Protein AF-A0A254RVB1-F1 (afdb_monomer)

Solvent-accessible surface area (backbone atoms only — not comparable to full-atom values): 41552 Å² total; per-residue (Å²): 134,90,75,66,61,49,82,76,33,88,74,50,54,89,72,61,56,100,78,62,55,71,95,74,65,76,68,92,67,58,71,90,73,97,53,96,84,62,91,53,53,72,38,53,67,38,51,47,61,52,42,46,58,48,64,26,88,91,47,43,41,93,92,40,79,88,49,40,46,68,28,80,88,65,58,44,80,42,78,57,49,82,43,65,93,44,91,61,50,87,52,60,88,44,91,37,90,94,76,58,85,89,83,72,74,78,85,78,57,46,71,30,88,92,46,79,74,29,29,32,36,82,24,29,70,75,72,75,29,57,50,93,68,49,84,70,59,95,88,64,82,76,82,68,89,77,97,60,88,77,65,88,63,59,74,82,76,59,75,65,59,72,29,41,35,53,73,50,56,91,47,84,80,60,47,32,88,82,30,50,48,68,85,68,48,69,45,28,60,33,41,52,40,17,49,74,49,47,27,98,81,28,54,61,5,33,60,54,13,22,70,28,80,51,4,57,53,89,49,44,18,65,76,40,56,38,41,38,65,47,61,47,77,48,74,46,44,33,46,42,60,76,84,66,69,31,32,48,31,41,32,28,28,23,27,36,37,33,25,41,34,42,28,61,70,36,68,36,24,31,56,26,72,71,46,77,45,70,47,47,51,54,63,40,25,68,66,26,63,29,52,47,95,87,33,70,42,34,91,59,30,83,75,29,48,37,98,86,44,22,49,33,68,69,21,75,46,39,41,38,36,40,39,35,30,79,48,55,72,59,32,32,42,29,40,42,32,34,69,87,43,63,60,82,81,64,63,51,26,56,42,62,63,43,35,42,28,34,38,47,97,84,71,52,51,45,34,38,37,18,19,75,44,58,62,17,72,67,33,55,49,46,39,51,74,43,12,68,80,23,41,55,27,37,34,41,36,77,43,62,42,87,89,76,67,50,73,46,70,45,66,31,31,36,20,27,61,37,69,42,84,59,60,73,58,66,91,65,16,29,32,35,39,34,29,58,40,27,19,36,95,87,71,43,77,31,97,70,37,65,82,44,62,66,27,27,40,43,61,38,20,46,64,53,74,67,52,72,72,34,72,64,41,56,50,37,55,50,48,28,43,76,71,72,44,50,72,68,47,52,52,48,56,58,54,50,16,66,55,34,90,62,66,45,26,10,62,85,66,32,50,37,77,60,69,67,71,37,74,82,70,34,26,50,24,42,50,44,56,50,88,69,84,71,69,47,63,79,66,84,65,47,65,18,50,73,57,63,69,59,26,53,55,36,28,56,51,1,62,76,44,90,49,33,43,59,42,30,57,43,30,35,41,36,38,21,29,38,56,71,82,36,30,59,93,24,28,63,88,44,60,44,74,66,55,53,46,62,70,62,47,40,36,75,82,6,38,52,55,96,58,38,47,26,25,49,61,76,35,84,34,82,46,36,90,53,26,18,54,97,89,33,52,42,32,52,39,45,23,42,80,40,57,56,27,35,37,40,38,37,40,34,22,41,79,87,68,49,83,41,31,49,30,46,53,73,37,51,59,70,54,43,40,64,59,32,36,65,74,70,52,60,20,97,88,66,37,56,18,24,27,69,16,32,36,36,38,35,26,42,32,40,49,65,37,31,38,46,15,46,66,55,72,73,44,54,31,35,39,40,39,36,42,31,42,43,62,32,69,34,11,35,39,39,73,94,46,61,43,71,44,79,43,66,61,35,76,52,77,47,79,46,80,49,50,43,31,72,51,77,86,126

Radius of gyration: 36.02 Å; Cα contacts (8 Å, |Δi|>4): 1668; chains: 1; bounding box: 86×60×100 Å

Foldseek 3Di:
DDDDPCVFAVPPPVPDDPPHDPVRDDRDDADPDDDPQDAKAFDFPQWDQFWDFDFDQLAADPVDSVRGDTDQPQIDIGTRDRYYPCPPVNPARDDDPLPFDDDWDDDFFCQDPVDNLKTKDWAWQLHQFDFPQDLDDPPPPDDDDDDDPPPPRCPDRHRDLLQWAFADASDPVCLPQCHAGNVRHRCNQLVVQLVVLVHNNDSCSLVRSCPDPSNPPVVNSVSRGGGQFHKDKDKWKAWDAAPPFWKKKKWWFDWKWKDKLRGTDDGRHIGHGIDMDMDTLNVCQQVLHQQDPPHNNVVVSVQQADPNSGGDGRDMMMMMMMDGRDDSNIHIIMIMTSRPGIDDPCIQAWKWSAWEWEADPVRWIKIKTFTQFAWAPVLQVCLQPCLQPALQKKKWDWDADPVPRDTDIAMWRWRFNHKDWDDQPDRSHTMMITTTFTDHLVRHGDPHTGAEFFIFMTGAAAQDPVCCVDVLVVQLVVQQVVVPQDPVRVVRSNSSNNRDDDFTHGNVGDTDDGDPSYSVSGHTYDYDYDDDLPKDWLADDQEAEDLVVVLVVLLVCCVVVVLFQDQQQQWKKKKFQQAAPAADQRDSSHHDSVRLLLSQAAAQQQAHDPRIWMAHSNHTDRGGSWHDDPSHINFTKIKGKAQFWKKKKKWKAAPVRHTFGMHIDTAHHVNLLVSNADFDAADPVRATAHHRWSIMMMMMTGHCGGRSSHHHDFHKMKMKMKMWHDFDWHWTDGPNDIDIDTDHIDIDIDIDIGTHDYDDDD

pLDDT: mean 78.74, std 16.15, range [23.02, 98.06]

Mean predicted aligned error: 19.95 Å

Nearest PDB structures (foldseek):
  6qe7-assembly2_B  TM=3.391E-01  e=1.846E-03  Acetivibrio thermocellus
  6qe7-assembly3_C  TM=3.350E-01  e=5.713E-03  Acetivibrio thermocellus
  6qe7-assembly1_A  TM=3.269E-01  e=1.005E-02  Acetivibrio thermocellus

Secondary structure (DSSP, 8-state):
----GGGT-TTTGGGS-TT--GGG----PPPS---TTSPP-----SB-SBPBPPEEEEEEETTEEEEEEE-SSSPBP-B-S--TT-TTGGGTSS--TTT--------PPEEPSS-TT-EEEEE-GGGT---TT-S--TT-----SSS----TTTTTS--SGGGEEE---SSTTTSSTT-B-TTS-B-HHHHHHHHHTTGGG-TTHHHHHHTSTTTTGGGHHHHHEEE--EEEEEEEEEE--TTS--EEEEEESSEEEEEETTEEEEEE-SS-S-EEEEEEHHHHHHTTTT-STT-TTGGGGGGTB-TTSSBPTT-EEEEEEEEEE--SS---EEEEE--S-BPP--TTS--EEEEEEEE-TTSPEEEEEEESSPBPHHHHHHHHHHTTTS--EEEEEEEE-TTT--EEEEEEEEEEEEEEEEEE-GGG-EEEEEEEEEE-TTSPBPSS-S--TT-EEEE-----HHHHTSHHHHHHHHHHHHTT--HHHHHHHHHHHTT--S--BBTT-PBP-SS-SSGGGSPBEEEE--S----B-----SEE---HHHHHHHHHHHHTTTTS--TTSSEEEEEEEPPTT-SGGG-TTS--HHHHHHHH---TT-B--TTEEEEETTEEESB-SS-EETTEESSEEEEEEESS-EEEEEEEEETTS-EEEEEEEEE-HHHHHHHH-SEEEE-TTSPEEETTTS-EEEEEEE-SB-TTSPBPPSEEEEEEEEEEEPPB--EEEETTEEEE-PBPPEEEEEEEEEEEEEPPP-

Structure (mmCIF, N/CA/C/O backbone):
data_AF-A0A254RVB1-F1
#
_entry.id   AF-A0A254RVB1-F1
#
loop_
_atom_site.group_PDB
_atom_site.id
_atom_site.type_symbol
_atom_site.label_atom_id
_atom_site.label_alt_id
_atom_site.label_comp_id
_atom_site.label_asym_id
_atom_site.label_entity_id
_atom_site.label_seq_id
_atom_site.pdbx_PDB_ins_code
_atom_site.Cartn_x
_atom_site.Cartn_y
_atom_site.Cartn_z
_atom_site.occupancy
_atom_site.B_iso_or_equiv
_atom_site.auth_seq_id
_atom_site.auth_comp_id
_atom_site.auth_asym_id
_atom_site.auth_atom_id
_atom_site.pdbx_PDB_model_num
ATOM 1 N N . MET A 1 1 ? 26.235 -10.669 -40.034 1.00 23.02 1 MET A N 1
ATOM 2 C CA . MET A 1 1 ? 26.673 -11.755 -40.943 1.00 23.02 1 MET A CA 1
ATOM 3 C C . MET A 1 1 ? 26.002 -13.044 -40.502 1.00 23.02 1 MET A C 1
ATOM 5 O O . MET A 1 1 ? 25.985 -13.309 -39.312 1.00 23.02 1 MET A O 1
ATOM 9 N N . ARG A 1 2 ? 25.391 -13.791 -41.431 1.00 27.23 2 ARG A N 1
ATOM 10 C CA . ARG A 1 2 ? 24.698 -15.059 -41.152 1.00 27.23 2 ARG A CA 1
ATOM 11 C C . ARG A 1 2 ? 25.706 -16.206 -41.211 1.00 27.23 2 ARG A C 1
ATOM 13 O O . ARG A 1 2 ? 25.992 -16.703 -42.295 1.00 27.23 2 ARG A O 1
ATOM 20 N N . GLY A 1 3 ? 26.263 -16.583 -40.069 1.00 31.06 3 GLY A N 1
ATOM 21 C CA . GLY A 1 3 ? 26.792 -17.933 -39.894 1.00 31.06 3 GLY A CA 1
ATOM 22 C C . GLY A 1 3 ? 25.645 -18.893 -39.546 1.00 31.06 3 GLY A C 1
ATOM 23 O O . GLY A 1 3 ? 24.558 -18.447 -39.173 1.00 31.06 3 GLY A O 1
ATOM 24 N N . LEU A 1 4 ? 25.832 -20.197 -39.725 1.00 32.59 4 LEU A N 1
ATOM 25 C CA . LEU A 1 4 ? 24.796 -21.194 -39.464 1.00 32.59 4 LEU A CA 1
ATOM 26 C C . LEU A 1 4 ? 24.875 -21.664 -38.004 1.00 32.59 4 LEU A C 1
ATOM 28 O O . LEU A 1 4 ? 25.929 -22.090 -37.549 1.00 32.59 4 LEU A O 1
ATOM 32 N N . VAL A 1 5 ? 23.720 -21.739 -37.327 1.00 35.88 5 VAL A N 1
ATOM 33 C CA . VAL A 1 5 ? 23.498 -22.394 -36.008 1.00 35.88 5 VAL A CA 1
ATOM 34 C C . VAL A 1 5 ? 24.126 -23.807 -35.919 1.00 35.88 5 VAL A C 1
ATOM 36 O O . VAL A 1 5 ? 24.352 -24.341 -34.833 1.00 35.88 5 VAL A O 1
ATOM 39 N N . ALA A 1 6 ? 24.442 -24.404 -37.074 1.00 35.34 6 ALA A N 1
ATOM 40 C CA . ALA A 1 6 ? 25.137 -25.674 -37.232 1.00 35.34 6 ALA A CA 1
ATOM 41 C C . ALA A 1 6 ? 26.524 -25.720 -36.559 1.00 35.34 6 ALA A C 1
ATOM 43 O O . ALA A 1 6 ? 26.968 -26.813 -36.211 1.00 35.34 6 ALA A O 1
ATOM 44 N N . ASP A 1 7 ? 27.181 -24.574 -36.336 1.00 38.09 7 ASP A N 1
ATOM 45 C CA . ASP A 1 7 ? 28.526 -24.541 -35.743 1.00 38.09 7 ASP A CA 1
ATOM 46 C C . ASP A 1 7 ? 28.524 -24.573 -34.195 1.00 38.09 7 ASP A C 1
ATOM 48 O O . ASP A 1 7 ? 29.560 -24.867 -33.601 1.00 38.09 7 ASP A O 1
ATOM 52 N N . LEU A 1 8 ? 27.378 -24.341 -33.528 1.00 42.56 8 LEU A N 1
ATOM 53 C CA . LEU A 1 8 ? 27.249 -24.413 -32.054 1.00 42.56 8 LEU A CA 1
ATOM 54 C C . LEU A 1 8 ? 26.309 -25.523 -31.559 1.00 42.56 8 LEU A C 1
ATOM 56 O O . LEU A 1 8 ? 26.530 -26.081 -30.484 1.00 42.56 8 LEU A O 1
ATOM 60 N N . CYS A 1 9 ? 25.300 -25.906 -32.346 1.00 42.31 9 CYS A N 1
ATOM 61 C CA . CYS A 1 9 ? 24.407 -27.019 -32.029 1.00 42.31 9 CYS A CA 1
ATOM 62 C C . CYS A 1 9 ? 24.640 -28.146 -33.036 1.00 42.31 9 CYS A C 1
ATOM 64 O O . CYS A 1 9 ? 24.139 -28.112 -34.158 1.00 42.31 9 CYS A O 1
ATOM 66 N N . SER A 1 10 ? 25.371 -29.192 -32.644 1.00 38.62 10 SER A N 1
ATOM 67 C CA . SER A 1 10 ? 25.605 -30.337 -33.534 1.00 38.62 10 SER A CA 1
ATOM 68 C C . SER A 1 10 ? 24.418 -31.309 -33.628 1.00 38.62 10 SER A C 1
ATOM 70 O O . SER A 1 10 ? 24.629 -32.487 -33.910 1.00 38.62 10 SER A O 1
ATOM 72 N N . ASP A 1 11 ? 23.197 -30.834 -33.416 1.00 42.06 11 ASP A N 1
ATOM 73 C CA . ASP A 1 11 ? 21.983 -31.577 -33.737 1.00 42.06 11 ASP A CA 1
ATOM 74 C C . ASP A 1 11 ? 21.319 -30.816 -34.897 1.00 42.06 11 ASP A C 1
ATOM 76 O O . ASP A 1 11 ? 20.275 -30.190 -34.766 1.00 42.06 11 ASP A O 1
ATOM 80 N N . ALA A 1 12 ? 22.061 -30.768 -36.009 1.00 48.72 12 ALA A N 1
ATOM 81 C CA . ALA A 1 12 ? 21.721 -30.255 -37.334 1.00 48.72 12 ALA A CA 1
ATOM 82 C C . ALA A 1 12 ? 20.567 -29.233 -37.397 1.00 48.72 12 ALA A C 1
ATOM 84 O O . ALA A 1 12 ? 19.471 -29.556 -37.852 1.00 48.72 12 ALA A O 1
ATOM 85 N N . SER A 1 13 ? 20.828 -27.964 -37.078 1.00 43.03 13 SER A N 1
ATOM 86 C CA . SER A 1 13 ? 19.870 -26.871 -37.328 1.00 43.03 13 SER A CA 1
ATOM 87 C C . SER A 1 13 ? 19.410 -26.772 -38.795 1.00 43.03 13 SER A C 1
ATOM 89 O O . SER A 1 13 ? 18.324 -26.276 -39.074 1.00 43.03 13 SER A O 1
ATOM 91 N N . GLY A 1 14 ? 20.188 -27.316 -39.743 1.00 47.19 14 GLY A N 1
ATOM 92 C CA . GLY A 1 14 ? 19.797 -27.488 -41.149 1.00 47.19 14 GLY A CA 1
ATOM 93 C C . GLY A 1 14 ? 18.712 -28.549 -41.408 1.00 47.19 14 GLY A C 1
ATOM 94 O O . GLY A 1 14 ? 18.273 -28.689 -42.545 1.00 47.19 14 GLY A O 1
ATOM 95 N N . THR A 1 15 ? 18.278 -29.297 -40.386 1.00 48.59 15 THR A N 1
ATOM 96 C CA . THR A 1 15 ? 17.178 -30.282 -40.459 1.00 48.59 15 THR A CA 1
ATOM 97 C C . THR A 1 15 ? 15.863 -29.761 -39.881 1.00 48.59 15 THR A C 1
ATOM 99 O O . THR A 1 15 ? 14.825 -30.404 -40.037 1.00 48.59 15 THR A O 1
ATOM 102 N N . TRP A 1 16 ? 15.872 -28.590 -39.238 1.00 54.09 16 TRP A N 1
ATOM 103 C CA . TRP A 1 16 ? 14.663 -27.990 -38.686 1.00 54.09 16 TRP A CA 1
ATOM 104 C C . TRP A 1 16 ? 13.841 -27.369 -39.812 1.00 54.09 16 TRP A C 1
ATOM 106 O O . TRP A 1 16 ? 14.307 -26.498 -40.547 1.00 54.09 16 TRP A O 1
ATOM 116 N N . SER A 1 17 ? 12.595 -27.818 -39.968 1.00 52.09 17 SER A N 1
ATOM 117 C CA . SER A 1 17 ? 11.690 -27.196 -40.936 1.00 52.09 17 SER A CA 1
ATOM 118 C C . SER A 1 17 ? 11.375 -25.757 -40.511 1.00 52.09 17 SER A C 1
ATOM 120 O O . SER A 1 17 ? 11.255 -25.475 -39.319 1.00 52.09 17 SER A O 1
ATOM 122 N N . ALA A 1 18 ? 11.141 -24.859 -41.473 1.00 45.19 18 ALA A N 1
ATOM 123 C CA . ALA A 1 18 ? 10.779 -23.461 -41.205 1.00 45.19 18 ALA A CA 1
ATOM 124 C C . ALA A 1 18 ? 9.492 -23.283 -40.364 1.00 45.19 18 ALA A C 1
ATOM 126 O O . ALA A 1 18 ? 9.194 -22.174 -39.936 1.00 45.19 18 ALA A O 1
ATOM 127 N N . LYS A 1 19 ? 8.724 -24.359 -40.140 1.00 47.53 19 LYS A N 1
ATOM 128 C CA . LYS A 1 19 ? 7.484 -24.388 -39.349 1.00 47.53 19 LYS A CA 1
ATOM 129 C C . LYS A 1 19 ? 7.557 -25.330 -38.140 1.00 47.53 19 LYS A C 1
ATOM 131 O O . LYS A 1 19 ? 6.520 -25.693 -37.592 1.00 47.53 19 LYS A O 1
ATOM 136 N N . MET A 1 20 ? 8.751 -25.787 -37.761 1.00 53.25 20 MET A N 1
ATOM 137 C CA . MET A 1 20 ? 8.932 -26.608 -36.562 1.00 53.25 20 MET A CA 1
ATOM 138 C C . MET A 1 20 ? 8.524 -25.790 -35.334 1.00 53.25 20 MET A C 1
ATOM 140 O O . MET A 1 20 ? 8.975 -24.651 -35.188 1.00 53.25 20 MET A O 1
ATOM 144 N N . LYS A 1 21 ? 7.655 -26.363 -34.494 1.00 46.97 21 LYS A N 1
ATOM 145 C CA . LYS A 1 21 ? 7.185 -25.720 -33.264 1.00 46.97 21 LYS A CA 1
ATOM 146 C C . LYS A 1 21 ? 8.352 -25.527 -32.294 1.00 46.97 21 LYS A C 1
ATOM 148 O O . LYS A 1 21 ? 9.296 -26.317 -32.298 1.00 46.97 21 LYS A O 1
ATOM 153 N N . ASP A 1 22 ? 8.306 -24.469 -31.492 1.00 44.03 22 ASP A N 1
ATOM 154 C CA . ASP A 1 22 ? 9.436 -24.086 -30.637 1.00 44.03 22 ASP A CA 1
ATOM 155 C C . ASP A 1 22 ? 9.711 -25.097 -29.518 1.00 44.03 22 ASP A C 1
ATOM 157 O O . ASP A 1 22 ? 10.867 -25.343 -29.187 1.00 44.03 22 ASP A O 1
ATOM 161 N N . ASP A 1 23 ? 8.680 -25.793 -29.036 1.00 47.78 23 ASP A N 1
ATOM 162 C CA . ASP A 1 23 ? 8.792 -26.912 -28.090 1.00 47.78 23 ASP A CA 1
ATOM 163 C C . ASP A 1 23 ? 9.533 -28.139 -28.660 1.00 47.78 23 ASP A C 1
ATOM 165 O O . ASP A 1 23 ? 9.948 -29.022 -27.910 1.00 47.78 23 ASP A O 1
ATOM 169 N N . GLN A 1 24 ? 9.736 -28.194 -29.980 1.00 50.34 24 GLN A N 1
ATOM 170 C CA . GLN A 1 24 ? 10.445 -29.270 -30.679 1.00 50.34 24 GLN A CA 1
ATOM 171 C C . GLN A 1 24 ? 11.898 -28.913 -31.028 1.00 50.34 24 GLN A C 1
ATOM 173 O O . GLN A 1 24 ? 12.630 -29.762 -31.540 1.00 50.34 24 GLN A O 1
ATOM 178 N N . LYS A 1 25 ? 12.337 -27.678 -30.757 1.00 54.41 25 LYS A N 1
ATOM 179 C CA . LYS A 1 25 ? 13.712 -27.223 -30.999 1.00 54.41 25 LYS A CA 1
ATOM 180 C C . LYS A 1 25 ? 14.521 -27.376 -29.711 1.00 54.41 25 LYS A C 1
ATOM 182 O O . LYS A 1 25 ? 14.425 -26.552 -28.810 1.00 54.41 25 LYS A O 1
ATOM 187 N N . SER A 1 26 ? 15.346 -28.418 -29.611 1.00 51.22 26 SER A N 1
ATOM 188 C CA . SER A 1 26 ? 16.228 -28.623 -28.449 1.00 51.22 26 SER A CA 1
ATOM 189 C C . SER A 1 26 ? 17.699 -28.647 -28.857 1.00 51.22 26 SER A C 1
ATOM 191 O O . SER A 1 26 ? 18.059 -29.369 -29.786 1.00 51.22 26 SER A O 1
ATOM 193 N N . CYS A 1 27 ? 18.560 -27.925 -28.136 1.00 53.38 27 CYS A N 1
ATOM 194 C CA . CYS A 1 27 ? 20.015 -28.029 -28.270 1.00 53.38 27 CYS A CA 1
ATOM 195 C C . CYS A 1 27 ? 20.579 -28.758 -27.038 1.00 53.38 27 CYS A C 1
ATOM 197 O O . CYS A 1 27 ? 20.346 -28.343 -25.906 1.00 53.38 27 CYS A O 1
ATOM 199 N N . SER A 1 28 ? 21.273 -29.881 -27.247 1.00 48.69 28 SER A N 1
ATOM 200 C CA . SER A 1 28 ? 21.664 -30.814 -26.175 1.00 48.69 28 SER A CA 1
ATOM 201 C C . SER A 1 28 ? 23.126 -30.688 -25.710 1.00 48.69 28 SER A C 1
ATOM 203 O O . SER A 1 28 ? 23.505 -31.297 -24.711 1.00 48.69 28 SER A O 1
ATOM 205 N N . LYS A 1 29 ? 23.968 -29.898 -26.398 1.00 48.53 29 LYS A N 1
ATOM 206 C CA . LYS A 1 29 ? 25.412 -29.782 -26.106 1.00 48.53 29 LYS A CA 1
ATOM 207 C C . LYS A 1 29 ? 25.790 -28.496 -25.362 1.00 48.53 29 LYS A C 1
ATOM 209 O O . LYS A 1 29 ? 25.174 -27.449 -25.544 1.00 48.53 29 LYS A O 1
ATOM 214 N N . THR A 1 30 ? 26.840 -28.607 -24.545 1.00 47.72 30 THR A N 1
ATOM 215 C CA . THR A 1 30 ? 27.544 -27.521 -23.836 1.00 47.72 30 THR A CA 1
ATOM 216 C C . THR A 1 30 ? 28.780 -27.107 -24.655 1.00 47.72 30 THR A C 1
ATOM 218 O O . THR A 1 30 ? 29.492 -27.992 -25.143 1.00 47.72 30 THR A O 1
ATOM 221 N N . CYS A 1 31 ? 29.048 -25.803 -24.835 1.00 48.75 31 CYS A N 1
ATOM 222 C CA . CYS A 1 31 ? 30.248 -25.326 -25.545 1.00 48.75 31 CYS A CA 1
ATOM 223 C C . CYS A 1 31 ? 31.523 -25.913 -24.926 1.00 48.75 31 CYS A C 1
ATOM 225 O O . CYS A 1 31 ? 31.674 -25.939 -23.707 1.00 48.75 31 CYS A O 1
ATOM 227 N N . LYS A 1 32 ? 32.454 -26.385 -25.766 1.00 36.88 32 LYS A N 1
ATOM 228 C CA . LYS A 1 32 ? 33.684 -27.053 -25.307 1.00 36.88 32 LYS A CA 1
ATOM 229 C C . LYS A 1 32 ? 34.882 -26.119 -25.100 1.00 36.88 32 LYS A C 1
ATOM 231 O O . LYS A 1 32 ? 35.866 -26.562 -24.515 1.00 36.88 32 LYS A O 1
ATOM 236 N N . THR A 1 33 ? 34.831 -24.866 -25.556 1.00 41.31 33 THR A N 1
ATOM 237 C CA . THR A 1 33 ? 35.966 -23.928 -25.477 1.00 41.31 33 THR A CA 1
ATOM 238 C C . THR A 1 33 ? 35.506 -22.473 -25.387 1.00 41.31 33 THR A C 1
ATOM 240 O O . THR A 1 33 ? 34.799 -22.014 -26.276 1.00 41.31 33 THR A O 1
ATOM 243 N N . HIS A 1 34 ? 35.972 -21.740 -24.367 1.00 42.38 34 HIS A N 1
ATOM 244 C CA . HIS A 1 34 ? 35.866 -20.279 -24.286 1.00 42.38 34 HIS A CA 1
ATOM 245 C C . HIS A 1 34 ? 36.922 -19.651 -25.204 1.00 42.38 34 HIS A C 1
ATOM 247 O O . HIS A 1 34 ? 38.115 -19.659 -24.887 1.00 42.38 34 HIS A O 1
ATOM 253 N N . SER A 1 35 ? 36.517 -19.129 -26.357 1.00 41.59 35 SER A N 1
ATOM 254 C CA . SER A 1 35 ? 37.401 -18.331 -27.204 1.00 41.59 35 SER A CA 1
ATOM 255 C C . SER A 1 35 ? 36.663 -17.081 -27.658 1.00 41.59 35 SER A C 1
ATOM 257 O O . SER A 1 35 ? 35.706 -17.172 -28.416 1.00 41.59 35 SER A O 1
ATOM 259 N N . TRP A 1 36 ? 37.148 -15.922 -27.202 1.00 41.75 36 TRP A N 1
ATOM 260 C CA . TRP A 1 36 ? 36.640 -14.575 -27.505 1.00 41.75 36 TRP A CA 1
ATOM 261 C C . TRP A 1 36 ? 36.563 -14.242 -29.010 1.00 41.75 36 TRP A C 1
ATOM 263 O O . TRP A 1 36 ? 36.071 -13.186 -29.382 1.00 41.75 36 TRP A O 1
ATOM 273 N N . SER A 1 37 ? 37.084 -15.108 -29.884 1.00 43.38 37 SER A N 1
ATOM 274 C CA . SER A 1 37 ? 37.102 -14.933 -31.338 1.00 43.38 37 SER A CA 1
ATOM 275 C C . SER A 1 37 ? 36.082 -15.793 -32.097 1.00 43.38 37 SER A C 1
ATOM 277 O O . SER A 1 37 ? 36.101 -15.786 -33.330 1.00 43.38 37 SER A O 1
ATOM 279 N N . GLN A 1 38 ? 35.226 -16.568 -31.418 1.00 46.72 38 GLN A N 1
ATOM 280 C CA . GLN A 1 38 ? 34.204 -17.376 -32.092 1.00 46.72 38 GLN A CA 1
ATOM 281 C C . GLN A 1 38 ? 32.896 -16.602 -32.281 1.00 46.72 38 GLN A C 1
ATOM 283 O O . GLN A 1 38 ? 32.439 -15.906 -31.384 1.00 46.72 38 GLN A O 1
ATOM 288 N N . ILE A 1 39 ? 32.293 -16.740 -33.467 1.00 48.78 39 ILE A N 1
ATOM 289 C CA . ILE A 1 39 ? 30.967 -16.195 -33.787 1.00 48.78 39 ILE A CA 1
ATOM 290 C C . ILE A 1 39 ? 29.948 -16.909 -32.902 1.00 48.78 39 ILE A C 1
ATOM 292 O O . ILE A 1 39 ? 29.824 -18.133 -32.999 1.00 48.78 39 ILE A O 1
ATOM 296 N N . VAL A 1 40 ? 29.222 -16.164 -32.070 1.00 52.00 40 VAL A N 1
ATOM 297 C CA . VAL A 1 40 ? 28.220 -16.751 -31.180 1.00 52.00 40 VAL A CA 1
ATOM 298 C C . VAL A 1 40 ? 26.799 -16.571 -31.737 1.00 52.00 40 VAL A C 1
ATOM 300 O O . VAL A 1 40 ? 26.479 -15.556 -32.362 1.00 52.00 40 VAL A O 1
ATOM 303 N N . TYR A 1 41 ? 25.979 -17.621 -31.609 1.00 58.31 41 TYR A N 1
ATOM 304 C CA . TYR A 1 41 ? 24.588 -17.689 -32.069 1.00 58.31 41 TYR A CA 1
ATOM 305 C C . TYR A 1 41 ? 23.625 -17.715 -30.880 1.00 58.31 41 TYR A C 1
ATOM 307 O O . TYR A 1 41 ? 23.976 -18.184 -29.796 1.00 58.31 41 TYR A O 1
ATOM 315 N N . THR A 1 42 ? 22.364 -17.354 -31.141 1.00 65.88 42 THR A N 1
ATOM 316 C CA . THR A 1 42 ? 21.239 -17.648 -30.245 1.00 65.88 42 THR A CA 1
ATOM 317 C C . THR A 1 42 ? 21.294 -19.112 -29.799 1.00 65.88 42 THR A C 1
ATOM 319 O O . THR A 1 42 ? 21.324 -20.029 -30.628 1.00 65.88 42 THR A O 1
ATOM 322 N N . THR A 1 43 ? 21.264 -19.323 -28.492 1.00 71.94 43 THR A N 1
ATOM 323 C CA . THR A 1 43 ? 21.260 -20.594 -27.770 1.00 71.94 43 THR A CA 1
ATOM 324 C C . THR A 1 43 ? 19.931 -20.773 -27.014 1.00 71.94 43 THR A C 1
ATOM 326 O O . THR A 1 43 ? 19.899 -2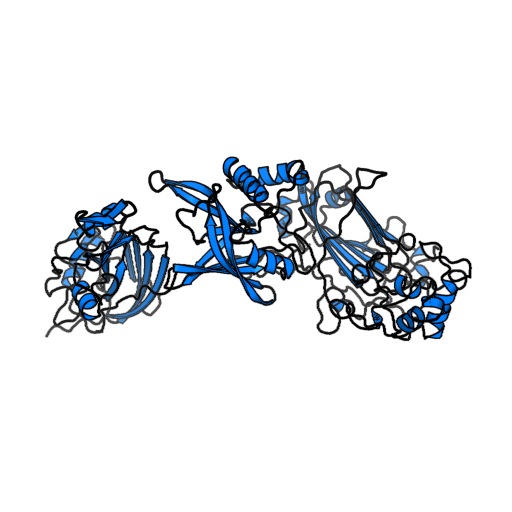0.654 -25.790 1.00 71.94 43 THR A O 1
ATOM 329 N N . PRO A 1 44 ? 18.821 -21.115 -27.697 1.00 74.44 44 PRO A N 1
ATOM 330 C CA . PRO A 1 44 ? 17.553 -21.374 -27.021 1.00 74.44 44 PRO A CA 1
ATOM 331 C C . PRO A 1 44 ? 17.617 -22.522 -26.000 1.00 74.44 44 PRO A C 1
ATOM 333 O O . PRO A 1 44 ? 18.474 -23.424 -26.046 1.00 74.44 44 PRO A O 1
ATOM 336 N N . GLY A 1 45 ? 16.655 -22.512 -25.082 1.00 78.38 45 GLY A N 1
ATOM 337 C CA . GLY A 1 45 ? 16.454 -23.512 -24.041 1.00 78.38 45 GLY A CA 1
ATOM 338 C C . GLY A 1 45 ? 17.389 -23.353 -22.844 1.00 78.38 45 GLY A C 1
ATOM 339 O O . GLY A 1 45 ? 17.644 -24.340 -22.148 1.00 78.38 45 GLY A O 1
ATOM 340 N N . MET A 1 46 ? 17.943 -22.154 -22.633 1.00 83.56 46 MET A N 1
ATOM 341 C CA . MET A 1 46 ? 18.789 -21.830 -21.476 1.00 83.56 46 MET A CA 1
ATOM 342 C C . MET A 1 46 ? 17.991 -21.702 -20.180 1.00 83.56 46 MET A C 1
ATOM 344 O O . MET A 1 46 ? 18.489 -22.099 -19.124 1.00 83.56 46 MET A O 1
ATOM 348 N N . VAL A 1 47 ? 16.754 -21.215 -20.271 1.00 91.62 47 VAL A N 1
ATOM 349 C CA . VAL A 1 47 ? 15.854 -20.966 -19.139 1.00 91.62 47 VAL A CA 1
ATOM 350 C C . VAL A 1 47 ? 14.640 -21.883 -19.193 1.00 91.62 47 VAL A C 1
ATOM 352 O O . VAL A 1 47 ? 14.310 -22.438 -20.245 1.00 91.62 47 VAL A O 1
ATOM 355 N N . LYS A 1 48 ? 14.001 -22.113 -18.045 1.00 93.38 48 LYS A N 1
ATOM 356 C CA . LYS A 1 48 ? 12.754 -22.882 -17.998 1.00 93.38 48 LYS A CA 1
ATOM 357 C C . LYS A 1 48 ? 11.636 -22.089 -18.674 1.00 93.38 48 LYS A C 1
ATOM 359 O O . LYS A 1 48 ? 11.627 -20.864 -18.665 1.00 93.38 48 LYS A O 1
ATOM 364 N N . GLN A 1 49 ? 10.653 -22.803 -19.217 1.00 94.38 49 GLN A N 1
ATOM 365 C CA . GLN A 1 49 ? 9.515 -22.189 -19.911 1.00 94.38 49 GLN A CA 1
ATOM 366 C C . GLN A 1 49 ? 8.540 -21.450 -18.983 1.00 94.38 49 GLN A C 1
ATOM 368 O O . GLN A 1 49 ? 7.681 -20.725 -19.472 1.00 94.38 49 GLN A O 1
ATOM 373 N N . LYS A 1 50 ? 8.630 -21.658 -17.667 1.00 97.31 50 LYS A N 1
ATOM 374 C CA . LYS A 1 50 ? 7.698 -21.120 -16.674 1.00 97.31 50 LYS A CA 1
ATOM 375 C C . LYS A 1 50 ? 8.477 -20.372 -15.603 1.00 97.31 50 LYS A C 1
ATOM 377 O O . LYS A 1 50 ? 9.455 -20.915 -15.088 1.00 97.31 50 LYS A O 1
ATOM 382 N N . LEU A 1 51 ? 8.032 -19.162 -15.284 1.00 97.19 51 LEU A N 1
ATOM 383 C CA . LEU A 1 51 ? 8.521 -18.411 -14.132 1.00 97.19 51 LEU A CA 1
ATOM 384 C C . LEU A 1 51 ? 7.988 -19.026 -12.841 1.00 97.19 51 LEU A C 1
ATOM 386 O O . LEU A 1 51 ? 6.899 -19.605 -12.809 1.00 97.19 51 LEU A O 1
ATOM 390 N N . VAL A 1 52 ? 8.758 -18.862 -11.771 1.00 94.94 52 VAL A N 1
ATOM 391 C CA . VAL A 1 52 ? 8.303 -19.152 -10.414 1.00 94.94 52 VAL A CA 1
ATOM 392 C C . VAL A 1 52 ? 7.986 -17.826 -9.743 1.00 94.94 52 VAL A C 1
ATOM 394 O O . VAL A 1 52 ? 8.858 -16.970 -9.627 1.00 94.94 52 VAL A O 1
ATOM 397 N N . PHE A 1 53 ? 6.745 -17.662 -9.298 1.00 89.19 53 PHE A N 1
ATOM 398 C CA . PHE A 1 53 ? 6.337 -16.498 -8.522 1.00 89.19 53 PHE A CA 1
ATOM 399 C C . PHE A 1 53 ? 6.326 -16.875 -7.041 1.00 89.19 53 PHE A C 1
ATOM 401 O O . PHE A 1 53 ? 5.599 -17.803 -6.665 1.00 89.19 53 PHE A O 1
ATOM 408 N N . PRO A 1 54 ? 7.141 -16.224 -6.196 1.00 81.00 54 PRO A N 1
ATOM 409 C CA . PRO A 1 54 ? 7.042 -16.433 -4.765 1.00 81.00 54 PRO A CA 1
ATOM 410 C C . PRO A 1 54 ? 5.698 -15.886 -4.245 1.00 81.00 54 PRO A C 1
ATOM 412 O O . PRO A 1 54 ? 5.124 -14.973 -4.843 1.00 81.00 54 PRO A O 1
ATOM 415 N N . PRO A 1 55 ? 5.166 -16.443 -3.146 1.00 70.44 55 PRO A N 1
ATOM 416 C CA . PRO A 1 55 ? 4.031 -15.841 -2.459 1.00 70.44 55 PRO A CA 1
ATOM 417 C C . PRO A 1 55 ? 4.419 -14.454 -1.933 1.00 70.44 55 PRO A C 1
ATOM 419 O O . PRO A 1 55 ? 5.467 -14.313 -1.306 1.00 70.44 55 PRO A O 1
ATOM 422 N N . ASP A 1 56 ? 3.560 -13.462 -2.154 1.00 64.31 56 ASP A N 1
ATOM 423 C CA . ASP A 1 56 ? 3.683 -12.116 -1.603 1.00 64.31 56 ASP A CA 1
ATOM 424 C C . ASP A 1 56 ? 3.406 -12.166 -0.089 1.00 64.31 56 ASP A C 1
ATOM 426 O O . ASP A 1 56 ? 2.256 -12.358 0.327 1.00 64.31 56 ASP A O 1
ATOM 430 N N . PRO A 1 57 ? 4.430 -11.989 0.766 1.00 49.03 57 PRO A N 1
ATOM 431 C CA . PRO A 1 57 ? 4.265 -12.077 2.213 1.00 49.03 57 PRO A CA 1
ATOM 432 C C . PRO A 1 57 ? 3.401 -10.942 2.788 1.00 49.03 57 PRO A C 1
ATOM 434 O O . PRO A 1 57 ? 2.948 -11.049 3.929 1.00 49.03 57 PRO A O 1
ATOM 437 N N . GLY A 1 58 ? 3.185 -9.859 2.032 1.00 48.06 58 GLY A N 1
ATOM 438 C CA . GLY A 1 58 ? 2.329 -8.730 2.395 1.00 48.06 58 GLY A CA 1
ATOM 439 C C . GLY A 1 58 ? 0.861 -8.909 2.001 1.00 48.06 58 GLY A C 1
ATOM 440 O O . GLY A 1 58 ? 0.017 -8.146 2.469 1.00 48.06 58 GLY A O 1
ATOM 441 N N . ASN A 1 59 ? 0.541 -9.923 1.194 1.00 51.84 59 ASN A N 1
ATOM 442 C CA . ASN A 1 59 ? -0.796 -10.152 0.651 1.00 51.84 59 ASN A CA 1
ATOM 443 C C . ASN A 1 59 ? -1.230 -11.612 0.840 1.00 51.84 59 ASN A C 1
ATOM 445 O O . ASN A 1 59 ? -1.527 -12.345 -0.105 1.00 51.84 59 ASN A O 1
ATOM 449 N N . CYS A 1 60 ? -1.235 -12.044 2.100 1.00 50.06 60 CYS A N 1
ATOM 450 C CA . CYS A 1 60 ? -1.718 -13.356 2.512 1.00 50.06 60 CYS A CA 1
ATOM 451 C C . CYS A 1 60 ? -3.113 -13.268 3.130 1.00 50.06 60 CYS A C 1
ATOM 453 O O . CYS A 1 60 ? -3.445 -12.309 3.829 1.00 50.06 60 CYS A O 1
ATOM 455 N N . SER A 1 61 ? -3.924 -14.305 2.919 1.00 50.44 61 SER A N 1
ATOM 456 C CA . SER A 1 61 ? -5.213 -14.444 3.591 1.00 50.44 61 SER A CA 1
ATOM 457 C C . SER A 1 61 ? -5.024 -14.446 5.108 1.00 50.44 61 SER A C 1
ATOM 459 O O . SER A 1 61 ? -4.240 -15.229 5.648 1.00 50.44 61 SER A O 1
ATOM 461 N N . ALA A 1 62 ? -5.793 -13.609 5.807 1.00 47.62 62 ALA A N 1
ATOM 462 C CA . ALA A 1 62 ? -5.771 -13.537 7.267 1.00 47.62 62 ALA A CA 1
ATOM 463 C C . ALA A 1 62 ? -6.174 -14.868 7.937 1.00 47.62 62 ALA A C 1
ATOM 465 O O . ALA A 1 62 ? -5.732 -15.155 9.049 1.00 47.62 62 ALA A O 1
ATOM 466 N N . ASP A 1 63 ? -6.977 -15.684 7.247 1.00 52.22 63 ASP A N 1
ATOM 467 C CA . ASP A 1 63 ? -7.498 -16.959 7.748 1.00 52.22 63 ASP A CA 1
ATOM 468 C C . ASP A 1 63 ? -6.627 -18.165 7.353 1.00 52.22 63 ASP A C 1
ATOM 470 O O . ASP A 1 63 ? -6.762 -19.247 7.926 1.00 52.22 63 ASP A O 1
ATOM 474 N N . ASP A 1 64 ? -5.730 -17.997 6.376 1.00 52.81 64 ASP A N 1
ATOM 475 C CA . ASP A 1 64 ? -4.830 -19.045 5.894 1.00 52.81 64 ASP A CA 1
ATOM 476 C C . ASP A 1 64 ?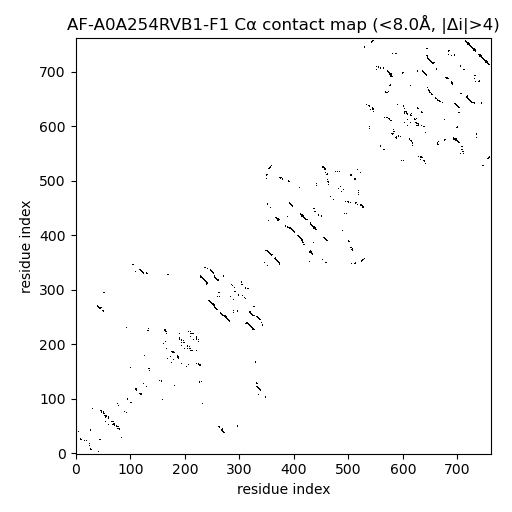 -3.521 -18.429 5.366 1.00 52.81 64 ASP A C 1
ATOM 478 O O . ASP A 1 64 ? -3.424 -18.100 4.181 1.00 52.81 64 ASP A O 1
ATOM 482 N N . PRO A 1 65 ? -2.487 -18.309 6.219 1.00 56.09 65 PRO A N 1
ATOM 483 C CA . PRO A 1 65 ? -1.192 -17.737 5.846 1.00 56.09 65 PRO A CA 1
ATOM 484 C C . PRO A 1 65 ? -0.429 -18.527 4.773 1.00 56.09 65 PRO A C 1
ATOM 486 O O . PRO A 1 65 ? 0.627 -18.084 4.335 1.00 56.09 65 PRO A O 1
ATOM 489 N N . SER A 1 66 ? -0.918 -19.708 4.370 1.00 55.25 66 SER A N 1
ATOM 490 C CA . SER A 1 66 ? -0.366 -20.463 3.240 1.00 55.25 66 SER A CA 1
ATOM 491 C C . SER A 1 66 ? -0.955 -20.047 1.886 1.00 55.25 66 SER A C 1
ATOM 493 O O . SER A 1 66 ? -0.441 -20.454 0.845 1.00 55.25 66 SER A O 1
ATOM 495 N N . LYS A 1 67 ? -2.009 -19.217 1.888 1.00 63.81 67 LYS A N 1
ATOM 496 C CA . LYS A 1 67 ? -2.649 -18.656 0.695 1.00 63.81 67 LYS A CA 1
ATOM 497 C C . LYS A 1 67 ? -2.305 -17.182 0.568 1.00 63.81 67 LYS A C 1
ATOM 499 O O . LYS A 1 67 ? -2.977 -16.331 1.149 1.00 63.81 67 LYS A O 1
ATOM 504 N N . CYS A 1 68 ? -1.276 -16.901 -0.215 1.00 57.72 68 CYS A N 1
ATOM 505 C CA . CYS A 1 68 ? -0.874 -15.545 -0.550 1.00 57.72 68 CYS A CA 1
ATOM 506 C C . CYS A 1 68 ? -1.068 -15.279 -2.037 1.00 57.72 68 CYS A C 1
ATOM 508 O O . CYS A 1 68 ? -1.014 -16.208 -2.848 1.00 57.72 68 CYS A O 1
ATOM 510 N N . ALA A 1 69 ? -1.292 -14.013 -2.386 1.00 68.94 69 ALA A N 1
ATOM 511 C CA . ALA A 1 69 ? -1.157 -13.565 -3.761 1.00 68.94 69 ALA A CA 1
ATOM 512 C C . ALA A 1 69 ? 0.275 -13.828 -4.253 1.00 68.94 69 ALA A C 1
ATOM 514 O O . ALA A 1 69 ? 1.195 -14.021 -3.461 1.00 68.94 69 ALA A O 1
ATOM 515 N N . LEU A 1 70 ? 0.462 -13.872 -5.566 1.00 74.12 70 LEU A N 1
ATOM 516 C CA . LEU A 1 70 ? 1.779 -14.054 -6.168 1.00 74.12 70 LEU A CA 1
ATOM 517 C C . LEU A 1 70 ? 2.490 -12.701 -6.273 1.00 74.12 70 LEU A C 1
ATOM 519 O O . LEU A 1 70 ? 1.879 -11.722 -6.703 1.00 74.12 70 LEU A O 1
ATOM 523 N N . ASP A 1 71 ? 3.775 -12.652 -5.924 1.00 75.69 71 ASP A N 1
ATOM 524 C CA . ASP A 1 71 ? 4.596 -11.460 -6.132 1.00 75.69 71 ASP A CA 1
ATOM 525 C C . ASP A 1 71 ? 4.988 -11.349 -7.609 1.00 75.69 71 ASP A C 1
ATOM 527 O O . ASP A 1 71 ? 5.876 -12.045 -8.106 1.00 75.69 71 ASP A O 1
ATOM 531 N N . MET A 1 72 ? 4.308 -10.450 -8.319 1.00 78.06 72 MET A N 1
ATOM 532 C CA . MET A 1 72 ? 4.524 -10.210 -9.745 1.00 78.06 72 MET A CA 1
ATOM 533 C C . MET A 1 72 ? 5.762 -9.352 -10.041 1.00 78.06 72 MET A C 1
ATOM 535 O O . MET A 1 72 ? 6.150 -9.254 -11.206 1.00 78.06 72 MET A O 1
ATOM 539 N N . TYR A 1 73 ? 6.378 -8.735 -9.030 1.00 75.62 73 TYR A N 1
ATOM 540 C CA . TYR A 1 73 ? 7.532 -7.844 -9.176 1.00 75.62 73 TYR A CA 1
ATOM 541 C C . TYR A 1 73 ? 8.867 -8.544 -8.918 1.00 75.62 73 TYR A C 1
ATOM 543 O O . TYR A 1 73 ? 9.899 -8.045 -9.368 1.00 75.62 73 TYR A O 1
ATOM 551 N N . GLU A 1 74 ? 8.863 -9.701 -8.255 1.00 80.50 74 GLU A N 1
ATOM 552 C CA . GLU A 1 74 ? 10.065 -10.516 -8.029 1.00 80.50 74 GLU A CA 1
ATOM 553 C C . GLU A 1 74 ? 9.934 -11.956 -8.565 1.00 80.50 74 GLU A C 1
ATOM 555 O O . GLU A 1 74 ? 10.162 -12.926 -7.835 1.00 80.50 74 GLU A O 1
ATOM 560 N N . PRO A 1 75 ? 9.587 -12.148 -9.856 1.00 90.88 75 PRO A N 1
ATOM 561 C CA . PRO A 1 75 ? 9.578 -13.477 -10.447 1.00 90.88 75 PRO A CA 1
ATOM 562 C C . PRO A 1 75 ? 10.986 -14.069 -10.528 1.00 90.88 75 PRO A C 1
ATOM 564 O O . PRO A 1 75 ? 11.960 -13.399 -10.877 1.00 90.88 75 PRO A O 1
ATOM 567 N N . ILE A 1 76 ? 11.077 -15.378 -10.318 1.00 93.06 76 ILE A N 1
ATOM 568 C CA . ILE A 1 76 ? 12.316 -16.135 -10.452 1.00 93.06 76 ILE A CA 1
ATOM 569 C C . ILE A 1 76 ? 12.355 -16.776 -11.841 1.00 93.06 76 ILE A C 1
ATOM 571 O O . ILE A 1 76 ? 11.542 -17.647 -12.172 1.00 93.06 76 ILE A O 1
ATOM 575 N N . ILE A 1 77 ? 13.339 -16.366 -12.644 1.00 95.44 77 ILE A N 1
ATOM 576 C CA . ILE A 1 77 ? 13.732 -17.057 -13.874 1.00 95.44 77 ILE A CA 1
ATOM 577 C C . ILE A 1 77 ? 14.763 -18.139 -13.540 1.00 95.44 77 ILE A C 1
ATOM 579 O O . ILE A 1 77 ? 15.788 -17.881 -12.911 1.00 95.44 77 ILE A O 1
ATOM 583 N N . GLU A 1 78 ? 14.499 -19.378 -13.949 1.00 93.88 78 GLU A N 1
ATOM 584 C CA . GLU A 1 78 ? 15.346 -20.518 -13.597 1.00 93.88 78 GLU A CA 1
ATOM 585 C C . GLU A 1 78 ? 16.139 -21.043 -14.794 1.00 93.88 78 GLU A C 1
ATOM 587 O O . GLU A 1 78 ? 15.613 -21.185 -15.901 1.00 93.88 78 GLU A O 1
ATOM 592 N N . LYS A 1 79 ? 17.393 -21.437 -14.549 1.00 91.50 79 LYS A N 1
ATOM 593 C CA . LYS A 1 79 ? 18.214 -22.165 -15.522 1.00 91.50 79 LYS A CA 1
ATOM 594 C C . LYS A 1 79 ? 17.570 -23.516 -15.847 1.00 91.50 79 LYS A C 1
ATOM 596 O O . LYS A 1 79 ? 17.240 -24.291 -14.951 1.00 91.50 79 LYS A O 1
ATOM 601 N N . ASN A 1 80 ? 17.452 -23.832 -17.133 1.00 88.25 80 ASN A N 1
ATOM 602 C CA . ASN A 1 80 ? 16.958 -25.127 -17.606 1.00 88.25 80 ASN A CA 1
ATOM 603 C C . ASN A 1 80 ? 18.089 -26.140 -17.817 1.00 88.25 80 ASN A C 1
ATOM 605 O O . ASN A 1 80 ? 17.940 -27.320 -17.506 1.00 88.25 80 ASN A O 1
ATOM 609 N N . ARG A 1 81 ? 19.240 -25.691 -18.331 1.00 79.81 81 ARG A N 1
ATOM 610 C CA . ARG A 1 81 ? 20.398 -26.560 -18.585 1.00 79.81 81 ARG A CA 1
ATOM 611 C C . ARG A 1 81 ? 21.727 -25.800 -18.545 1.00 79.81 81 ARG A C 1
ATOM 613 O O . ARG A 1 81 ? 21.746 -24.590 -18.780 1.00 79.81 81 ARG A O 1
ATOM 620 N N . PRO A 1 82 ? 22.854 -26.502 -18.339 1.00 74.19 82 PRO A N 1
ATOM 621 C CA . PRO A 1 82 ? 24.177 -25.956 -18.618 1.00 74.19 82 PRO A CA 1
ATOM 622 C C . PRO A 1 82 ? 24.329 -25.657 -20.119 1.00 74.19 82 PRO A C 1
ATOM 624 O O . PRO A 1 82 ? 24.287 -26.563 -20.957 1.00 74.19 82 PRO A O 1
ATOM 627 N N . ALA A 1 83 ? 24.503 -24.384 -20.452 1.00 68.38 83 ALA A N 1
ATOM 628 C CA . ALA A 1 83 ? 24.730 -23.866 -21.797 1.00 68.38 83 ALA A CA 1
ATOM 629 C C . ALA A 1 83 ? 26.004 -23.002 -21.815 1.00 68.38 83 ALA A C 1
ATOM 631 O O . ALA A 1 83 ? 26.728 -22.929 -20.822 1.00 68.38 83 ALA A O 1
ATOM 632 N N . CYS A 1 84 ? 26.324 -22.397 -22.959 1.00 62.72 84 CYS A N 1
ATOM 633 C CA . CYS A 1 84 ? 27.532 -21.587 -23.095 1.00 62.72 84 CYS A CA 1
ATOM 634 C C . CYS A 1 84 ? 27.443 -20.355 -22.175 1.00 62.72 84 CYS A C 1
ATOM 636 O O . CYS A 1 84 ? 26.479 -19.589 -22.226 1.00 62.72 84 CYS A O 1
ATOM 638 N N . ASP A 1 85 ? 28.434 -20.221 -21.289 1.00 67.94 85 ASP A N 1
ATOM 639 C CA . ASP A 1 85 ? 28.636 -19.048 -20.434 1.00 67.94 85 ASP A CA 1
ATOM 640 C C . ASP A 1 85 ? 27.491 -18.735 -19.445 1.00 67.94 85 ASP A C 1
ATOM 642 O O . ASP A 1 85 ? 27.316 -17.587 -19.047 1.00 67.94 85 ASP A O 1
ATOM 646 N N . ASN A 1 86 ? 26.724 -19.747 -19.001 1.00 78.56 86 ASN A N 1
ATOM 647 C CA . ASN A 1 86 ? 25.627 -19.592 -18.021 1.00 78.56 86 ASN A CA 1
ATOM 648 C C . ASN A 1 86 ? 25.864 -20.287 -16.667 1.00 78.56 86 ASN A C 1
ATOM 650 O O . ASN A 1 86 ? 24.923 -20.586 -15.928 1.00 78.56 86 ASN A O 1
ATOM 654 N N . GLY A 1 87 ? 27.128 -20.563 -16.328 1.00 81.75 87 GLY A N 1
ATOM 655 C CA . GLY A 1 87 ? 27.499 -21.267 -15.094 1.00 81.75 87 GLY A CA 1
ATOM 656 C C . GLY A 1 87 ? 27.011 -20.584 -13.811 1.00 81.75 87 GLY A C 1
ATOM 657 O O . GLY A 1 87 ? 26.707 -21.279 -12.847 1.00 81.75 87 GLY A O 1
ATOM 658 N N . TYR A 1 88 ? 26.877 -19.255 -13.838 1.00 85.62 88 TYR A N 1
ATOM 659 C CA . TYR A 1 88 ? 26.418 -18.417 -12.725 1.00 85.62 88 TYR A CA 1
ATOM 660 C C . TYR A 1 88 ? 25.001 -17.858 -12.926 1.00 85.62 88 TYR A C 1
ATOM 662 O O . TYR A 1 88 ? 24.653 -16.862 -12.301 1.00 85.62 88 TYR A O 1
ATOM 670 N N . PHE A 1 89 ? 24.189 -18.465 -13.800 1.00 89.50 89 PHE A N 1
ATOM 671 C CA . PHE A 1 89 ? 22.850 -17.961 -14.135 1.00 89.50 89 PHE A CA 1
ATOM 672 C C . PHE A 1 89 ? 21.971 -17.708 -12.903 1.00 89.50 89 PHE A C 1
ATOM 674 O O . PHE A 1 89 ? 21.236 -16.730 -12.850 1.00 89.50 89 PHE A O 1
ATOM 681 N N . GLU A 1 90 ? 22.086 -18.554 -11.879 1.00 88.81 90 GLU A N 1
ATOM 682 C CA . GLU A 1 90 ? 21.348 -18.430 -10.619 1.00 88.81 90 GLU A CA 1
ATOM 683 C C . GLU A 1 90 ? 21.619 -17.112 -9.872 1.00 88.81 90 GLU A C 1
ATOM 685 O O . GLU A 1 90 ? 20.895 -16.781 -8.944 1.00 88.81 90 GLU A O 1
ATOM 690 N N . GLN A 1 91 ? 22.650 -16.359 -10.255 1.00 87.69 91 GLN A N 1
ATOM 691 C CA . GLN A 1 91 ? 23.022 -15.077 -9.655 1.00 87.69 91 GLN A CA 1
ATOM 692 C C . GLN A 1 91 ? 22.643 -13.881 -10.539 1.00 87.69 91 GLN A C 1
ATOM 694 O O . GLN A 1 91 ? 22.830 -12.743 -10.130 1.00 87.69 91 GLN A O 1
ATOM 699 N N . TRP A 1 92 ? 22.161 -14.102 -11.765 1.00 89.00 92 TRP A N 1
ATOM 700 C CA . TRP A 1 92 ? 21.979 -13.023 -12.742 1.00 89.00 92 TRP A CA 1
ATOM 701 C C . TRP A 1 92 ? 20.847 -12.071 -12.367 1.00 89.00 92 TRP A C 1
ATOM 703 O O . TRP A 1 92 ? 20.992 -10.868 -12.533 1.00 89.00 92 TRP A O 1
ATOM 713 N N . TYR A 1 93 ? 19.748 -12.592 -11.828 1.00 89.56 93 TYR A N 1
ATOM 714 C CA . TYR A 1 93 ? 18.552 -11.808 -11.493 1.00 89.56 93 TYR A CA 1
ATOM 715 C C . TYR A 1 93 ? 18.199 -11.872 -10.001 1.00 89.56 93 TYR A C 1
ATOM 717 O O . TYR A 1 93 ? 17.058 -11.623 -9.629 1.00 89.56 93 TYR A O 1
ATOM 725 N N . LEU A 1 94 ? 19.165 -12.236 -9.152 1.00 83.69 94 LEU A N 1
ATOM 726 C CA . LEU A 1 94 ? 19.009 -12.308 -7.698 1.00 83.69 94 LEU A CA 1
ATOM 727 C C . LEU A 1 94 ? 20.090 -11.485 -7.010 1.00 83.69 94 LEU A C 1
ATOM 729 O O . LEU A 1 94 ? 21.246 -11.528 -7.424 1.00 83.69 94 LEU A O 1
ATOM 733 N N . ASP A 1 95 ? 19.736 -10.818 -5.917 1.00 78.56 95 ASP A N 1
ATOM 734 C CA . ASP A 1 95 ? 20.681 -10.032 -5.126 1.00 78.56 95 ASP A CA 1
ATOM 735 C C . ASP A 1 95 ? 21.608 -10.961 -4.329 1.00 78.56 95 ASP A C 1
ATOM 737 O O . ASP A 1 95 ? 21.210 -11.603 -3.353 1.00 78.56 95 ASP A O 1
ATOM 741 N N . VAL A 1 96 ? 22.871 -11.043 -4.747 1.00 80.88 96 VAL A N 1
ATOM 742 C CA . VAL A 1 96 ? 23.906 -11.870 -4.124 1.00 80.88 96 VAL A CA 1
ATOM 743 C C . VAL A 1 96 ? 24.947 -10.950 -3.479 1.00 80.88 96 VAL A C 1
ATOM 745 O O . VAL A 1 96 ? 25.730 -10.306 -4.189 1.00 80.88 96 VAL A O 1
ATOM 748 N N . PRO A 1 97 ? 25.006 -10.890 -2.130 1.00 76.75 97 PRO A N 1
ATOM 749 C CA . PRO A 1 97 ? 25.927 -10.013 -1.416 1.00 76.75 97 PRO A CA 1
ATOM 750 C C . PRO A 1 97 ? 27.377 -10.183 -1.876 1.00 76.75 97 PRO A C 1
ATOM 752 O O . PRO A 1 97 ? 27.924 -11.286 -1.868 1.00 76.75 97 PRO A O 1
ATOM 755 N N . GLY A 1 98 ? 28.011 -9.077 -2.266 1.00 73.62 98 GLY A N 1
ATOM 756 C CA . GLY A 1 98 ? 29.397 -9.085 -2.737 1.00 73.62 98 GLY A CA 1
ATOM 757 C C . GLY A 1 98 ? 29.597 -9.716 -4.119 1.00 73.62 98 GLY A C 1
ATOM 758 O O . GLY A 1 98 ? 30.727 -10.062 -4.447 1.00 73.62 98 GLY A O 1
ATOM 759 N N . THR A 1 99 ? 28.536 -9.877 -4.914 1.00 74.69 99 THR A N 1
ATOM 760 C CA . THR A 1 99 ? 28.617 -10.329 -6.315 1.00 74.69 99 THR A CA 1
ATOM 761 C C . THR A 1 99 ? 27.956 -9.340 -7.267 1.00 74.69 99 THR A C 1
ATOM 763 O O . THR A 1 99 ? 28.538 -9.008 -8.295 1.00 74.69 99 THR A O 1
ATOM 766 N N . ASN A 1 100 ? 26.762 -8.854 -6.933 1.00 72.31 100 ASN A N 1
ATOM 767 C CA . ASN A 1 100 ? 26.016 -7.905 -7.752 1.00 72.31 100 ASN A CA 1
ATOM 768 C C . ASN A 1 100 ? 25.358 -6.822 -6.882 1.00 72.31 100 ASN A C 1
ATOM 770 O O . ASN A 1 100 ? 25.380 -6.877 -5.649 1.00 72.31 100 ASN A O 1
ATOM 774 N N . MET A 1 101 ? 24.830 -5.798 -7.548 1.00 68.12 101 MET A N 1
ATOM 775 C CA . MET A 1 101 ? 24.107 -4.692 -6.935 1.00 68.12 101 MET A CA 1
ATOM 776 C C . MET A 1 101 ? 22.891 -4.378 -7.799 1.00 68.12 101 MET A C 1
ATOM 778 O O . MET A 1 101 ? 23.025 -4.184 -9.007 1.00 68.12 101 MET A O 1
ATOM 782 N N . ARG A 1 102 ? 21.713 -4.331 -7.180 1.00 70.19 102 ARG A N 1
ATOM 783 C CA . ARG A 1 102 ? 20.455 -4.027 -7.859 1.00 70.19 102 ARG A CA 1
ATOM 784 C C . ARG A 1 102 ? 20.135 -2.546 -7.783 1.00 70.19 102 ARG A C 1
ATOM 786 O O . ARG A 1 102 ? 20.252 -1.917 -6.734 1.00 70.19 102 ARG A O 1
ATOM 793 N N . THR A 1 103 ? 19.670 -2.017 -8.907 1.00 60.41 103 THR A N 1
ATOM 794 C CA . THR A 1 103 ? 19.035 -0.706 -8.998 1.00 60.41 103 THR A CA 1
ATOM 795 C C . THR A 1 103 ? 17.687 -0.852 -9.688 1.00 60.41 103 THR A C 1
ATOM 797 O O . THR A 1 103 ? 17.528 -1.646 -10.614 1.00 60.41 103 THR A O 1
ATOM 800 N N . ASN A 1 104 ? 16.705 -0.084 -9.227 1.00 59.41 104 ASN A N 1
ATOM 801 C CA . ASN A 1 104 ? 15.333 -0.148 -9.707 1.00 59.41 104 ASN A CA 1
ATOM 802 C C . ASN A 1 104 ? 15.001 1.160 -10.440 1.00 59.41 104 ASN A C 1
ATOM 804 O O . ASN A 1 104 ? 15.045 2.238 -9.843 1.00 59.41 104 ASN A O 1
ATOM 808 N N . THR A 1 105 ? 14.668 1.079 -11.732 1.00 57.12 105 THR A N 1
ATOM 809 C CA . THR A 1 105 ? 14.320 2.237 -12.572 1.00 57.12 105 THR A CA 1
ATOM 810 C C . THR A 1 105 ? 13.143 1.941 -13.504 1.00 57.12 105 THR A C 1
ATOM 812 O O . THR A 1 105 ? 12.836 0.790 -13.790 1.00 57.12 105 THR A O 1
ATOM 815 N N . ILE A 1 106 ? 12.492 3.002 -13.981 1.00 58.56 106 ILE A N 1
ATOM 816 C 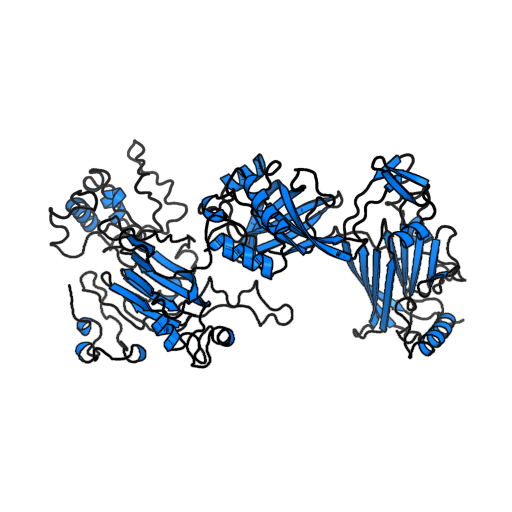CA . ILE A 1 106 ? 11.450 2.948 -15.015 1.00 58.56 106 ILE A CA 1
ATOM 817 C C . ILE A 1 106 ? 12.134 3.101 -16.370 1.00 58.56 106 ILE A C 1
ATOM 819 O O . ILE A 1 106 ? 12.883 4.066 -16.559 1.00 58.56 106 ILE A O 1
ATOM 823 N N . LEU A 1 107 ? 11.841 2.184 -17.291 1.00 70.25 107 LEU A N 1
ATOM 824 C CA . LEU A 1 107 ? 12.222 2.275 -18.694 1.00 70.25 107 LEU A CA 1
ATOM 825 C C . LEU A 1 107 ? 11.113 2.989 -19.472 1.00 70.25 107 LEU A C 1
ATOM 827 O O . LEU A 1 107 ? 10.040 2.430 -19.684 1.00 70.25 107 LEU A O 1
ATOM 831 N N . THR A 1 108 ? 11.366 4.229 -19.878 1.00 72.69 108 THR A N 1
ATOM 832 C CA . THR A 1 108 ? 10.420 4.999 -20.693 1.00 72.69 108 THR A CA 1
ATOM 833 C C . THR A 1 108 ? 10.561 4.607 -22.161 1.00 72.69 108 THR A C 1
ATOM 835 O O . THR A 1 108 ? 11.673 4.591 -22.688 1.00 72.69 108 THR A O 1
ATOM 838 N N . LEU A 1 109 ? 9.437 4.309 -22.815 1.00 81.00 109 LEU A N 1
ATOM 839 C CA . LEU A 1 109 ? 9.353 4.188 -24.268 1.00 81.00 109 LEU A CA 1
ATOM 840 C C . LEU A 1 109 ? 8.726 5.466 -24.826 1.00 81.00 109 LEU A C 1
ATOM 842 O O . LEU A 1 109 ? 7.605 5.816 -24.456 1.00 81.00 109 LEU A O 1
ATOM 846 N N . ASP A 1 110 ? 9.437 6.149 -25.714 1.00 80.69 110 ASP A N 1
ATOM 847 C CA . ASP A 1 110 ? 8.950 7.371 -26.344 1.00 80.69 110 ASP A CA 1
ATOM 848 C C . ASP A 1 110 ? 8.016 7.030 -27.501 1.00 80.69 110 ASP A C 1
ATOM 850 O O . ASP A 1 110 ? 8.169 6.012 -28.170 1.00 80.69 110 ASP A O 1
ATOM 854 N N . LYS A 1 111 ? 7.036 7.886 -27.783 1.00 83.25 111 LYS A N 1
ATOM 855 C CA . LYS A 1 111 ? 6.162 7.671 -28.939 1.00 83.25 111 LYS A CA 1
ATOM 856 C C . LYS A 1 111 ? 6.981 7.720 -30.232 1.00 83.25 111 LYS A C 1
ATOM 858 O O . LYS A 1 111 ? 7.682 8.699 -30.485 1.00 83.25 111 LYS A O 1
ATOM 863 N N . ASP A 1 112 ? 6.860 6.689 -31.063 1.00 83.38 112 ASP A N 1
ATOM 864 C CA . ASP A 1 112 ? 7.549 6.614 -32.349 1.00 83.38 112 ASP A CA 1
ATOM 865 C C . ASP A 1 112 ? 7.018 7.723 -33.273 1.00 83.38 112 ASP A C 1
ATOM 867 O O . ASP A 1 112 ? 5.832 7.790 -33.610 1.00 83.38 112 ASP A O 1
ATOM 871 N N . ALA A 1 113 ? 7.911 8.634 -33.663 1.00 79.38 113 ALA A N 1
ATOM 872 C CA . ALA A 1 113 ? 7.565 9.796 -34.473 1.00 79.38 113 ALA A CA 1
ATOM 873 C C . ALA A 1 113 ? 7.154 9.424 -35.909 1.00 79.38 113 ALA A C 1
ATOM 875 O O . ALA A 1 113 ? 6.410 10.174 -36.545 1.00 79.38 113 ALA A O 1
ATOM 876 N N . ALA A 1 114 ? 7.643 8.295 -36.432 1.00 84.19 114 ALA A N 1
ATOM 877 C CA . ALA A 1 114 ? 7.325 7.816 -37.773 1.00 84.19 114 ALA A CA 1
ATOM 878 C C . ALA A 1 114 ? 6.066 6.937 -37.793 1.00 84.19 114 ALA A C 1
ATOM 880 O O . ALA A 1 114 ? 5.387 6.862 -38.818 1.00 84.19 114 ALA A O 1
ATOM 881 N N . ASP A 1 115 ? 5.747 6.294 -36.671 1.00 86.12 115 ASP A N 1
ATOM 882 C CA . ASP A 1 115 ? 4.611 5.389 -36.537 1.00 86.12 115 ASP A CA 1
ATOM 883 C C . ASP A 1 115 ? 3.926 5.572 -35.169 1.00 86.12 115 ASP A C 1
ATOM 885 O O . ASP A 1 115 ? 4.200 4.829 -34.225 1.00 86.12 115 ASP A O 1
ATOM 889 N N . PRO A 1 116 ? 3.005 6.549 -35.048 1.00 82.56 116 PRO A N 1
ATOM 890 C CA . PRO A 1 116 ? 2.369 6.935 -33.783 1.00 82.56 116 PRO A CA 1
ATOM 891 C C . PRO A 1 116 ? 1.591 5.828 -33.059 1.00 82.56 116 PRO A C 1
ATOM 893 O O . PRO A 1 116 ? 1.109 6.066 -31.951 1.00 82.56 116 PRO A O 1
ATOM 896 N N . ALA A 1 117 ? 1.401 4.667 -33.693 1.00 82.81 117 ALA A N 1
ATOM 897 C CA . ALA A 1 117 ? 0.808 3.483 -33.081 1.00 82.81 117 ALA A CA 1
ATOM 898 C C . ALA A 1 117 ? 1.786 2.732 -32.158 1.00 82.81 117 ALA A C 1
ATOM 900 O O . ALA A 1 117 ? 1.360 1.834 -31.434 1.00 82.81 117 ALA A O 1
ATOM 901 N N . TYR A 1 118 ? 3.075 3.079 -32.189 1.00 88.62 118 TYR A N 1
ATOM 902 C CA . TYR A 1 118 ? 4.117 2.431 -31.406 1.00 88.62 118 TYR A CA 1
ATOM 903 C C . TYR A 1 118 ? 4.793 3.395 -30.432 1.00 88.62 118 TYR A C 1
ATOM 905 O O . TYR A 1 118 ? 4.945 4.589 -30.685 1.00 88.62 118 TYR A O 1
ATOM 913 N N . PHE A 1 119 ? 5.255 2.821 -29.331 1.00 90.00 119 PHE A N 1
ATOM 914 C CA . PHE A 1 119 ? 6.208 3.405 -28.404 1.00 90.00 119 PHE A CA 1
ATOM 915 C C . PHE A 1 119 ? 7.521 2.639 -28.519 1.00 90.00 119 PHE A C 1
ATOM 917 O O . PHE A 1 119 ? 7.521 1.413 -28.662 1.00 90.00 119 PHE A O 1
ATOM 924 N N . GLU A 1 120 ? 8.636 3.351 -28.486 1.00 90.56 120 GLU A N 1
ATOM 925 C CA . GLU A 1 120 ? 9.954 2.818 -28.758 1.00 90.56 120 GLU A CA 1
ATOM 926 C C . GLU A 1 120 ? 11.036 3.432 -27.867 1.00 90.56 120 GLU A C 1
ATOM 928 O O . GLU A 1 120 ? 11.053 4.624 -27.576 1.00 90.56 120 GLU A O 1
ATOM 933 N N . ILE A 1 121 ? 11.990 2.592 -27.488 1.00 89.12 121 ILE A N 1
ATOM 934 C CA . ILE A 1 121 ? 13.346 3.005 -27.149 1.00 89.12 121 ILE A CA 1
ATOM 935 C C . ILE A 1 121 ? 14.281 2.283 -28.117 1.00 89.12 121 ILE A C 1
ATOM 937 O O . ILE A 1 121 ? 14.139 1.078 -28.310 1.00 89.12 121 ILE A O 1
ATOM 941 N N . ASP A 1 122 ? 15.213 3.004 -28.739 1.00 89.38 122 ASP A N 1
ATOM 942 C CA . ASP A 1 122 ? 16.238 2.439 -29.624 1.00 89.38 122 ASP A CA 1
ATOM 943 C C . ASP A 1 122 ? 17.606 2.977 -29.201 1.00 89.38 122 ASP A C 1
ATOM 945 O O . ASP A 1 122 ? 17.940 4.143 -29.421 1.00 89.38 122 ASP A O 1
ATOM 949 N N . ARG A 1 123 ? 18.383 2.126 -28.539 1.00 87.19 123 ARG A N 1
ATOM 950 C CA . ARG A 1 123 ? 19.736 2.391 -28.062 1.00 87.19 123 ARG A CA 1
ATOM 951 C C . ARG A 1 123 ? 20.652 1.344 -28.665 1.00 87.19 123 ARG A C 1
ATOM 953 O O . ARG A 1 123 ? 20.541 0.166 -28.372 1.00 87.19 123 ARG A O 1
ATOM 960 N N . ASN A 1 124 ? 21.541 1.767 -29.544 1.00 82.38 124 ASN A N 1
ATOM 961 C CA . ASN A 1 124 ? 22.458 0.900 -30.261 1.00 82.38 124 ASN A CA 1
ATOM 962 C C . ASN A 1 124 ? 23.802 1.608 -30.452 1.00 82.38 124 ASN A C 1
ATOM 964 O O . ASN A 1 124 ? 23.977 2.777 -30.101 1.00 82.38 124 ASN A O 1
ATOM 968 N N . TRP A 1 125 ? 24.772 0.915 -31.037 1.00 72.00 125 TRP A N 1
ATOM 969 C CA . TRP A 1 125 ? 26.120 1.461 -31.224 1.00 72.00 125 TRP A CA 1
ATOM 970 C C . TRP A 1 125 ? 26.174 2.800 -31.995 1.00 72.00 125 TRP A C 1
ATOM 972 O O . TRP A 1 125 ? 27.105 3.577 -31.786 1.00 72.00 125 TRP A O 1
ATOM 982 N N . ASN A 1 126 ? 25.184 3.118 -32.842 1.00 72.38 126 ASN A N 1
ATOM 983 C CA . ASN A 1 126 ? 25.129 4.390 -33.577 1.00 72.38 126 ASN A CA 1
ATOM 984 C C . ASN A 1 126 ? 24.696 5.583 -32.719 1.00 72.38 126 ASN A C 1
ATOM 986 O O . ASN A 1 126 ? 24.771 6.715 -33.189 1.00 72.38 126 ASN A O 1
ATOM 990 N N . ASN A 1 127 ? 24.186 5.359 -31.508 1.00 73.94 127 ASN A N 1
ATOM 991 C CA . ASN A 1 127 ? 23.653 6.423 -30.655 1.00 73.94 127 ASN A CA 1
ATOM 992 C C . ASN A 1 127 ? 24.084 6.304 -29.186 1.00 73.94 127 ASN A C 1
ATOM 994 O O . ASN A 1 127 ? 23.427 6.861 -28.307 1.00 73.94 127 ASN A O 1
ATOM 998 N N . GLY A 1 128 ? 25.200 5.612 -28.945 1.00 73.44 128 GLY A N 1
ATOM 999 C CA . GLY A 1 128 ? 25.846 5.533 -27.636 1.00 73.44 128 GLY A CA 1
ATOM 1000 C C . GLY A 1 128 ? 25.582 4.252 -26.845 1.00 73.44 128 GLY A C 1
ATOM 1001 O O . GLY A 1 128 ? 26.194 4.100 -25.797 1.00 73.44 128 GLY A O 1
ATOM 1002 N N . GLY A 1 129 ? 24.759 3.320 -27.346 1.00 80.19 129 GLY A N 1
ATOM 1003 C CA . GLY A 1 129 ? 24.444 2.051 -26.672 1.00 80.19 129 GLY A CA 1
ATOM 1004 C C . GLY A 1 129 ? 23.514 2.199 -25.460 1.00 80.19 129 GLY A C 1
ATOM 1005 O O . GLY A 1 129 ? 23.066 3.302 -25.135 1.00 80.19 129 GLY A O 1
ATOM 1006 N N . TYR A 1 130 ? 23.173 1.081 -24.811 1.00 83.94 130 TYR A N 1
ATOM 1007 C CA . TYR A 1 130 ? 22.311 1.064 -23.623 1.00 83.94 130 TYR A CA 1
ATOM 1008 C C . TYR A 1 130 ? 23.069 0.650 -22.360 1.00 83.94 130 TYR A C 1
ATOM 1010 O O . TYR A 1 130 ? 23.317 -0.523 -22.130 1.00 83.94 130 TYR A O 1
ATOM 1018 N N . PHE A 1 131 ? 23.376 1.612 -21.492 1.00 80.50 131 PHE A N 1
ATOM 1019 C CA . PHE A 1 131 ? 24.163 1.360 -20.282 1.00 80.50 131 PHE A CA 1
ATOM 1020 C C . PHE A 1 131 ? 23.436 1.873 -19.030 1.00 80.50 131 PHE A C 1
ATOM 1022 O O . PHE A 1 131 ? 23.710 2.973 -18.549 1.00 80.50 131 PHE A O 1
ATOM 1029 N N . PRO A 1 132 ? 22.468 1.112 -18.484 1.00 72.44 132 PRO A N 1
ATOM 1030 C CA . PRO A 1 132 ? 21.589 1.587 -17.410 1.00 72.44 132 PRO A CA 1
ATOM 1031 C C . PRO A 1 132 ? 22.292 1.747 -16.053 1.00 72.44 132 PRO A C 1
ATOM 1033 O O . PRO A 1 132 ? 21.739 2.377 -15.152 1.00 72.44 132 PRO A O 1
ATOM 1036 N N . LEU A 1 133 ? 23.490 1.174 -15.898 1.00 69.19 133 LEU A N 1
ATOM 1037 C CA . LEU A 1 133 ? 24.302 1.224 -14.676 1.00 69.19 133 LEU A CA 1
ATOM 1038 C C . LEU A 1 133 ? 25.465 2.226 -14.762 1.00 69.19 133 LEU A C 1
ATOM 1040 O O . LEU A 1 133 ? 26.329 2.253 -13.881 1.00 69.19 133 LEU A O 1
ATOM 1044 N N . ASP A 1 134 ? 25.526 3.031 -15.822 1.00 68.62 134 ASP A N 1
ATOM 1045 C CA . ASP A 1 134 ? 26.553 4.056 -15.952 1.00 68.62 134 ASP A CA 1
ATOM 1046 C C . ASP A 1 134 ? 26.311 5.205 -14.963 1.00 68.62 134 ASP A C 1
ATOM 1048 O O . ASP A 1 134 ? 25.259 5.839 -14.949 1.00 68.62 134 ASP A O 1
ATOM 1052 N N . SER A 1 135 ? 27.338 5.548 -14.181 1.00 50.09 135 SER A N 1
ATOM 1053 C CA . SER A 1 135 ? 27.378 6.778 -13.369 1.00 50.09 135 SER A CA 1
ATOM 1054 C C . SER A 1 135 ? 27.874 7.997 -14.170 1.00 50.09 135 SER A C 1
ATOM 1056 O O . SER A 1 135 ? 28.252 9.014 -13.584 1.00 50.09 135 SER A O 1
ATOM 1058 N N . LEU A 1 136 ? 27.952 7.883 -15.500 1.00 46.94 136 LEU A N 1
ATOM 1059 C CA . LEU A 1 136 ? 28.495 8.883 -16.419 1.00 46.94 136 LEU A CA 1
ATOM 1060 C C . LEU A 1 136 ? 27.371 9.364 -17.350 1.00 46.94 136 LEU A C 1
ATOM 1062 O O . LEU A 1 136 ? 27.068 8.716 -18.345 1.00 46.94 136 LEU A O 1
ATOM 1066 N N . ASP A 1 137 ? 26.745 10.496 -17.021 1.00 43.00 137 ASP A N 1
ATOM 1067 C CA . ASP A 1 137 ? 25.851 11.203 -17.950 1.00 43.00 137 ASP A CA 1
ATOM 1068 C C . ASP A 1 137 ? 26.681 11.760 -19.121 1.00 43.00 137 ASP A C 1
ATOM 1070 O O . ASP A 1 137 ? 27.727 12.389 -18.906 1.00 43.00 137 ASP A O 1
ATOM 1074 N N . ASP A 1 138 ? 26.197 11.558 -20.351 1.00 42.94 138 ASP A N 1
ATOM 1075 C CA . ASP A 1 138 ? 26.794 12.058 -21.595 1.00 42.94 138 ASP A CA 1
ATOM 1076 C C . ASP A 1 138 ? 27.065 13.581 -21.551 1.00 42.94 138 ASP A C 1
ATOM 1078 O O . ASP A 1 138 ? 27.982 14.065 -22.220 1.00 42.94 138 ASP A O 1
ATOM 1082 N N . ASN A 1 139 ? 26.333 14.337 -20.718 1.00 38.59 139 ASN A N 1
ATOM 1083 C CA . ASN A 1 139 ? 26.465 15.791 -20.556 1.00 38.59 139 ASN A CA 1
ATOM 1084 C C . ASN A 1 139 ? 27.252 16.268 -19.310 1.00 38.59 139 ASN A C 1
ATOM 1086 O O . ASN A 1 139 ? 27.466 17.474 -19.162 1.00 38.59 139 ASN A O 1
ATOM 1090 N N . GLN A 1 140 ? 27.711 15.386 -18.410 1.00 41.62 140 GLN A N 1
ATOM 1091 C CA . GLN A 1 140 ? 28.325 15.767 -17.113 1.00 41.62 140 GLN A CA 1
ATOM 1092 C C . GLN A 1 140 ? 29.813 15.383 -16.981 1.00 41.62 140 GLN A C 1
ATOM 1094 O O . GLN A 1 140 ? 30.329 15.209 -15.875 1.00 41.62 140 GLN A O 1
ATOM 1099 N N . LEU A 1 141 ? 30.551 15.306 -18.093 1.00 44.75 141 LEU A N 1
ATOM 1100 C CA . LEU A 1 141 ? 32.002 15.062 -18.109 1.00 44.75 141 LEU A CA 1
ATOM 1101 C C . LEU A 1 141 ? 32.793 16.227 -17.467 1.00 44.75 141 LEU A C 1
ATOM 1103 O O . LEU A 1 141 ? 33.345 17.084 -18.159 1.00 44.75 141 LEU A O 1
ATOM 1107 N N . ARG A 1 142 ? 32.889 16.280 -16.131 1.00 37.19 142 ARG A N 1
ATOM 1108 C CA . ARG A 1 142 ? 33.758 17.241 -15.427 1.00 37.19 142 ARG A CA 1
ATOM 1109 C C . ARG A 1 142 ? 35.135 16.640 -15.157 1.00 37.19 142 ARG A C 1
ATOM 1111 O O . ARG A 1 142 ? 35.350 15.957 -14.161 1.00 37.19 142 ARG A O 1
ATOM 1118 N N . VAL A 1 143 ? 36.102 16.982 -16.006 1.00 37.09 143 VAL A N 1
ATOM 1119 C CA . VAL A 1 143 ? 37.528 16.888 -15.663 1.00 37.09 143 VAL A CA 1
ATOM 1120 C C . VAL A 1 143 ? 37.840 18.034 -14.696 1.00 37.09 143 VAL A C 1
ATOM 1122 O O . VAL A 1 143 ? 37.821 19.196 -15.099 1.00 37.09 143 VAL A O 1
ATOM 1125 N N . MET A 1 144 ? 38.120 17.746 -13.422 1.00 32.16 144 MET A N 1
ATOM 1126 C CA . MET A 1 144 ? 38.790 18.735 -12.570 1.00 32.16 144 MET A CA 1
ATOM 1127 C C . MET A 1 144 ? 40.306 18.667 -12.781 1.00 32.16 144 MET A C 1
ATOM 1129 O O . MET A 1 144 ? 40.902 17.595 -12.863 1.00 32.16 144 MET A O 1
ATOM 1133 N N . ASN A 1 145 ? 40.908 19.850 -12.906 1.00 35.38 145 ASN A N 1
ATOM 1134 C CA . ASN A 1 145 ? 42.337 20.071 -13.109 1.00 35.38 145 ASN A CA 1
ATOM 1135 C C . ASN A 1 145 ? 43.206 19.375 -12.042 1.00 35.38 145 ASN A C 1
ATOM 1137 O O . ASN A 1 145 ? 42.833 19.328 -10.873 1.00 35.38 145 ASN A O 1
ATOM 1141 N N . ASN A 1 146 ? 44.414 18.967 -12.459 1.00 35.31 146 ASN A N 1
ATOM 1142 C CA . ASN A 1 146 ? 45.535 18.414 -11.670 1.00 35.31 146 ASN A CA 1
ATOM 1143 C C . ASN A 1 146 ? 45.654 16.887 -11.537 1.00 35.31 146 ASN A C 1
ATOM 1145 O O . ASN A 1 146 ? 45.956 16.389 -10.459 1.00 35.31 146 ASN A O 1
ATOM 1149 N N . ASN A 1 147 ? 45.569 16.157 -12.658 1.00 38.75 147 ASN A N 1
ATOM 1150 C CA . ASN A 1 147 ? 46.219 14.844 -12.856 1.00 38.75 147 ASN A CA 1
ATOM 1151 C C . ASN A 1 147 ? 45.942 13.738 -11.808 1.00 38.75 147 ASN A C 1
ATOM 1153 O O . ASN A 1 147 ? 46.628 12.719 -11.798 1.00 38.75 147 ASN A O 1
ATOM 1157 N N . ALA A 1 148 ? 44.910 13.894 -10.987 1.00 37.56 148 ALA A N 1
ATOM 1158 C CA . ALA A 1 148 ? 44.368 12.870 -10.116 1.00 37.56 148 ALA A CA 1
ATOM 1159 C C . ALA A 1 148 ? 42.860 12.840 -10.353 1.00 37.56 148 ALA A C 1
ATOM 1161 O O . ALA A 1 148 ? 42.128 13.719 -9.898 1.00 37.56 148 ALA A O 1
ATOM 1162 N N . LEU A 1 149 ? 42.398 11.841 -11.104 1.00 43.44 149 LEU A N 1
ATOM 1163 C CA . LEU A 1 149 ? 40.979 11.524 -11.151 1.00 43.44 149 LEU A CA 1
ATOM 1164 C C . LEU A 1 149 ? 40.623 10.897 -9.808 1.00 43.44 149 LEU A C 1
ATOM 1166 O O . LEU A 1 149 ? 40.822 9.707 -9.580 1.00 43.44 149 LEU A O 1
ATOM 1170 N N . VAL A 1 150 ? 40.134 11.721 -8.888 1.00 38.41 150 VAL A N 1
ATOM 1171 C CA . VAL A 1 150 ? 39.259 11.204 -7.845 1.00 38.41 150 VAL A CA 1
ATOM 1172 C C . VAL A 1 150 ? 37.960 10.882 -8.565 1.00 38.41 150 VAL A C 1
ATOM 1174 O O . VAL A 1 150 ? 37.411 11.745 -9.244 1.00 38.41 150 VAL A O 1
ATOM 1177 N N . PHE A 1 151 ? 37.505 9.640 -8.460 1.00 45.78 151 PHE A N 1
ATOM 1178 C CA . PHE A 1 151 ? 36.189 9.229 -8.920 1.00 45.78 151 PHE A CA 1
ATOM 1179 C C . PHE A 1 151 ? 35.205 9.361 -7.745 1.00 45.78 151 PHE A C 1
ATOM 1181 O O . PHE A 1 151 ? 34.969 8.369 -7.054 1.00 45.78 151 PHE A O 1
ATOM 1188 N N . PRO A 1 152 ? 34.636 10.545 -7.444 1.00 37.81 152 PRO A N 1
ATOM 1189 C CA . PRO A 1 152 ? 33.661 10.657 -6.360 1.00 37.81 152 PRO A CA 1
ATOM 1190 C C . PRO A 1 152 ? 32.379 9.854 -6.653 1.00 37.81 152 PRO A C 1
ATOM 1192 O O . PRO A 1 152 ? 31.640 9.559 -5.725 1.00 37.81 152 PRO A O 1
ATOM 1195 N N . PHE A 1 153 ? 32.159 9.447 -7.912 1.00 40.44 153 PHE A N 1
ATOM 1196 C CA . PHE A 1 153 ? 30.945 8.777 -8.401 1.00 40.44 153 PHE A CA 1
ATOM 1197 C C . PHE A 1 153 ? 31.061 7.249 -8.563 1.00 40.44 153 PHE A C 1
ATOM 1199 O O . PHE A 1 153 ? 30.049 6.583 -8.758 1.00 40.44 153 PHE A O 1
ATOM 1206 N N . MET A 1 154 ? 32.266 6.667 -8.466 1.00 43.62 154 MET A N 1
ATOM 1207 C CA . MET A 1 154 ? 32.452 5.205 -8.584 1.00 43.62 154 MET A CA 1
ATOM 1208 C C . MET A 1 154 ? 31.992 4.434 -7.333 1.00 43.62 154 MET A C 1
ATOM 1210 O O . MET A 1 154 ? 32.077 3.211 -7.297 1.00 43.62 154 MET A O 1
ATOM 1214 N N . LYS A 1 155 ? 31.556 5.125 -6.270 1.00 41.38 155 LYS A N 1
ATOM 1215 C CA . LYS A 1 155 ? 31.388 4.510 -4.946 1.00 41.38 155 LYS A CA 1
ATOM 1216 C C . LYS A 1 155 ? 29.967 4.078 -4.594 1.00 41.38 155 LYS A C 1
ATOM 1218 O O . LYS A 1 155 ? 29.834 3.279 -3.675 1.00 41.38 155 LYS A O 1
ATOM 1223 N N . GLU A 1 156 ? 28.940 4.596 -5.266 1.00 46.34 156 GLU A N 1
ATOM 1224 C CA . GLU A 1 156 ? 27.558 4.365 -4.818 1.00 46.34 156 GLU A CA 1
ATOM 1225 C C . GLU A 1 156 ? 26.848 3.237 -5.581 1.00 46.34 156 GLU A C 1
ATOM 1227 O O . GLU A 1 156 ? 26.157 2.468 -4.927 1.00 46.34 156 GLU A O 1
ATOM 1232 N N . ASN A 1 157 ? 27.096 3.046 -6.891 1.00 48.62 157 ASN A N 1
ATOM 1233 C CA . ASN A 1 157 ? 26.356 2.067 -7.717 1.00 48.62 157 ASN A CA 1
ATOM 1234 C C . ASN A 1 157 ? 27.215 1.179 -8.654 1.00 48.62 157 ASN A C 1
ATOM 1236 O O . ASN A 1 157 ? 26.675 0.551 -9.562 1.00 48.62 157 ASN A O 1
ATOM 1240 N N . GLN A 1 158 ? 28.544 1.125 -8.490 1.00 52.75 158 GLN A N 1
ATOM 1241 C CA . GLN A 1 158 ? 29.428 0.329 -9.362 1.00 52.75 158 GLN A CA 1
ATOM 1242 C C . GLN A 1 158 ? 30.103 -0.819 -8.605 1.00 52.75 158 GLN A C 1
ATOM 1244 O O . GLN A 1 158 ? 30.698 -0.619 -7.544 1.00 52.75 158 GLN A O 1
ATOM 1249 N N . PHE A 1 159 ? 30.038 -2.030 -9.168 1.00 50.69 159 PHE A N 1
ATOM 1250 C CA . PHE A 1 159 ? 30.584 -3.241 -8.557 1.00 50.69 159 PHE A CA 1
ATOM 1251 C C . PHE A 1 159 ? 31.867 -3.711 -9.270 1.00 50.69 159 PHE A C 1
ATOM 1253 O O . PHE A 1 159 ? 31.822 -4.418 -10.272 1.00 50.69 159 PHE A O 1
ATOM 1260 N N . GLY A 1 160 ? 33.031 -3.332 -8.727 1.00 52.66 160 GLY A N 1
ATOM 1261 C CA . GLY A 1 160 ? 34.352 -3.852 -9.120 1.00 52.66 160 GLY A CA 1
ATOM 1262 C C . GLY A 1 160 ? 34.888 -3.407 -10.502 1.00 52.66 160 GLY A C 1
ATOM 1263 O O . GLY A 1 160 ? 34.133 -2.931 -11.346 1.00 52.66 160 GLY A O 1
ATOM 1264 N N . PRO A 1 161 ? 36.203 -3.566 -10.765 1.00 50.31 161 PRO A N 1
ATOM 1265 C CA . PRO A 1 161 ? 36.862 -3.055 -11.977 1.00 50.31 161 PRO A CA 1
ATOM 1266 C C . PRO A 1 161 ? 36.472 -3.778 -13.279 1.00 50.31 161 PRO A C 1
ATOM 1268 O O . PRO A 1 161 ? 36.610 -3.193 -14.343 1.00 50.31 161 PRO A O 1
ATOM 1271 N N . GLN A 1 162 ? 35.941 -5.009 -13.218 1.00 54.66 162 GLN A N 1
ATOM 1272 C CA . GLN A 1 162 ? 35.478 -5.745 -14.411 1.00 54.66 162 GLN A CA 1
ATOM 1273 C C . GLN A 1 162 ? 34.157 -5.230 -14.997 1.00 54.66 162 GLN A C 1
ATOM 1275 O O . GLN A 1 162 ? 33.838 -5.577 -16.129 1.00 54.66 162 GLN A O 1
ATOM 1280 N N . SER A 1 163 ? 33.394 -4.426 -14.249 1.00 61.94 163 SER A N 1
ATOM 1281 C CA . SER A 1 163 ? 32.147 -3.851 -14.761 1.00 61.94 163 SER A CA 1
ATOM 1282 C C . SER A 1 163 ? 32.414 -2.857 -15.892 1.00 61.94 163 SER A C 1
ATOM 1284 O O . SER A 1 163 ? 31.660 -2.815 -16.855 1.00 61.94 163 SER A O 1
ATOM 1286 N N . LEU A 1 164 ? 33.527 -2.118 -15.838 1.00 71.44 164 LEU A N 1
ATOM 1287 C CA . LEU A 1 164 ? 33.873 -1.105 -16.830 1.00 71.44 164 LEU A CA 1
ATOM 1288 C C . LEU A 1 164 ? 34.765 -1.674 -17.937 1.00 71.44 164 LEU A C 1
ATOM 1290 O O . LEU A 1 164 ? 35.867 -2.156 -17.678 1.00 71.44 164 LEU A O 1
ATOM 1294 N N . SER A 1 165 ? 34.329 -1.542 -19.189 1.00 78.06 165 SER A N 1
ATOM 1295 C CA . SER A 1 165 ? 35.118 -1.927 -20.364 1.00 78.06 165 SER A CA 1
ATOM 1296 C C . SER A 1 165 ? 35.108 -0.839 -21.440 1.00 78.06 165 SER A C 1
ATOM 1298 O O . SER A 1 165 ? 34.425 0.175 -21.301 1.00 78.06 165 SER A O 1
ATOM 1300 N N . ILE A 1 166 ? 35.895 -1.039 -22.499 1.00 78.62 166 ILE A N 1
ATOM 1301 C CA . ILE A 1 166 ? 35.887 -0.235 -23.726 1.00 78.62 166 ILE A CA 1
ATOM 1302 C C . ILE A 1 166 ? 35.400 -1.133 -24.858 1.00 78.62 166 ILE A C 1
ATOM 1304 O O . ILE A 1 166 ? 35.956 -2.210 -25.075 1.00 78.62 166 ILE A O 1
ATOM 1308 N N . PHE A 1 167 ? 34.397 -0.672 -25.606 1.00 75.31 167 PHE A N 1
ATOM 1309 C CA . PHE A 1 167 ? 33.965 -1.367 -26.811 1.00 75.31 167 PHE A CA 1
ATOM 1310 C C . PHE A 1 167 ? 35.019 -1.250 -27.911 1.00 75.31 167 PHE A C 1
ATOM 1312 O O . PHE A 1 167 ? 35.250 -0.171 -28.460 1.00 75.31 167 PHE A O 1
ATOM 1319 N N . CYS A 1 168 ? 35.616 -2.388 -28.253 1.00 73.50 168 CYS A N 1
ATOM 1320 C CA . CYS A 1 168 ? 36.504 -2.543 -29.394 1.00 73.50 168 CYS A CA 1
ATOM 1321 C C . CYS A 1 168 ? 36.075 -3.786 -30.176 1.00 73.50 168 CYS A C 1
ATOM 1323 O O . CYS A 1 168 ? 36.295 -4.902 -29.697 1.00 73.50 168 CYS A O 1
ATOM 1325 N N . PRO A 1 169 ? 35.443 -3.615 -31.351 1.00 62.16 169 PRO A N 1
ATOM 1326 C CA . PRO A 1 169 ? 34.878 -4.729 -32.094 1.00 62.16 169 PRO A CA 1
ATOM 1327 C C . PRO A 1 169 ? 35.932 -5.814 -32.400 1.00 62.16 169 PRO A C 1
ATOM 1329 O O . PRO A 1 169 ? 37.083 -5.490 -32.710 1.00 62.16 169 PRO A O 1
ATOM 1332 N N . PRO A 1 170 ? 35.568 -7.107 -32.372 1.00 51.44 170 PRO A N 1
ATOM 1333 C CA . PRO A 1 170 ? 36.532 -8.211 -32.370 1.00 51.44 170 PRO A CA 1
ATOM 1334 C C . PRO A 1 170 ? 37.232 -8.473 -33.717 1.00 51.44 170 PRO A C 1
ATOM 1336 O O . PRO A 1 170 ? 38.175 -9.266 -33.774 1.00 51.44 170 PRO A O 1
ATOM 1339 N N . TYR A 1 171 ? 36.813 -7.836 -34.816 1.00 56.06 171 TYR A N 1
ATOM 1340 C CA . TYR A 1 171 ? 37.379 -8.091 -36.143 1.00 56.06 171 TYR A CA 1
ATOM 1341 C C . TYR A 1 171 ? 38.353 -6.988 -36.584 1.00 56.06 171 TYR A C 1
ATOM 1343 O O . TYR A 1 171 ? 38.039 -5.806 -36.522 1.00 56.06 171 TYR A O 1
ATOM 1351 N N . SER A 1 172 ? 39.519 -7.372 -37.116 1.00 49.00 172 SER A N 1
ATOM 1352 C CA . SER A 1 172 ? 40.628 -6.463 -37.473 1.00 49.00 172 SER A CA 1
ATOM 1353 C C . SER A 1 172 ? 40.304 -5.363 -38.489 1.00 49.00 172 SER A C 1
ATOM 1355 O O . SER A 1 172 ? 40.992 -4.351 -38.538 1.00 49.00 172 SER A O 1
ATOM 1357 N N . TYR A 1 173 ? 39.255 -5.531 -39.297 1.00 53.06 173 TYR A N 1
ATOM 1358 C CA . TYR A 1 173 ? 38.779 -4.492 -40.216 1.00 53.06 173 TYR A CA 1
ATOM 1359 C C . TYR A 1 173 ? 37.822 -3.488 -39.550 1.00 53.06 173 TYR A C 1
ATOM 1361 O O . TYR A 1 173 ? 37.526 -2.454 -40.142 1.00 53.06 173 TYR A O 1
ATOM 1369 N N . GLN A 1 174 ? 37.323 -3.786 -38.346 1.00 50.16 174 GLN A N 1
ATOM 1370 C CA . GLN A 1 174 ? 36.344 -2.971 -37.624 1.00 50.16 174 GLN A CA 1
ATOM 1371 C C . GLN A 1 174 ? 36.974 -1.958 -36.663 1.00 50.16 174 GLN A C 1
ATOM 1373 O O . GLN A 1 174 ? 36.278 -1.022 -36.301 1.00 50.16 174 GLN A O 1
ATOM 1378 N N . TRP A 1 175 ? 38.263 -2.090 -36.326 1.00 54.34 175 TRP A N 1
ATOM 1379 C CA . TRP A 1 175 ? 39.074 -1.047 -35.669 1.00 54.34 175 TRP A CA 1
ATOM 1380 C C . TRP A 1 175 ? 40.118 -0.426 -36.604 1.00 54.34 175 TRP A C 1
ATOM 1382 O O . TRP A 1 175 ? 41.103 0.159 -36.164 1.00 54.34 175 TRP A O 1
ATOM 1392 N N . ALA A 1 176 ? 39.905 -0.529 -37.919 1.00 58.38 176 ALA A N 1
ATOM 1393 C CA . ALA A 1 176 ? 40.683 0.224 -38.895 1.00 58.38 176 ALA A CA 1
ATOM 1394 C C . ALA A 1 176 ? 40.656 1.727 -38.555 1.00 58.38 176 ALA A C 1
ATOM 1396 O O . ALA A 1 176 ? 39.686 2.210 -37.979 1.00 58.38 176 ALA A O 1
ATOM 1397 N N . SER A 1 177 ? 41.654 2.497 -38.995 1.00 61.25 177 SER A N 1
ATOM 1398 C CA . SER A 1 177 ? 41.730 3.959 -38.789 1.00 61.25 177 SER A CA 1
ATOM 1399 C C . SER A 1 177 ? 40.549 4.758 -39.382 1.00 61.25 177 SER A C 1
ATOM 1401 O O . SER A 1 177 ? 40.543 5.983 -39.348 1.00 61.25 177 SER A O 1
ATOM 1403 N N . SER A 1 178 ? 39.583 4.076 -40.001 1.00 64.06 178 SER A N 1
ATOM 1404 C CA . SER A 1 178 ? 38.308 4.606 -40.480 1.00 64.06 178 SER A CA 1
ATOM 1405 C C . SER A 1 178 ? 37.136 4.372 -39.517 1.00 64.06 178 SER A C 1
ATOM 1407 O O . SER A 1 178 ? 36.033 4.819 -39.818 1.00 64.06 178 SER A O 1
ATOM 1409 N N . GLN A 1 179 ? 37.321 3.633 -38.417 1.00 67.44 179 GLN A N 1
ATOM 1410 C CA . GLN A 1 179 ? 36.289 3.441 -37.401 1.00 67.44 179 GLN A CA 1
ATOM 1411 C C . GLN A 1 179 ? 36.130 4.739 -36.620 1.00 67.44 179 GLN A C 1
ATOM 1413 O O . GLN A 1 179 ? 37.092 5.235 -36.035 1.00 67.44 179 GLN A O 1
ATOM 1418 N N . THR A 1 180 ? 34.909 5.256 -36.586 1.00 73.81 180 THR A N 1
ATOM 1419 C CA . THR A 1 180 ? 34.553 6.390 -35.745 1.00 73.81 180 THR A CA 1
ATOM 1420 C C . THR A 1 180 ? 33.479 6.005 -34.740 1.00 73.81 180 THR A C 1
ATOM 1422 O O . THR A 1 180 ? 32.634 5.158 -35.029 1.00 73.81 180 THR A O 1
ATOM 1425 N N . ASP A 1 181 ? 33.481 6.655 -33.580 1.00 73.94 181 ASP A N 1
ATOM 1426 C CA . ASP A 1 181 ? 32.353 6.630 -32.652 1.00 73.94 181 ASP A CA 1
ATOM 1427 C C . ASP A 1 181 ? 31.117 7.345 -33.241 1.00 73.94 181 ASP A C 1
ATOM 1429 O O . ASP A 1 181 ? 31.161 7.926 -34.332 1.00 73.94 181 ASP A O 1
ATOM 1433 N N . TYR A 1 182 ? 30.001 7.329 -32.507 1.00 72.69 182 TYR A N 1
ATOM 1434 C CA . TYR A 1 182 ? 28.753 7.995 -32.908 1.00 72.69 182 TYR A CA 1
ATOM 1435 C C . TYR A 1 182 ? 28.864 9.528 -33.029 1.00 72.69 182 TYR A C 1
ATOM 1437 O O . TYR A 1 182 ? 27.977 10.173 -33.586 1.00 72.69 182 TYR A O 1
ATOM 1445 N N . LEU A 1 183 ? 29.956 10.120 -32.533 1.00 75.50 183 LEU A N 1
ATOM 1446 C CA . LEU A 1 183 ? 30.281 11.542 -32.644 1.00 75.50 183 LEU A CA 1
ATOM 1447 C C . LEU A 1 183 ? 31.339 11.816 -33.730 1.00 75.50 183 LEU A C 1
ATOM 1449 O O . LEU A 1 183 ? 31.798 12.950 -33.867 1.00 75.50 183 LEU A O 1
ATOM 1453 N N . GLY A 1 184 ? 31.723 10.805 -34.517 1.00 78.06 184 GLY A N 1
ATOM 1454 C CA . GLY A 1 184 ? 32.679 10.926 -35.618 1.00 78.06 184 GLY A CA 1
ATOM 1455 C C . GLY A 1 184 ? 34.155 10.911 -35.201 1.00 78.06 184 GLY A C 1
ATOM 1456 O O . GLY A 1 184 ? 35.013 11.230 -36.024 1.00 78.06 184 GLY A O 1
ATOM 1457 N N . SER A 1 185 ? 34.480 10.553 -33.955 1.00 79.25 185 SER A N 1
ATOM 1458 C CA . SER A 1 185 ? 35.864 10.490 -33.459 1.00 79.25 185 SER A CA 1
ATOM 1459 C C . SER A 1 185 ? 36.504 9.139 -33.767 1.00 79.25 185 SER A C 1
ATOM 1461 O O . SER A 1 185 ? 35.901 8.110 -33.496 1.00 79.25 185 SER A O 1
ATOM 1463 N N . GLU A 1 186 ? 37.730 9.126 -34.284 1.00 83.12 186 GLU A N 1
ATOM 1464 C CA . GLU A 1 186 ? 38.456 7.903 -34.658 1.00 83.12 186 GLU A CA 1
ATOM 1465 C C . GLU A 1 186 ? 38.910 7.085 -33.429 1.00 83.12 186 GLU A C 1
ATOM 1467 O O . GLU A 1 186 ? 39.623 7.611 -32.580 1.00 83.12 186 GLU A O 1
ATOM 1472 N N . THR A 1 187 ? 38.494 5.816 -33.313 1.00 80.31 187 THR A N 1
ATOM 1473 C CA . THR A 1 187 ? 38.638 5.012 -32.074 1.00 80.31 187 THR A CA 1
ATOM 1474 C C . THR A 1 187 ? 39.782 3.991 -32.078 1.00 80.31 187 THR A C 1
ATOM 1476 O O . THR A 1 187 ? 40.005 3.328 -31.061 1.00 80.31 187 THR A O 1
ATOM 1479 N N . SER A 1 188 ? 40.533 3.842 -33.174 1.00 82.19 188 SER A N 1
ATOM 1480 C CA . SER A 1 188 ? 41.555 2.792 -33.321 1.00 82.19 188 SER A CA 1
ATOM 1481 C C . SER A 1 188 ? 42.675 2.929 -32.289 1.00 82.19 188 SER A C 1
ATOM 1483 O O . SER A 1 188 ? 43.021 1.954 -31.624 1.00 82.19 188 SER A O 1
ATOM 1485 N N . ALA A 1 189 ? 43.153 4.152 -32.039 1.00 84.00 189 ALA A N 1
ATOM 1486 C CA . ALA A 1 189 ? 44.207 4.399 -31.054 1.00 84.00 189 ALA A CA 1
ATOM 1487 C C . ALA A 1 189 ? 43.770 4.073 -29.612 1.00 84.00 189 ALA A C 1
ATOM 1489 O O . ALA A 1 189 ? 44.588 3.642 -28.794 1.00 84.00 189 ALA A O 1
ATOM 1490 N N . LEU A 1 190 ? 42.488 4.278 -29.285 1.00 85.19 190 LEU A N 1
ATOM 1491 C CA . LEU A 1 190 ? 41.934 3.911 -27.980 1.00 85.19 190 LEU A CA 1
ATOM 1492 C C . LEU A 1 190 ? 41.862 2.386 -27.832 1.00 85.19 190 LEU A C 1
ATOM 1494 O O . LEU A 1 190 ? 42.235 1.850 -26.786 1.00 85.19 190 LEU A O 1
ATOM 1498 N N . CYS A 1 191 ? 41.440 1.693 -28.888 1.00 83.06 191 CYS A N 1
ATOM 1499 C CA . CYS A 1 191 ? 41.370 0.238 -28.904 1.00 83.06 191 CYS A CA 1
ATOM 1500 C C . CYS A 1 191 ? 42.740 -0.435 -28.838 1.00 83.06 191 CYS A C 1
ATOM 1502 O O . CYS A 1 191 ? 42.915 -1.384 -28.071 1.00 83.06 191 CYS A O 1
ATOM 1504 N N . ASP A 1 192 ? 43.734 0.100 -29.544 1.00 84.81 192 ASP A N 1
ATOM 1505 C CA . ASP A 1 192 ? 45.117 -0.361 -29.441 1.00 84.81 192 ASP A CA 1
ATOM 1506 C C . ASP A 1 192 ? 45.649 -0.203 -28.011 1.00 84.81 192 ASP A C 1
ATOM 1508 O O . ASP A 1 192 ? 46.269 -1.122 -27.470 1.00 84.81 192 ASP A O 1
ATOM 1512 N N . ALA A 1 193 ? 45.362 0.928 -27.355 1.00 87.25 193 ALA A N 1
ATOM 1513 C CA . ALA A 1 193 ? 45.752 1.159 -25.964 1.00 87.25 193 ALA A CA 1
ATOM 1514 C C . ALA A 1 193 ? 45.074 0.175 -24.991 1.00 87.25 193 ALA A C 1
ATOM 1516 O O . ALA A 1 193 ? 45.712 -0.296 -24.042 1.00 87.25 193 ALA A O 1
ATOM 1517 N N . TRP A 1 194 ? 43.804 -0.165 -25.229 1.00 86.12 194 TRP A N 1
ATOM 1518 C CA . TRP A 1 194 ? 43.056 -1.149 -24.440 1.00 86.12 194 TRP A CA 1
ATOM 1519 C C . TRP A 1 194 ? 43.624 -2.557 -24.588 1.00 86.12 194 TRP A C 1
ATOM 1521 O O . TRP A 1 194 ? 43.968 -3.192 -23.588 1.00 86.12 194 TRP A O 1
ATOM 1531 N N . LEU A 1 195 ? 43.820 -3.017 -25.824 1.00 82.88 195 LEU A N 1
ATOM 1532 C CA . LEU A 1 195 ? 44.401 -4.328 -26.109 1.00 82.88 195 LEU A CA 1
ATOM 1533 C C . LEU A 1 195 ? 45.834 -4.445 -25.578 1.00 82.88 195 LEU A C 1
ATOM 1535 O O . LEU A 1 195 ? 46.174 -5.451 -24.950 1.00 82.88 195 LEU A O 1
ATOM 1539 N N . ALA A 1 196 ? 46.658 -3.407 -25.755 1.00 86.50 196 ALA A N 1
ATOM 1540 C CA . ALA A 1 196 ? 48.024 -3.363 -25.232 1.00 86.50 196 ALA A CA 1
ATOM 1541 C C . ALA A 1 196 ? 48.074 -3.438 -23.697 1.00 86.50 196 ALA A C 1
ATOM 1543 O O . ALA A 1 196 ? 49.021 -3.989 -23.137 1.00 86.50 196 ALA A O 1
ATOM 1544 N N . SER A 1 197 ? 47.036 -2.942 -23.017 1.00 85.94 197 SER A N 1
ATOM 1545 C CA . SER A 1 197 ? 46.897 -3.024 -21.559 1.00 85.94 197 SER A CA 1
ATOM 1546 C C . SER A 1 197 ? 46.368 -4.383 -21.073 1.00 85.94 197 SER A C 1
ATOM 1548 O O . SER A 1 197 ? 46.141 -4.560 -19.879 1.00 85.94 197 SER A O 1
ATOM 1550 N N . GLY A 1 198 ? 46.192 -5.362 -21.967 1.00 80.69 198 GLY A N 1
ATOM 1551 C CA . GLY A 1 198 ? 45.688 -6.705 -21.661 1.00 80.69 198 GLY A CA 1
ATOM 1552 C C . GLY A 1 198 ? 44.226 -6.933 -22.058 1.00 80.69 198 GLY A C 1
ATOM 1553 O O . GLY A 1 198 ? 43.743 -8.063 -21.935 1.00 80.69 198 GLY A O 1
ATOM 1554 N N . GLY A 1 199 ? 43.545 -5.898 -22.565 1.00 78.75 199 GLY A N 1
ATOM 1555 C CA . GLY A 1 199 ? 42.166 -5.949 -23.050 1.00 78.75 199 GLY A CA 1
ATOM 1556 C C . GLY A 1 199 ? 41.210 -6.621 -22.054 1.00 78.75 199 GLY A C 1
ATOM 1557 O O . GLY A 1 199 ? 41.346 -6.414 -20.848 1.00 78.75 199 GLY A O 1
ATOM 1558 N N . PRO A 1 200 ? 40.297 -7.498 -22.506 1.00 70.06 200 PRO A N 1
ATOM 1559 C CA . PRO A 1 200 ? 39.292 -8.115 -21.635 1.00 70.06 200 PRO A CA 1
ATOM 1560 C C . PRO A 1 200 ? 39.880 -9.091 -20.597 1.00 70.06 200 PRO A C 1
ATOM 1562 O O . PRO A 1 200 ? 39.176 -9.551 -19.705 1.00 70.06 200 PRO A O 1
ATOM 1565 N N . LYS A 1 201 ? 41.174 -9.436 -20.687 1.00 71.38 201 LYS A N 1
ATOM 1566 C CA . LYS A 1 201 ? 41.842 -10.340 -19.733 1.00 71.38 201 LYS A CA 1
ATOM 1567 C C . LYS A 1 201 ? 42.403 -9.615 -18.513 1.00 71.38 201 LYS A C 1
ATOM 1569 O O . LYS A 1 201 ? 42.771 -10.280 -17.546 1.00 71.38 201 LYS A O 1
ATOM 1574 N N . ASN A 1 202 ? 42.521 -8.290 -18.571 1.00 77.50 202 ASN A N 1
ATOM 1575 C CA . ASN A 1 202 ? 43.030 -7.481 -17.476 1.00 77.50 202 ASN A CA 1
ATOM 1576 C C . ASN A 1 202 ? 41.934 -6.505 -17.011 1.00 77.50 202 ASN A C 1
ATOM 1578 O O . ASN A 1 202 ? 41.576 -5.615 -17.782 1.00 77.50 202 ASN A O 1
ATOM 1582 N N . PRO A 1 203 ? 41.429 -6.625 -15.767 1.00 73.44 203 PRO A N 1
ATOM 1583 C CA . PRO A 1 203 ? 40.370 -5.750 -15.255 1.00 73.44 203 PRO A CA 1
ATOM 1584 C C . PRO A 1 203 ? 40.751 -4.262 -15.253 1.00 73.44 203 PRO A C 1
ATOM 1586 O O . PRO A 1 203 ? 39.875 -3.410 -15.314 1.00 73.44 203 PRO A O 1
ATOM 1589 N N . ASP A 1 204 ? 42.045 -3.934 -15.243 1.00 80.00 204 ASP A N 1
ATOM 1590 C CA . ASP A 1 204 ? 42.512 -2.545 -15.243 1.00 80.00 204 ASP A CA 1
ATOM 1591 C C . ASP A 1 204 ? 42.735 -1.979 -16.659 1.00 80.00 204 ASP A C 1
ATOM 1593 O O . ASP A 1 204 ? 43.042 -0.794 -16.814 1.00 80.00 204 ASP A O 1
ATOM 1597 N N . ALA A 1 205 ? 42.595 -2.795 -17.713 1.00 82.50 205 ALA A N 1
ATOM 1598 C CA . ALA A 1 205 ? 42.930 -2.396 -19.081 1.00 82.50 205 ALA A CA 1
ATOM 1599 C C . ALA A 1 205 ? 42.065 -1.243 -19.598 1.00 82.50 205 ALA A C 1
ATOM 1601 O O . ALA A 1 205 ? 42.577 -0.337 -20.257 1.00 82.50 205 ALA A O 1
ATOM 1602 N N . ALA A 1 206 ? 40.762 -1.271 -19.306 1.00 81.44 206 ALA A N 1
ATOM 1603 C CA . ALA A 1 206 ? 39.819 -0.244 -19.742 1.00 81.44 206 ALA A CA 1
ATOM 1604 C C . ALA A 1 206 ? 40.152 1.117 -19.123 1.00 81.44 206 ALA A C 1
ATOM 1606 O O . ALA A 1 206 ? 40.253 2.117 -19.831 1.00 81.44 206 ALA A O 1
ATOM 1607 N N . ILE A 1 207 ? 40.437 1.138 -17.819 1.00 80.06 207 ILE A N 1
ATOM 1608 C CA . ILE A 1 207 ? 40.867 2.347 -17.112 1.00 80.06 207 ILE A CA 1
ATOM 1609 C C . ILE A 1 207 ? 42.218 2.825 -17.661 1.00 80.06 207 ILE A C 1
ATOM 1611 O O . ILE A 1 207 ? 42.367 3.998 -17.995 1.00 80.06 207 ILE A O 1
ATOM 1615 N N . ALA A 1 208 ? 43.198 1.932 -17.820 1.00 83.56 208 ALA A N 1
ATOM 1616 C CA . ALA A 1 208 ? 44.514 2.293 -18.348 1.00 83.56 208 ALA A CA 1
ATOM 1617 C C . ALA A 1 208 ? 44.428 2.934 -19.746 1.00 83.56 208 ALA A C 1
ATOM 1619 O O . ALA A 1 208 ? 45.057 3.964 -20.004 1.00 83.56 208 ALA A O 1
ATOM 1620 N N . ALA A 1 209 ? 43.602 2.374 -20.629 1.00 85.31 209 ALA A N 1
ATOM 1621 C CA . ALA A 1 209 ? 43.379 2.900 -21.968 1.00 85.31 209 ALA A CA 1
ATOM 1622 C C . ALA A 1 209 ? 42.601 4.216 -21.966 1.00 85.31 209 ALA A C 1
ATOM 1624 O O . ALA A 1 209 ? 43.001 5.153 -22.664 1.00 85.31 209 ALA A O 1
ATOM 1625 N N . ALA A 1 210 ? 41.569 4.338 -21.127 1.00 81.88 210 ALA A N 1
ATOM 1626 C CA . ALA A 1 210 ? 40.805 5.570 -20.980 1.00 81.88 210 ALA A CA 1
ATOM 1627 C C . ALA A 1 210 ? 41.682 6.753 -20.525 1.00 81.88 210 ALA A C 1
ATOM 1629 O O . ALA A 1 210 ? 41.464 7.893 -20.938 1.00 81.88 210 ALA A O 1
ATOM 1630 N N . LEU A 1 211 ? 42.709 6.476 -19.713 1.00 79.25 211 LEU A N 1
ATOM 1631 C CA . LEU A 1 211 ? 43.648 7.471 -19.182 1.00 79.25 211 LEU A CA 1
ATOM 1632 C C . LEU A 1 211 ? 44.908 7.671 -20.031 1.00 79.25 211 LEU A C 1
ATOM 1634 O O . LEU A 1 211 ? 45.721 8.555 -19.729 1.00 79.25 211 LEU A O 1
ATOM 1638 N N . SER A 1 212 ? 45.076 6.876 -21.086 1.00 83.19 212 SER A N 1
ATOM 1639 C CA . SER A 1 212 ? 46.203 6.975 -22.008 1.00 83.19 212 SER A CA 1
ATOM 1640 C C . SER A 1 212 ? 46.155 8.265 -22.840 1.00 83.19 212 SER A C 1
ATOM 1642 O O . SER A 1 212 ? 45.144 8.968 -22.893 1.00 83.19 212 SER A O 1
ATOM 1644 N N . GLY A 1 213 ? 47.253 8.582 -23.535 1.00 78.56 213 GLY A N 1
ATOM 1645 C CA . GLY A 1 213 ? 47.276 9.699 -24.488 1.00 78.56 213 GLY A CA 1
ATOM 1646 C C . GLY A 1 213 ? 46.208 9.576 -25.584 1.00 78.56 213 GLY A C 1
ATOM 1647 O O . GLY A 1 213 ? 45.644 10.590 -25.985 1.00 78.56 213 GLY A O 1
ATOM 1648 N N . ALA A 1 214 ? 45.876 8.347 -25.998 1.00 75.88 214 ALA A N 1
ATOM 1649 C CA . ALA A 1 214 ? 44.789 8.075 -26.934 1.00 75.88 214 ALA A CA 1
ATOM 1650 C C . ALA A 1 214 ? 43.408 8.351 -26.309 1.00 75.88 214 ALA A C 1
ATOM 1652 O O . ALA A 1 214 ? 42.575 9.004 -26.928 1.00 75.88 214 ALA A O 1
ATOM 1653 N N . GLY A 1 215 ? 43.189 7.951 -25.052 1.00 70.19 215 GLY A N 1
ATOM 1654 C CA . GLY A 1 215 ? 41.928 8.189 -24.337 1.00 70.19 215 GLY A CA 1
ATOM 1655 C C . GLY A 1 215 ? 41.676 9.653 -23.957 1.00 70.19 215 GLY A C 1
ATOM 1656 O O . GLY A 1 215 ? 40.528 10.101 -23.939 1.00 70.19 215 GLY A O 1
ATOM 1657 N N . LYS A 1 216 ? 42.731 10.443 -23.724 1.00 69.44 216 LYS A N 1
ATOM 1658 C CA . LYS A 1 216 ? 42.617 11.885 -23.427 1.00 69.44 216 LYS A CA 1
ATOM 1659 C C . LYS A 1 216 ? 42.293 12.746 -24.651 1.00 69.44 216 LYS A C 1
ATOM 1661 O O . LYS A 1 216 ? 41.915 13.905 -24.480 1.00 69.44 216 LYS A O 1
ATOM 1666 N N . ASN A 1 217 ? 42.417 12.214 -25.868 1.00 67.75 217 ASN A N 1
ATOM 1667 C CA . ASN A 1 217 ? 42.078 12.946 -27.084 1.00 67.75 217 ASN A CA 1
ATOM 1668 C C . ASN A 1 217 ? 40.556 13.175 -27.156 1.00 67.75 217 ASN A C 1
ATOM 1670 O O . ASN A 1 217 ? 39.787 12.239 -27.365 1.00 67.75 217 ASN A O 1
ATOM 1674 N N . GLY A 1 218 ? 40.105 14.408 -26.901 1.00 61.28 218 GLY A N 1
ATOM 1675 C CA . GLY A 1 218 ? 38.677 14.752 -26.900 1.00 61.28 218 GLY A CA 1
ATOM 1676 C C . GLY A 1 218 ? 37.838 13.961 -25.884 1.00 61.28 218 GLY A C 1
ATOM 1677 O O . GLY A 1 218 ? 36.689 13.632 -26.173 1.00 61.28 218 GLY A O 1
ATOM 1678 N N . ASN A 1 219 ? 38.413 13.598 -24.727 1.00 69.06 219 ASN A N 1
ATOM 1679 C CA . ASN A 1 219 ? 37.770 12.787 -23.677 1.00 69.06 219 ASN A CA 1
ATOM 1680 C C . ASN A 1 219 ? 37.214 11.426 -24.156 1.00 69.06 219 ASN A C 1
ATOM 1682 O O . ASN A 1 219 ? 36.331 10.860 -23.514 1.00 69.06 219 ASN A O 1
ATOM 1686 N N . MET A 1 220 ? 37.704 10.888 -25.277 1.00 75.44 220 MET A N 1
ATOM 1687 C CA . MET A 1 220 ? 37.219 9.642 -25.887 1.00 75.44 220 MET A CA 1
ATOM 1688 C C . MET A 1 220 ? 37.277 8.448 -24.931 1.00 75.44 220 MET A C 1
ATOM 1690 O O . MET A 1 220 ? 36.313 7.705 -24.803 1.00 75.44 220 MET A O 1
ATOM 1694 N N . GLY A 1 221 ? 38.365 8.312 -24.181 1.00 76.88 221 GLY A N 1
ATOM 1695 C CA . GLY A 1 221 ? 38.535 7.243 -23.205 1.00 76.88 221 GLY A CA 1
ATOM 1696 C C . GLY A 1 221 ? 37.434 7.203 -22.146 1.00 76.88 221 GLY A C 1
ATOM 1697 O O . GLY A 1 221 ? 36.943 6.133 -21.814 1.00 76.88 221 GLY A O 1
ATOM 1698 N N . LEU A 1 222 ? 37.004 8.371 -21.660 1.00 72.94 222 LEU A N 1
ATOM 1699 C CA . LEU A 1 222 ? 35.924 8.476 -20.675 1.00 72.94 222 LEU A CA 1
ATOM 1700 C C . LEU A 1 222 ? 34.542 8.225 -21.295 1.00 72.94 222 LEU A C 1
ATOM 1702 O O . LEU A 1 222 ? 33.677 7.688 -20.619 1.00 72.94 222 LEU A O 1
ATOM 1706 N N . ARG A 1 223 ? 34.342 8.568 -22.576 1.00 75.25 223 ARG A N 1
ATOM 1707 C CA . ARG A 1 223 ? 33.088 8.309 -23.313 1.00 75.25 223 ARG A CA 1
ATOM 1708 C C . ARG A 1 223 ? 32.853 6.827 -23.612 1.00 75.25 223 ARG A C 1
ATOM 1710 O O . ARG A 1 223 ? 31.711 6.419 -23.796 1.00 75.25 223 ARG A O 1
ATOM 1717 N N . HIS A 1 224 ? 33.922 6.038 -23.691 1.00 77.75 224 HIS A N 1
ATOM 1718 C CA . HIS A 1 224 ? 33.859 4.608 -24.000 1.00 77.75 224 HIS A CA 1
ATOM 1719 C C . HIS A 1 224 ? 34.004 3.701 -22.776 1.00 77.75 224 HIS A C 1
ATOM 1721 O O . HIS A 1 224 ? 33.849 2.493 -22.923 1.00 77.75 224 HIS A O 1
ATOM 1727 N N . LEU A 1 225 ? 34.279 4.261 -21.594 1.00 79.44 225 LEU A N 1
ATOM 1728 C CA . LEU A 1 225 ? 34.357 3.522 -20.338 1.00 79.44 225 LEU A CA 1
ATOM 1729 C C . LEU A 1 225 ? 32.938 3.265 -19.803 1.00 79.44 225 LEU A C 1
ATOM 1731 O O . LEU A 1 225 ? 32.390 4.103 -19.089 1.00 79.44 225 LEU A O 1
ATOM 1735 N N . ARG A 1 226 ? 32.343 2.132 -20.188 1.00 77.81 226 ARG A N 1
ATOM 1736 C CA . ARG A 1 226 ? 30.918 1.810 -19.965 1.00 77.81 226 ARG A CA 1
ATOM 1737 C C . ARG A 1 226 ? 30.739 0.517 -19.175 1.00 77.81 226 ARG A C 1
ATOM 1739 O O . ARG A 1 226 ? 31.630 -0.338 -19.212 1.00 77.81 226 ARG A O 1
ATOM 1746 N N . ASN A 1 227 ? 29.602 0.369 -18.493 1.00 78.56 227 ASN A N 1
ATOM 1747 C CA . ASN A 1 227 ? 29.244 -0.863 -17.795 1.00 78.56 227 ASN A CA 1
ATOM 1748 C C . ASN A 1 227 ? 28.514 -1.860 -18.709 1.00 78.56 227 ASN A C 1
ATOM 1750 O O . ASN A 1 227 ? 27.302 -1.765 -18.875 1.00 78.56 227 ASN A O 1
ATOM 1754 N N . TYR A 1 228 ? 29.251 -2.816 -19.281 1.00 78.88 228 TYR A N 1
ATOM 1755 C CA . TYR A 1 228 ? 28.691 -3.838 -20.184 1.00 78.88 228 TYR A CA 1
ATOM 1756 C C . TYR A 1 228 ? 28.108 -5.041 -19.435 1.00 78.88 228 TYR A C 1
ATOM 1758 O O . TYR A 1 228 ? 27.288 -5.764 -19.975 1.00 78.88 228 TYR A O 1
ATOM 1766 N N . GLY A 1 229 ? 28.532 -5.280 -18.191 1.00 79.81 229 GLY A N 1
ATOM 1767 C CA . GLY A 1 229 ? 28.076 -6.428 -17.412 1.00 79.81 229 GLY A CA 1
ATOM 1768 C C . GLY A 1 229 ? 26.846 -6.080 -16.590 1.00 79.81 229 GLY A C 1
ATOM 1769 O O . GLY A 1 229 ? 26.981 -5.647 -15.443 1.00 79.81 229 GLY A O 1
ATOM 1770 N N . PHE A 1 230 ? 25.651 -6.290 -17.141 1.00 83.75 230 PHE A N 1
ATOM 1771 C CA . PHE A 1 230 ? 24.412 -6.034 -16.413 1.00 83.75 230 PHE A CA 1
ATOM 1772 C C . PHE A 1 230 ? 23.284 -6.983 -16.795 1.00 83.75 230 PHE A C 1
ATOM 1774 O O . PHE A 1 230 ? 23.263 -7.620 -17.845 1.00 83.75 230 PHE A O 1
ATOM 1781 N N . THR A 1 231 ? 22.302 -7.048 -15.910 1.00 89.75 231 THR A N 1
ATOM 1782 C CA . THR A 1 231 ? 21.064 -7.786 -16.104 1.00 89.75 231 THR A CA 1
ATOM 1783 C C . THR A 1 231 ? 19.894 -6.856 -15.825 1.00 89.75 231 THR A C 1
ATOM 1785 O O . THR A 1 231 ? 19.976 -5.939 -15.007 1.00 89.75 231 THR A O 1
ATOM 1788 N N . MET A 1 232 ? 18.795 -7.062 -16.539 1.00 89.00 232 MET A N 1
ATOM 1789 C CA . MET A 1 232 ? 17.568 -6.291 -16.393 1.00 89.00 232 MET A CA 1
ATOM 1790 C C . MET A 1 232 ? 16.378 -7.240 -16.386 1.00 89.00 232 MET A C 1
ATOM 1792 O O . MET A 1 232 ? 16.237 -8.068 -17.282 1.00 89.00 232 MET A O 1
ATOM 1796 N N . MET A 1 233 ? 15.503 -7.082 -15.398 1.00 90.31 233 MET A N 1
ATOM 1797 C CA . MET A 1 233 ? 14.152 -7.629 -15.424 1.00 90.31 233 MET A CA 1
ATOM 1798 C C . MET A 1 233 ? 13.183 -6.456 -15.552 1.00 90.31 233 MET A C 1
ATOM 1800 O O . MET A 1 233 ? 13.299 -5.472 -14.820 1.00 90.31 233 MET A O 1
ATOM 1804 N N . GLY A 1 234 ? 12.267 -6.539 -16.509 1.00 88.62 234 GLY A N 1
ATOM 1805 C CA . GLY A 1 234 ? 11.180 -5.587 -16.672 1.00 88.62 234 GLY A CA 1
ATOM 1806 C C . GLY A 1 234 ? 9.830 -6.267 -16.513 1.00 88.62 234 GLY A C 1
ATOM 1807 O O . GLY A 1 234 ? 9.656 -7.420 -16.907 1.00 88.62 234 GLY A O 1
ATOM 1808 N N . TYR A 1 235 ? 8.874 -5.528 -15.959 1.00 88.19 235 TYR A N 1
ATOM 1809 C CA . TYR A 1 235 ? 7.506 -5.977 -15.738 1.00 88.19 235 TYR A CA 1
ATOM 1810 C C . TYR A 1 235 ? 6.509 -4.895 -16.160 1.00 88.19 235 TYR A C 1
ATOM 1812 O O . TYR A 1 235 ? 6.722 -3.712 -15.889 1.00 88.19 235 TYR A O 1
ATOM 1820 N N . ALA A 1 236 ? 5.411 -5.309 -16.788 1.00 83.62 236 ALA A N 1
ATOM 1821 C CA . ALA A 1 236 ? 4.232 -4.484 -17.007 1.00 83.62 236 ALA A CA 1
ATOM 1822 C C . ALA A 1 236 ? 2.960 -5.341 -16.952 1.00 83.62 236 ALA A C 1
ATOM 1824 O O . ALA A 1 236 ? 2.938 -6.463 -17.459 1.00 83.62 236 ALA A O 1
ATOM 1825 N N . ALA A 1 237 ? 1.881 -4.798 -16.390 1.00 81.88 237 ALA A N 1
ATOM 1826 C CA . ALA A 1 237 ? 0.537 -5.312 -16.632 1.00 81.88 237 ALA A CA 1
ATOM 1827 C C . ALA A 1 237 ? -0.077 -4.552 -17.812 1.00 81.88 237 ALA A C 1
ATOM 1829 O O . ALA A 1 237 ? 0.080 -3.334 -17.917 1.00 81.88 237 ALA A O 1
ATOM 1830 N N . PHE A 1 238 ? -0.761 -5.265 -18.698 1.00 86.25 238 PHE A N 1
ATOM 1831 C CA . PHE A 1 238 ? -1.390 -4.683 -19.877 1.00 86.25 238 PHE A CA 1
ATOM 1832 C C . PHE A 1 238 ? -2.788 -5.247 -20.080 1.00 86.25 238 PHE A C 1
ATOM 1834 O O . PHE A 1 238 ? -3.082 -6.385 -19.701 1.00 86.25 238 PHE A O 1
ATOM 1841 N N . LYS A 1 239 ? -3.644 -4.443 -20.703 1.00 85.62 239 LYS A N 1
ATOM 1842 C CA . LYS A 1 239 ? -5.003 -4.843 -21.042 1.00 85.62 239 LYS A CA 1
ATOM 1843 C C . LYS A 1 239 ? -5.055 -5.310 -22.488 1.00 85.62 239 LYS A C 1
ATOM 1845 O O . LYS A 1 239 ? -4.692 -4.562 -23.391 1.00 85.62 239 LYS A O 1
ATOM 1850 N N . TYR A 1 240 ? -5.488 -6.545 -22.716 1.00 91.50 240 TYR A N 1
ATOM 1851 C CA . TYR A 1 240 ? -5.588 -7.091 -24.066 1.00 91.50 240 TYR A CA 1
ATOM 1852 C C . TYR A 1 240 ? -6.777 -6.480 -24.814 1.00 91.50 240 TYR A C 1
ATOM 1854 O O . TYR A 1 240 ? -7.907 -6.520 -24.327 1.00 91.50 240 TYR A O 1
ATOM 1862 N N . LYS A 1 241 ? -6.536 -5.952 -26.020 1.00 89.00 241 LYS A N 1
ATOM 1863 C CA . LYS A 1 241 ? -7.591 -5.466 -26.920 1.00 89.00 241 LYS A CA 1
ATOM 1864 C C . LYS A 1 241 ? -7.749 -6.400 -28.119 1.00 89.00 241 LYS A C 1
ATOM 1866 O O . LYS A 1 241 ? -6.902 -6.450 -29.019 1.00 89.00 241 LYS A O 1
ATOM 1871 N N . LYS A 1 242 ? -8.868 -7.118 -28.179 1.00 91.69 242 LYS A N 1
ATOM 1872 C CA . LYS A 1 242 ? -9.112 -8.169 -29.171 1.00 91.69 242 LYS A CA 1
ATOM 1873 C C . LYS A 1 242 ? -9.075 -7.634 -30.602 1.00 91.69 242 LYS A C 1
ATOM 1875 O O . LYS A 1 242 ? -9.810 -6.717 -30.973 1.00 91.69 242 LYS A O 1
ATOM 1880 N N . GLY A 1 243 ? -8.236 -8.244 -31.443 1.00 90.25 243 GLY A N 1
ATOM 1881 C CA . GLY A 1 243 ? -8.141 -7.928 -32.870 1.00 90.25 243 GLY A CA 1
ATOM 1882 C C . GLY A 1 243 ? -7.381 -6.638 -33.190 1.00 90.25 243 GLY A C 1
ATOM 1883 O O . GLY A 1 243 ? -7.385 -6.205 -34.348 1.00 90.25 243 GLY A O 1
ATOM 1884 N N . LYS A 1 244 ? -6.737 -6.009 -32.197 1.00 89.69 244 LYS A N 1
ATOM 1885 C CA . LYS A 1 244 ? -5.895 -4.820 -32.399 1.00 89.69 244 LYS A CA 1
ATOM 1886 C C . LYS A 1 244 ? -4.489 -5.149 -32.896 1.00 89.69 244 LYS A C 1
ATOM 1888 O O . LYS A 1 244 ? -3.792 -4.226 -33.311 1.00 89.69 244 LYS A O 1
ATOM 1893 N N . LYS A 1 245 ? -4.097 -6.432 -32.933 1.00 90.38 245 LYS A N 1
ATOM 1894 C CA . LYS A 1 245 ? -2.762 -6.896 -33.351 1.00 90.38 245 LYS A CA 1
ATOM 1895 C C . LYS A 1 245 ? -1.640 -6.204 -32.582 1.00 90.38 245 LYS A C 1
ATOM 1897 O O . LYS A 1 245 ? -0.636 -5.788 -33.164 1.00 90.38 245 LYS A O 1
ATOM 1902 N N . GLU A 1 246 ? -1.849 -6.037 -31.281 1.00 94.00 246 GLU A N 1
ATOM 1903 C CA . GLU A 1 246 ? -0.854 -5.422 -30.418 1.00 94.00 246 GLU A CA 1
ATOM 1904 C C . GLU A 1 246 ? 0.356 -6.340 -30.274 1.00 94.00 246 GLU A C 1
ATOM 1906 O O . GLU A 1 246 ? 0.232 -7.566 -30.211 1.00 94.00 246 GLU A O 1
ATOM 1911 N N . VAL A 1 247 ? 1.541 -5.739 -30.242 1.00 94.19 247 VAL A N 1
ATOM 1912 C CA . VAL A 1 247 ? 2.799 -6.478 -30.169 1.00 94.19 247 VAL A CA 1
ATOM 1913 C C . VAL A 1 247 ? 3.739 -5.838 -29.165 1.00 94.19 247 VAL A C 1
ATOM 1915 O O . VAL A 1 247 ? 3.797 -4.615 -29.052 1.00 94.19 247 VAL A O 1
ATOM 1918 N N . PHE A 1 248 ? 4.536 -6.677 -28.512 1.00 94.94 248 PHE A N 1
ATOM 1919 C CA . PHE A 1 248 ? 5.732 -6.266 -27.790 1.00 94.94 248 PHE A CA 1
ATOM 1920 C C . PHE A 1 248 ? 6.949 -6.849 -28.507 1.00 94.94 248 PHE A C 1
ATOM 1922 O O . PHE A 1 248 ? 7.092 -8.069 -28.633 1.00 94.94 248 PHE A O 1
ATOM 1929 N N . LYS A 1 249 ? 7.804 -5.979 -29.039 1.00 92.19 249 LYS A N 1
ATOM 1930 C CA . LYS A 1 249 ? 9.004 -6.351 -29.787 1.00 92.19 249 LYS A CA 1
ATOM 1931 C C . LYS A 1 249 ? 10.234 -5.921 -29.032 1.00 92.19 249 LYS A C 1
ATOM 1933 O O . LYS A 1 249 ? 10.279 -4.831 -28.471 1.00 92.19 249 LYS A O 1
ATOM 1938 N N . PHE A 1 250 ? 11.253 -6.750 -29.119 1.00 88.50 250 PHE A N 1
ATOM 1939 C CA . PHE A 1 250 ? 12.557 -6.462 -28.563 1.00 88.50 250 PHE A CA 1
ATOM 1940 C C . PHE A 1 250 ? 13.615 -6.805 -29.607 1.00 88.50 250 PHE A C 1
ATOM 1942 O O . PHE A 1 250 ? 13.428 -7.704 -30.426 1.00 88.50 250 PHE A O 1
ATOM 1949 N N . THR A 1 251 ? 14.715 -6.072 -29.638 1.00 87.25 251 THR A N 1
ATOM 1950 C CA . THR A 1 251 ? 15.906 -6.395 -30.414 1.00 87.25 251 THR A CA 1
ATOM 1951 C C . THR A 1 251 ? 17.127 -6.050 -29.587 1.00 87.25 251 THR A C 1
ATOM 1953 O O . THR A 1 251 ? 17.251 -4.908 -29.157 1.00 87.25 251 THR A O 1
ATOM 1956 N N . GLY A 1 252 ? 18.020 -7.010 -29.382 1.00 85.50 252 GLY A N 1
ATOM 1957 C CA . GLY A 1 252 ? 19.240 -6.751 -28.632 1.00 85.50 252 GLY A CA 1
ATOM 1958 C C . GLY A 1 252 ? 20.217 -7.910 -28.594 1.00 85.50 252 GLY A C 1
ATOM 1959 O O . GLY A 1 252 ? 19.957 -8.965 -29.183 1.00 85.50 252 GLY A O 1
ATOM 1960 N N . ASP A 1 253 ? 21.346 -7.643 -27.955 1.00 79.19 253 ASP A N 1
ATOM 1961 C CA . ASP A 1 253 ? 22.445 -8.541 -27.608 1.00 79.19 253 ASP A CA 1
ATOM 1962 C C . ASP A 1 253 ? 22.790 -8.347 -26.125 1.00 79.19 253 ASP A C 1
ATOM 1964 O O . ASP A 1 253 ? 22.746 -7.239 -25.634 1.00 79.19 253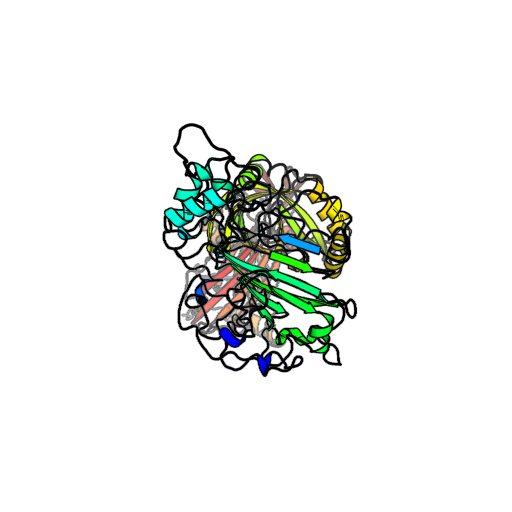 ASP A O 1
ATOM 1968 N N . ASP A 1 254 ? 23.089 -9.349 -25.314 1.00 78.19 254 ASP A N 1
ATOM 1969 C CA . ASP A 1 254 ? 23.259 -10.764 -25.604 1.00 78.19 254 ASP A CA 1
ATOM 1970 C C . ASP A 1 254 ? 21.957 -11.543 -25.391 1.00 78.19 254 ASP A C 1
ATOM 1972 O O . ASP A 1 254 ? 21.269 -11.865 -26.353 1.00 78.19 254 ASP A O 1
ATOM 1976 N N . ASP A 1 255 ? 21.583 -11.822 -24.141 1.00 88.25 255 ASP A N 1
ATOM 1977 C CA . ASP A 1 255 ? 20.453 -12.692 -23.838 1.00 88.25 255 ASP A CA 1
ATOM 1978 C C . ASP A 1 255 ? 19.158 -11.915 -23.678 1.00 88.25 255 ASP A C 1
ATOM 1980 O O . ASP A 1 255 ? 19.107 -10.906 -22.973 1.00 88.25 255 ASP A O 1
ATOM 1984 N N . MET A 1 256 ? 18.068 -12.462 -24.213 1.00 90.25 256 MET A N 1
ATOM 1985 C CA . MET A 1 256 ? 16.734 -11.925 -23.983 1.00 90.25 256 MET A CA 1
ATOM 1986 C C . MET A 1 256 ? 15.671 -13.018 -23.870 1.00 90.25 256 MET A C 1
ATOM 1988 O O . MET A 1 256 ? 15.561 -13.912 -24.711 1.00 90.25 256 MET A O 1
ATOM 1992 N N . TRP A 1 257 ? 14.806 -12.880 -22.869 1.00 94.62 257 TRP A N 1
ATOM 1993 C CA . TRP A 1 257 ? 13.614 -13.698 -22.685 1.00 94.62 257 TRP A CA 1
ATOM 1994 C C . TRP A 1 257 ? 12.386 -12.829 -22.460 1.00 94.62 257 TRP A C 1
ATOM 1996 O O . TRP A 1 257 ? 12.438 -11.873 -21.693 1.00 94.62 257 TRP A O 1
ATOM 2006 N N . ILE A 1 258 ? 11.269 -13.172 -23.098 1.00 95.94 258 ILE A N 1
ATOM 2007 C CA . ILE A 1 258 ? 9.970 -12.523 -22.872 1.00 95.94 258 ILE A CA 1
ATOM 2008 C C . ILE A 1 258 ? 8.987 -13.585 -22.404 1.00 95.94 258 ILE A C 1
ATOM 2010 O O . ILE A 1 258 ? 8.848 -14.622 -23.051 1.00 95.94 258 ILE A O 1
ATOM 2014 N N . PHE A 1 259 ? 8.282 -13.306 -21.317 1.00 98.06 259 PHE A N 1
ATOM 2015 C CA . PHE A 1 259 ? 7.230 -14.129 -20.744 1.00 98.06 259 PHE A CA 1
ATOM 2016 C C . PHE A 1 259 ? 5.924 -13.340 -20.739 1.00 98.06 259 PHE A C 1
ATOM 2018 O O . PHE A 1 259 ? 5.906 -12.151 -20.424 1.00 98.06 259 PHE A O 1
ATOM 2025 N N . VAL A 1 260 ? 4.827 -14.019 -21.055 1.00 96.81 260 VAL A N 1
ATOM 2026 C CA . VAL A 1 260 ? 3.475 -13.485 -20.884 1.00 96.81 260 VAL A CA 1
ATOM 2027 C C . VAL A 1 260 ? 2.697 -14.444 -19.999 1.00 96.81 260 VAL A C 1
ATOM 2029 O O . VAL A 1 260 ? 2.744 -15.656 -20.210 1.00 96.81 260 VAL A O 1
ATOM 2032 N N . ASP A 1 261 ? 2.055 -13.899 -18.968 1.00 95.44 261 ASP A N 1
ATOM 2033 C CA . ASP A 1 261 ? 1.382 -14.642 -17.901 1.00 95.44 261 ASP A CA 1
ATOM 2034 C C . ASP A 1 261 ? 2.268 -15.743 -17.285 1.00 95.44 261 ASP A C 1
ATOM 2036 O O . ASP A 1 261 ? 1.842 -16.863 -17.006 1.00 95.44 261 ASP A O 1
ATOM 2040 N N . GLY A 1 262 ? 3.551 -15.418 -17.089 1.00 96.31 262 GLY A N 1
ATOM 2041 C CA . GLY A 1 262 ? 4.532 -16.322 -16.492 1.00 96.31 262 GLY A CA 1
ATOM 2042 C C . GLY A 1 262 ? 5.066 -17.416 -17.418 1.00 96.31 262 GLY A C 1
ATOM 2043 O O . GLY A 1 262 ? 5.899 -18.210 -16.980 1.00 96.31 262 GLY A O 1
ATOM 2044 N N . VAL A 1 263 ? 4.627 -17.474 -18.679 1.00 97.50 263 VAL A N 1
ATOM 2045 C CA . VAL A 1 263 ? 5.030 -18.506 -19.646 1.00 97.50 263 VAL A CA 1
ATOM 2046 C C . VAL A 1 263 ? 5.836 -17.890 -20.790 1.00 97.50 263 VAL A C 1
ATOM 2048 O O . VAL A 1 263 ? 5.454 -16.865 -21.357 1.00 97.50 263 VAL A O 1
ATOM 2051 N N . LEU A 1 264 ? 6.962 -18.523 -21.125 1.00 96.81 264 LEU A N 1
ATOM 2052 C CA . LEU A 1 264 ? 7.946 -18.063 -22.106 1.00 96.81 264 LEU A CA 1
ATOM 2053 C C . LEU A 1 264 ? 7.330 -17.943 -23.508 1.00 96.81 264 LEU A C 1
ATOM 2055 O O . LEU A 1 264 ? 6.733 -18.889 -24.018 1.00 96.81 264 LEU A O 1
ATOM 2059 N N . VAL A 1 265 ? 7.511 -16.779 -24.128 1.00 93.25 265 VAL A N 1
ATOM 2060 C CA . VAL A 1 265 ? 7.050 -16.435 -25.483 1.00 93.25 265 VAL A CA 1
ATOM 2061 C C . VAL A 1 265 ? 8.225 -16.260 -26.437 1.00 93.25 265 VAL A C 1
ATOM 2063 O O . VAL A 1 265 ? 8.148 -16.678 -27.589 1.00 93.25 265 VAL A O 1
ATOM 2066 N N . VAL A 1 266 ? 9.320 -15.653 -25.972 1.00 89.88 266 VAL A N 1
ATOM 2067 C CA . VAL A 1 266 ? 10.519 -15.449 -26.790 1.00 89.88 266 VAL A CA 1
ATOM 2068 C C . VAL A 1 266 ? 11.761 -15.889 -26.031 1.00 89.88 266 VAL A C 1
ATOM 2070 O O . VAL A 1 266 ? 11.940 -15.490 -24.885 1.00 89.88 266 VAL A O 1
ATOM 2073 N N . ASP A 1 267 ? 12.615 -16.674 -26.690 1.00 89.31 267 ASP A N 1
ATOM 2074 C CA . ASP A 1 267 ? 13.876 -17.191 -26.152 1.00 89.31 267 ASP A CA 1
ATOM 2075 C C . ASP A 1 267 ? 15.040 -16.883 -27.098 1.00 89.31 267 ASP A C 1
ATOM 2077 O O . ASP A 1 267 ? 15.257 -17.569 -28.101 1.00 89.31 267 ASP A O 1
ATOM 2081 N N . LEU A 1 268 ? 15.772 -15.826 -26.762 1.00 84.19 268 LEU A N 1
ATOM 2082 C CA . LEU A 1 268 ? 17.024 -15.418 -27.384 1.00 84.19 268 LEU A CA 1
ATOM 2083 C C . LEU A 1 268 ? 18.147 -15.520 -26.342 1.00 84.19 268 LEU A C 1
ATOM 2085 O O . LEU A 1 268 ? 18.849 -14.554 -26.090 1.00 84.19 268 LEU A O 1
ATOM 2089 N N . GLY A 1 269 ? 18.283 -16.662 -25.663 1.00 83.19 269 GLY A N 1
ATOM 2090 C CA . GLY A 1 269 ? 19.449 -16.895 -24.805 1.00 83.19 269 GLY A CA 1
ATOM 2091 C C . GLY A 1 269 ? 20.745 -17.018 -25.616 1.00 83.19 269 GLY A C 1
ATOM 2092 O O . GLY A 1 269 ? 20.706 -17.364 -26.793 1.00 83.19 269 GLY A O 1
ATOM 2093 N N . GLY A 1 270 ? 21.900 -16.836 -24.985 1.00 77.75 270 GLY A N 1
ATOM 2094 C CA . GLY A 1 270 ? 23.234 -16.964 -25.582 1.00 77.75 270 GLY A CA 1
ATOM 2095 C C . GLY A 1 270 ? 23.873 -15.611 -25.886 1.00 77.75 270 GLY A C 1
ATOM 2096 O O . GLY A 1 270 ? 23.169 -14.633 -26.080 1.00 77.75 270 GLY A O 1
ATOM 2097 N N . THR A 1 271 ? 25.206 -15.556 -25.937 1.00 76.38 271 THR A N 1
ATOM 2098 C CA . THR A 1 271 ? 25.884 -14.361 -26.445 1.00 76.38 271 THR A CA 1
ATOM 2099 C C . THR A 1 271 ? 25.696 -14.330 -27.954 1.00 76.38 271 THR A C 1
ATOM 2101 O O . THR A 1 271 ? 25.849 -15.353 -28.617 1.00 76.38 271 THR A O 1
ATOM 2104 N N . HIS A 1 272 ? 25.237 -13.231 -28.527 1.00 74.94 272 HIS A N 1
ATOM 2105 C CA . HIS A 1 272 ? 24.987 -13.149 -29.965 1.00 74.94 272 HIS A CA 1
ATOM 2106 C C . HIS A 1 272 ? 24.815 -11.701 -30.385 1.00 74.94 272 HIS A C 1
ATOM 2108 O O . HIS A 1 272 ? 24.340 -10.892 -29.612 1.00 74.94 272 HIS A O 1
ATOM 2114 N N . LEU A 1 273 ? 25.087 -11.391 -31.655 1.00 74.44 273 LEU A N 1
ATOM 2115 C CA . LEU A 1 273 ? 24.751 -10.075 -32.210 1.00 74.44 273 LEU A CA 1
ATOM 2116 C C . LEU A 1 273 ? 23.249 -9.791 -32.109 1.00 74.44 273 LEU A C 1
ATOM 2118 O O . LEU A 1 273 ? 22.448 -10.726 -32.158 1.00 74.44 273 LEU A O 1
ATOM 2122 N N . ALA A 1 274 ? 22.887 -8.505 -32.098 1.00 77.31 274 ALA A N 1
ATOM 2123 C CA . ALA A 1 274 ? 21.507 -8.046 -31.981 1.00 77.31 274 ALA A CA 1
ATOM 2124 C C . ALA A 1 274 ? 20.497 -8.889 -32.791 1.00 77.31 274 ALA A C 1
ATOM 2126 O O . ALA A 1 274 ? 20.529 -8.925 -34.029 1.00 77.31 274 ALA A O 1
ATOM 2127 N N . ALA A 1 275 ? 19.586 -9.558 -32.082 1.00 80.69 275 ALA A N 1
ATOM 2128 C CA . ALA A 1 275 ? 18.540 -10.405 -32.647 1.00 80.69 275 ALA A CA 1
ATOM 2129 C C . ALA A 1 275 ? 17.158 -9.920 -32.200 1.00 80.69 275 ALA A C 1
ATOM 2131 O O . ALA A 1 275 ? 17.005 -9.379 -31.109 1.00 80.69 275 ALA A O 1
ATOM 2132 N N . ALA A 1 276 ? 16.150 -10.093 -33.058 1.00 83.50 276 ALA A N 1
ATOM 2133 C CA . ALA A 1 276 ? 14.802 -9.585 -32.824 1.00 83.50 276 ALA A CA 1
ATOM 2134 C C . ALA A 1 276 ? 13.843 -10.676 -32.329 1.00 83.50 276 ALA A C 1
ATOM 2136 O O . ALA A 1 276 ? 13.807 -11.783 -32.867 1.00 83.50 276 ALA A O 1
ATOM 2137 N N . GLY A 1 277 ? 13.014 -10.309 -31.356 1.00 86.06 277 GLY A N 1
ATOM 2138 C CA . GLY A 1 277 ? 11.928 -11.086 -30.778 1.00 86.06 277 GLY A CA 1
ATOM 2139 C C . GLY A 1 277 ? 10.594 -10.349 -30.881 1.00 86.06 277 GLY A C 1
ATOM 2140 O O . GLY A 1 277 ? 10.549 -9.118 -30.896 1.00 86.06 277 GLY A O 1
ATOM 2141 N N . THR A 1 278 ? 9.482 -11.075 -30.981 1.00 90.50 278 THR A N 1
ATOM 2142 C CA . THR A 1 278 ? 8.139 -10.473 -31.010 1.00 90.50 278 THR A CA 1
ATOM 2143 C C . THR A 1 278 ? 7.142 -11.356 -30.276 1.00 90.50 278 THR A C 1
ATOM 2145 O O . THR A 1 278 ? 6.973 -12.517 -30.637 1.00 90.50 278 THR A O 1
ATOM 2148 N N . ALA A 1 279 ? 6.456 -10.779 -29.293 1.00 93.44 279 ALA A N 1
ATOM 2149 C CA . ALA A 1 279 ? 5.240 -11.323 -28.710 1.00 93.44 279 ALA A CA 1
ATOM 2150 C C . ALA A 1 279 ? 4.029 -10.667 -29.395 1.00 93.44 279 ALA A C 1
ATOM 2152 O O . ALA A 1 279 ? 3.903 -9.442 -29.379 1.00 93.44 279 ALA A O 1
ATOM 2153 N N . ASP A 1 280 ? 3.168 -11.475 -30.017 1.00 94.94 280 ASP A N 1
ATOM 2154 C CA . ASP A 1 280 ? 1.940 -11.041 -30.699 1.00 94.94 280 ASP A CA 1
ATOM 2155 C C . ASP A 1 280 ? 0.721 -11.411 -29.846 1.00 94.94 280 ASP A C 1
ATOM 2157 O O . ASP A 1 280 ? 0.461 -12.593 -29.615 1.00 94.94 280 ASP A O 1
ATOM 2161 N N . MET A 1 281 ? -0.012 -10.406 -29.360 1.00 95.75 281 MET A N 1
ATOM 2162 C CA . MET A 1 281 ? -1.079 -10.617 -28.377 1.00 95.75 281 MET A CA 1
ATOM 2163 C C . MET A 1 281 ? -2.286 -11.357 -28.958 1.00 95.75 281 MET A C 1
ATOM 2165 O O . MET A 1 281 ? -2.892 -12.170 -28.264 1.00 95.75 281 MET A O 1
ATOM 2169 N N . ASP A 1 282 ? -2.617 -11.153 -30.237 1.00 94.31 282 ASP A N 1
ATOM 2170 C CA . ASP A 1 282 ? -3.724 -11.872 -30.876 1.00 94.31 282 ASP A CA 1
ATOM 2171 C C . ASP A 1 282 ? -3.368 -13.345 -31.110 1.00 94.31 282 ASP A C 1
ATOM 2173 O O . ASP A 1 282 ? -4.241 -14.214 -31.024 1.00 94.31 282 ASP A O 1
ATOM 2177 N N . TYR A 1 283 ? -2.096 -13.642 -31.394 1.00 94.62 283 TYR A N 1
ATOM 2178 C CA . TYR A 1 283 ? -1.612 -15.018 -31.482 1.00 94.62 283 TYR A CA 1
ATOM 2179 C C . TYR A 1 283 ? -1.629 -15.715 -30.115 1.00 94.62 283 TYR A C 1
ATOM 2181 O O . TYR A 1 283 ? -2.138 -16.830 -30.007 1.00 94.62 283 TYR A O 1
ATOM 2189 N N . LEU A 1 284 ? -1.121 -15.060 -29.065 1.00 96.00 284 LEU A N 1
ATOM 2190 C CA . LEU A 1 284 ? -1.124 -15.609 -27.703 1.00 96.00 284 LEU A CA 1
ATOM 2191 C C . LEU A 1 284 ? -2.548 -15.839 -27.183 1.00 96.00 284 LEU A C 1
ATOM 2193 O O . LEU A 1 284 ? -2.836 -16.905 -26.636 1.00 96.00 284 LEU A O 1
ATOM 2197 N N . SER A 1 285 ? -3.447 -14.888 -27.446 1.00 96.12 285 SER A N 1
ATOM 2198 C CA . SER A 1 285 ? -4.871 -14.992 -27.137 1.00 96.12 285 SER A CA 1
ATOM 2199 C C . SER A 1 285 ? -5.508 -16.217 -27.781 1.00 96.12 285 SER A C 1
ATOM 2201 O O . SER A 1 285 ? -6.122 -17.007 -27.076 1.00 96.12 285 SER A O 1
ATOM 2203 N N . GLN A 1 286 ? -5.316 -16.447 -29.086 1.00 93.75 286 GLN A N 1
ATOM 2204 C CA . GLN A 1 286 ? -5.876 -17.619 -29.785 1.00 93.75 286 GLN A CA 1
ATOM 2205 C C . GLN A 1 286 ? -5.429 -18.960 -29.194 1.00 93.75 286 GLN A C 1
ATOM 2207 O O . GLN A 1 286 ? -6.132 -19.959 -29.338 1.00 93.75 286 GLN A O 1
ATOM 2212 N N . MET A 1 287 ? -4.260 -18.982 -28.557 1.00 91.94 287 MET A N 1
ATOM 2213 C CA . MET A 1 287 ? -3.689 -20.177 -27.948 1.00 91.94 287 MET A CA 1
ATOM 2214 C C . MET A 1 287 ? -4.037 -20.325 -26.463 1.00 91.94 287 MET A C 1
ATOM 2216 O O . MET A 1 287 ? -3.570 -21.283 -25.855 1.00 91.94 287 MET A O 1
ATOM 2220 N N . GLY A 1 288 ? -4.798 -19.397 -25.867 1.00 92.81 288 GLY A N 1
ATOM 2221 C CA . GLY A 1 288 ? -5.072 -19.399 -24.427 1.00 92.81 288 GLY A CA 1
ATOM 2222 C C . GLY A 1 288 ? -3.788 -19.367 -23.591 1.00 92.81 288 GLY A C 1
ATOM 2223 O O . GLY A 1 288 ? -3.704 -20.014 -22.546 1.00 92.81 288 GLY A O 1
ATOM 2224 N N . HIS A 1 289 ? -2.750 -18.680 -24.085 1.00 94.88 289 HIS A N 1
ATOM 2225 C CA . HIS A 1 289 ? -1.415 -18.684 -23.481 1.00 94.88 289 HIS A CA 1
ATOM 2226 C C . HIS A 1 289 ? -1.463 -18.238 -22.012 1.00 94.88 289 HIS A C 1
ATOM 2228 O O . HIS A 1 289 ? -2.202 -17.317 -21.673 1.00 94.88 289 HIS A O 1
ATOM 2234 N N . GLY A 1 290 ? -0.698 -18.909 -21.144 1.00 92.88 290 GLY A N 1
ATOM 2235 C CA . GLY A 1 290 ? -0.701 -18.671 -19.694 1.00 92.88 290 GLY A CA 1
ATOM 2236 C C . GLY A 1 290 ? -1.838 -19.352 -18.922 1.00 92.88 290 GLY A C 1
ATOM 2237 O O . GLY A 1 290 ? -1.866 -19.271 -17.694 1.00 92.88 290 GLY A O 1
ATOM 2238 N N . CYS A 1 291 ? -2.753 -20.038 -19.619 1.00 93.69 291 CYS A N 1
ATOM 2239 C CA . CYS A 1 291 ? -3.935 -20.664 -19.032 1.00 93.69 291 CYS A CA 1
ATOM 2240 C C . CYS A 1 291 ? -4.062 -22.171 -19.269 1.00 93.69 291 CYS A C 1
ATOM 2242 O O . CYS A 1 291 ? -5.159 -22.734 -19.216 1.00 93.69 291 CYS A O 1
ATOM 2244 N N . HIS A 1 292 ? -2.940 -22.858 -19.464 1.00 92.62 292 HIS A N 1
ATOM 2245 C CA . HIS A 1 292 ? -2.904 -24.315 -19.474 1.00 92.62 292 HIS A CA 1
ATOM 2246 C C . HIS A 1 292 ? -2.644 -24.879 -18.077 1.00 92.62 292 HIS A C 1
ATOM 2248 O O . HIS A 1 292 ? -2.049 -24.236 -17.213 1.00 92.62 292 HIS A O 1
ATOM 2254 N N . ALA A 1 293 ? -3.075 -26.121 -17.846 1.00 92.25 293 ALA A N 1
ATOM 2255 C CA . ALA A 1 293 ? -2.874 -26.786 -16.564 1.00 92.25 293 ALA A CA 1
ATOM 2256 C C . ALA A 1 293 ? -1.386 -26.789 -16.162 1.00 92.25 293 ALA A C 1
ATOM 2258 O O . ALA A 1 293 ? -0.517 -27.258 -16.903 1.00 92.25 293 ALA A O 1
ATOM 2259 N N . GLY A 1 294 ? -1.107 -26.272 -14.963 1.00 89.06 294 GLY A N 1
ATOM 2260 C CA . GLY A 1 294 ? 0.243 -26.133 -14.420 1.00 89.06 294 GLY A CA 1
ATOM 2261 C C . GLY A 1 294 ? 1.009 -24.904 -14.913 1.00 89.06 294 GLY A C 1
ATOM 2262 O O . GLY A 1 294 ? 2.215 -24.828 -14.673 1.00 89.06 294 GLY A O 1
ATOM 2263 N N . ASP A 1 295 ? 0.383 -23.986 -15.653 1.00 94.56 295 ASP A N 1
ATOM 2264 C CA . ASP A 1 295 ? 0.948 -22.656 -15.903 1.00 94.56 295 ASP A CA 1
ATOM 2265 C C . ASP A 1 295 ? 0.945 -21.822 -14.613 1.00 94.56 295 ASP A C 1
ATOM 2267 O O . ASP A 1 295 ? 0.071 -22.024 -13.765 1.00 94.56 295 ASP A O 1
ATOM 2271 N N . PRO A 1 296 ? 1.908 -20.898 -14.428 1.00 93.12 296 PRO A N 1
ATOM 2272 C CA . PRO A 1 296 ? 2.090 -20.224 -13.141 1.00 93.12 296 PRO A CA 1
ATOM 2273 C C . PRO A 1 296 ? 0.876 -19.416 -12.680 1.00 93.12 296 PRO A C 1
ATOM 2275 O O . PRO A 1 296 ? 0.638 -19.306 -11.483 1.00 93.12 296 PRO A O 1
ATOM 2278 N N . LEU A 1 297 ? 0.100 -18.872 -13.623 1.00 89.31 297 LEU A N 1
ATOM 2279 C CA . LEU A 1 297 ? -1.068 -18.036 -13.343 1.00 89.31 297 LEU A CA 1
ATOM 2280 C C . LEU A 1 297 ? -2.398 -18.744 -13.638 1.00 89.31 297 LEU A C 1
ATOM 2282 O O . LEU A 1 297 ? -3.421 -18.075 -13.803 1.00 89.31 297 LEU A O 1
ATOM 2286 N N . PHE A 1 298 ? -2.402 -20.081 -13.685 1.00 89.69 298 PHE A N 1
ATOM 2287 C CA . PHE A 1 298 ? -3.576 -20.881 -14.047 1.00 89.69 298 PHE A CA 1
ATOM 2288 C C . PHE A 1 298 ? -4.823 -20.553 -13.205 1.00 89.69 298 PHE A C 1
ATOM 2290 O O . PHE A 1 298 ? -5.928 -20.478 -13.740 1.00 89.69 298 PHE A O 1
ATOM 2297 N N . ASP A 1 299 ? -4.654 -20.264 -11.912 1.00 81.94 299 ASP A N 1
ATOM 2298 C CA . ASP A 1 299 ? -5.764 -19.933 -11.006 1.00 81.94 299 ASP A CA 1
ATOM 2299 C C . ASP A 1 299 ? -6.483 -18.623 -11.384 1.00 81.94 299 ASP A C 1
ATOM 2301 O O . ASP A 1 299 ? -7.664 -18.447 -11.084 1.00 81.94 299 ASP A O 1
ATOM 2305 N N . SER A 1 300 ? -5.807 -17.719 -12.103 1.00 80.12 300 SER A N 1
ATOM 2306 C CA . SER A 1 300 ? -6.382 -16.451 -12.580 1.00 80.12 300 SER A CA 1
ATOM 2307 C C . SER A 1 300 ? -7.163 -16.582 -13.895 1.00 80.12 300 SER A C 1
ATOM 2309 O O . SER A 1 300 ? -7.778 -15.625 -14.358 1.00 80.12 300 SER A O 1
ATOM 2311 N N . CYS A 1 301 ? -7.175 -17.759 -14.521 1.00 85.12 301 CYS A N 1
ATOM 2312 C CA . CYS A 1 301 ? -7.653 -17.903 -15.897 1.00 85.12 301 CYS A CA 1
ATOM 2313 C C . CYS A 1 301 ? -9.169 -17.840 -16.069 1.00 85.12 301 CYS A C 1
ATOM 2315 O O . CYS A 1 301 ? -9.645 -17.540 -17.164 1.00 85.12 301 CYS A O 1
ATOM 2317 N N . ALA A 1 302 ? -9.935 -18.045 -14.994 1.00 81.12 302 ALA A N 1
ATOM 2318 C CA . ALA A 1 302 ? -11.393 -17.940 -15.027 1.00 81.12 302 ALA A CA 1
ATOM 2319 C C . ALA A 1 302 ? -11.886 -16.550 -15.473 1.00 81.12 302 ALA A C 1
ATOM 2321 O O . ALA A 1 302 ? -12.962 -16.448 -16.055 1.00 81.12 302 ALA A O 1
ATOM 2322 N N . VAL A 1 303 ? -11.097 -15.497 -15.229 1.00 76.25 303 VAL A N 1
ATOM 2323 C CA . VAL A 1 303 ? -11.408 -14.114 -15.635 1.00 76.25 303 VAL A CA 1
ATOM 2324 C C . VAL A 1 303 ? -10.663 -13.669 -16.896 1.00 76.25 303 VAL A C 1
ATOM 2326 O O . VAL A 1 303 ? -10.838 -12.539 -17.340 1.00 76.25 303 VAL A O 1
ATOM 2329 N N . LYS A 1 304 ? -9.833 -14.544 -17.477 1.00 86.44 304 LYS A N 1
ATOM 2330 C CA . LYS A 1 304 ? -9.024 -14.247 -18.666 1.00 86.44 304 LYS A CA 1
ATOM 2331 C C . LYS A 1 304 ? -9.528 -14.943 -19.919 1.00 86.44 304 LYS A C 1
ATOM 2333 O O . LYS A 1 304 ? -9.228 -14.465 -21.001 1.00 86.44 304 LYS A O 1
ATOM 2338 N N . LEU A 1 305 ? -10.258 -16.055 -19.806 1.00 92.75 305 LEU A N 1
ATOM 2339 C CA . LEU A 1 305 ? -10.640 -16.871 -20.961 1.00 92.75 305 LEU A CA 1
ATOM 2340 C C . LEU A 1 305 ? -12.098 -16.697 -21.393 1.00 92.75 305 LEU A C 1
ATOM 2342 O O . LEU A 1 305 ? -13.028 -16.713 -20.587 1.00 92.75 305 LEU A O 1
ATOM 2346 N N . ALA A 1 306 ? -12.289 -16.583 -22.704 1.00 92.12 306 ALA A N 1
ATOM 2347 C CA . ALA A 1 306 ? -13.572 -16.680 -23.373 1.00 92.12 306 ALA A CA 1
ATOM 2348 C C . ALA A 1 306 ? -14.006 -18.150 -23.509 1.00 92.12 306 ALA A C 1
ATOM 2350 O O . ALA A 1 306 ? -13.233 -19.087 -23.302 1.00 92.12 306 ALA A O 1
ATOM 2351 N N . SER A 1 307 ? -15.262 -18.373 -23.902 1.00 91.62 307 SER A N 1
ATOM 2352 C CA . SER A 1 307 ? -15.825 -19.724 -24.041 1.00 91.62 307 SER A CA 1
ATOM 2353 C C . SER A 1 307 ? -15.133 -20.593 -25.098 1.00 91.62 307 SER A C 1
ATOM 2355 O O . SER A 1 307 ? -15.263 -21.813 -25.059 1.00 91.62 307 SER A O 1
ATOM 2357 N N . ASP A 1 308 ? -14.448 -19.980 -26.064 1.00 91.69 308 ASP A N 1
ATOM 2358 C CA . ASP A 1 308 ? -13.675 -20.659 -27.111 1.00 91.69 308 ASP A CA 1
ATOM 2359 C C . ASP A 1 308 ? -12.219 -20.944 -26.696 1.00 91.69 308 ASP A C 1
ATOM 2361 O O . ASP A 1 308 ? -11.468 -21.525 -27.478 1.00 91.69 308 ASP A O 1
ATOM 2365 N N . GLY A 1 309 ? -11.830 -20.574 -25.471 1.00 90.75 309 GLY A N 1
ATOM 2366 C CA . GLY A 1 309 ? -10.474 -20.725 -24.952 1.00 90.75 309 GLY A CA 1
ATOM 2367 C C . GLY A 1 309 ? -9.520 -19.597 -25.347 1.00 90.75 309 GLY A C 1
ATOM 2368 O O . GLY A 1 309 ? -8.362 -19.653 -24.939 1.00 90.75 309 GLY A O 1
ATOM 2369 N N . SER A 1 310 ? -9.974 -18.577 -26.094 1.00 95.50 310 SER A N 1
ATOM 2370 C CA . SER A 1 310 ? -9.160 -17.383 -26.338 1.00 95.50 310 SER A CA 1
ATOM 2371 C C . SER A 1 310 ? -9.125 -16.469 -25.117 1.00 95.50 310 SER A C 1
ATOM 2373 O O . SER A 1 310 ? -9.968 -16.603 -24.231 1.00 95.50 310 SER A O 1
ATOM 2375 N N . TRP A 1 311 ? -8.241 -15.471 -25.083 1.00 96.19 311 TRP A N 1
ATOM 2376 C CA . TRP A 1 311 ? -8.375 -14.410 -24.081 1.00 96.19 311 TRP A CA 1
ATOM 2377 C C . TRP A 1 311 ? -9.677 -13.610 -24.288 1.00 96.19 311 TRP A C 1
ATOM 2379 O O . TRP A 1 311 ? -10.159 -13.463 -25.422 1.00 96.19 311 TRP A O 1
ATOM 2389 N N . LEU A 1 312 ? -10.273 -13.136 -23.192 1.00 92.56 312 LEU A N 1
ATOM 2390 C CA . LEU A 1 312 ? -11.398 -12.202 -23.198 1.00 92.56 312 LEU A CA 1
ATOM 2391 C C . LEU A 1 312 ? -10.924 -10.846 -23.717 1.00 92.56 312 LEU A C 1
ATOM 2393 O O . LEU A 1 312 ? -9.804 -10.429 -23.465 1.00 92.56 312 LEU A O 1
ATOM 2397 N N . ASP A 1 313 ? -11.785 -10.138 -24.441 1.00 91.44 313 ASP A N 1
ATOM 2398 C CA . ASP A 1 313 ? -11.494 -8.734 -24.726 1.00 91.44 313 ASP A CA 1
ATOM 2399 C C . ASP A 1 313 ? -11.437 -7.958 -23.405 1.00 91.44 313 ASP A C 1
ATOM 2401 O O . ASP A 1 313 ? -12.216 -8.248 -22.494 1.00 91.44 313 ASP A O 1
ATOM 2405 N N . GLU A 1 314 ? -10.524 -6.995 -23.304 1.00 84.31 314 GLU A N 1
ATOM 2406 C CA . GLU A 1 314 ? -10.309 -6.167 -22.116 1.00 84.31 314 GLU A CA 1
ATOM 2407 C C . GLU A 1 314 ? -9.767 -6.922 -20.878 1.00 84.31 314 GLU A C 1
ATOM 2409 O O . GLU A 1 314 ? -9.723 -6.338 -19.792 1.00 84.31 314 GLU A O 1
ATOM 2414 N N . SER A 1 315 ? -9.329 -8.186 -20.993 1.00 82.94 315 SER A N 1
ATOM 2415 C CA . SER A 1 315 ? -8.706 -8.893 -19.863 1.00 82.94 315 SER A CA 1
ATOM 2416 C C . SER A 1 315 ? -7.287 -8.404 -19.574 1.00 82.94 315 SER A C 1
ATOM 2418 O O . SER A 1 315 ? -6.535 -8.024 -20.473 1.00 82.94 315 SER A O 1
ATOM 2420 N N . TRP A 1 316 ? -6.914 -8.432 -18.294 1.00 86.12 316 TRP A N 1
ATOM 2421 C CA . TRP A 1 316 ? -5.576 -8.070 -17.830 1.00 86.12 316 TRP A CA 1
ATOM 2422 C C . TRP A 1 316 ? -4.601 -9.242 -17.932 1.00 86.12 316 TRP A C 1
ATOM 2424 O O . TRP A 1 316 ? -4.914 -10.365 -17.530 1.00 86.12 316 TRP A O 1
ATOM 2434 N N . HIS A 1 317 ? -3.399 -8.948 -18.420 1.00 91.50 317 HIS A N 1
ATOM 2435 C CA . HIS A 1 317 ? -2.300 -9.892 -18.597 1.00 91.50 317 HIS A CA 1
ATOM 2436 C C . HIS A 1 317 ? -0.980 -9.291 -18.112 1.00 91.50 317 HIS A C 1
ATOM 2438 O O . HIS A 1 317 ? -0.832 -8.073 -17.988 1.00 91.50 317 HIS A O 1
ATOM 2444 N N . HIS A 1 318 ? -0.008 -10.157 -17.839 1.00 90.69 318 HIS A N 1
ATOM 2445 C CA . HIS A 1 318 ? 1.283 -9.767 -17.278 1.00 90.69 318 HIS A CA 1
ATOM 2446 C C . HIS A 1 318 ? 2.409 -10.035 -18.271 1.00 90.69 318 HIS A C 1
ATOM 2448 O O . HIS A 1 318 ? 2.543 -11.149 -18.769 1.00 90.69 318 HIS A O 1
ATOM 2454 N N . LEU A 1 319 ? 3.230 -9.026 -18.541 1.00 95.00 319 LEU A N 1
ATOM 2455 C CA . LEU A 1 319 ? 4.422 -9.111 -19.371 1.00 95.00 319 LEU A CA 1
ATOM 2456 C C . LEU A 1 319 ? 5.657 -9.013 -18.477 1.00 95.00 319 LEU A C 1
ATOM 2458 O O . LEU A 1 319 ? 5.845 -8.009 -17.793 1.00 95.00 319 LEU A O 1
ATOM 2462 N N . HIS A 1 320 ? 6.531 -10.011 -18.554 1.00 95.38 320 HIS A N 1
ATOM 2463 C CA . HIS A 1 320 ? 7.869 -9.962 -17.972 1.00 95.38 320 HIS A CA 1
ATOM 2464 C C . HIS A 1 320 ? 8.900 -10.118 -19.074 1.00 95.38 320 HIS A C 1
ATOM 2466 O O . HIS A 1 320 ? 8.727 -10.924 -19.986 1.00 95.38 320 HIS A O 1
ATOM 2472 N N . PHE A 1 321 ? 10.004 -9.394 -18.987 1.00 95.12 321 PHE A N 1
ATOM 2473 C CA . PHE A 1 321 ? 11.154 -9.657 -19.838 1.00 95.12 321 PHE A CA 1
ATOM 2474 C C . PHE A 1 321 ? 12.438 -9.629 -19.029 1.00 95.12 321 PHE A C 1
ATOM 2476 O O . PHE A 1 321 ? 12.557 -8.915 -18.038 1.00 95.12 321 PHE A O 1
ATOM 2483 N N . PHE A 1 322 ? 13.396 -10.426 -19.469 1.00 95.38 322 PHE A N 1
ATOM 2484 C CA . PHE A 1 322 ? 14.702 -10.573 -18.861 1.00 95.38 322 PHE A CA 1
ATOM 2485 C C . PHE A 1 322 ? 15.734 -10.337 -19.949 1.00 95.38 322 PHE A C 1
ATOM 2487 O O . PHE A 1 322 ? 15.637 -10.916 -21.026 1.00 95.38 322 PHE A O 1
ATOM 2494 N N . TYR A 1 323 ? 16.691 -9.470 -19.669 1.00 93.44 323 TYR A N 1
ATOM 2495 C CA . TYR A 1 323 ? 17.778 -9.113 -20.564 1.00 93.44 323 TYR A CA 1
ATOM 2496 C C . TYR A 1 323 ? 19.095 -9.252 -19.808 1.00 93.44 323 TYR A C 1
ATOM 2498 O O . TYR A 1 323 ? 19.148 -8.928 -18.617 1.00 93.44 323 TYR A O 1
ATOM 2506 N N . ALA A 1 324 ? 20.121 -9.802 -20.441 1.00 90.50 324 ALA A N 1
ATOM 2507 C CA . ALA A 1 324 ? 21.463 -9.859 -19.881 1.00 90.50 324 ALA A CA 1
ATOM 2508 C C . ALA A 1 324 ? 22.465 -9.454 -20.951 1.00 90.50 324 ALA A C 1
ATOM 2510 O O . ALA A 1 324 ? 22.508 -10.053 -22.022 1.00 90.50 324 ALA A O 1
ATOM 2511 N N . ASP A 1 325 ? 23.281 -8.467 -20.620 1.00 85.44 325 ASP A N 1
ATOM 2512 C CA . ASP A 1 325 ? 24.424 -8.064 -21.417 1.00 85.44 325 ASP A CA 1
ATOM 2513 C C . ASP A 1 325 ? 25.677 -8.663 -20.770 1.00 85.44 325 ASP A C 1
ATOM 2515 O O . ASP A 1 325 ? 25.913 -8.517 -19.561 1.00 85.44 325 ASP A O 1
ATOM 2519 N N . ARG A 1 326 ? 26.410 -9.476 -21.535 1.00 78.50 326 ARG A N 1
ATOM 2520 C CA . ARG A 1 326 ? 27.504 -10.311 -21.019 1.00 78.50 326 ARG A CA 1
ATOM 2521 C C . ARG A 1 326 ? 28.823 -10.052 -21.727 1.00 78.50 326 ARG A C 1
ATOM 2523 O O . ARG A 1 326 ? 29.831 -10.643 -21.321 1.00 78.50 326 ARG A O 1
ATOM 2530 N N . GLN A 1 327 ? 28.844 -9.221 -22.766 1.00 71.50 327 GLN A N 1
ATOM 2531 C CA . GLN A 1 327 ? 30.006 -9.000 -23.615 1.00 71.50 327 GLN A CA 1
ATOM 2532 C C . GLN A 1 327 ? 30.261 -7.514 -23.855 1.00 71.50 327 GLN A C 1
ATOM 2534 O O . GLN A 1 327 ? 29.383 -6.669 -23.811 1.00 71.50 327 GLN A O 1
ATOM 2539 N N . SER A 1 328 ? 31.530 -7.175 -24.090 1.00 68.31 328 SER A N 1
ATOM 2540 C CA . SER A 1 328 ? 31.946 -5.792 -24.341 1.00 68.31 328 SER A CA 1
ATOM 2541 C C . SER A 1 328 ? 32.043 -5.457 -25.830 1.00 68.31 328 SER A C 1
ATOM 2543 O O . SER A 1 328 ? 32.839 -4.595 -26.202 1.00 68.31 328 SER A O 1
ATOM 2545 N N . ASP A 1 329 ? 31.332 -6.184 -26.695 1.00 62.03 329 ASP A N 1
ATOM 2546 C CA . ASP A 1 329 ? 31.325 -6.026 -28.156 1.00 62.03 329 ASP A CA 1
ATOM 2547 C C . ASP A 1 329 ? 30.105 -5.241 -28.682 1.00 62.03 329 ASP A C 1
ATOM 2549 O O . ASP A 1 329 ? 29.920 -5.103 -29.894 1.00 62.03 329 ASP A O 1
ATOM 2553 N N . GLY A 1 330 ? 29.333 -4.651 -27.774 1.00 70.81 330 GLY A N 1
ATOM 2554 C CA . GLY A 1 330 ? 28.208 -3.770 -28.059 1.00 70.81 330 GLY A CA 1
ATOM 2555 C C . GLY A 1 330 ? 27.180 -3.861 -26.938 1.00 70.81 330 GLY A C 1
ATOM 2556 O O . GLY A 1 330 ? 27.213 -4.801 -26.165 1.00 70.81 330 GLY A O 1
ATOM 2557 N N . SER A 1 331 ? 26.300 -2.867 -26.837 1.00 80.81 331 SER A N 1
ATOM 2558 C CA . SER A 1 331 ? 25.090 -2.981 -26.021 1.00 80.81 331 SER A CA 1
ATOM 2559 C C . SER A 1 331 ? 23.938 -2.372 -26.798 1.00 80.81 331 SER A C 1
ATOM 2561 O O . SER A 1 331 ? 23.823 -1.143 -26.917 1.00 80.81 331 SER A O 1
ATOM 2563 N N . ASN A 1 332 ? 23.156 -3.233 -27.438 1.00 85.00 332 ASN A N 1
ATOM 2564 C CA . ASN A 1 332 ? 22.034 -2.854 -28.272 1.00 85.00 332 ASN A CA 1
ATOM 2565 C C . ASN A 1 332 ? 20.740 -3.260 -27.569 1.00 85.00 332 ASN A C 1
ATOM 2567 O O . ASN A 1 332 ? 20.447 -4.432 -27.375 1.00 85.00 332 ASN A O 1
ATOM 2571 N N . LEU A 1 333 ? 19.920 -2.266 -27.263 1.00 89.81 333 LEU A N 1
ATOM 2572 C CA . LEU A 1 333 ? 18.575 -2.430 -26.757 1.00 89.81 333 LEU A CA 1
ATOM 2573 C C . LEU A 1 333 ? 17.619 -1.628 -27.627 1.00 89.81 333 LEU A C 1
ATOM 2575 O O . LEU A 1 333 ? 17.621 -0.397 -27.616 1.00 89.81 333 LEU A O 1
ATOM 2579 N N . ARG A 1 334 ? 16.716 -2.326 -28.302 1.00 91.50 334 ARG A N 1
ATOM 2580 C CA . ARG A 1 334 ? 15.533 -1.721 -28.894 1.00 91.50 334 ARG A CA 1
ATOM 2581 C C . ARG A 1 334 ? 14.289 -2.424 -28.394 1.00 91.50 334 ARG A C 1
ATOM 2583 O O . ARG A 1 334 ? 14.133 -3.619 -28.611 1.00 91.50 334 ARG A O 1
ATOM 2590 N N . ILE A 1 335 ? 13.374 -1.682 -27.786 1.00 93.06 335 ILE A N 1
ATOM 2591 C CA . ILE A 1 335 ? 12.040 -2.179 -27.445 1.00 93.06 335 ILE A CA 1
ATOM 2592 C C . ILE A 1 335 ? 11.037 -1.357 -28.230 1.00 93.06 335 ILE A C 1
ATOM 2594 O O . ILE A 1 335 ? 11.107 -0.135 -28.202 1.00 93.06 335 ILE A O 1
ATOM 2598 N N . ARG A 1 336 ? 10.109 -2.022 -28.920 1.00 92.50 336 ARG A N 1
ATOM 2599 C CA . ARG A 1 336 ? 9.032 -1.386 -29.682 1.00 92.50 336 ARG A CA 1
ATOM 2600 C C . ARG A 1 336 ? 7.708 -2.057 -29.349 1.00 92.50 336 ARG A C 1
ATOM 2602 O O . ARG A 1 336 ? 7.546 -3.251 -29.591 1.00 92.50 336 ARG A O 1
ATOM 2609 N N . SER A 1 337 ? 6.757 -1.306 -28.817 1.00 93.38 337 SER A N 1
ATOM 2610 C CA . SER A 1 337 ? 5.481 -1.827 -28.323 1.00 93.38 337 SER A CA 1
ATOM 2611 C C . SER A 1 337 ? 4.308 -1.046 -28.898 1.00 93.38 337 SER A C 1
ATOM 2613 O O . SER A 1 337 ? 4.397 0.169 -29.030 1.00 93.38 337 SER A O 1
ATOM 2615 N N . SER A 1 338 ? 3.211 -1.725 -29.228 1.00 91.81 338 SER A N 1
ATOM 2616 C CA . SER A 1 338 ? 1.922 -1.087 -29.549 1.00 91.81 338 SER A CA 1
ATOM 2617 C C . SER A 1 338 ? 0.826 -1.446 -28.547 1.00 91.81 338 SER A C 1
ATOM 2619 O O . SER A 1 338 ? -0.352 -1.369 -28.887 1.00 91.81 338 SER A O 1
ATOM 2621 N N . LEU A 1 339 ? 1.201 -1.909 -27.352 1.00 87.69 339 LEU A N 1
ATOM 2622 C CA . LEU A 1 339 ? 0.255 -2.145 -26.263 1.00 87.69 339 LEU A CA 1
ATOM 2623 C C . LEU A 1 339 ? -0.408 -0.808 -25.903 1.00 87.69 339 LEU A C 1
ATOM 2625 O O . LEU A 1 339 ? 0.277 0.137 -25.517 1.00 87.69 339 LEU A O 1
ATOM 2629 N N . SER A 1 340 ? -1.720 -0.723 -26.104 1.00 68.69 340 SER A N 1
ATOM 2630 C CA . SER A 1 340 ? -2.482 0.528 -26.030 1.00 68.69 340 SER A CA 1
ATOM 2631 C C . SER A 1 340 ? -2.813 0.971 -24.608 1.00 68.69 340 SER A C 1
ATOM 2633 O O . SER A 1 340 ? -3.034 2.158 -24.387 1.00 68.69 340 SER A O 1
ATOM 2635 N N . GLU A 1 341 ? -2.823 0.042 -23.651 1.00 69.00 341 GLU A N 1
ATOM 2636 C CA . GLU A 1 341 ? -3.145 0.305 -22.250 1.00 69.00 341 GLU A CA 1
ATOM 2637 C C . GLU A 1 341 ? -2.214 -0.520 -21.353 1.00 69.00 341 GLU A C 1
ATOM 2639 O O . GLU A 1 341 ? -2.326 -1.746 -21.251 1.00 69.00 341 GLU A O 1
ATOM 2644 N N . LEU A 1 342 ? -1.255 0.173 -20.737 1.00 67.00 342 LEU A N 1
ATOM 2645 C CA . LEU A 1 342 ? -0.396 -0.357 -19.683 1.00 67.00 342 LEU A CA 1
ATOM 2646 C C . LEU A 1 342 ? -0.887 0.192 -18.348 1.00 67.00 342 LEU A C 1
ATOM 2648 O O . LEU A 1 342 ? -1.227 1.371 -18.260 1.00 67.00 342 LEU A O 1
ATOM 2652 N N . ALA A 1 343 ? -0.876 -0.636 -17.306 1.00 49.62 343 ALA A N 1
ATOM 2653 C CA . ALA A 1 343 ? -1.048 -0.123 -15.954 1.00 49.62 343 ALA A CA 1
ATOM 2654 C C . ALA A 1 343 ? 0.112 0.845 -15.624 1.00 49.62 343 ALA A C 1
ATOM 2656 O O . ALA A 1 343 ? 1.257 0.564 -16.010 1.00 49.62 343 ALA A O 1
ATOM 2657 N N . PRO A 1 344 ? -0.132 1.959 -14.913 1.00 46.88 344 PRO A N 1
ATOM 2658 C CA . PRO A 1 344 ? 0.920 2.902 -14.550 1.00 46.88 344 PRO A CA 1
ATOM 2659 C C . PRO A 1 344 ? 2.046 2.205 -13.774 1.00 46.88 344 PRO A C 1
ATOM 2661 O O . PRO A 1 344 ? 1.827 1.550 -12.753 1.00 46.88 344 PRO A O 1
ATOM 2664 N N . SER A 1 345 ? 3.293 2.338 -14.241 1.00 49.09 345 SER A N 1
ATOM 2665 C CA . SER A 1 345 ? 4.447 1.770 -13.537 1.00 49.09 345 SER A CA 1
ATOM 2666 C C . SER A 1 345 ? 4.730 2.569 -12.262 1.00 49.09 345 SER A C 1
ATOM 2668 O O . SER A 1 345 ? 5.396 3.609 -12.294 1.00 49.09 345 SER A O 1
ATOM 2670 N N . ARG A 1 346 ? 4.322 2.038 -11.106 1.00 51.69 346 ARG A N 1
ATOM 2671 C CA . ARG A 1 346 ? 4.704 2.581 -9.787 1.00 51.69 346 ARG A CA 1
ATOM 2672 C C . ARG A 1 346 ? 6.135 2.208 -9.360 1.00 51.69 346 ARG A C 1
ATOM 2674 O O . ARG A 1 346 ? 6.565 2.544 -8.257 1.00 51.69 346 ARG A O 1
ATOM 2681 N N . TYR A 1 347 ? 6.896 1.525 -10.221 1.00 48.72 347 TYR A N 1
ATOM 2682 C CA . TYR A 1 347 ? 8.231 1.014 -9.907 1.00 48.72 347 TYR A CA 1
ATOM 2683 C C . TYR A 1 347 ? 9.231 2.138 -9.585 1.00 48.72 347 TYR A C 1
ATOM 2685 O O . TYR A 1 347 ? 9.504 3.017 -10.402 1.00 48.72 347 TYR A O 1
ATOM 2693 N N . GLY A 1 348 ? 9.787 2.109 -8.371 1.00 52.31 348 GLY A N 1
ATOM 2694 C CA . GLY A 1 348 ? 10.782 3.070 -7.885 1.00 52.31 348 GLY A CA 1
ATOM 2695 C C . GLY A 1 348 ? 10.219 4.387 -7.343 1.00 52.31 348 GLY A C 1
ATOM 2696 O O . GLY A 1 348 ? 10.981 5.151 -6.749 1.00 52.31 348 GLY A O 1
ATOM 2697 N N . GLN A 1 349 ? 8.918 4.659 -7.498 1.00 73.06 349 GLN A N 1
ATOM 2698 C CA . GLN A 1 349 ? 8.271 5.787 -6.825 1.00 73.06 349 GLN A CA 1
ATOM 2699 C C . GLN A 1 349 ? 8.116 5.475 -5.329 1.00 73.06 349 GLN A C 1
ATOM 2701 O O . GLN A 1 349 ? 7.838 4.320 -4.983 1.00 73.06 349 GLN A O 1
ATOM 2706 N N . PRO A 1 350 ? 8.250 6.470 -4.434 1.00 81.94 350 PRO A N 1
ATOM 2707 C CA . PRO A 1 350 ? 7.884 6.296 -3.036 1.00 81.94 350 PRO A CA 1
ATOM 2708 C C . PRO A 1 350 ? 6.418 5.879 -2.889 1.00 81.94 350 PRO A C 1
ATOM 2710 O O . PRO A 1 350 ? 5.511 6.644 -3.205 1.00 81.94 350 PRO A O 1
ATOM 2713 N N . ALA A 1 351 ? 6.188 4.675 -2.380 1.00 82.19 351 ALA A N 1
ATOM 2714 C CA . ALA A 1 351 ? 4.871 4.146 -2.061 1.00 82.19 351 ALA A CA 1
ATOM 2715 C C . ALA A 1 351 ? 4.821 3.740 -0.587 1.00 82.19 351 ALA A C 1
ATOM 2717 O O . ALA A 1 351 ? 5.801 3.246 -0.024 1.00 82.19 351 ALA A O 1
ATOM 2718 N N . ILE A 1 352 ? 3.666 3.967 0.034 1.00 87.19 352 ILE A N 1
ATOM 2719 C CA . ILE A 1 352 ? 3.420 3.622 1.431 1.00 87.19 352 ILE A CA 1
ATOM 2720 C C . ILE A 1 352 ? 2.898 2.183 1.463 1.00 87.19 352 ILE A C 1
ATOM 2722 O O . ILE A 1 352 ? 1.858 1.901 0.878 1.00 87.19 352 ILE A O 1
ATOM 2726 N N . GLY A 1 353 ? 3.620 1.277 2.123 1.00 71.12 353 GLY A N 1
ATOM 2727 C CA . GLY A 1 353 ? 3.213 -0.124 2.260 1.00 71.12 353 GLY A CA 1
ATOM 2728 C C . GLY A 1 353 ? 2.316 -0.357 3.474 1.00 71.12 353 GLY A C 1
ATOM 2729 O O . GLY A 1 353 ? 1.246 -0.943 3.369 1.00 71.12 353 GLY A O 1
ATOM 2730 N N . SER A 1 354 ? 2.725 0.134 4.645 1.00 72.88 354 SER A N 1
ATOM 2731 C CA . SER A 1 354 ? 1.925 0.029 5.872 1.00 72.88 354 SER A CA 1
ATOM 2732 C C . SER A 1 354 ? 2.070 1.265 6.749 1.00 72.88 354 SER A C 1
ATOM 2734 O O . SER A 1 354 ? 3.099 1.949 6.715 1.00 72.88 354 SER A O 1
ATOM 2736 N N . VAL A 1 355 ? 1.025 1.556 7.533 1.00 80.69 355 VAL A N 1
ATOM 2737 C CA . VAL A 1 355 ? 0.973 2.728 8.412 1.00 80.69 355 VAL A CA 1
ATOM 2738 C C . VAL A 1 355 ? 0.516 2.344 9.813 1.00 80.69 355 VAL A C 1
ATOM 2740 O O . VAL A 1 355 ? -0.512 1.700 9.997 1.00 80.69 355 VAL A O 1
ATOM 2743 N N . SER A 1 356 ? 1.262 2.801 10.816 1.00 79.38 356 SER A N 1
ATOM 2744 C CA . SER A 1 356 ? 0.917 2.693 12.231 1.00 79.38 356 SER A CA 1
ATOM 2745 C C . SER A 1 356 ? 0.947 4.075 12.867 1.00 79.38 356 SER A C 1
ATOM 2747 O O . SER A 1 356 ? 2.009 4.669 13.044 1.00 79.38 356 SER A O 1
ATOM 2749 N N . ALA A 1 357 ? -0.210 4.564 13.286 1.00 78.19 357 ALA A N 1
ATOM 2750 C CA . ALA A 1 357 ? -0.354 5.808 14.016 1.00 78.19 357 ALA A CA 1
ATOM 2751 C C . ALA A 1 357 ? -0.429 5.527 15.521 1.00 78.19 357 ALA A C 1
ATOM 2753 O O . ALA A 1 357 ? -1.325 4.825 15.990 1.00 78.19 357 ALA A O 1
ATOM 2754 N N . LYS A 1 358 ? 0.516 6.067 16.289 1.00 73.75 358 LYS A N 1
ATOM 2755 C CA . LYS A 1 358 ? 0.592 5.910 17.742 1.00 73.75 358 LYS A CA 1
ATOM 2756 C C . LYS A 1 358 ? 0.392 7.253 18.422 1.00 73.75 358 LYS A C 1
ATOM 2758 O O . LYS A 1 358 ? 1.048 8.223 18.063 1.00 73.75 358 LYS A O 1
ATOM 2763 N N . LEU A 1 359 ? -0.464 7.288 19.436 1.00 67.12 359 LEU A N 1
ATOM 2764 C CA . LEU A 1 359 ? -0.597 8.453 20.306 1.00 67.12 359 LEU A CA 1
ATOM 2765 C C . LEU A 1 359 ? 0.263 8.272 21.563 1.00 67.12 359 LEU A C 1
ATOM 2767 O O . LEU A 1 359 ? 0.309 7.178 22.135 1.00 67.12 359 LEU A O 1
ATOM 2771 N N . ASP A 1 360 ? 0.939 9.331 21.997 1.00 60.91 360 ASP A N 1
ATOM 2772 C CA . ASP A 1 360 ? 1.578 9.380 23.311 1.00 60.91 360 ASP A CA 1
ATOM 2773 C C . ASP A 1 360 ? 0.581 9.800 24.415 1.00 60.91 360 ASP A C 1
ATOM 2775 O O . ASP A 1 360 ? -0.597 10.069 24.167 1.00 60.91 360 ASP A O 1
ATOM 2779 N N . SER A 1 361 ? 1.048 9.845 25.666 1.00 53.16 361 SER A N 1
ATOM 2780 C CA . SER A 1 361 ? 0.236 10.258 26.822 1.00 53.16 361 SER A CA 1
ATOM 2781 C C . SER A 1 361 ? -0.171 11.735 26.810 1.00 53.16 361 SER A C 1
ATOM 2783 O O . SER A 1 361 ? -1.023 12.132 27.601 1.00 53.16 361 SER A O 1
ATOM 2785 N N . ASN A 1 362 ? 0.451 12.545 25.955 1.00 57.41 362 ASN A N 1
ATOM 2786 C CA . ASN A 1 362 ? 0.228 13.982 25.838 1.00 57.41 362 ASN A CA 1
ATOM 2787 C C . ASN A 1 362 ? -0.687 14.323 24.650 1.00 57.41 362 ASN A C 1
ATOM 2789 O O . ASN A 1 362 ? -0.996 15.493 24.440 1.00 57.41 362 ASN A O 1
ATOM 2793 N N . GLY A 1 363 ? -1.133 13.317 23.889 1.00 62.75 363 GLY A N 1
ATOM 2794 C CA . GLY A 1 363 ? -1.962 13.503 22.703 1.00 62.75 363 GLY A CA 1
ATOM 2795 C C . GLY A 1 363 ? -1.172 13.823 21.434 1.00 62.75 363 GLY A C 1
ATOM 2796 O O . GLY A 1 363 ? -1.792 14.130 20.419 1.00 62.75 363 GLY A O 1
ATOM 2797 N N . ASN A 1 364 ? 0.163 13.736 21.457 1.00 71.69 364 ASN A N 1
ATOM 2798 C CA . ASN A 1 364 ? 0.967 13.875 20.249 1.00 71.69 364 ASN A CA 1
ATOM 2799 C C . ASN A 1 364 ? 0.941 12.563 19.474 1.00 71.69 364 ASN A C 1
ATOM 2801 O O . ASN A 1 364 ? 1.121 11.479 20.041 1.00 71.69 364 ASN A O 1
ATOM 2805 N N . GLN A 1 365 ? 0.727 12.666 18.167 1.00 81.31 365 GLN A N 1
ATOM 2806 C CA . GLN A 1 365 ? 0.707 11.513 17.291 1.00 81.31 365 GLN A CA 1
ATOM 2807 C C . GLN A 1 365 ? 2.041 11.347 16.574 1.00 81.31 365 GLN A C 1
ATOM 2809 O O . GLN A 1 365 ? 2.500 12.234 15.860 1.00 81.31 365 GLN A O 1
ATOM 2814 N N . THR A 1 366 ? 2.599 10.152 16.705 1.00 86.56 366 THR A N 1
ATOM 2815 C CA . THR A 1 366 ? 3.704 9.666 15.893 1.00 86.56 366 THR A CA 1
ATOM 2816 C C . THR A 1 366 ? 3.155 8.679 14.867 1.00 86.56 366 THR A C 1
ATOM 2818 O O . THR A 1 366 ? 2.598 7.642 15.230 1.00 86.56 366 THR A O 1
ATOM 2821 N N . VAL A 1 367 ? 3.315 8.981 13.582 1.00 89.81 367 VAL A N 1
ATOM 2822 C CA . VAL A 1 367 ? 2.874 8.133 12.471 1.00 89.81 367 VAL A CA 1
ATOM 2823 C C . VAL A 1 367 ? 4.085 7.444 11.866 1.00 89.81 367 VAL A C 1
ATOM 2825 O O . VAL A 1 367 ? 4.963 8.079 11.295 1.00 89.81 367 VAL A O 1
ATOM 2828 N N . THR A 1 368 ? 4.159 6.129 12.002 1.00 89.25 368 THR A N 1
ATOM 2829 C CA . THR A 1 368 ? 5.197 5.312 11.377 1.00 89.25 368 THR A CA 1
ATOM 2830 C C . THR A 1 368 ? 4.677 4.764 10.060 1.00 89.25 368 THR A C 1
ATOM 2832 O O . THR A 1 368 ? 3.631 4.121 10.036 1.00 89.25 368 THR A O 1
ATOM 2835 N N . MET A 1 369 ? 5.412 5.003 8.981 1.00 89.31 369 MET A N 1
ATOM 2836 C CA . MET A 1 369 ? 5.127 4.468 7.655 1.00 89.31 369 MET A CA 1
ATOM 2837 C C . MET A 1 369 ? 6.312 3.637 7.186 1.00 89.31 369 MET A C 1
ATOM 2839 O O . MET A 1 369 ? 7.462 4.018 7.412 1.00 89.31 369 MET A O 1
ATOM 2843 N N . PHE A 1 370 ? 6.037 2.527 6.514 1.00 77.88 370 PHE A N 1
ATOM 2844 C CA . PHE A 1 370 ? 7.067 1.739 5.852 1.00 77.88 370 PHE A CA 1
ATOM 2845 C C . PHE A 1 370 ? 6.966 1.936 4.346 1.00 77.88 370 PHE A C 1
ATOM 2847 O O . PHE A 1 370 ? 5.901 1.722 3.763 1.00 77.88 370 PHE A O 1
ATOM 2854 N N . LEU A 1 371 ? 8.055 2.404 3.740 1.00 83.06 371 LEU A N 1
ATOM 2855 C CA . LEU A 1 371 ? 8.105 2.770 2.330 1.00 83.06 371 LEU A CA 1
ATOM 2856 C C . LEU A 1 371 ? 8.872 1.726 1.524 1.00 83.06 371 LEU A C 1
ATOM 2858 O O . LEU A 1 371 ? 9.897 1.222 1.974 1.00 83.06 371 LEU A O 1
ATOM 2862 N N . ASN A 1 372 ? 8.429 1.459 0.300 1.00 66.12 372 ASN A N 1
ATOM 2863 C CA . ASN A 1 372 ? 9.100 0.536 -0.626 1.00 66.12 372 ASN A CA 1
ATOM 2864 C C . ASN A 1 372 ? 10.524 0.975 -1.041 1.00 66.12 372 ASN A C 1
ATOM 2866 O O . ASN A 1 372 ? 11.286 0.171 -1.568 1.00 66.12 372 ASN A O 1
ATOM 2870 N N . THR A 1 373 ? 10.892 2.242 -0.834 1.00 68.06 373 THR A N 1
ATOM 2871 C CA . THR A 1 373 ? 12.198 2.809 -1.197 1.00 68.06 373 THR A CA 1
ATOM 2872 C C . THR A 1 373 ? 12.629 3.890 -0.209 1.00 68.06 373 THR A C 1
ATOM 2874 O O . THR A 1 373 ? 11.796 4.538 0.428 1.00 68.06 373 THR A O 1
ATOM 2877 N N . THR A 1 374 ? 13.938 4.133 -0.118 1.00 78.50 374 THR A N 1
ATOM 2878 C CA . THR A 1 374 ? 14.495 5.312 0.561 1.00 78.50 374 THR A CA 1
ATOM 2879 C C . THR A 1 374 ? 14.065 6.582 -0.175 1.00 78.50 374 THR A C 1
ATOM 2881 O O . THR A 1 374 ? 14.062 6.621 -1.411 1.00 78.50 374 THR A O 1
ATOM 2884 N N . LEU A 1 375 ? 13.708 7.624 0.574 1.00 82.69 375 LEU A N 1
ATOM 2885 C CA . LEU A 1 375 ? 13.415 8.950 0.034 1.00 82.69 375 LEU A CA 1
ATOM 2886 C C . LEU A 1 375 ? 14.704 9.678 -0.358 1.00 82.69 375 LEU A C 1
ATOM 2888 O O . LEU A 1 375 ? 15.755 9.503 0.254 1.00 82.69 375 LEU A O 1
ATOM 2892 N N . ASN A 1 376 ? 14.617 10.544 -1.364 1.00 82.81 376 ASN A N 1
ATOM 2893 C CA . ASN A 1 376 ? 15.709 11.450 -1.695 1.00 82.81 376 ASN A CA 1
ATOM 2894 C C . ASN A 1 376 ? 16.002 12.371 -0.491 1.00 82.81 376 ASN A C 1
ATOM 2896 O O . ASN A 1 376 ? 15.051 12.911 0.089 1.00 82.81 376 ASN A O 1
ATOM 2900 N N . PRO A 1 377 ? 17.275 12.628 -0.139 1.00 83.69 377 PRO A N 1
ATOM 2901 C CA . PRO A 1 377 ? 17.628 13.598 0.897 1.00 83.69 377 PRO A CA 1
ATOM 2902 C C . PRO A 1 377 ? 16.959 14.973 0.725 1.00 83.69 377 PRO A C 1
ATOM 2904 O O . PRO A 1 377 ? 16.523 15.567 1.710 1.00 83.69 377 PRO A O 1
ATOM 2907 N N . GLU A 1 378 ? 16.796 15.453 -0.513 1.00 87.69 378 GLU A N 1
ATOM 2908 C CA . GLU A 1 378 ? 16.084 16.703 -0.812 1.00 87.69 378 GLU A CA 1
ATOM 2909 C C . GLU A 1 378 ? 14.590 16.605 -0.472 1.00 87.69 378 GLU A C 1
ATOM 2911 O O . GLU A 1 378 ? 14.005 17.542 0.064 1.00 87.69 378 GLU A O 1
ATOM 2916 N N . THR A 1 379 ? 13.963 15.448 -0.707 1.00 92.00 379 THR A N 1
ATOM 2917 C CA . THR A 1 379 ? 12.573 15.200 -0.294 1.00 92.00 379 THR A CA 1
ATOM 2918 C C . THR A 1 379 ? 12.433 15.234 1.224 1.00 92.00 379 THR A C 1
ATOM 2920 O O . THR A 1 379 ? 11.519 15.883 1.728 1.00 92.00 379 THR A O 1
ATOM 2923 N N . VAL A 1 380 ? 13.351 14.607 1.967 1.00 93.62 380 VAL A N 1
ATOM 2924 C CA . VAL A 1 380 ? 13.350 14.653 3.440 1.00 93.62 380 VAL A CA 1
ATOM 2925 C C . VAL A 1 380 ? 13.535 16.091 3.938 1.00 93.62 380 VAL A C 1
ATOM 2927 O O . VAL A 1 380 ? 12.818 16.534 4.837 1.00 93.62 380 VAL A O 1
ATOM 2930 N N . GLN A 1 381 ? 14.436 16.853 3.315 1.00 93.12 381 GLN A N 1
ATOM 2931 C CA . GLN A 1 381 ? 14.652 18.262 3.639 1.00 93.12 381 GLN A CA 1
ATOM 2932 C C . GLN A 1 381 ? 13.421 19.128 3.339 1.00 93.12 381 GLN A C 1
ATOM 2934 O O . GLN A 1 381 ? 13.051 19.970 4.161 1.00 93.12 381 GLN A O 1
ATOM 2939 N N . ASN A 1 382 ? 12.762 18.915 2.201 1.00 94.62 382 ASN A N 1
ATOM 2940 C CA . ASN A 1 382 ? 11.549 19.637 1.825 1.00 94.62 382 ASN A CA 1
ATOM 2941 C C . ASN A 1 382 ? 10.378 19.294 2.751 1.00 94.62 382 ASN A C 1
ATOM 2943 O O . ASN A 1 382 ? 9.653 20.194 3.165 1.00 94.62 382 ASN A O 1
ATOM 2947 N N . LEU A 1 383 ? 10.230 18.028 3.152 1.00 95.81 383 LEU A N 1
ATOM 2948 C CA . LEU A 1 383 ? 9.251 17.615 4.160 1.00 95.81 383 LEU A CA 1
ATOM 2949 C C . LEU A 1 383 ? 9.503 18.309 5.505 1.00 95.81 383 LEU A C 1
ATOM 2951 O O . LEU A 1 383 ? 8.567 18.832 6.097 1.00 95.81 383 LEU A O 1
ATOM 2955 N N . ALA A 1 384 ? 10.757 18.388 5.955 1.00 93.50 384 ALA A N 1
ATOM 2956 C CA . ALA A 1 384 ? 11.105 19.074 7.200 1.00 93.50 384 ALA A CA 1
ATOM 2957 C C . ALA A 1 384 ? 10.930 20.606 7.125 1.00 93.50 384 ALA A C 1
ATOM 2959 O O . ALA A 1 384 ? 10.584 21.238 8.119 1.00 93.50 384 ALA A O 1
ATOM 2960 N N . THR A 1 385 ? 11.179 21.210 5.959 1.00 94.12 385 THR A N 1
ATOM 2961 C CA . THR A 1 385 ? 11.165 22.675 5.783 1.00 94.12 385 THR A CA 1
ATOM 2962 C C . THR A 1 385 ? 9.772 23.212 5.458 1.00 94.12 385 THR A C 1
ATOM 2964 O O . THR A 1 385 ? 9.364 24.243 5.986 1.00 94.12 385 THR A O 1
ATOM 2967 N N . PHE A 1 386 ? 9.045 22.523 4.579 1.00 95.56 386 PHE A N 1
ATOM 2968 C CA . PHE A 1 386 ? 7.794 22.994 3.986 1.00 95.56 386 PHE A CA 1
ATOM 2969 C C . PHE A 1 386 ? 6.587 22.129 4.352 1.00 95.56 386 PHE A C 1
ATOM 2971 O O . PHE A 1 386 ? 5.458 22.575 4.148 1.00 95.56 386 PHE A O 1
ATOM 2978 N N . GLY A 1 387 ? 6.783 20.924 4.899 1.00 92.38 387 GLY A N 1
ATOM 2979 C CA . GLY A 1 387 ? 5.700 19.978 5.195 1.00 92.38 387 GLY A CA 1
ATOM 2980 C C . GLY A 1 387 ? 4.623 20.524 6.136 1.00 92.38 387 GLY A C 1
ATOM 2981 O O . GLY A 1 387 ? 3.464 20.146 6.017 1.00 92.38 387 GLY A O 1
ATOM 2982 N N . SER A 1 388 ? 4.956 21.480 7.007 1.00 93.88 388 SER A N 1
ATOM 2983 C CA . SER A 1 388 ? 3.992 22.131 7.905 1.00 93.88 388 SER A CA 1
ATOM 2984 C C . SER A 1 388 ? 3.082 23.131 7.182 1.00 93.88 388 SER A C 1
ATOM 2986 O O . SER A 1 388 ? 2.113 23.618 7.758 1.00 93.88 388 SER A O 1
ATOM 2988 N N . THR A 1 389 ? 3.380 23.425 5.913 1.00 92.94 389 THR A N 1
ATOM 2989 C CA . THR A 1 389 ? 2.664 24.381 5.054 1.00 92.94 389 THR A CA 1
ATOM 2990 C C . THR A 1 389 ? 2.134 23.774 3.761 1.00 92.94 389 THR A C 1
ATOM 2992 O O . THR A 1 389 ? 1.353 24.428 3.069 1.00 92.94 389 THR A O 1
ATOM 2995 N N . VAL A 1 390 ? 2.505 22.530 3.440 1.00 93.81 390 VAL A N 1
ATOM 2996 C CA . VAL A 1 390 ? 1.992 21.813 2.270 1.00 93.81 390 VAL A CA 1
ATOM 2997 C C . VAL A 1 390 ? 1.467 20.425 2.648 1.00 93.81 390 VAL A C 1
ATOM 2999 O O . VAL A 1 390 ? 2.051 19.754 3.499 1.00 93.81 390 VAL A O 1
ATOM 3002 N N . PRO A 1 391 ? 0.399 19.948 1.992 1.00 94.62 391 PRO A N 1
ATOM 3003 C CA . PRO A 1 391 ? -0.204 18.653 2.280 1.00 94.62 391 PRO A CA 1
ATOM 3004 C C . PRO A 1 391 ? 0.561 17.541 1.552 1.00 94.62 391 PRO A C 1
ATOM 3006 O O . PRO A 1 391 ? 0.104 17.030 0.531 1.00 94.62 391 PRO A O 1
ATOM 3009 N N . ALA A 1 392 ? 1.749 17.189 2.049 1.00 93.38 392 ALA A N 1
ATOM 3010 C CA . ALA A 1 392 ? 2.621 16.191 1.418 1.00 93.38 392 ALA A CA 1
ATOM 3011 C C . ALA A 1 392 ? 2.047 14.764 1.436 1.00 93.38 392 ALA A C 1
ATOM 3013 O O . ALA A 1 392 ? 2.465 13.911 0.653 1.00 93.38 392 ALA A O 1
ATOM 3014 N N . ILE A 1 393 ? 1.094 14.507 2.329 1.00 97.19 393 ILE A N 1
ATOM 3015 C CA . ILE A 1 393 ? 0.426 13.222 2.513 1.00 97.19 393 ILE A CA 1
ATOM 3016 C C . ILE A 1 393 ? -1.079 13.485 2.521 1.00 97.19 393 ILE A C 1
ATOM 3018 O O . ILE A 1 393 ? -1.533 14.433 3.162 1.00 97.19 393 ILE A O 1
ATOM 3022 N N . ILE A 1 394 ? -1.843 12.655 1.817 1.00 97.38 394 ILE A N 1
ATOM 3023 C CA . ILE A 1 394 ? -3.305 12.722 1.773 1.00 97.38 394 ILE A CA 1
ATOM 3024 C C . ILE A 1 394 ? -3.892 11.553 2.539 1.00 97.38 394 ILE A C 1
ATOM 3026 O O . ILE A 1 394 ? -3.377 10.434 2.499 1.00 97.38 394 ILE A O 1
ATOM 3030 N N . VAL A 1 395 ? -4.983 11.839 3.239 1.00 96.19 395 VAL A N 1
ATOM 3031 C CA . VAL A 1 395 ? -5.739 10.878 4.026 1.00 96.19 395 VAL A CA 1
ATOM 3032 C C . VAL A 1 395 ? -7.174 10.852 3.532 1.00 96.19 395 VAL A C 1
ATOM 3034 O O . VAL A 1 395 ? -7.857 11.871 3.565 1.00 96.19 395 VAL A O 1
ATOM 3037 N N . MET A 1 396 ? -7.643 9.689 3.097 1.00 94.62 396 MET A N 1
ATOM 3038 C CA . MET A 1 396 ? -9.056 9.428 2.845 1.00 94.62 396 MET A CA 1
ATOM 3039 C C . MET A 1 396 ? -9.673 8.753 4.066 1.00 94.62 396 MET A C 1
ATOM 3041 O O . MET A 1 396 ? -9.213 7.701 4.511 1.00 94.62 396 MET A O 1
ATOM 3045 N N . ARG A 1 397 ? -10.743 9.347 4.591 1.00 90.44 397 ARG A N 1
ATOM 3046 C CA . ARG A 1 397 ? -11.448 8.884 5.785 1.00 90.44 397 ARG A CA 1
ATOM 3047 C C . ARG A 1 397 ? -12.913 8.652 5.473 1.00 90.44 397 ARG A C 1
ATOM 3049 O O . ARG A 1 397 ? -13.586 9.531 4.948 1.00 90.44 397 ARG A O 1
ATOM 3056 N N . THR A 1 398 ? -13.429 7.492 5.860 1.00 86.81 398 THR A N 1
ATOM 3057 C CA . THR A 1 398 ? -14.877 7.269 5.900 1.00 86.81 398 THR A CA 1
ATOM 3058 C C . THR A 1 398 ? -15.425 7.768 7.231 1.00 86.81 398 THR A C 1
ATOM 3060 O O . THR A 1 398 ? -15.139 7.200 8.283 1.00 86.81 398 THR A O 1
ATOM 3063 N N . GLU A 1 399 ? -16.236 8.815 7.189 1.00 81.31 399 GLU A N 1
ATOM 3064 C CA . GLU A 1 399 ? -16.936 9.360 8.349 1.00 81.31 399 GLU A CA 1
ATOM 3065 C C . GLU A 1 399 ? -18.379 8.880 8.359 1.00 81.31 399 GLU A C 1
ATOM 3067 O O . GLU A 1 399 ? -18.978 8.675 7.310 1.00 81.31 399 GLU A O 1
ATOM 3072 N N . THR A 1 400 ? -18.938 8.671 9.546 1.00 78.06 400 THR A N 1
ATOM 3073 C CA . THR A 1 400 ? -20.357 8.340 9.709 1.00 78.06 400 THR A CA 1
ATOM 3074 C C . THR A 1 400 ? -21.028 9.511 10.399 1.00 78.06 400 THR A C 1
ATOM 3076 O O . THR A 1 400 ? -20.627 9.861 11.506 1.00 78.06 400 THR A O 1
ATOM 3079 N N . ASP A 1 401 ? -22.035 10.102 9.762 1.00 70.44 401 ASP A N 1
ATOM 3080 C CA . ASP A 1 401 ? -22.875 11.115 10.390 1.00 70.44 401 ASP A CA 1
ATOM 3081 C C . ASP A 1 401 ? -23.593 10.477 11.595 1.00 70.44 401 ASP A C 1
ATOM 3083 O O . ASP A 1 401 ? -24.365 9.528 11.419 1.00 70.44 401 ASP A O 1
ATOM 3087 N N . PRO A 1 402 ? -23.348 10.955 12.825 1.00 58.34 402 PRO A N 1
ATOM 3088 C CA . PRO A 1 402 ? -23.917 10.356 14.025 1.00 58.34 402 PRO A CA 1
ATOM 3089 C C . PRO A 1 402 ? -25.439 10.535 14.135 1.00 58.34 402 PRO A C 1
ATOM 3091 O O . PRO A 1 402 ? -26.086 9.748 14.826 1.00 58.34 402 PRO A O 1
ATOM 3094 N N . ALA A 1 403 ? -26.029 11.526 13.458 1.00 63.31 403 ALA A N 1
ATOM 3095 C CA . ALA A 1 403 ? -27.467 11.781 13.485 1.00 63.31 403 ALA A CA 1
ATOM 3096 C C . ALA A 1 403 ? -28.233 10.925 12.466 1.00 63.31 403 ALA A C 1
ATOM 3098 O O . ALA A 1 403 ? -29.356 10.495 12.736 1.00 63.31 403 ALA A O 1
ATOM 3099 N N . THR A 1 404 ? -27.641 10.680 11.295 1.00 69.38 404 THR A N 1
ATOM 3100 C CA . THR A 1 404 ? -28.318 9.999 10.176 1.00 69.38 404 THR A CA 1
ATOM 3101 C C . THR A 1 404 ? -27.792 8.588 9.902 1.00 69.38 404 THR A C 1
ATOM 3103 O O . THR A 1 404 ? -28.457 7.808 9.221 1.00 69.38 404 THR A O 1
ATOM 3106 N N . GLY A 1 405 ? -26.615 8.235 10.427 1.00 69.44 405 GLY A N 1
ATOM 3107 C CA . GLY A 1 405 ? -25.917 6.975 10.157 1.00 69.44 405 GLY A CA 1
ATOM 3108 C C . GLY A 1 405 ? -25.316 6.879 8.751 1.00 69.44 405 GLY A C 1
ATOM 3109 O O . GLY A 1 405 ? -24.776 5.832 8.387 1.00 69.44 405 GLY A O 1
ATOM 3110 N N . VAL A 1 406 ? -25.411 7.944 7.948 1.00 79.69 406 VAL A N 1
ATOM 3111 C CA . VAL A 1 406 ? -24.895 7.985 6.577 1.00 79.69 406 VAL A CA 1
ATOM 3112 C C . VAL A 1 406 ? -23.372 8.021 6.606 1.00 79.69 406 VAL A C 1
ATOM 3114 O O . VAL A 1 406 ? -22.774 8.804 7.341 1.00 79.69 406 VAL A O 1
ATOM 3117 N N . LYS A 1 407 ? -22.739 7.172 5.793 1.00 79.19 407 LYS A N 1
ATOM 3118 C CA . LYS A 1 407 ? -21.286 7.158 5.619 1.00 79.19 407 LYS A CA 1
ATOM 3119 C C . LYS A 1 407 ? -20.882 8.045 4.450 1.00 79.19 407 LYS A C 1
ATOM 3121 O O . LYS A 1 407 ? -21.418 7.887 3.358 1.00 79.19 407 LYS A O 1
ATOM 3126 N N . THR A 1 408 ? -19.916 8.924 4.672 1.00 84.81 408 THR A N 1
ATOM 3127 C CA . THR A 1 408 ? -19.339 9.803 3.652 1.00 84.81 408 THR A CA 1
ATOM 3128 C C . THR A 1 408 ? -17.827 9.688 3.672 1.00 84.81 408 THR A C 1
ATOM 3130 O O . THR A 1 408 ? -17.215 9.791 4.737 1.00 84.81 408 THR A O 1
ATOM 3133 N N . THR A 1 409 ? -17.215 9.513 2.508 1.00 89.69 409 THR A N 1
ATOM 3134 C CA . THR A 1 409 ? -15.760 9.587 2.376 1.00 89.69 409 THR A CA 1
ATOM 3135 C C . THR A 1 409 ? -15.349 11.051 2.275 1.00 89.69 409 THR A C 1
ATOM 3137 O O . THR A 1 409 ? -15.923 11.807 1.501 1.00 89.69 409 THR A O 1
ATOM 3140 N N . LYS A 1 410 ? -14.369 11.463 3.075 1.00 90.44 410 LYS A N 1
ATOM 3141 C CA . LYS A 1 410 ? -13.740 12.784 3.014 1.00 90.44 410 LYS A CA 1
ATOM 3142 C C . LYS A 1 410 ? -12.244 12.632 2.814 1.00 90.44 410 LYS A C 1
ATOM 3144 O O . LYS A 1 410 ? -11.668 11.600 3.163 1.00 90.44 410 LYS A O 1
ATOM 3149 N N . THR A 1 411 ? -11.616 13.672 2.287 1.00 95.69 411 THR A N 1
ATOM 3150 C CA . THR A 1 411 ? -10.163 13.738 2.154 1.00 95.69 411 THR A CA 1
ATOM 3151 C C . THR A 1 411 ? -9.600 14.820 3.080 1.00 95.69 411 THR A C 1
ATOM 3153 O O . THR A 1 411 ? -10.245 15.833 3.355 1.00 95.69 411 THR A O 1
ATOM 3156 N N . TYR A 1 412 ? -8.382 14.603 3.557 1.00 96.94 412 TYR A N 1
ATOM 3157 C CA . TYR A 1 412 ? -7.651 15.511 4.428 1.00 96.94 412 TYR A CA 1
ATOM 3158 C C . TYR A 1 412 ? -6.196 15.602 3.979 1.00 96.94 412 TYR A C 1
ATOM 3160 O O . TYR A 1 412 ? -5.609 14.613 3.536 1.00 96.94 412 TYR A O 1
ATOM 3168 N N . GLY A 1 413 ? -5.594 16.777 4.145 1.00 97.31 413 GLY A N 1
ATOM 3169 C CA . GLY A 1 413 ? -4.156 16.955 3.997 1.00 97.31 413 GLY A CA 1
ATOM 3170 C C . GLY A 1 413 ? -3.467 16.721 5.334 1.00 97.31 413 GLY A C 1
ATOM 3171 O O . GLY A 1 413 ? -3.822 17.358 6.322 1.00 97.31 413 GLY A O 1
ATOM 3172 N N . TYR A 1 414 ? -2.475 15.837 5.386 1.00 96.69 414 TYR A N 1
ATOM 3173 C CA . TYR A 1 414 ? -1.611 15.669 6.551 1.00 96.69 414 TYR A CA 1
ATOM 3174 C C . TYR A 1 414 ? -0.365 16.543 6.396 1.00 96.69 414 TYR A C 1
ATOM 3176 O O . TYR A 1 414 ? 0.499 16.295 5.549 1.00 96.69 414 TYR A O 1
ATOM 3184 N N . TYR A 1 415 ? -0.305 17.595 7.209 1.00 96.31 415 TYR A N 1
ATOM 3185 C CA . TYR A 1 415 ? 0.759 18.592 7.203 1.00 96.31 415 TYR A CA 1
ATOM 3186 C C . TYR A 1 415 ? 1.854 18.146 8.168 1.00 96.31 415 TYR A C 1
ATOM 3188 O O . TYR A 1 415 ? 1.659 18.119 9.386 1.00 96.31 415 TYR A O 1
ATOM 3196 N N . VAL A 1 416 ? 2.994 17.759 7.602 1.00 95.75 416 VAL A N 1
ATOM 3197 C CA . VAL A 1 416 ? 4.121 17.137 8.301 1.00 95.75 416 VAL A CA 1
ATOM 3198 C C . VAL A 1 416 ? 4.940 18.200 9.030 1.00 95.75 416 VAL A C 1
ATOM 3200 O O . VAL A 1 416 ? 5.579 19.041 8.408 1.00 95.75 416 VAL A O 1
ATOM 3203 N N . THR A 1 417 ? 4.968 18.156 10.356 1.00 93.38 417 THR A N 1
ATOM 3204 C CA . THR A 1 417 ? 5.800 19.042 11.185 1.00 93.38 417 THR A CA 1
ATOM 3205 C C . THR A 1 417 ? 7.182 18.462 11.460 1.00 93.38 417 THR A C 1
ATOM 3207 O O . THR A 1 417 ? 8.120 19.211 11.723 1.00 93.38 417 THR A O 1
ATOM 3210 N N . SER A 1 418 ? 7.318 17.138 11.400 1.00 93.50 418 SER A N 1
ATOM 3211 C CA . SER A 1 418 ? 8.578 16.435 11.622 1.00 93.50 418 SER A CA 1
ATOM 3212 C C . SER A 1 418 ? 8.621 15.162 10.791 1.00 93.50 418 SER A C 1
ATOM 3214 O O . SER A 1 418 ? 7.621 14.456 10.670 1.00 93.50 418 SER A O 1
ATOM 3216 N N . VAL A 1 419 ? 9.793 14.853 10.239 1.00 95.06 419 VAL A N 1
ATOM 3217 C CA . VAL A 1 419 ? 10.079 13.590 9.557 1.00 95.06 419 VAL A CA 1
ATOM 3218 C C . VAL A 1 419 ? 11.417 13.052 10.045 1.00 95.06 419 VAL A C 1
ATOM 3220 O O . VAL A 1 419 ? 12.395 13.789 10.180 1.00 95.06 419 VAL A O 1
ATOM 3223 N N . LYS A 1 420 ? 11.470 11.750 10.308 1.00 92.38 420 LYS A N 1
ATOM 3224 C CA . LYS A 1 420 ? 12.680 11.048 10.718 1.00 92.38 420 LYS A CA 1
ATOM 3225 C C . LYS A 1 420 ? 12.802 9.726 9.979 1.00 92.38 420 LYS A C 1
ATOM 3227 O O . LYS A 1 420 ? 11.915 8.878 10.067 1.00 92.38 420 LYS A O 1
ATOM 3232 N N . GLU A 1 421 ? 13.928 9.542 9.304 1.00 87.88 421 GLU A N 1
ATOM 3233 C CA . GLU A 1 421 ? 14.304 8.257 8.720 1.00 87.88 421 GLU A CA 1
ATOM 3234 C C . GLU A 1 421 ? 14.720 7.269 9.820 1.00 87.88 421 GLU A C 1
ATOM 3236 O O . GLU A 1 421 ? 15.427 7.618 10.773 1.00 87.88 421 GLU A O 1
ATOM 3241 N N . GLY A 1 422 ? 14.208 6.047 9.717 1.00 76.31 422 GLY A N 1
ATOM 3242 C CA . GLY A 1 422 ? 14.496 4.921 10.594 1.00 76.31 422 GLY A CA 1
ATOM 3243 C C . GLY A 1 422 ? 15.407 3.891 9.929 1.00 76.31 422 GLY A C 1
ATOM 3244 O O . GLY A 1 422 ? 16.154 4.192 9.005 1.00 76.31 422 GLY A O 1
ATOM 3245 N N . ALA A 1 423 ? 15.367 2.656 10.426 1.00 62.41 423 ALA A N 1
ATOM 3246 C CA . ALA A 1 423 ? 16.120 1.559 9.831 1.00 62.41 423 ALA A CA 1
ATOM 3247 C C . ALA A 1 423 ? 15.414 1.010 8.579 1.00 62.41 423 ALA A C 1
ATOM 3249 O O . ALA A 1 423 ? 14.185 1.040 8.476 1.00 62.41 423 ALA A O 1
ATOM 3250 N N . SER A 1 424 ? 16.198 0.448 7.658 1.00 62.12 424 SER A N 1
ATOM 3251 C CA . SER A 1 424 ? 15.660 -0.484 6.665 1.00 62.12 424 SER A CA 1
ATOM 3252 C C . SER A 1 424 ? 15.229 -1.767 7.373 1.00 62.12 424 SER A C 1
ATOM 3254 O O . SER A 1 424 ? 16.000 -2.342 8.145 1.00 62.12 424 SER A O 1
ATOM 3256 N N . MET A 1 425 ? 13.998 -2.206 7.121 1.00 47.66 425 MET A N 1
ATOM 3257 C CA . MET A 1 425 ? 13.400 -3.394 7.735 1.00 47.66 425 MET A CA 1
ATOM 3258 C C . MET A 1 425 ? 13.379 -4.585 6.767 1.00 47.66 425 MET A C 1
ATOM 3260 O O . MET A 1 425 ? 12.557 -5.492 6.904 1.00 47.66 425 MET A O 1
ATOM 3264 N N . GLY A 1 426 ? 14.274 -4.586 5.774 1.00 44.41 426 GLY A N 1
ATOM 3265 C CA . GLY A 1 426 ? 14.285 -5.587 4.710 1.00 44.41 426 GLY A CA 1
ATOM 3266 C C . GLY A 1 426 ? 13.064 -5.434 3.803 1.00 44.41 426 GLY A C 1
ATOM 3267 O O . GLY A 1 426 ? 12.767 -4.331 3.352 1.00 44.41 426 GLY A O 1
ATOM 3268 N N . SER A 1 427 ? 12.338 -6.527 3.567 1.00 44.62 427 SER A N 1
ATOM 3269 C CA . SER A 1 427 ? 11.159 -6.561 2.688 1.00 44.62 427 SER A CA 1
ATOM 3270 C C . SER A 1 427 ? 9.978 -5.722 3.180 1.00 44.62 427 SER A C 1
ATOM 3272 O O . SER A 1 427 ? 9.142 -5.325 2.379 1.00 44.62 427 SER A O 1
ATOM 3274 N N . ALA A 1 428 ? 9.916 -5.396 4.477 1.00 43.31 428 ALA A N 1
ATOM 3275 C CA . ALA A 1 428 ? 8.909 -4.472 4.995 1.00 43.31 428 ALA A CA 1
ATOM 3276 C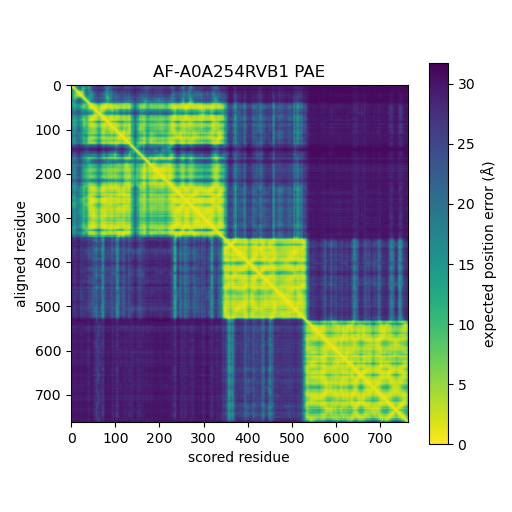 C . ALA A 1 428 ? 9.129 -3.028 4.506 1.00 43.31 428 ALA A C 1
ATOM 3278 O O . ALA A 1 428 ? 8.226 -2.209 4.633 1.00 43.31 428 ALA A O 1
ATOM 3279 N N . GLY A 1 429 ? 10.303 -2.716 3.947 1.00 58.72 429 GLY A N 1
ATOM 3280 C CA . GLY A 1 429 ? 10.652 -1.397 3.437 1.00 58.72 429 GLY A CA 1
ATOM 3281 C C . GLY A 1 429 ? 11.461 -0.550 4.420 1.00 58.72 429 GLY A C 1
ATOM 3282 O O . GLY A 1 429 ? 11.915 -1.003 5.476 1.00 58.72 429 GLY A O 1
ATOM 3283 N N . VAL A 1 430 ? 11.675 0.711 4.056 1.00 69.94 430 VAL A N 1
ATOM 3284 C CA . VAL A 1 430 ? 12.396 1.695 4.867 1.00 69.94 430 VAL A CA 1
ATOM 3285 C C . VAL A 1 430 ? 11.413 2.385 5.800 1.00 69.94 430 VAL A C 1
ATOM 3287 O O . VAL A 1 430 ? 10.403 2.940 5.362 1.00 69.94 430 VAL A O 1
ATOM 3290 N N . GLN A 1 431 ? 11.693 2.342 7.100 1.00 82.81 431 GLN A N 1
ATOM 3291 C CA . GLN A 1 431 ? 10.843 2.980 8.093 1.00 82.81 431 GLN A CA 1
ATOM 3292 C C . GLN A 1 431 ? 11.034 4.501 8.066 1.00 82.81 431 GLN A C 1
ATOM 3294 O O . GLN A 1 431 ? 12.150 4.991 8.209 1.00 82.81 431 GLN A O 1
ATOM 3299 N N . TYR A 1 432 ? 9.935 5.247 8.012 1.00 93.19 432 TYR A N 1
ATOM 3300 C CA . TYR A 1 432 ? 9.898 6.685 8.260 1.00 93.19 432 TYR A CA 1
ATOM 3301 C C . TYR A 1 432 ? 8.900 7.000 9.367 1.00 93.19 432 TYR A C 1
ATOM 3303 O O . TYR A 1 432 ? 7.848 6.376 9.497 1.00 93.19 432 TYR A O 1
ATOM 3311 N N . THR A 1 433 ? 9.254 7.960 10.209 1.00 93.50 433 THR A N 1
ATOM 3312 C CA . THR A 1 433 ? 8.413 8.426 11.307 1.00 93.50 433 THR A CA 1
ATOM 3313 C C . THR A 1 433 ? 8.052 9.879 11.073 1.00 93.50 433 THR A C 1
ATOM 3315 O O . THR A 1 433 ? 8.938 10.704 10.870 1.00 93.50 433 THR A O 1
ATOM 3318 N N . PHE A 1 434 ? 6.761 10.173 11.114 1.00 95.38 434 PHE A N 1
ATOM 3319 C CA . PHE A 1 434 ? 6.188 11.481 10.863 1.00 95.38 434 PHE A CA 1
ATOM 3320 C C . PHE A 1 434 ? 5.449 11.987 12.100 1.00 95.38 434 PHE A C 1
ATOM 3322 O O . PHE A 1 434 ? 4.825 11.216 12.831 1.00 95.38 434 PHE A O 1
ATOM 3329 N N . GLU A 1 435 ? 5.497 13.295 12.299 1.00 94.31 435 GLU A N 1
ATOM 3330 C CA . GLU A 1 435 ? 4.586 14.034 13.169 1.00 94.31 435 GLU A CA 1
ATOM 3331 C C . GLU A 1 435 ? 3.916 15.112 12.321 1.00 94.31 435 GLU A C 1
ATOM 3333 O O . GLU A 1 435 ? 4.494 15.587 11.337 1.00 94.31 435 GLU A O 1
ATOM 3338 N N . GLY A 1 436 ? 2.690 15.486 12.671 1.00 91.62 436 GLY A N 1
ATOM 3339 C CA . GLY A 1 436 ? 1.895 16.376 11.841 1.00 91.62 436 GLY A CA 1
ATOM 3340 C C . GLY A 1 436 ? 0.445 16.475 12.281 1.00 91.62 436 GLY A C 1
ATOM 3341 O O . GLY A 1 436 ? 0.035 15.872 13.275 1.00 91.62 436 GLY A O 1
ATOM 3342 N N . VAL A 1 437 ? -0.322 17.249 11.519 1.00 91.81 437 VAL A N 1
ATOM 3343 C CA . VAL A 1 437 ? -1.726 17.565 11.796 1.00 91.81 437 VAL A CA 1
ATOM 3344 C C . VAL A 1 437 ? -2.564 17.409 10.528 1.00 91.81 437 VAL A C 1
ATOM 3346 O O . VAL A 1 437 ? -2.127 17.792 9.442 1.00 91.81 437 VAL A O 1
ATOM 3349 N N . LEU A 1 438 ? -3.768 16.847 10.652 1.00 92.12 438 LEU A N 1
ATOM 3350 C CA . LEU A 1 438 ? -4.739 16.837 9.561 1.00 92.12 438 LEU A CA 1
ATOM 3351 C C . LEU A 1 438 ? -5.409 18.202 9.429 1.00 92.12 438 LEU A C 1
ATOM 3353 O O . LEU A 1 438 ? -5.914 18.764 10.404 1.00 92.12 438 LEU A O 1
ATOM 3357 N N . MET A 1 439 ? -5.444 18.704 8.202 1.00 94.62 439 MET A N 1
ATOM 3358 C CA . MET A 1 439 ? -6.164 19.909 7.822 1.00 94.62 439 MET A CA 1
ATOM 3359 C C . MET A 1 439 ? -7.187 19.603 6.732 1.00 94.62 439 MET A C 1
ATOM 3361 O O . MET A 1 439 ? -6.998 18.709 5.902 1.00 94.62 439 MET A O 1
ATOM 3365 N N . ASP A 1 440 ? -8.270 20.366 6.736 1.00 92.38 440 ASP A N 1
ATOM 3366 C CA . ASP A 1 440 ? -9.289 20.349 5.699 1.00 92.38 440 ASP A CA 1
ATOM 3367 C C . ASP A 1 440 ? -8.843 21.115 4.439 1.00 92.38 440 ASP A C 1
ATOM 3369 O O . ASP A 1 440 ? -7.803 21.785 4.395 1.00 92.38 440 ASP A O 1
ATOM 3373 N N . GLU A 1 441 ? -9.654 21.052 3.386 1.00 88.38 441 GLU A N 1
ATOM 3374 C CA . GLU A 1 441 ? -9.370 21.740 2.125 1.00 88.38 441 GLU A CA 1
ATOM 3375 C C . GLU A 1 441 ? -9.298 23.272 2.237 1.00 88.38 441 GLU A C 1
ATOM 3377 O O . GLU A 1 441 ? -8.729 23.918 1.355 1.00 88.38 441 GLU A O 1
ATOM 3382 N N . ASN A 1 442 ? -9.796 23.869 3.315 1.00 88.25 442 ASN A N 1
ATOM 3383 C CA . ASN A 1 442 ? -9.703 25.306 3.555 1.00 88.25 442 ASN A CA 1
ATOM 3384 C C . ASN A 1 442 ? -8.420 25.690 4.310 1.00 88.25 442 ASN A C 1
ATOM 3386 O O . ASN A 1 442 ? -8.175 26.876 4.536 1.00 88.25 442 ASN A O 1
ATOM 3390 N N . GLY A 1 443 ? -7.591 24.709 4.683 1.00 85.75 443 GLY A N 1
ATOM 3391 C CA . GLY A 1 443 ? -6.392 24.911 5.493 1.00 85.75 443 GLY A CA 1
ATOM 3392 C C . GLY A 1 443 ? -6.699 25.097 6.980 1.00 85.75 443 GLY A C 1
ATOM 3393 O O . GLY A 1 443 ? -5.862 25.620 7.715 1.00 85.75 443 GLY A O 1
ATOM 3394 N N . GLN A 1 444 ? -7.894 24.710 7.429 1.00 90.62 444 GLN A N 1
ATOM 3395 C CA . GLN A 1 444 ? -8.260 24.680 8.840 1.00 90.62 444 GLN A CA 1
ATOM 3396 C C . GLN A 1 444 ? -7.920 23.318 9.438 1.00 90.62 444 GLN A C 1
ATOM 3398 O O . GLN A 1 444 ? -7.964 22.296 8.759 1.00 90.62 444 GLN A O 1
ATOM 3403 N N . ILE A 1 445 ? -7.584 23.292 10.727 1.00 87.38 445 ILE A N 1
ATOM 3404 C CA . ILE A 1 445 ? -7.351 22.039 11.450 1.00 87.38 445 ILE A CA 1
ATOM 3405 C C . ILE A 1 445 ? -8.643 21.212 11.415 1.00 87.38 445 ILE A C 1
ATOM 3407 O O . ILE A 1 445 ? -9.706 21.718 11.773 1.00 87.38 445 ILE A O 1
ATOM 3411 N N . ALA A 1 446 ? -8.543 19.953 10.983 1.00 82.75 446 ALA A N 1
ATOM 3412 C CA . ALA A 1 446 ? -9.685 19.050 10.921 1.00 82.75 446 ALA A CA 1
ATOM 3413 C C . ALA A 1 446 ? -10.269 18.805 12.323 1.00 82.75 446 ALA A C 1
ATOM 3415 O O . ALA A 1 446 ? -9.536 18.785 13.312 1.00 82.75 446 ALA A O 1
ATOM 3416 N N . GLU A 1 447 ? -11.580 18.556 12.406 1.00 79.50 447 GLU A N 1
ATOM 3417 C CA . GLU A 1 447 ? -12.277 18.300 13.679 1.00 79.50 447 GLU A CA 1
ATOM 3418 C C . GLU A 1 447 ? -11.616 17.168 14.483 1.00 79.50 447 GLU A C 1
ATOM 3420 O O . GLU A 1 447 ? -11.434 17.276 15.697 1.00 79.50 447 GLU A O 1
ATOM 3425 N N . ASN A 1 448 ? -11.181 16.118 13.781 1.00 76.12 448 ASN A N 1
ATOM 3426 C CA . ASN A 1 448 ? -10.284 15.103 14.311 1.00 76.12 448 ASN A CA 1
ATOM 3427 C C . ASN A 1 448 ? -8.906 15.216 13.625 1.00 76.12 448 ASN A C 1
ATOM 3429 O O . ASN A 1 448 ? -8.729 14.670 12.527 1.00 76.12 448 ASN A O 1
ATOM 3433 N N . PRO A 1 449 ? -7.938 15.910 14.258 1.00 82.88 449 PRO A N 1
ATOM 3434 C CA . PRO A 1 449 ? -6.704 16.357 13.616 1.00 82.88 449 PRO A CA 1
ATOM 3435 C C . PRO A 1 449 ? -5.607 15.287 13.529 1.00 82.88 449 PRO A C 1
ATOM 3437 O O . PRO A 1 449 ? -4.484 15.593 13.128 1.00 82.88 449 PRO A O 1
ATOM 3440 N N . ILE A 1 450 ? -5.904 14.046 13.917 1.00 83.94 450 ILE A N 1
ATOM 3441 C CA . ILE A 1 450 ? -4.960 12.926 13.929 1.00 83.94 450 ILE A CA 1
ATOM 3442 C C . ILE A 1 450 ? -5.387 11.840 12.939 1.00 83.94 450 ILE A C 1
ATOM 3444 O O . ILE A 1 450 ? -6.573 11.696 12.651 1.00 83.94 450 ILE A O 1
ATOM 3448 N N . ILE A 1 451 ? -4.441 11.034 12.461 1.00 83.25 451 ILE A N 1
ATOM 3449 C CA . ILE A 1 451 ? -4.710 9.815 11.685 1.00 83.25 451 ILE A CA 1
ATOM 3450 C C . ILE A 1 451 ? -5.334 8.745 12.596 1.00 83.25 451 ILE A C 1
ATOM 3452 O O . ILE A 1 451 ? -4.850 8.507 13.701 1.00 83.25 451 ILE A O 1
ATOM 3456 N N . VAL A 1 452 ? -6.397 8.078 12.156 1.00 78.94 452 VAL A N 1
ATOM 3457 C CA . VAL A 1 452 ? -7.114 7.051 12.930 1.00 78.94 452 VAL A CA 1
ATOM 3458 C C . VAL A 1 452 ? -7.171 5.716 12.194 1.00 78.94 452 VAL A C 1
ATOM 3460 O O . VAL A 1 452 ? -6.737 5.584 11.055 1.00 78.94 452 VAL A O 1
ATOM 3463 N N . GLY A 1 453 ? -7.681 4.691 12.877 1.00 72.94 453 GLY A N 1
ATOM 3464 C CA . GLY A 1 453 ? -7.761 3.346 12.325 1.00 72.94 453 GLY A CA 1
ATOM 3465 C C . GLY A 1 453 ? -8.704 3.305 11.126 1.00 72.94 453 GLY A C 1
ATOM 3466 O O . GLY A 1 453 ? -9.831 3.784 11.230 1.00 72.94 453 GLY A O 1
ATOM 3467 N N . GLY A 1 454 ? -8.255 2.708 10.023 1.00 73.19 454 GLY A N 1
ATOM 3468 C CA . GLY A 1 454 ? -9.030 2.618 8.781 1.00 73.19 454 GLY A CA 1
ATOM 3469 C C . GLY A 1 454 ? -8.912 3.836 7.861 1.00 73.19 454 GLY A C 1
ATOM 3470 O O . GLY A 1 454 ? -9.523 3.835 6.796 1.00 73.19 454 GLY A O 1
ATOM 3471 N N . ASP A 1 455 ? -8.122 4.847 8.232 1.00 86.06 455 ASP A N 1
ATOM 3472 C CA . ASP A 1 455 ? -7.734 5.907 7.304 1.00 86.06 455 ASP A CA 1
ATOM 3473 C C . ASP A 1 455 ? -6.890 5.325 6.166 1.00 86.06 455 ASP A C 1
ATOM 3475 O O . ASP A 1 455 ? -5.933 4.591 6.407 1.00 86.06 455 ASP A O 1
ATOM 3479 N N . LYS A 1 456 ? -7.215 5.683 4.929 1.00 91.50 456 LYS A N 1
ATOM 3480 C CA . LYS A 1 456 ? -6.445 5.328 3.734 1.00 91.50 456 LYS A CA 1
ATOM 3481 C C . LYS A 1 456 ? -5.426 6.422 3.454 1.00 91.50 456 LYS A C 1
ATOM 3483 O O . LYS A 1 456 ? -5.807 7.589 3.397 1.00 91.50 456 LYS A O 1
ATOM 3488 N N . ILE A 1 457 ? -4.149 6.078 3.273 1.00 94.25 457 ILE A N 1
ATOM 3489 C CA . ILE A 1 457 ? -3.064 7.078 3.209 1.00 94.25 457 ILE A CA 1
ATOM 3490 C C . ILE A 1 457 ? -2.203 6.932 1.951 1.00 94.25 457 ILE A C 1
ATOM 3492 O O . ILE A 1 457 ? -1.767 5.835 1.629 1.00 94.25 457 ILE A O 1
ATOM 3496 N N . ALA A 1 458 ? -1.893 8.041 1.277 1.00 94.12 458 ALA A N 1
ATOM 3497 C CA . ALA A 1 458 ? -0.949 8.077 0.159 1.00 94.12 458 ALA A CA 1
ATOM 3498 C C . ALA A 1 458 ? -0.109 9.360 0.178 1.00 94.12 458 ALA A C 1
ATOM 3500 O O . ALA A 1 458 ? -0.497 10.369 0.774 1.00 94.12 458 ALA A O 1
ATOM 3501 N N . PHE A 1 459 ? 1.039 9.345 -0.503 1.00 95.56 459 PHE A N 1
ATOM 3502 C CA . PHE A 1 459 ? 1.753 10.585 -0.799 1.00 95.56 459 PHE A CA 1
ATOM 3503 C C . PHE A 1 459 ? 0.954 11.444 -1.774 1.00 95.56 459 PHE A C 1
ATOM 3505 O O . PHE A 1 459 ? 0.260 10.942 -2.655 1.00 95.56 459 PHE A O 1
ATOM 3512 N N . ASN A 1 460 ? 1.085 12.755 -1.619 1.00 95.06 460 ASN A N 1
ATOM 3513 C CA . ASN A 1 460 ? 0.573 13.708 -2.584 1.00 95.06 460 ASN A CA 1
ATOM 3514 C C . ASN A 1 460 ? 1.608 13.970 -3.690 1.00 95.06 460 ASN A C 1
ATOM 3516 O O . ASN A 1 460 ? 2.811 13.782 -3.498 1.00 95.06 460 ASN A O 1
ATOM 3520 N N . SER A 1 461 ? 1.149 14.476 -4.830 1.00 90.44 461 SER A N 1
ATOM 3521 C CA . SER A 1 461 ? 2.003 14.897 -5.947 1.00 90.44 461 SER A CA 1
ATOM 3522 C C . SER A 1 461 ? 1.570 16.269 -6.483 1.00 90.44 461 SER A C 1
ATOM 3524 O O . SER A 1 461 ? 0.399 16.629 -6.341 1.00 90.44 461 SER A O 1
ATOM 3526 N N . PRO A 1 462 ? 2.484 17.079 -7.054 1.00 91.12 462 PRO A N 1
ATOM 3527 C CA . PRO A 1 462 ? 2.117 18.331 -7.714 1.00 91.12 462 PRO A CA 1
ATOM 3528 C C . PRO A 1 462 ? 1.084 18.129 -8.816 1.00 91.12 462 PRO A C 1
ATOM 3530 O O . PRO A 1 462 ? 1.104 17.119 -9.514 1.00 91.12 462 PRO A O 1
ATOM 3533 N N . TYR A 1 463 ? 0.208 19.117 -8.983 1.00 88.69 463 TYR A N 1
ATOM 3534 C CA . TYR A 1 463 ? -0.786 19.112 -10.050 1.00 88.69 463 TYR A CA 1
ATOM 3535 C C . TYR A 1 463 ? -0.126 18.988 -11.424 1.00 88.69 463 TYR A C 1
ATOM 3537 O O . TYR A 1 463 ? 0.707 19.817 -11.797 1.00 88.69 463 TYR A O 1
ATOM 3545 N N . ASP A 1 464 ? -0.552 17.979 -12.177 1.00 81.75 464 ASP A N 1
ATOM 3546 C CA . ASP A 1 464 ? -0.091 17.709 -13.529 1.00 81.75 464 ASP A CA 1
ATOM 3547 C C . ASP A 1 464 ? -1.239 17.930 -14.521 1.00 81.75 464 ASP A C 1
ATOM 3549 O O . ASP A 1 464 ? -2.262 17.244 -14.508 1.00 81.75 464 ASP A O 1
ATOM 3553 N N . GLN A 1 465 ? -1.075 18.943 -15.370 1.00 79.44 465 GLN A N 1
ATOM 3554 C CA . GLN A 1 465 ? -2.077 19.307 -16.362 1.00 79.44 465 GLN A CA 1
ATOM 3555 C C . GLN A 1 465 ? -2.128 18.316 -17.531 1.00 79.44 465 GLN A C 1
ATOM 3557 O O . GLN A 1 465 ? -3.172 18.208 -18.169 1.00 79.44 465 GLN A O 1
ATOM 3562 N N . GLU A 1 466 ? -1.043 17.601 -17.824 1.00 70.75 466 GLU A N 1
ATOM 3563 C CA . GLU A 1 466 ? -1.035 16.569 -18.864 1.00 70.75 466 GLU A CA 1
ATOM 3564 C C . GLU A 1 466 ? -1.793 15.333 -18.385 1.00 70.75 466 GLU A C 1
ATOM 3566 O O . GLU A 1 466 ? -2.650 14.831 -19.111 1.00 70.75 466 GLU A O 1
ATOM 3571 N N . PHE A 1 467 ? -1.576 14.930 -17.129 1.00 67.94 467 PHE A N 1
ATOM 3572 C CA . PHE A 1 467 ? -2.307 13.828 -16.504 1.00 67.94 467 PHE A CA 1
ATOM 3573 C C . PHE A 1 467 ? -3.821 14.067 -16.489 1.00 67.94 467 PHE A C 1
ATOM 3575 O O . PHE A 1 467 ? -4.580 13.235 -16.959 1.00 67.94 467 PHE A O 1
ATOM 3582 N N . VAL A 1 468 ? -4.292 15.230 -16.027 1.00 75.88 468 VAL A N 1
ATOM 3583 C CA . V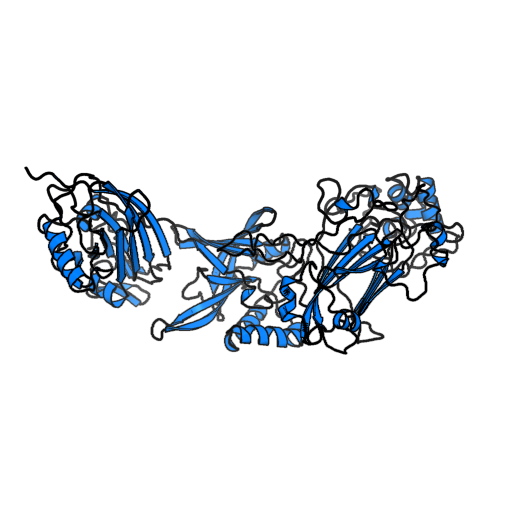AL A 1 468 ? -5.745 15.511 -15.948 1.00 75.88 468 VAL A CA 1
ATOM 3584 C C . VAL A 1 468 ? -6.425 15.547 -17.328 1.00 75.88 468 VAL A C 1
ATOM 3586 O O . VAL A 1 468 ? -7.643 15.407 -17.423 1.00 75.88 468 VAL A O 1
ATOM 3589 N N . ASN A 1 469 ? -5.654 15.718 -18.404 1.00 74.88 469 ASN A N 1
ATOM 3590 C CA . ASN A 1 469 ? -6.150 15.690 -19.780 1.00 74.88 469 ASN A CA 1
ATOM 3591 C C . ASN A 1 469 ? -5.976 14.322 -20.466 1.00 74.88 469 ASN A C 1
ATOM 3593 O O . ASN A 1 469 ? -6.283 14.213 -21.654 1.00 74.88 469 ASN A O 1
ATOM 3597 N N . SER A 1 470 ? -5.462 13.306 -19.768 1.00 64.31 470 SER A N 1
ATOM 3598 C CA . SE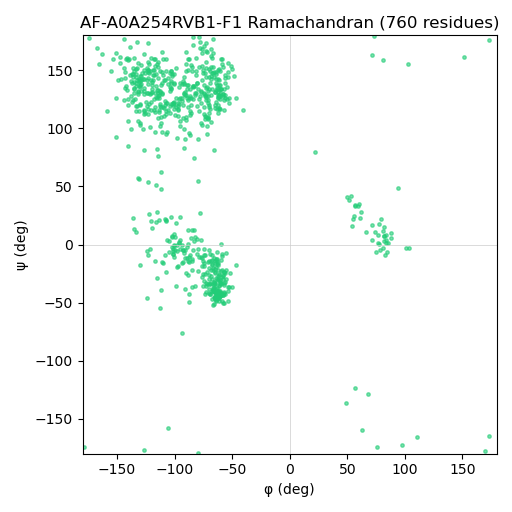R A 1 470 ? -5.197 11.984 -20.332 1.00 64.31 470 SER A CA 1
ATOM 3599 C C . SER A 1 470 ? -6.409 11.052 -20.226 1.00 64.31 470 SER A C 1
ATOM 3601 O O . SER A 1 470 ? -7.296 11.226 -19.385 1.00 64.31 470 SER A O 1
ATOM 3603 N N . ASP A 1 471 ? -6.425 10.011 -21.062 1.00 58.56 471 ASP A N 1
ATOM 3604 C CA . ASP A 1 471 ? -7.412 8.929 -20.956 1.00 58.56 471 ASP A CA 1
ATOM 3605 C C . ASP A 1 471 ? -7.256 8.153 -19.630 1.00 58.56 471 ASP A C 1
ATOM 3607 O O . ASP A 1 471 ? -8.241 7.681 -19.063 1.00 58.56 471 ASP A O 1
ATOM 3611 N N . GLU A 1 472 ? -6.034 8.095 -19.088 1.00 59.62 472 GLU A N 1
ATOM 3612 C CA . GLU A 1 472 ? -5.690 7.463 -17.807 1.00 59.62 472 GLU A CA 1
ATOM 3613 C C . GLU A 1 472 ? -6.404 8.131 -16.625 1.00 59.62 472 GLU A C 1
ATOM 3615 O O . GLU A 1 472 ? -6.950 7.440 -15.768 1.00 59.62 472 GLU A O 1
ATOM 3620 N N . TYR A 1 473 ? -6.513 9.465 -16.619 1.00 73.62 473 TYR A N 1
ATOM 3621 C CA . TYR A 1 473 ? -7.319 10.180 -15.625 1.00 73.62 473 TYR A CA 1
ATOM 3622 C C . TYR A 1 473 ? -8.797 9.778 -15.686 1.00 73.62 473 TYR A C 1
ATOM 3624 O O . TYR A 1 473 ? -9.451 9.622 -14.652 1.00 73.62 473 TYR A O 1
ATOM 3632 N N . GLY A 1 474 ? -9.333 9.596 -16.897 1.00 70.25 474 GLY A N 1
ATOM 3633 C CA . GLY A 1 474 ? -10.706 9.141 -17.106 1.00 70.25 474 GLY A CA 1
ATOM 3634 C C . GLY A 1 474 ? -10.947 7.730 -16.564 1.00 70.25 474 GLY A C 1
ATOM 3635 O O . GLY A 1 474 ? -11.971 7.496 -15.919 1.00 70.25 474 GLY A O 1
ATOM 3636 N N . ILE A 1 475 ? -9.991 6.823 -16.782 1.00 69.25 475 ILE A N 1
ATOM 3637 C CA . ILE A 1 475 ? -10.022 5.442 -16.282 1.00 69.25 475 ILE A CA 1
ATOM 3638 C C . ILE A 1 475 ? -9.922 5.427 -14.754 1.00 69.25 475 ILE A C 1
ATOM 3640 O O . ILE A 1 475 ? -10.816 4.897 -14.097 1.00 69.25 475 ILE A O 1
ATOM 3644 N N . GLN A 1 476 ? -8.922 6.101 -14.177 1.00 77.06 476 GLN A N 1
ATOM 3645 C CA . GLN A 1 476 ? -8.728 6.141 -12.725 1.00 77.06 476 GLN A CA 1
ATOM 3646 C C . GLN A 1 476 ? -9.950 6.739 -12.012 1.00 77.06 476 GLN A C 1
ATOM 3648 O O . GLN A 1 476 ? -10.429 6.199 -11.015 1.00 77.06 476 GLN A O 1
ATOM 3653 N N . LYS A 1 477 ? -10.530 7.817 -12.560 1.00 84.88 477 LYS A N 1
ATOM 3654 C CA . LYS A 1 477 ? -11.772 8.401 -12.035 1.00 84.88 477 LYS A CA 1
ATOM 3655 C C . LYS A 1 477 ? -12.928 7.393 -12.051 1.00 84.88 477 LYS A C 1
ATOM 3657 O O . LYS A 1 477 ? -13.716 7.356 -11.104 1.00 84.88 477 LYS A O 1
ATOM 3662 N N . ALA A 1 478 ? -13.058 6.603 -13.117 1.00 77.75 478 ALA A N 1
ATOM 3663 C CA . ALA A 1 478 ? -14.105 5.592 -13.236 1.00 77.75 478 ALA A CA 1
ATOM 3664 C C . ALA A 1 478 ? -13.913 4.437 -12.238 1.00 77.75 478 ALA A C 1
ATOM 3666 O O . ALA A 1 478 ? -14.889 4.012 -11.617 1.00 77.75 478 ALA A O 1
ATOM 3667 N N . ASP A 1 479 ? -12.676 3.989 -12.019 1.00 79.44 479 ASP A N 1
ATOM 3668 C CA . ASP A 1 479 ? -12.355 2.928 -11.057 1.00 79.44 479 ASP A CA 1
ATOM 3669 C C . ASP A 1 479 ? -12.629 3.363 -9.611 1.00 79.44 479 ASP A C 1
ATOM 3671 O O . ASP A 1 479 ? -13.235 2.628 -8.827 1.00 79.44 479 ASP A O 1
ATOM 3675 N N . TYR A 1 480 ? -12.286 4.607 -9.269 1.00 88.62 480 TYR A N 1
ATOM 3676 C CA . TYR A 1 480 ? -12.638 5.209 -7.982 1.00 88.62 480 TYR A CA 1
ATOM 3677 C C . TYR A 1 480 ? -14.156 5.281 -7.773 1.00 88.62 480 TYR A C 1
ATOM 3679 O O . TYR A 1 480 ? -14.656 4.918 -6.702 1.00 88.62 480 TYR A O 1
ATOM 3687 N N . ALA A 1 481 ? -14.900 5.693 -8.803 1.00 87.50 481 ALA A N 1
ATOM 3688 C CA . ALA A 1 481 ? -16.359 5.735 -8.757 1.00 87.50 481 ALA A CA 1
ATOM 3689 C C . ALA A 1 481 ? -16.974 4.339 -8.568 1.00 87.50 481 ALA A C 1
ATOM 3691 O O . ALA A 1 481 ? -17.914 4.181 -7.784 1.00 87.50 481 ALA A O 1
ATOM 3692 N N . ALA A 1 482 ? -16.420 3.315 -9.224 1.00 80.88 482 ALA A N 1
ATOM 3693 C CA . ALA A 1 482 ? -16.857 1.928 -9.071 1.00 80.88 482 ALA A CA 1
ATOM 3694 C C . ALA A 1 482 ? -16.674 1.400 -7.634 1.00 80.88 482 ALA A C 1
ATOM 3696 O O . ALA A 1 482 ? -17.439 0.544 -7.193 1.00 80.88 482 ALA A O 1
ATOM 3697 N N . GLN A 1 483 ? -15.714 1.951 -6.886 1.00 79.81 483 GLN A N 1
ATOM 3698 C CA . GLN A 1 483 ? -15.411 1.588 -5.497 1.00 79.81 483 GLN A CA 1
ATOM 3699 C C . GLN A 1 483 ? -16.025 2.548 -4.462 1.00 79.81 483 GLN A C 1
ATOM 3701 O O . GLN A 1 483 ? -15.626 2.573 -3.297 1.00 79.81 483 GLN A O 1
ATOM 3706 N N . GLY A 1 484 ? -17.035 3.325 -4.864 1.00 83.06 484 GLY A N 1
ATOM 3707 C CA . GLY A 1 484 ? -17.831 4.141 -3.946 1.00 83.06 484 GLY A CA 1
ATOM 3708 C C . GLY A 1 484 ? -17.199 5.477 -3.555 1.00 83.06 484 GLY A C 1
ATOM 3709 O O . GLY A 1 484 ? -17.660 6.101 -2.598 1.00 83.06 484 GLY A O 1
ATOM 3710 N N . VAL A 1 485 ? -16.175 5.937 -4.279 1.00 89.12 485 VAL A N 1
ATOM 3711 C CA . VAL A 1 485 ? -15.671 7.309 -4.155 1.00 89.12 485 VAL A CA 1
ATOM 3712 C C . VAL A 1 485 ? -16.480 8.215 -5.076 1.00 89.12 485 VAL A C 1
ATOM 3714 O O . VAL A 1 485 ? -16.456 8.067 -6.295 1.00 89.12 485 VAL A O 1
ATOM 3717 N N . ASP A 1 486 ? -17.224 9.152 -4.493 1.00 90.56 486 ASP A N 1
ATOM 3718 C CA . ASP A 1 486 ? -18.052 10.067 -5.272 1.00 90.56 486 ASP A CA 1
ATOM 3719 C C . ASP A 1 486 ? -17.225 11.132 -6.015 1.00 90.56 486 ASP A C 1
ATOM 3721 O O . ASP A 1 486 ? -16.036 11.359 -5.768 1.00 90.56 486 ASP A O 1
ATOM 3725 N N . GLU A 1 487 ? -17.875 11.815 -6.958 1.00 91.62 487 GLU A N 1
ATOM 3726 C CA . GLU A 1 487 ? -17.222 12.835 -7.777 1.00 91.62 487 GLU A CA 1
ATOM 3727 C C . GLU A 1 487 ? -16.705 14.021 -6.945 1.00 91.62 487 GLU A C 1
ATOM 3729 O O . GLU A 1 487 ? -15.685 14.617 -7.292 1.00 91.62 487 GLU A O 1
ATOM 3734 N N . ALA A 1 488 ? -17.365 14.351 -5.831 1.00 90.81 488 ALA A N 1
ATOM 3735 C CA . ALA A 1 488 ? -16.919 15.414 -4.937 1.00 90.81 488 ALA A CA 1
ATOM 3736 C C . ALA A 1 488 ? -15.584 15.051 -4.267 1.00 90.81 488 ALA A C 1
ATOM 3738 O O . ALA A 1 488 ? -14.654 15.857 -4.270 1.00 90.81 488 ALA A O 1
ATOM 3739 N N . THR A 1 489 ? -15.465 13.819 -3.775 1.00 92.19 489 THR A N 1
ATOM 3740 C CA . THR A 1 489 ? -14.252 13.270 -3.163 1.00 92.19 489 THR A CA 1
ATOM 3741 C C . THR A 1 489 ? -13.124 13.155 -4.188 1.00 92.19 489 THR A C 1
ATOM 3743 O O . THR A 1 489 ? -11.986 13.517 -3.895 1.00 92.19 489 THR A O 1
ATOM 3746 N N . TRP A 1 490 ? -13.423 12.729 -5.418 1.00 92.81 490 TRP A N 1
ATOM 3747 C CA . TRP A 1 490 ? -12.435 12.716 -6.499 1.00 92.81 490 TRP A CA 1
ATOM 3748 C C . TRP A 1 490 ? -11.914 14.122 -6.827 1.00 92.81 490 TRP A C 1
ATOM 3750 O O . TRP A 1 490 ? -10.708 14.354 -6.882 1.00 92.81 490 TRP A O 1
ATOM 3760 N N . ASN A 1 491 ? -12.808 15.097 -6.995 1.00 92.25 491 ASN A N 1
ATOM 3761 C CA . ASN A 1 491 ? -12.415 16.482 -7.271 1.00 92.25 491 ASN A CA 1
ATOM 3762 C C . ASN A 1 491 ? -11.583 17.082 -6.129 1.00 92.25 491 ASN A C 1
ATOM 3764 O O . ASN A 1 491 ? -10.653 17.851 -6.374 1.00 92.25 491 ASN A O 1
ATOM 3768 N N . SER A 1 492 ? -11.910 16.700 -4.899 1.00 93.31 492 SER A N 1
ATOM 3769 C CA . SER A 1 492 ? -11.183 17.044 -3.685 1.00 93.31 492 SER A CA 1
ATOM 3770 C C . SER A 1 492 ? -9.746 16.494 -3.690 1.00 93.31 492 SER A C 1
ATOM 3772 O O . SER A 1 492 ? -8.805 17.258 -3.474 1.00 93.31 492 SER A O 1
ATOM 3774 N N . LEU A 1 493 ? -9.536 15.222 -4.061 1.00 92.75 493 LEU A N 1
ATOM 3775 C CA . LEU A 1 493 ? -8.195 14.650 -4.283 1.00 92.75 493 LEU A CA 1
ATOM 3776 C C . LEU A 1 493 ? -7.383 15.499 -5.276 1.00 92.75 493 LEU A C 1
ATOM 3778 O O . LEU A 1 493 ? -6.275 15.935 -4.974 1.00 92.75 493 LEU A O 1
ATOM 3782 N N . ILE A 1 494 ? -7.971 15.845 -6.421 1.00 91.50 494 ILE A N 1
ATOM 3783 C CA . ILE A 1 494 ? -7.292 16.672 -7.433 1.00 91.50 494 ILE A CA 1
ATOM 3784 C C . ILE A 1 494 ? -7.014 18.102 -6.935 1.00 91.50 494 ILE A C 1
ATOM 3786 O O . ILE A 1 494 ? -6.013 18.725 -7.309 1.00 91.50 494 ILE A O 1
ATOM 3790 N N . ALA A 1 495 ? -7.873 18.653 -6.074 1.00 92.94 495 ALA A N 1
ATOM 3791 C CA . ALA A 1 495 ? -7.650 19.957 -5.454 1.00 92.94 495 ALA A CA 1
ATOM 3792 C C . ALA A 1 495 ? -6.428 19.948 -4.522 1.00 92.94 495 ALA A C 1
ATOM 3794 O O . ALA A 1 495 ? -5.692 20.939 -4.468 1.00 92.94 495 ALA A O 1
ATOM 3795 N N . TRP A 1 496 ? -6.155 18.830 -3.846 1.00 95.62 496 TRP A N 1
ATOM 3796 C CA . TRP A 1 496 ? -4.963 18.675 -3.019 1.00 95.62 496 TRP A CA 1
ATOM 3797 C C . TRP A 1 496 ? -3.661 18.685 -3.819 1.00 95.62 496 TRP A C 1
ATOM 3799 O O . TRP A 1 496 ? -2.680 19.266 -3.344 1.00 95.62 496 TRP A O 1
ATOM 3809 N N . ASN A 1 497 ? -3.635 18.135 -5.038 1.00 93.25 497 ASN A N 1
ATOM 3810 C CA . ASN A 1 497 ? -2.445 18.193 -5.897 1.00 93.25 497 ASN A CA 1
ATOM 3811 C C . ASN A 1 497 ? -2.022 19.643 -6.205 1.00 93.25 497 ASN A C 1
ATOM 3813 O O . ASN A 1 497 ? -0.835 19.959 -6.277 1.00 93.25 497 ASN A O 1
ATOM 3817 N N . LYS A 1 498 ? -2.987 20.567 -6.330 1.00 92.00 498 LYS A N 1
ATOM 3818 C CA . LYS A 1 498 ? -2.724 21.995 -6.613 1.00 92.00 498 LYS A CA 1
ATOM 3819 C C . LYS A 1 498 ? -2.020 22.727 -5.472 1.00 92.00 498 LYS A C 1
ATOM 3821 O O . LYS A 1 498 ? -1.482 23.809 -5.687 1.00 92.00 498 LYS A O 1
ATOM 3826 N N . LYS A 1 499 ? -2.037 22.159 -4.266 1.00 93.56 499 LYS A N 1
ATOM 3827 C CA . LYS A 1 499 ? -1.381 22.726 -3.081 1.00 93.56 499 LYS A CA 1
ATOM 3828 C C . LYS A 1 499 ? 0.046 22.215 -2.884 1.00 93.56 499 LYS A C 1
ATOM 3830 O O . LYS A 1 499 ? 0.744 22.708 -2.002 1.00 93.56 499 LYS A O 1
ATOM 3835 N N . MET A 1 500 ? 0.483 21.238 -3.678 1.00 92.44 500 MET A N 1
ATOM 3836 C CA . MET A 1 500 ? 1.845 20.716 -3.621 1.00 92.44 500 MET A CA 1
ATOM 3837 C C . MET A 1 500 ? 2.805 21.592 -4.418 1.00 92.44 500 MET A C 1
ATOM 3839 O O . MET A 1 500 ? 2.579 21.878 -5.591 1.00 92.44 500 MET A O 1
ATOM 3843 N N . THR A 1 501 ? 3.903 21.989 -3.777 1.00 91.56 501 THR A N 1
ATOM 3844 C CA . THR A 1 501 ? 4.929 22.869 -4.364 1.00 91.56 501 THR A CA 1
ATOM 3845 C C . THR A 1 501 ? 6.238 22.150 -4.689 1.00 91.56 501 THR A C 1
ATOM 3847 O O . THR A 1 501 ? 7.094 22.725 -5.356 1.00 91.56 501 THR A O 1
ATOM 3850 N N . PHE A 1 502 ? 6.401 20.897 -4.256 1.00 90.50 502 PHE A N 1
ATOM 3851 C CA . PHE A 1 502 ? 7.573 20.069 -4.545 1.00 90.50 502 PHE A CA 1
ATOM 3852 C C . PHE A 1 502 ? 7.177 18.612 -4.795 1.00 90.50 502 PHE A C 1
ATOM 3854 O O . PHE A 1 502 ? 6.094 18.172 -4.410 1.00 90.50 502 PHE A O 1
ATOM 3861 N N . LYS A 1 503 ? 8.059 17.855 -5.454 1.00 88.75 503 LYS A N 1
ATOM 3862 C CA . LYS A 1 503 ? 7.858 16.426 -5.720 1.00 88.75 503 LYS A CA 1
ATOM 3863 C C . LYS A 1 503 ? 8.406 15.584 -4.568 1.00 88.75 503 LYS A C 1
ATOM 3865 O O . LYS A 1 503 ? 9.507 15.840 -4.085 1.00 88.75 503 LYS A O 1
ATOM 3870 N N . ILE A 1 504 ? 7.659 14.557 -4.172 1.00 91.06 504 ILE A N 1
ATOM 3871 C CA . ILE A 1 504 ? 8.165 13.481 -3.313 1.00 91.06 504 ILE A CA 1
ATOM 3872 C C . ILE A 1 504 ? 8.935 12.517 -4.210 1.00 91.06 504 ILE A C 1
ATOM 3874 O O . ILE A 1 504 ? 8.361 11.975 -5.152 1.00 91.06 504 ILE A O 1
ATOM 3878 N N . THR A 1 505 ? 10.229 12.334 -3.953 1.00 78.44 505 THR A N 1
ATOM 3879 C CA . THR A 1 505 ? 11.112 11.510 -4.792 1.00 78.44 505 THR A CA 1
ATOM 3880 C C . THR A 1 505 ? 11.837 10.447 -3.987 1.00 78.44 505 THR A C 1
ATOM 3882 O O . THR A 1 505 ? 12.166 10.653 -2.818 1.00 78.44 505 THR A O 1
ATOM 3885 N N . SER A 1 506 ? 12.099 9.307 -4.617 1.00 73.94 506 SER A N 1
ATOM 3886 C CA . SER A 1 506 ? 12.993 8.283 -4.085 1.00 73.94 506 SER A CA 1
ATOM 3887 C C . SER A 1 506 ? 14.457 8.692 -4.242 1.00 73.94 506 SER A C 1
ATOM 3889 O O . SER A 1 506 ? 14.785 9.590 -5.019 1.00 73.94 506 SER A O 1
ATOM 3891 N N . SER A 1 507 ? 15.361 8.017 -3.533 1.00 66.25 507 SER A N 1
ATOM 3892 C CA . SER A 1 507 ? 16.811 8.205 -3.676 1.00 66.25 507 SER A CA 1
ATOM 3893 C C . SER A 1 507 ? 17.315 7.967 -5.108 1.00 66.25 507 SER A C 1
ATOM 3895 O O . SER A 1 507 ? 18.317 8.559 -5.496 1.00 66.25 507 SER A O 1
ATOM 3897 N N . SER A 1 508 ? 16.592 7.186 -5.921 1.00 50.09 508 SER A N 1
ATOM 3898 C CA . SER A 1 508 ? 16.858 7.002 -7.357 1.00 50.09 508 SER A CA 1
ATOM 3899 C C . SER A 1 508 ? 16.275 8.108 -8.253 1.00 50.09 508 SER A C 1
ATOM 3901 O O . SER A 1 508 ? 16.380 8.040 -9.477 1.00 50.09 508 SER A O 1
ATOM 3903 N N . GLY A 1 509 ? 15.655 9.137 -7.667 1.00 50.84 509 GLY A N 1
ATOM 3904 C CA . GLY A 1 509 ? 15.126 10.313 -8.361 1.00 50.84 509 GLY A CA 1
ATOM 3905 C C . GLY A 1 509 ? 13.727 10.137 -8.959 1.00 50.84 509 GLY A C 1
ATOM 3906 O O . GLY A 1 509 ? 13.223 11.052 -9.613 1.00 50.84 509 GLY A O 1
ATOM 3907 N N . LYS A 1 510 ? 13.060 8.995 -8.745 1.00 56.56 510 LYS A N 1
ATOM 3908 C CA . LYS A 1 510 ? 11.694 8.779 -9.246 1.00 56.56 510 LYS A CA 1
ATOM 3909 C C . LYS A 1 510 ? 10.690 9.505 -8.360 1.00 56.56 510 LYS A C 1
ATOM 3911 O O . LYS A 1 510 ? 10.707 9.359 -7.141 1.00 56.56 510 LYS A O 1
ATOM 3916 N N . SER A 1 511 ? 9.831 10.305 -8.983 1.00 75.62 511 SER A N 1
ATOM 3917 C CA . SER A 1 511 ? 8.804 11.084 -8.286 1.00 75.62 511 SER A CA 1
ATOM 3918 C C . SER A 1 511 ? 7.522 10.281 -8.120 1.00 75.62 511 SER A C 1
ATOM 3920 O O . SER A 1 511 ? 7.204 9.485 -8.995 1.00 75.62 511 SER A O 1
ATOM 3922 N N . VAL A 1 512 ? 6.767 10.548 -7.055 1.00 82.69 512 VAL A N 1
ATOM 3923 C CA . VAL A 1 512 ? 5.355 10.155 -6.961 1.00 82.69 512 VAL A CA 1
ATOM 3924 C C . VAL A 1 512 ? 4.572 10.861 -8.069 1.00 82.69 512 VAL A C 1
ATOM 3926 O O . VAL A 1 512 ? 4.643 12.090 -8.183 1.00 82.69 512 VAL A O 1
ATOM 3929 N N . VAL A 1 513 ? 3.846 10.091 -8.878 1.00 73.25 513 VAL A N 1
ATOM 3930 C CA . VAL A 1 513 ? 3.013 10.571 -9.986 1.00 73.25 513 VAL A CA 1
ATOM 3931 C C . VAL A 1 513 ? 1.582 10.113 -9.725 1.00 73.25 513 VAL A C 1
ATOM 3933 O O . VAL A 1 513 ? 1.257 8.948 -9.918 1.00 73.25 513 VAL A O 1
ATOM 3936 N N . GLY A 1 514 ? 0.742 11.024 -9.235 1.00 79.69 514 GLY A N 1
ATOM 3937 C CA . GLY A 1 514 ? -0.655 10.725 -8.927 1.00 79.69 514 GLY A CA 1
ATOM 3938 C C . GLY A 1 514 ? -0.875 9.917 -7.645 1.00 79.69 514 GLY A C 1
ATOM 3939 O O . GLY A 1 514 ? 0.034 9.697 -6.840 1.00 79.69 514 GLY A O 1
ATOM 3940 N N . TYR A 1 515 ? -2.136 9.549 -7.438 1.00 86.38 515 TYR A N 1
ATOM 3941 C CA . TYR A 1 515 ? -2.574 8.656 -6.370 1.00 86.38 515 TYR A CA 1
ATOM 3942 C C . TYR A 1 515 ? -2.552 7.197 -6.847 1.00 86.38 515 TYR A C 1
ATOM 3944 O O . TYR A 1 515 ? -2.479 6.964 -8.052 1.00 86.38 515 TYR A O 1
ATOM 3952 N N . PRO A 1 516 ? -2.642 6.213 -5.933 1.00 81.19 516 PRO A N 1
ATOM 3953 C CA . PRO A 1 516 ? -2.905 4.827 -6.306 1.00 81.19 516 PRO A CA 1
ATOM 3954 C C . PRO A 1 516 ? -4.082 4.671 -7.288 1.00 81.19 516 PRO A C 1
ATOM 3956 O O . PRO A 1 516 ? -5.055 5.406 -7.200 1.00 81.19 516 PRO A O 1
ATOM 3959 N N . ASP A 1 517 ? -3.999 3.716 -8.210 1.00 74.50 517 ASP A N 1
ATOM 3960 C CA . ASP A 1 517 ? -4.958 3.431 -9.291 1.00 74.50 517 ASP A CA 1
ATOM 3961 C C . ASP A 1 517 ? -6.368 3.155 -8.764 1.00 74.50 517 ASP A C 1
ATOM 3963 O O . ASP A 1 517 ? -7.345 3.590 -9.369 1.00 74.50 517 ASP A O 1
ATOM 3967 N N . THR A 1 518 ? -6.483 2.508 -7.600 1.00 77.69 518 THR A N 1
ATOM 3968 C CA . THR A 1 518 ? -7.774 2.276 -6.946 1.00 77.69 518 THR A CA 1
ATOM 3969 C C . THR A 1 518 ? -7.775 2.648 -5.459 1.00 77.69 518 THR A C 1
ATOM 3971 O O . THR A 1 518 ? -6.726 2.627 -4.811 1.00 77.69 518 THR A O 1
ATOM 3974 N N . PRO A 1 519 ? -8.944 2.950 -4.857 1.00 76.56 519 PRO A N 1
ATOM 3975 C CA . PRO A 1 519 ? -9.069 3.158 -3.413 1.00 76.56 519 PRO A CA 1
ATOM 3976 C C . PRO A 1 519 ? -8.578 1.984 -2.559 1.00 76.56 519 PRO A C 1
ATOM 3978 O O . PRO A 1 519 ? -8.091 2.199 -1.446 1.00 76.56 519 PRO A O 1
ATOM 3981 N N . GLU A 1 520 ? -8.713 0.744 -3.030 1.00 75.69 520 GLU A N 1
ATOM 3982 C CA . GLU A 1 520 ? -8.230 -0.456 -2.334 1.00 75.69 520 GLU A CA 1
ATOM 3983 C C . GLU A 1 520 ? -6.702 -0.510 -2.216 1.00 75.69 520 GLU A C 1
ATOM 3985 O O . GLU A 1 520 ? -6.207 -0.931 -1.172 1.00 75.69 520 GLU A O 1
ATOM 3990 N N . ASP A 1 521 ? -5.974 0.038 -3.192 1.00 73.38 521 ASP A N 1
ATOM 3991 C CA . ASP A 1 521 ? -4.505 0.097 -3.194 1.00 73.38 521 ASP A CA 1
ATOM 3992 C C . ASP A 1 521 ? -3.918 1.056 -2.146 1.00 73.38 521 ASP A C 1
ATOM 3994 O O . ASP A 1 521 ? -2.700 1.119 -1.962 1.00 73.38 521 ASP A O 1
ATOM 3998 N N . TRP A 1 522 ? -4.758 1.852 -1.477 1.00 86.62 522 TRP A N 1
ATOM 3999 C CA . TRP A 1 522 ? -4.307 2.719 -0.396 1.00 86.62 522 TRP A CA 1
ATOM 4000 C C . TRP A 1 522 ? -4.118 1.903 0.886 1.00 86.62 522 TRP A C 1
ATOM 4002 O O . TRP A 1 522 ? -5.088 1.292 1.362 1.00 86.62 522 TRP A O 1
ATOM 4012 N N . PRO A 1 523 ? -2.932 1.950 1.518 1.00 76.19 523 PRO A N 1
ATOM 4013 C CA . PRO A 1 523 ? -2.709 1.296 2.796 1.00 76.19 523 PRO A CA 1
ATOM 4014 C C . PRO A 1 523 ? -3.632 1.879 3.863 1.00 76.19 523 PRO A C 1
ATOM 4016 O O . PRO A 1 523 ? -3.800 3.097 3.984 1.00 76.19 523 PRO A O 1
ATOM 4019 N N . ASN A 1 524 ? -4.203 0.987 4.668 1.00 76.31 524 ASN A N 1
ATOM 4020 C CA . ASN A 1 524 ? -4.993 1.372 5.826 1.00 76.31 524 ASN A CA 1
ATOM 4021 C C . ASN A 1 524 ? -4.068 1.674 7.008 1.00 76.31 524 ASN A C 1
ATOM 4023 O O . ASN A 1 524 ? -3.146 0.913 7.310 1.00 76.31 524 ASN A O 1
ATOM 4027 N N . ALA A 1 525 ? -4.352 2.758 7.717 1.00 75.44 525 ALA A N 1
ATOM 4028 C CA . ALA A 1 525 ? -3.695 3.076 8.964 1.00 75.44 525 ALA A CA 1
ATOM 4029 C C . ALA A 1 525 ? -4.197 2.171 10.084 1.00 75.44 525 ALA A C 1
ATOM 4031 O O . ALA A 1 525 ? -5.398 2.067 10.353 1.00 75.44 525 ALA A O 1
ATOM 4032 N N . GLU A 1 526 ? -3.257 1.569 10.799 1.00 64.12 526 GLU A N 1
ATOM 4033 C CA . GLU A 1 526 ? -3.509 1.008 12.113 1.00 64.12 526 GLU A CA 1
ATOM 4034 C C . GLU A 1 526 ? -3.384 2.112 13.157 1.00 64.12 526 GLU A C 1
ATOM 4036 O O . GLU A 1 526 ? -2.340 2.753 13.279 1.00 64.12 526 GLU A O 1
ATOM 4041 N N . PHE A 1 527 ? -4.421 2.307 13.967 1.00 62.66 527 PHE A N 1
ATOM 4042 C CA . PHE A 1 527 ? -4.325 3.201 15.112 1.00 62.66 527 PHE A CA 1
ATOM 4043 C C . PHE A 1 527 ? -4.020 2.416 16.380 1.00 62.66 527 PHE A C 1
ATOM 4045 O O . PHE A 1 527 ? -4.820 1.611 16.862 1.00 62.66 527 PHE A O 1
ATOM 4052 N N . ARG A 1 528 ? -2.846 2.687 16.942 1.00 47.69 528 ARG A N 1
ATOM 4053 C CA . ARG A 1 528 ? -2.409 2.184 18.237 1.00 47.69 528 ARG A CA 1
ATOM 4054 C C . ARG A 1 528 ? -2.674 3.275 19.257 1.00 47.69 528 ARG A C 1
ATOM 4056 O O . ARG A 1 528 ? -1.853 4.166 19.480 1.00 47.69 528 ARG A O 1
ATOM 4063 N N . ALA A 1 529 ? -3.864 3.192 19.847 1.00 45.12 529 ALA A N 1
ATOM 4064 C CA . ALA A 1 529 ? -4.266 4.040 20.955 1.00 45.12 529 ALA A CA 1
ATOM 4065 C C . ALA A 1 529 ? -3.190 4.030 22.055 1.00 45.12 529 ALA A C 1
ATOM 4067 O O . ALA A 1 529 ? -2.490 3.021 22.223 1.00 45.12 529 ALA A O 1
ATOM 4068 N N . PRO A 1 530 ? -3.063 5.118 22.828 1.00 43.56 530 PRO A N 1
ATOM 4069 C CA . PRO A 1 530 ? -2.170 5.114 23.965 1.00 43.56 530 PRO A CA 1
ATOM 4070 C C . PRO A 1 530 ? -2.667 4.043 24.938 1.00 43.56 530 PRO A C 1
ATOM 4072 O O . PRO A 1 530 ? -3.735 4.153 25.538 1.00 43.56 530 PRO A O 1
ATOM 4075 N N . THR A 1 531 ? -1.885 2.984 25.118 1.00 37.22 531 THR A N 1
ATOM 4076 C CA . THR A 1 531 ? -1.864 2.280 26.397 1.00 37.22 531 THR A CA 1
ATOM 4077 C C . THR A 1 531 ? -1.400 3.351 27.398 1.00 37.22 531 THR A C 1
ATOM 4079 O O . THR A 1 531 ? -0.305 3.879 27.256 1.00 37.22 531 THR A O 1
ATOM 4082 N N . ILE A 1 532 ? -2.161 3.781 28.406 1.00 43.91 532 ILE A N 1
ATOM 4083 C CA . ILE A 1 532 ? -2.955 2.987 29.338 1.00 43.91 532 ILE A CA 1
ATOM 4084 C C . ILE A 1 532 ? -4.054 3.893 29.961 1.00 43.91 532 ILE A C 1
ATOM 4086 O O . ILE A 1 532 ? -3.735 4.763 30.770 1.00 43.91 532 ILE A O 1
ATOM 4090 N N . ILE A 1 533 ? -5.347 3.640 29.703 1.00 53.22 533 ILE A N 1
ATOM 4091 C CA . ILE A 1 533 ? -6.335 3.785 30.787 1.00 53.22 533 ILE A CA 1
ATOM 4092 C C . ILE A 1 533 ? -6.035 2.614 31.716 1.00 53.22 533 ILE A C 1
ATOM 4094 O O . ILE A 1 533 ? -6.236 1.471 31.319 1.00 53.22 533 ILE A O 1
ATOM 4098 N N . SER A 1 534 ? -5.464 2.861 32.897 1.00 58.88 534 SER A N 1
ATOM 4099 C CA . SER A 1 534 ? -5.048 1.745 33.753 1.00 58.88 534 SER A CA 1
ATOM 4100 C C . SER A 1 534 ? -6.294 1.135 34.369 1.00 58.88 534 SER A C 1
ATOM 4102 O O . SER A 1 534 ? -6.941 1.820 35.171 1.00 58.88 534 SER A O 1
ATOM 4104 N N . PRO A 1 535 ? -6.653 -0.109 34.005 1.00 72.56 535 PRO A N 1
ATOM 4105 C CA . PRO A 1 535 ? -7.779 -0.767 34.629 1.00 72.56 535 PRO A CA 1
ATOM 4106 C C . PRO A 1 535 ? -7.493 -0.899 36.121 1.00 72.56 535 PRO A C 1
ATOM 4108 O O . PRO A 1 535 ? -6.412 -1.317 36.546 1.00 72.56 535 PRO A O 1
ATOM 4111 N N . PHE A 1 536 ? -8.481 -0.567 36.937 1.00 79.75 536 PHE A N 1
ATOM 4112 C CA . PHE A 1 536 ? -8.413 -0.816 38.365 1.00 79.75 536 PHE A CA 1
ATOM 4113 C C . PHE A 1 536 ? -9.204 -2.079 38.697 1.00 79.75 536 PHE A C 1
ATOM 4115 O O . PHE A 1 536 ? -10.433 -2.112 38.596 1.00 79.75 536 PHE A O 1
ATOM 4122 N N . VAL A 1 537 ? -8.486 -3.128 39.096 1.00 81.19 537 VAL A N 1
ATOM 4123 C CA . VAL A 1 537 ? -9.075 -4.388 39.553 1.00 81.19 537 VAL A CA 1
ATOM 4124 C C . VAL A 1 537 ? -9.115 -4.372 41.076 1.00 81.19 537 VAL A C 1
ATOM 4126 O O . VAL A 1 537 ? -8.077 -4.454 41.730 1.00 81.19 537 VAL A O 1
ATOM 4129 N N . LEU A 1 538 ? -10.320 -4.277 41.636 1.00 72.69 538 LEU A N 1
ATOM 4130 C CA . LEU A 1 538 ? -10.548 -4.310 43.085 1.00 72.69 538 LEU A CA 1
ATOM 4131 C C . LEU A 1 538 ? -10.437 -5.742 43.656 1.00 72.69 538 LEU A C 1
ATOM 4133 O O . LEU A 1 538 ? -10.254 -5.946 44.858 1.00 72.69 538 LEU A O 1
ATOM 4137 N N . ASP A 1 539 ? -10.539 -6.742 42.782 1.00 72.38 539 ASP A N 1
ATOM 4138 C CA . ASP A 1 539 ? -10.567 -8.154 43.133 1.00 72.38 539 ASP A CA 1
ATOM 4139 C C . ASP A 1 539 ? -9.209 -8.691 43.618 1.00 72.38 539 ASP A C 1
ATOM 4141 O O . ASP A 1 539 ? -8.271 -8.872 42.833 1.00 72.38 539 ASP A O 1
ATOM 4145 N N . SER A 1 540 ? -9.133 -8.999 44.914 1.00 67.75 540 SER A N 1
ATOM 4146 C CA . SER A 1 540 ? -7.928 -9.504 45.589 1.00 67.75 540 SER A CA 1
ATOM 4147 C C . SER A 1 540 ? -8.102 -10.873 46.261 1.00 67.75 540 SER A C 1
ATOM 4149 O O . SER A 1 540 ? -7.122 -11.430 46.759 1.00 67.75 540 SER A O 1
ATOM 4151 N N . ALA A 1 541 ? -9.309 -11.453 46.265 1.00 72.06 541 ALA A N 1
ATOM 4152 C CA . ALA A 1 541 ? -9.618 -12.662 47.029 1.00 72.06 541 ALA A CA 1
ATOM 4153 C C . ALA A 1 541 ? -10.156 -13.803 46.155 1.00 72.06 541 ALA A C 1
ATOM 4155 O O . ALA A 1 541 ? -11.008 -13.624 45.291 1.00 72.06 541 ALA A O 1
ATOM 4156 N N . ILE A 1 542 ? -9.684 -15.022 46.431 1.00 73.12 542 ILE A N 1
ATOM 4157 C CA . ILE A 1 542 ? -10.159 -16.245 45.761 1.00 73.12 542 ILE A CA 1
ATOM 4158 C C . ILE A 1 542 ? -11.455 -16.756 46.409 1.00 73.12 542 ILE A C 1
ATOM 4160 O O . ILE A 1 542 ? -12.324 -17.294 45.723 1.00 73.12 542 ILE A O 1
ATOM 4164 N N . VAL A 1 543 ? -11.577 -16.615 47.734 1.00 83.69 543 VAL A N 1
ATOM 4165 C CA . VAL A 1 543 ? -12.777 -17.004 48.485 1.00 83.69 543 VAL A CA 1
ATOM 4166 C C . VAL A 1 543 ? -13.763 -15.849 48.446 1.00 83.69 543 VAL A C 1
ATOM 4168 O O . VAL A 1 543 ? -13.439 -14.772 48.933 1.00 83.69 543 VAL A O 1
ATOM 4171 N N . ARG A 1 544 ? -14.952 -16.082 47.891 1.00 86.56 544 ARG A N 1
ATOM 4172 C CA . ARG A 1 544 ? -15.979 -15.054 47.705 1.00 86.56 544 ARG A CA 1
ATOM 4173 C C . ARG A 1 544 ? -17.248 -15.352 48.505 1.00 86.56 544 ARG A C 1
ATOM 4175 O O . ARG A 1 544 ? -17.525 -16.530 48.767 1.00 86.56 544 ARG A O 1
ATOM 4182 N N . PRO A 1 545 ? -18.025 -14.314 48.864 1.00 88.81 545 PRO A N 1
ATOM 4183 C CA . PRO A 1 545 ? -19.374 -14.470 49.401 1.00 88.81 545 PRO A CA 1
ATOM 4184 C C . PRO A 1 545 ? -20.271 -15.370 48.534 1.00 88.81 545 PRO A C 1
ATOM 4186 O O . PRO A 1 545 ? -20.053 -15.523 47.329 1.00 88.81 545 PRO A O 1
ATOM 4189 N N . ASP A 1 546 ? -21.268 -15.992 49.164 1.00 87.44 546 ASP A N 1
ATOM 4190 C CA . ASP A 1 546 ? -22.175 -16.934 48.508 1.00 87.44 546 ASP A CA 1
ATOM 4191 C C . ASP A 1 546 ? -23.174 -16.246 47.562 1.00 87.44 546 ASP A C 1
ATOM 4193 O O . ASP A 1 546 ? -24.131 -15.624 47.999 1.00 87.44 546 ASP A O 1
ATOM 4197 N N . PHE A 1 547 ? -23.004 -16.440 46.255 1.00 90.94 547 PHE A N 1
ATOM 4198 C CA . PHE A 1 547 ? -23.852 -15.831 45.222 1.00 90.94 547 PHE A CA 1
ATOM 4199 C C . PHE A 1 547 ? -25.094 -16.672 44.857 1.00 90.94 547 PHE A C 1
ATOM 4201 O O . PHE A 1 547 ? -25.730 -16.444 43.829 1.00 90.94 547 PHE A O 1
ATOM 4208 N N . THR A 1 548 ? -25.434 -17.696 45.650 1.00 88.50 548 THR A N 1
ATOM 4209 C CA . THR A 1 548 ? -26.501 -18.656 45.304 1.00 88.50 548 THR A CA 1
ATOM 4210 C C . THR A 1 548 ? -27.873 -17.995 45.154 1.00 88.50 548 THR A C 1
ATOM 4212 O O . THR A 1 548 ? -28.609 -18.323 44.226 1.00 88.50 548 THR A O 1
ATOM 4215 N N . ASN A 1 549 ? -28.218 -17.040 46.021 1.00 89.94 549 ASN A N 1
ATOM 4216 C CA . ASN A 1 549 ? -29.525 -16.377 45.966 1.00 89.94 549 ASN A CA 1
ATOM 4217 C C . ASN A 1 549 ? -29.689 -15.556 44.681 1.00 89.94 549 ASN A C 1
ATOM 4219 O O . ASN A 1 549 ? -30.710 -15.665 44.005 1.00 89.94 549 ASN A O 1
ATOM 4223 N N . GLN A 1 550 ? -28.663 -14.789 44.310 1.00 92.56 550 GLN A N 1
ATOM 4224 C CA . GLN A 1 550 ? -28.631 -14.032 43.063 1.00 92.56 550 GLN A CA 1
ATOM 4225 C C . GLN A 1 550 ? -28.647 -14.959 41.841 1.00 92.56 550 GLN A C 1
ATOM 4227 O O . GLN A 1 550 ? -29.387 -14.703 40.896 1.00 92.56 550 GLN A O 1
ATOM 4232 N N . ALA A 1 551 ? -27.912 -16.076 41.880 1.00 91.75 551 ALA A N 1
ATOM 4233 C CA . ALA A 1 551 ? -27.923 -17.071 40.806 1.00 91.75 551 ALA A CA 1
ATOM 4234 C C . ALA A 1 551 ? -29.311 -17.705 40.590 1.00 91.75 551 ALA A C 1
ATOM 4236 O O . ALA A 1 551 ? -29.692 -17.953 39.450 1.00 91.75 551 ALA A O 1
ATOM 4237 N N . ASN A 1 552 ? -30.103 -17.916 41.648 1.00 92.81 552 ASN A N 1
ATOM 4238 C CA . ASN A 1 552 ? -31.478 -18.417 41.508 1.00 92.81 552 ASN A CA 1
ATOM 4239 C C . ASN A 1 552 ? -32.380 -17.412 40.774 1.00 92.81 552 ASN A C 1
ATOM 4241 O O . ASN A 1 552 ? -33.163 -17.802 39.911 1.00 92.81 552 ASN A O 1
ATOM 4245 N N . ILE A 1 553 ? -32.242 -16.114 41.072 1.00 93.31 553 ILE A N 1
ATOM 4246 C CA . ILE A 1 553 ? -32.965 -15.049 40.357 1.00 93.31 553 ILE A CA 1
ATOM 4247 C C . ILE A 1 553 ? -32.577 -15.062 38.873 1.00 93.31 553 ILE A C 1
ATOM 4249 O O . ILE A 1 553 ? -33.446 -15.034 38.005 1.00 93.31 553 ILE A O 1
ATOM 4253 N N . LEU A 1 554 ? -31.279 -15.158 38.584 1.00 94.44 554 LEU A N 1
ATOM 4254 C CA . LEU A 1 554 ? -30.750 -15.178 37.220 1.00 94.44 554 LEU A CA 1
ATOM 4255 C C . LEU A 1 554 ? -31.161 -16.437 36.447 1.00 94.44 554 LEU A C 1
ATOM 4257 O O . LEU A 1 554 ? -31.486 -16.347 35.270 1.00 94.44 554 LEU A O 1
ATOM 4261 N N . THR A 1 555 ? -31.221 -17.596 37.102 1.00 93.69 555 THR A N 1
ATOM 4262 C CA . THR A 1 555 ? -31.719 -18.834 36.483 1.00 93.69 555 THR A CA 1
ATOM 4263 C C . THR A 1 555 ? -33.178 -18.673 36.047 1.00 93.69 555 THR A C 1
ATOM 4265 O O . THR A 1 555 ? -33.502 -18.977 34.904 1.00 93.69 555 THR A O 1
ATOM 4268 N N . ASN A 1 556 ? -34.038 -18.095 36.894 1.00 93.38 556 ASN A N 1
ATOM 4269 C CA . ASN A 1 556 ? -35.436 -17.829 36.533 1.00 93.38 556 ASN A CA 1
ATOM 4270 C C . ASN A 1 556 ? -35.555 -16.834 35.363 1.00 93.38 556 ASN A C 1
ATOM 4272 O O . ASN A 1 556 ? -36.420 -16.978 34.500 1.00 93.38 556 ASN A O 1
ATOM 4276 N N . ILE A 1 557 ? -34.680 -15.822 35.313 1.00 92.94 557 ILE A N 1
ATOM 4277 C CA . ILE A 1 557 ? -34.631 -14.882 34.185 1.00 92.94 557 ILE A CA 1
ATOM 4278 C C . ILE A 1 557 ? -34.224 -15.617 32.904 1.00 92.94 557 ILE A C 1
ATOM 4280 O O . ILE A 1 557 ? -34.892 -15.436 31.889 1.00 92.94 557 ILE A O 1
ATOM 4284 N N . ALA A 1 558 ? -33.202 -16.474 32.948 1.00 92.94 558 ALA A N 1
ATOM 4285 C CA . ALA A 1 558 ? -32.765 -17.261 31.796 1.00 92.94 558 ALA A CA 1
ATOM 4286 C C . ALA A 1 558 ? -33.875 -18.198 31.294 1.00 92.94 558 ALA A C 1
ATOM 4288 O O . ALA A 1 558 ? -34.118 -18.280 30.096 1.00 92.94 558 ALA A O 1
ATOM 4289 N N . GLU A 1 559 ? -34.613 -18.849 32.196 1.00 92.81 559 GLU A N 1
ATOM 4290 C CA . GLU A 1 559 ? -35.764 -19.690 31.837 1.00 92.81 559 GLU A CA 1
ATOM 4291 C C . GLU A 1 559 ? -36.865 -18.902 31.110 1.00 92.81 559 GLU A C 1
ATOM 4293 O O . GLU A 1 559 ? -37.522 -19.440 30.223 1.00 92.81 559 GLU A O 1
ATOM 4298 N N . SER A 1 560 ? -37.031 -17.616 31.432 1.00 90.88 560 SER A N 1
ATOM 4299 C CA . SER A 1 560 ? -37.953 -16.720 30.719 1.00 90.88 560 SER A CA 1
ATOM 4300 C C . SER A 1 560 ? -37.416 -16.165 29.385 1.00 90.88 560 SER A C 1
ATOM 4302 O O . SER A 1 560 ? -38.160 -15.484 28.683 1.00 90.88 560 SER A O 1
ATOM 4304 N N . HIS A 1 561 ? -36.161 -16.463 29.026 1.00 89.50 561 HIS A N 1
ATOM 4305 C CA . HIS A 1 561 ? -35.461 -16.004 27.816 1.00 89.50 561 HIS A CA 1
ATOM 4306 C C . HIS A 1 561 ? -34.799 -17.189 27.087 1.00 89.50 561 HIS A C 1
ATOM 4308 O O . HIS A 1 561 ? -33.588 -17.231 26.891 1.00 89.50 561 HIS A O 1
ATOM 4314 N N . ASP A 1 562 ? -35.596 -18.199 26.730 1.00 88.88 562 ASP A N 1
ATOM 4315 C CA . ASP A 1 562 ? -35.157 -19.375 25.957 1.00 88.88 562 ASP A CA 1
ATOM 4316 C C . ASP A 1 562 ? -33.979 -20.164 26.572 1.00 88.88 562 ASP A C 1
ATOM 4318 O O . ASP A 1 562 ? -33.263 -20.896 25.890 1.00 88.88 562 ASP A O 1
ATOM 4322 N N . GLY A 1 563 ? -33.797 -20.066 27.891 1.00 89.12 563 GLY A N 1
ATOM 4323 C CA . GLY A 1 563 ? -32.758 -20.776 28.635 1.00 89.12 563 GLY A CA 1
ATOM 4324 C C . GLY A 1 563 ? -31.413 -20.049 28.717 1.00 89.12 563 GLY A C 1
ATOM 4325 O O . GLY A 1 563 ? -30.473 -20.622 29.277 1.00 89.12 563 GLY A O 1
ATOM 4326 N N . GLU A 1 564 ? -31.311 -18.812 28.222 1.00 91.00 564 GLU A N 1
ATOM 4327 C CA . GLU A 1 564 ? -30.102 -17.986 28.274 1.00 91.00 564 GLU A CA 1
ATOM 4328 C C . GLU A 1 564 ? -30.389 -16.570 28.787 1.00 91.00 564 GLU A C 1
ATOM 4330 O O . GLU A 1 564 ? -31.403 -15.948 28.495 1.00 91.00 564 GLU A O 1
ATOM 4335 N N . LEU A 1 565 ? -29.466 -16.029 29.575 1.00 93.12 565 LEU A N 1
ATOM 4336 C CA . LEU A 1 565 ? -29.504 -14.639 29.997 1.00 93.12 565 LEU A CA 1
ATOM 4337 C C . LEU A 1 565 ? -29.217 -13.724 28.800 1.00 93.12 565 LEU A C 1
ATOM 4339 O O . LEU A 1 565 ? -28.265 -13.982 28.054 1.00 93.12 565 LEU A O 1
ATOM 4343 N N . PRO A 1 566 ? -29.935 -12.599 28.662 1.00 92.56 566 PRO A N 1
ATOM 4344 C CA . PRO A 1 566 ? -29.486 -11.519 27.797 1.00 92.56 566 PRO A CA 1
ATOM 4345 C C . PRO A 1 566 ? -28.094 -11.018 28.221 1.00 92.56 566 PRO A C 1
ATOM 4347 O O . PRO A 1 566 ? -27.700 -11.113 29.387 1.00 92.56 566 PRO A O 1
ATOM 4350 N N . LEU A 1 567 ? -27.331 -10.468 27.273 1.00 90.19 567 LEU A N 1
ATOM 4351 C CA . LEU A 1 567 ? -25.925 -10.093 27.491 1.00 90.19 567 LEU A CA 1
ATOM 4352 C C . LEU A 1 567 ? -25.721 -9.008 28.561 1.00 90.19 567 LEU A C 1
ATOM 4354 O O . LEU A 1 567 ? -24.612 -8.840 29.047 1.00 90.19 567 LEU A O 1
ATOM 4358 N N . ASP A 1 568 ? -26.747 -8.259 28.944 1.00 90.81 568 ASP A N 1
ATOM 4359 C CA . ASP A 1 568 ? -26.694 -7.248 30.003 1.00 90.81 568 ASP A CA 1
ATOM 4360 C C . ASP A 1 568 ? -27.165 -7.765 31.379 1.00 90.81 568 ASP A C 1
ATOM 4362 O O . ASP A 1 568 ? -27.182 -6.997 32.342 1.00 90.81 568 ASP A O 1
ATOM 4366 N N . TYR A 1 569 ? -27.495 -9.061 31.490 1.00 93.19 569 TYR A N 1
ATOM 4367 C CA . TYR A 1 569 ? -27.893 -9.757 32.726 1.00 93.19 569 TYR A CA 1
ATOM 4368 C C . TYR A 1 569 ? -26.817 -10.704 33.285 1.00 93.19 569 TYR A C 1
ATOM 4370 O O . TYR A 1 569 ? -27.056 -11.403 34.265 1.00 93.19 569 TYR A O 1
ATOM 4378 N N . THR A 1 570 ? -25.629 -10.760 32.687 1.00 93.56 570 THR A N 1
ATOM 4379 C CA . THR A 1 570 ? -24.498 -11.594 33.149 1.00 93.56 570 THR A CA 1
ATOM 4380 C C . THR A 1 570 ? -23.482 -10.808 33.996 1.00 93.56 570 THR A C 1
ATOM 4382 O O . THR A 1 570 ? -22.492 -11.368 34.478 1.00 93.56 570 THR A O 1
ATOM 4385 N N . GLY A 1 571 ? -23.731 -9.514 34.207 1.00 94.81 571 GLY A N 1
ATOM 4386 C CA . GLY A 1 571 ? -22.936 -8.627 35.047 1.00 94.81 571 GLY A CA 1
ATOM 4387 C C . GLY A 1 571 ? -23.642 -7.299 35.327 1.00 94.81 571 GLY A C 1
ATOM 4388 O O . GLY A 1 571 ? -24.645 -6.969 34.696 1.00 94.81 571 GLY A O 1
ATOM 4389 N N . ASP A 1 572 ? -23.085 -6.530 36.261 1.00 94.69 572 ASP A N 1
ATOM 4390 C CA . ASP A 1 572 ? -23.500 -5.159 36.572 1.00 94.69 572 ASP A CA 1
ATOM 4391 C C . ASP A 1 572 ? -22.518 -4.146 35.982 1.00 94.69 572 ASP A C 1
ATOM 4393 O O . ASP A 1 572 ? -21.309 -4.389 35.934 1.00 94.69 572 ASP A O 1
ATOM 4397 N N . LEU A 1 573 ? -23.017 -2.964 35.624 1.00 94.75 573 LEU A N 1
ATOM 4398 C CA . LEU A 1 573 ? -22.187 -1.780 35.407 1.00 94.75 573 LEU A CA 1
ATOM 4399 C 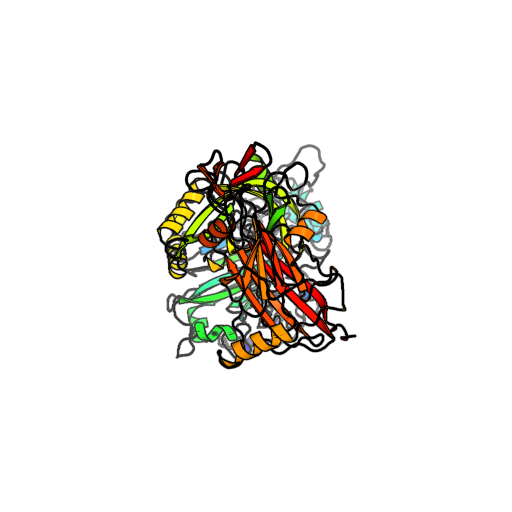C . LEU A 1 573 ? -22.487 -0.770 36.511 1.00 94.75 573 LEU A C 1
ATOM 4401 O O . LEU A 1 573 ? -23.604 -0.273 36.613 1.00 94.75 573 LEU A O 1
ATOM 4405 N N . LEU A 1 574 ? -21.485 -0.430 37.310 1.00 94.50 574 LEU A N 1
ATOM 4406 C CA . LEU A 1 574 ? -21.539 0.735 38.182 1.00 94.50 574 LEU A CA 1
ATOM 4407 C C . LEU A 1 574 ? -20.974 1.934 37.434 1.00 94.50 574 LEU A C 1
ATOM 4409 O O . LEU A 1 574 ? -19.894 1.831 36.859 1.00 94.50 574 LEU A O 1
ATOM 4413 N N . PHE A 1 575 ? -21.682 3.056 37.457 1.00 95.00 575 PHE A N 1
ATOM 4414 C CA . PHE A 1 575 ? -21.220 4.326 36.916 1.00 95.00 575 PHE A CA 1
ATOM 4415 C C . PHE A 1 575 ? -21.190 5.363 38.031 1.00 95.00 575 PHE A C 1
ATOM 4417 O O . PHE A 1 575 ? -22.234 5.727 38.566 1.00 95.00 575 PHE A O 1
ATOM 4424 N N . THR A 1 576 ? -20.010 5.863 38.364 1.00 94.38 576 THR A N 1
ATOM 4425 C CA . THR A 1 576 ? -19.825 6.951 39.322 1.00 94.38 576 THR A CA 1
ATOM 4426 C C . THR A 1 576 ? -19.597 8.256 38.581 1.00 94.38 576 THR A C 1
ATOM 4428 O O . THR A 1 576 ? -18.634 8.369 37.823 1.00 94.38 576 THR A O 1
ATOM 4431 N N . SER A 1 577 ? -20.442 9.257 38.831 1.00 93.94 577 SER A N 1
ATOM 4432 C CA . SER A 1 577 ? -20.130 10.636 38.450 1.00 93.94 577 SER A CA 1
ATOM 4433 C C . SER A 1 577 ? -19.075 11.164 39.414 1.00 93.94 577 SER A C 1
ATOM 4435 O O . SER A 1 577 ? -19.327 11.224 40.617 1.00 93.94 577 SER A O 1
ATOM 4437 N N . VAL A 1 578 ? -17.894 11.526 38.914 1.00 93.00 578 VAL A N 1
ATOM 4438 C CA . VAL A 1 578 ? -16.775 11.931 39.772 1.00 93.00 578 VAL A CA 1
ATOM 4439 C C . VAL A 1 578 ? -17.104 13.289 40.419 1.00 93.00 578 VAL A C 1
ATOM 4441 O O . VAL A 1 578 ? -17.290 14.268 39.688 1.00 93.00 578 VAL A O 1
ATOM 4444 N N . PRO A 1 579 ? -17.224 13.378 41.759 1.00 91.75 579 PRO A N 1
ATOM 4445 C CA . PRO A 1 579 ? -17.554 14.634 42.434 1.00 91.75 579 PRO A CA 1
ATOM 4446 C C . PRO A 1 579 ? -16.380 15.622 42.394 1.00 91.75 579 PRO A C 1
ATOM 4448 O O . PRO A 1 579 ? -15.248 15.259 42.089 1.00 91.75 579 PRO A O 1
ATOM 4451 N N . SER A 1 580 ? -16.629 16.890 42.705 1.00 87.69 580 SER A N 1
ATOM 4452 C CA . SER A 1 580 ? -15.570 17.890 42.849 1.00 87.69 580 SER A CA 1
ATOM 4453 C C . SER A 1 580 ? -14.724 17.638 44.105 1.00 87.69 580 SER A C 1
ATOM 4455 O O . SER A 1 580 ? -15.194 17.089 45.099 1.00 87.69 580 SER A O 1
ATOM 4457 N N . GLY A 1 581 ? -13.447 18.031 44.067 1.00 83.56 581 GLY A N 1
ATOM 4458 C CA . GLY A 1 581 ? -12.533 17.890 45.211 1.00 83.56 581 GLY A CA 1
ATOM 4459 C C . GLY A 1 581 ? -11.897 16.505 45.387 1.00 83.56 581 GLY A C 1
ATOM 4460 O O . GLY A 1 581 ? -11.228 16.277 46.392 1.00 83.56 581 GLY A O 1
ATOM 4461 N N . VAL A 1 582 ? -12.097 15.592 44.431 1.00 83.69 582 VAL A N 1
ATOM 4462 C CA . VAL A 1 582 ? -11.470 14.260 4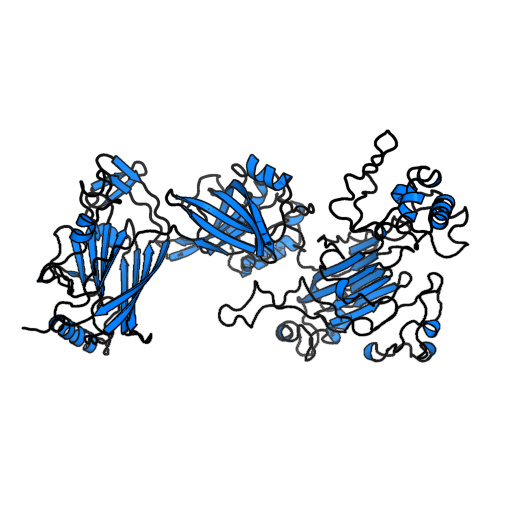4.403 1.00 83.69 582 VAL A CA 1
ATOM 4463 C C . VAL A 1 582 ? -10.393 14.170 43.325 1.00 83.69 582 VAL A C 1
ATOM 4465 O O . VAL A 1 582 ? -10.380 14.940 42.360 1.00 83.69 582 VAL A O 1
ATOM 4468 N N . GLY A 1 583 ? -9.499 13.199 43.487 1.00 78.88 583 GLY A N 1
ATOM 4469 C CA . GLY A 1 583 ? -8.327 13.021 42.645 1.00 78.88 583 GLY A CA 1
ATOM 4470 C C . GLY A 1 583 ? -7.171 13.941 43.033 1.00 78.88 583 GLY A C 1
ATOM 4471 O O . GLY A 1 583 ? -7.324 14.963 43.707 1.00 78.88 583 GLY A O 1
ATOM 4472 N N . LYS A 1 584 ? -5.961 13.547 42.629 1.00 72.25 584 LYS A N 1
ATOM 4473 C CA . LYS A 1 584 ? -4.737 14.279 42.960 1.00 72.25 584 LYS A CA 1
ATOM 4474 C C . LYS A 1 584 ? -4.830 15.718 42.442 1.00 72.25 584 LYS A C 1
ATOM 4476 O O . LYS A 1 584 ? -5.105 15.928 41.265 1.00 72.25 584 LYS A O 1
ATOM 4481 N N . ASP A 1 585 ? -4.592 16.689 43.321 1.00 71.62 585 ASP A N 1
ATOM 4482 C CA . ASP A 1 585 ? -4.650 18.125 43.013 1.00 71.62 585 ASP A CA 1
ATOM 4483 C C . ASP A 1 585 ? -6.016 18.587 42.446 1.00 71.62 585 ASP A C 1
ATOM 4485 O O . ASP A 1 585 ? -6.079 19.505 41.630 1.00 71.62 585 ASP A O 1
ATOM 4489 N N . ASN A 1 586 ? -7.120 17.959 42.884 1.00 70.12 586 ASN A N 1
ATOM 4490 C CA . ASN A 1 586 ? -8.492 18.174 42.387 1.00 70.12 586 ASN A CA 1
ATOM 4491 C C . ASN A 1 586 ? -8.683 17.855 40.894 1.00 70.12 586 ASN A C 1
ATOM 4493 O O . ASN A 1 586 ? -9.612 18.377 40.269 1.00 70.12 586 ASN A O 1
ATOM 4497 N N . ASN A 1 587 ? -7.810 17.019 40.325 1.00 72.56 587 ASN A N 1
ATOM 4498 C CA . ASN A 1 587 ? -7.947 16.523 38.966 1.00 72.56 587 ASN A CA 1
ATOM 4499 C C . ASN A 1 587 ? -8.828 15.258 38.954 1.00 72.56 587 ASN A C 1
ATOM 4501 O O . ASN A 1 587 ? -8.364 14.197 39.392 1.00 72.56 587 ASN A O 1
ATOM 4505 N N . PRO A 1 588 ? -10.049 15.313 38.386 1.00 75.88 588 PRO A N 1
ATOM 4506 C CA . PRO A 1 588 ? -10.985 14.187 38.384 1.00 75.88 588 PRO A CA 1
ATOM 4507 C C . PRO A 1 588 ? -10.497 12.980 37.562 1.00 75.88 588 PRO A C 1
ATOM 4509 O O . PRO A 1 588 ? -11.049 11.888 37.674 1.00 75.88 588 PRO A O 1
ATOM 4512 N N . LEU A 1 589 ? -9.439 13.144 36.761 1.00 74.69 589 LEU A N 1
ATOM 4513 C CA . LEU A 1 589 ? -8.811 12.072 35.985 1.00 74.69 589 LEU A CA 1
ATOM 4514 C C . LEU A 1 589 ? -7.704 11.342 36.762 1.00 74.69 589 LEU A C 1
ATOM 4516 O O . LEU A 1 589 ? -7.239 10.282 36.344 1.00 74.69 589 LEU A O 1
ATOM 4520 N N . ALA A 1 590 ? -7.277 11.887 37.902 1.00 74.44 590 ALA A N 1
ATOM 4521 C CA . ALA A 1 590 ? -6.150 11.398 38.689 1.00 74.44 590 ALA A CA 1
ATOM 4522 C C . ALA A 1 590 ? -6.597 10.802 40.035 1.00 74.44 590 ALA A C 1
ATOM 4524 O O . ALA A 1 590 ? -6.031 11.120 41.082 1.00 74.44 590 ALA A O 1
ATOM 4525 N N . LEU A 1 591 ? -7.612 9.931 40.010 1.00 82.56 591 LEU A N 1
ATOM 4526 C CA . LEU A 1 591 ? -8.144 9.280 41.211 1.00 82.56 591 LEU A CA 1
ATOM 4527 C C . LEU A 1 591 ? -7.079 8.451 41.948 1.00 82.56 591 LEU A C 1
ATOM 4529 O O . LEU A 1 591 ? -6.357 7.639 41.350 1.00 82.56 591 LEU A O 1
ATOM 4533 N N . THR A 1 592 ? -7.032 8.613 43.266 1.00 85.62 592 THR A N 1
ATOM 4534 C CA . THR A 1 592 ? -6.228 7.806 44.189 1.00 85.62 592 THR A CA 1
ATOM 4535 C C . THR A 1 592 ? -6.759 6.371 44.279 1.00 85.62 592 THR A C 1
ATOM 4537 O O . THR A 1 592 ? -7.898 6.073 43.915 1.00 85.62 592 THR A O 1
ATOM 4540 N N . SER A 1 593 ? -5.937 5.444 44.776 1.00 84.75 593 SER A N 1
ATOM 4541 C CA . SER A 1 593 ? -6.355 4.046 44.963 1.00 84.75 593 SER A CA 1
ATOM 4542 C C . SER A 1 593 ? -7.533 3.899 45.933 1.00 84.75 593 SER A C 1
ATOM 4544 O O . SER A 1 593 ? -8.373 3.024 45.728 1.00 84.75 593 SER A O 1
ATOM 4546 N N . ASP A 1 594 ? -7.619 4.758 46.952 1.00 87.31 594 ASP A N 1
ATOM 4547 C CA . ASP A 1 594 ? -8.707 4.734 47.934 1.00 87.31 594 ASP A CA 1
ATOM 4548 C C . ASP A 1 594 ? -10.022 5.239 47.331 1.00 87.31 594 ASP A C 1
ATOM 4550 O O . ASP A 1 594 ? -11.062 4.616 47.532 1.00 87.31 594 ASP A O 1
ATOM 4554 N N . GLU A 1 595 ? -9.979 6.293 46.513 1.00 89.44 595 GLU A N 1
ATOM 4555 C CA . GLU A 1 595 ? -11.148 6.783 45.767 1.00 89.44 595 GLU A CA 1
ATOM 4556 C C . GLU A 1 595 ? -11.627 5.750 44.743 1.00 89.44 595 GLU A C 1
ATOM 4558 O O . GLU A 1 595 ? -12.811 5.419 44.701 1.00 89.44 595 GLU A O 1
ATOM 4563 N N . LYS A 1 596 ? -10.709 5.155 43.967 1.00 88.38 596 LYS A N 1
ATOM 4564 C CA . LYS A 1 596 ? -11.038 4.072 43.022 1.00 88.38 596 LYS A CA 1
ATOM 4565 C C . LYS A 1 596 ? -11.705 2.897 43.730 1.00 88.38 596 LYS A C 1
ATOM 4567 O O . LYS A 1 596 ? -12.677 2.336 43.222 1.00 88.38 596 LYS A O 1
ATOM 4572 N N . LYS A 1 597 ? -11.202 2.529 44.912 1.00 87.19 597 LYS A N 1
ATOM 4573 C CA . LYS A 1 597 ? -11.789 1.488 45.757 1.00 87.19 597 LYS A CA 1
ATOM 4574 C C . LYS A 1 597 ? -13.182 1.883 46.238 1.00 87.19 597 LYS A C 1
ATOM 4576 O O . LYS A 1 597 ? -14.102 1.092 46.066 1.00 87.19 597 LYS A O 1
ATOM 4581 N N . LEU A 1 598 ? -13.351 3.095 46.759 1.00 87.94 598 LEU A N 1
ATOM 4582 C CA . LEU A 1 598 ? -14.637 3.614 47.222 1.00 87.94 598 LEU A CA 1
ATOM 4583 C C . LEU A 1 598 ? -15.697 3.617 46.109 1.00 87.94 598 LEU A C 1
ATOM 4585 O O . LEU A 1 598 ? -16.829 3.207 46.345 1.00 87.94 598 LEU A O 1
ATOM 4589 N N . PHE A 1 599 ? -15.335 4.039 44.897 1.00 89.38 599 PHE A N 1
ATOM 4590 C CA . PHE A 1 599 ? -16.260 4.120 43.759 1.00 89.38 599 PHE A CA 1
ATOM 4591 C C . PHE A 1 599 ? -16.595 2.754 43.149 1.00 89.38 599 PHE A C 1
ATOM 4593 O O . PHE A 1 599 ? -17.667 2.576 42.577 1.00 89.38 599 PHE A O 1
ATOM 4600 N N . SER A 1 600 ? -15.708 1.769 43.308 1.00 88.50 600 SER A N 1
ATOM 4601 C CA . SER A 1 600 ? -15.912 0.406 42.798 1.00 88.50 600 SER A CA 1
ATOM 4602 C C . SER A 1 600 ? -16.648 -0.518 43.775 1.00 88.50 600 SER A C 1
ATOM 4604 O O . SER A 1 600 ? -17.045 -1.618 43.384 1.00 88.50 600 SER A O 1
ATOM 4606 N N . GLN A 1 601 ? -16.773 -0.149 45.052 1.00 87.00 601 GLN A N 1
ATOM 4607 C CA . GLN A 1 601 ? -17.304 -1.020 46.105 1.00 87.00 601 GLN A CA 1
ATOM 4608 C C . GLN A 1 601 ? -18.831 -0.998 46.202 1.00 87.00 601 GLN A C 1
ATOM 4610 O O . GLN A 1 601 ? -19.488 -0.010 45.885 1.00 87.00 601 GLN A O 1
ATOM 4615 N N . THR A 1 602 ? -19.382 -2.112 46.680 1.00 90.38 602 THR A N 1
ATOM 4616 C CA . THR A 1 602 ? -20.798 -2.254 47.058 1.00 90.38 602 THR A CA 1
ATOM 4617 C C . THR A 1 602 ? -20.904 -2.553 48.551 1.00 90.38 602 THR A C 1
ATOM 4619 O O . THR A 1 602 ? -19.934 -2.984 49.174 1.00 90.38 602 THR A O 1
ATOM 4622 N N . SER A 1 603 ? -22.061 -2.311 49.157 1.00 90.44 603 SER A N 1
ATOM 4623 C CA . SER A 1 603 ? -22.354 -2.723 50.537 1.00 90.44 603 SER A CA 1
ATOM 4624 C C . SER A 1 603 ? -22.740 -4.210 50.622 1.00 90.44 603 SER A C 1
ATOM 4626 O O . SER A 1 603 ? -22.796 -4.923 49.617 1.00 90.44 603 SER A O 1
ATOM 4628 N N . ALA A 1 604 ? -23.038 -4.687 51.836 1.00 89.06 604 ALA A N 1
ATOM 4629 C CA . ALA A 1 604 ? -23.461 -6.068 52.090 1.00 89.06 604 ALA A CA 1
ATOM 4630 C C . ALA A 1 604 ? -24.814 -6.440 51.462 1.00 89.06 604 ALA A C 1
ATOM 4632 O O . ALA A 1 604 ? -25.049 -7.615 51.196 1.00 89.06 604 ALA A O 1
ATOM 4633 N N . ASP A 1 605 ? -25.678 -5.458 51.210 1.00 88.62 605 ASP A N 1
ATOM 4634 C CA . ASP A 1 605 ? -26.962 -5.604 50.515 1.00 88.62 605 ASP A CA 1
ATOM 4635 C C . ASP A 1 605 ? -26.897 -5.183 49.034 1.00 88.62 605 ASP A C 1
ATOM 4637 O O . ASP A 1 605 ? -27.920 -5.156 48.356 1.00 88.62 605 ASP A O 1
ATOM 4641 N N . GLY A 1 606 ? -25.703 -4.865 48.517 1.00 90.38 606 GLY A N 1
ATOM 4642 C CA . GLY A 1 606 ? -25.504 -4.460 47.124 1.00 90.38 606 GLY A CA 1
ATOM 4643 C C . GLY A 1 606 ? -25.814 -2.989 46.834 1.00 90.38 606 GLY A C 1
ATOM 4644 O O . GLY A 1 606 ? -25.699 -2.567 45.684 1.00 90.38 606 GLY A O 1
ATOM 4645 N N . SER A 1 607 ? -26.178 -2.181 47.834 1.00 91.62 607 SER A N 1
ATOM 4646 C CA . SER A 1 607 ? -26.309 -0.729 47.660 1.00 91.62 607 SER A CA 1
ATOM 4647 C C . SER A 1 607 ? -24.978 -0.092 47.227 1.00 91.62 607 SER A C 1
ATOM 4649 O O . SER A 1 607 ? -23.885 -0.564 47.571 1.00 91.62 607 SER A O 1
ATOM 4651 N N . VAL A 1 608 ? -25.081 0.993 46.464 1.00 90.19 608 VAL A N 1
ATOM 4652 C CA . VAL A 1 608 ? -23.947 1.776 45.959 1.00 90.19 608 VAL A CA 1
ATOM 4653 C C . VAL A 1 608 ? -23.879 3.155 46.624 1.00 90.19 608 VAL A C 1
ATOM 4655 O O . VAL A 1 608 ? -24.825 3.600 47.270 1.00 90.19 608 VAL A O 1
ATOM 4658 N N . ASN A 1 609 ? -22.743 3.843 46.481 1.00 83.75 609 ASN A N 1
ATOM 4659 C CA . ASN A 1 609 ? -22.582 5.224 46.951 1.00 83.75 609 ASN A CA 1
ATOM 4660 C C . ASN A 1 609 ? -23.581 6.166 46.239 1.00 83.75 609 ASN A C 1
ATOM 4662 O O . ASN A 1 609 ? -23.919 5.935 45.085 1.00 83.75 609 ASN A O 1
ATOM 4666 N N . GLY A 1 610 ? -24.014 7.256 46.882 1.00 82.94 610 GLY A N 1
ATOM 4667 C CA . GLY A 1 610 ? -25.004 8.204 46.349 1.00 82.94 610 GLY A CA 1
ATOM 4668 C C . GLY A 1 610 ? -24.589 8.956 45.075 1.00 82.94 610 GLY A C 1
ATOM 4669 O O . GLY A 1 610 ? -25.443 9.531 44.411 1.00 82.94 610 GLY A O 1
ATOM 4670 N N . VAL A 1 611 ? -23.303 8.934 44.714 1.00 85.81 611 VAL A N 1
ATOM 4671 C CA . VAL A 1 611 ? -22.775 9.455 43.433 1.00 85.81 611 VAL A CA 1
ATOM 4672 C C . VAL A 1 611 ? -22.607 8.369 42.359 1.00 85.81 611 VAL A C 1
ATOM 4674 O O . VAL A 1 611 ? -22.144 8.646 41.252 1.00 85.81 611 VAL A O 1
ATOM 4677 N N . THR A 1 612 ? -22.965 7.126 42.684 1.00 91.88 612 THR A N 1
ATOM 4678 C CA . THR A 1 612 ? -22.857 5.954 41.816 1.00 91.88 612 THR A CA 1
ATOM 4679 C C . THR A 1 612 ? -24.244 5.451 41.444 1.00 91.88 612 THR A C 1
ATOM 4681 O O . THR A 1 612 ? -25.095 5.240 42.301 1.00 91.88 612 THR A O 1
ATOM 4684 N N . LYS A 1 613 ? -24.457 5.189 40.159 1.00 91.88 613 LYS A N 1
ATOM 4685 C CA . LYS A 1 613 ? -25.637 4.504 39.632 1.00 91.88 613 LYS A CA 1
ATOM 4686 C C . LYS A 1 613 ? -25.272 3.072 39.269 1.00 91.88 613 LYS A C 1
ATOM 4688 O O . LYS A 1 613 ? -24.267 2.853 38.592 1.00 91.88 613 LYS A O 1
ATOM 4693 N N . ALA A 1 614 ? -26.072 2.102 39.699 1.00 94.00 614 ALA A N 1
ATOM 4694 C CA . ALA A 1 614 ? -25.928 0.719 39.255 1.00 94.00 614 ALA A CA 1
ATOM 4695 C C . ALA A 1 614 ? -26.836 0.461 38.050 1.00 94.00 614 ALA A C 1
ATOM 4697 O O . ALA A 1 614 ? -27.975 0.918 38.020 1.00 94.00 614 ALA A O 1
ATOM 4698 N N . TYR A 1 615 ? -26.347 -0.302 37.078 1.00 94.31 615 TYR A N 1
ATOM 4699 C CA . TYR A 1 615 ? -27.131 -0.810 35.961 1.00 94.31 615 TYR A CA 1
ATOM 4700 C C . TYR A 1 615 ? -27.153 -2.336 36.017 1.00 94.31 615 TYR A C 1
ATOM 4702 O O . TYR A 1 615 ? -26.117 -2.972 35.820 1.00 94.31 615 TYR A O 1
ATOM 4710 N N . VAL A 1 616 ? -28.337 -2.897 36.262 1.00 93.25 616 VAL A N 1
ATOM 4711 C CA . VAL A 1 616 ? -28.601 -4.338 36.389 1.00 93.25 616 VAL A CA 1
ATOM 4712 C C . VAL A 1 616 ? -29.572 -4.730 35.279 1.00 93.25 616 VAL A C 1
ATOM 4714 O O . VAL A 1 616 ? -30.628 -4.107 35.147 1.00 93.25 616 VAL A O 1
ATOM 4717 N N . GLY A 1 617 ? -29.231 -5.717 34.445 1.00 89.00 617 GLY A N 1
ATOM 4718 C CA . GLY A 1 617 ? -30.088 -6.079 33.305 1.00 89.00 617 GLY A CA 1
ATOM 4719 C C . GLY A 1 617 ? -30.294 -4.916 32.329 1.00 89.00 617 GLY A C 1
ATOM 4720 O O . GLY A 1 617 ? -31.404 -4.658 31.865 1.00 89.00 617 GLY A O 1
ATOM 4721 N N . GLY A 1 618 ? -29.252 -4.098 32.164 1.00 84.50 618 GLY A N 1
ATOM 4722 C CA . GLY A 1 618 ? -29.263 -2.911 31.311 1.00 84.50 618 GLY A CA 1
ATOM 4723 C C . GLY A 1 618 ? -30.015 -1.686 31.850 1.00 84.50 618 GLY A C 1
ATOM 4724 O O . GLY A 1 618 ? -29.899 -0.626 31.224 1.00 84.50 618 GLY A O 1
ATOM 4725 N N . LYS A 1 619 ? -30.719 -1.781 32.989 1.00 89.44 619 LYS A N 1
ATOM 4726 C CA . LYS A 1 619 ? -31.552 -0.709 33.573 1.00 89.44 619 LYS A CA 1
ATOM 4727 C C . LYS A 1 619 ? -30.969 -0.158 34.872 1.00 89.44 619 LYS A C 1
ATOM 4729 O O . LYS A 1 619 ? -30.342 -0.897 35.624 1.00 89.44 619 LYS A O 1
ATOM 4734 N N . GLU A 1 620 ? -31.198 1.130 35.137 1.00 90.69 620 GLU A N 1
ATOM 4735 C CA . GLU A 1 620 ? -30.798 1.767 36.400 1.00 90.69 620 GLU A CA 1
ATOM 4736 C C . GLU A 1 620 ? -31.480 1.068 37.589 1.00 90.69 620 GLU A C 1
ATOM 4738 O O . GLU A 1 620 ? -32.676 0.772 37.555 1.00 90.69 620 GLU A O 1
ATOM 4743 N N . SER A 1 621 ? -30.701 0.782 38.628 1.00 91.06 621 SER A N 1
ATOM 4744 C CA . SER A 1 621 ? -31.109 0.067 39.832 1.00 91.06 621 SER A CA 1
ATOM 4745 C C . SER A 1 621 ? -30.487 0.724 41.062 1.00 91.06 621 SER A C 1
ATOM 4747 O O . SER A 1 621 ? -29.353 1.202 41.023 1.00 91.06 621 SER A O 1
ATOM 4749 N N . ALA A 1 622 ? -31.216 0.709 42.179 1.00 85.62 622 ALA A N 1
ATOM 4750 C CA . ALA A 1 622 ? -30.711 1.193 43.465 1.00 85.62 622 ALA A CA 1
ATOM 4751 C C . ALA A 1 622 ? -29.653 0.255 44.077 1.00 85.62 622 ALA A C 1
ATOM 4753 O O . ALA A 1 622 ? -28.836 0.679 44.894 1.00 85.62 622 ALA A O 1
ATOM 4754 N N . THR A 1 623 ? -29.669 -1.020 43.684 1.00 90.31 623 THR A N 1
ATOM 4755 C CA . THR A 1 623 ? -28.773 -2.057 44.201 1.00 90.31 623 THR A CA 1
ATOM 4756 C C . THR A 1 623 ? -28.166 -2.865 43.063 1.00 90.31 623 THR A C 1
ATOM 4758 O O . THR A 1 623 ? -28.842 -3.199 42.090 1.00 90.31 623 THR A O 1
ATOM 4761 N N . SER A 1 624 ? -26.896 -3.206 43.222 1.00 92.44 624 SER A N 1
ATOM 4762 C CA . SER A 1 624 ? -26.131 -4.147 42.408 1.00 92.44 624 SER A CA 1
ATOM 4763 C C . SER A 1 624 ? -26.430 -5.586 42.850 1.00 92.44 624 SER A C 1
ATOM 4765 O O . SER A 1 624 ? -26.635 -5.839 44.038 1.00 92.44 624 SER A O 1
ATOM 4767 N N . MET A 1 625 ? -26.447 -6.544 41.918 1.00 92.69 625 MET A N 1
ATOM 4768 C CA . MET A 1 625 ? -26.551 -7.972 42.264 1.00 92.69 625 MET A CA 1
ATOM 4769 C C . MET A 1 625 ? -25.255 -8.450 42.915 1.00 92.69 625 MET A C 1
ATOM 4771 O O . MET A 1 625 ? -25.265 -9.272 43.832 1.00 92.69 625 MET A O 1
ATOM 4775 N N . CYS A 1 626 ? -24.130 -7.892 42.477 1.00 91.56 626 CYS A N 1
ATOM 4776 C CA . CYS A 1 626 ? -22.864 -8.034 43.169 1.00 91.56 626 CYS A CA 1
ATOM 4777 C C . CYS A 1 626 ? -22.856 -7.206 44.455 1.00 91.56 626 CYS A C 1
ATOM 4779 O O . CYS A 1 626 ? -23.102 -6.003 44.425 1.00 91.56 626 CYS A O 1
ATOM 4781 N N . TYR A 1 627 ? -22.530 -7.854 45.565 1.00 92.12 627 TYR A N 1
ATOM 4782 C CA . TYR A 1 627 ? -22.419 -7.253 46.893 1.00 92.12 627 TYR A CA 1
ATOM 4783 C C . TYR A 1 627 ? -21.055 -7.561 47.534 1.00 92.12 627 TYR A C 1
ATOM 4785 O O . TYR A 1 627 ? -20.350 -8.492 47.111 1.00 92.12 627 TYR A O 1
ATOM 4793 N N . SER A 1 628 ? -20.698 -6.809 48.576 1.00 88.75 628 SER A N 1
ATOM 4794 C CA . SER A 1 628 ? -19.439 -6.957 49.315 1.00 88.75 628 SER A CA 1
ATOM 4795 C C . SER A 1 628 ? -19.695 -7.382 50.754 1.00 88.75 628 SER A C 1
ATOM 4797 O O . SER A 1 628 ? -20.413 -6.707 51.488 1.00 88.75 628 SER A O 1
ATOM 4799 N N . ALA A 1 629 ? -19.076 -8.474 51.203 1.00 86.31 629 ALA A N 1
ATOM 4800 C CA . ALA A 1 629 ? -19.155 -8.907 52.598 1.00 86.31 629 ALA A CA 1
ATOM 4801 C C . ALA A 1 629 ? -17.754 -8.970 53.209 1.00 86.31 629 ALA A C 1
ATOM 4803 O O . ALA A 1 629 ? -16.844 -9.569 52.636 1.00 86.31 629 ALA A O 1
ATOM 4804 N N . ASN A 1 630 ? -17.569 -8.342 54.377 1.00 82.12 630 ASN A N 1
ATOM 4805 C CA . ASN A 1 630 ? -16.275 -8.245 55.068 1.00 82.12 630 ASN A CA 1
ATOM 4806 C C . ASN A 1 630 ? -15.136 -7.731 54.161 1.00 82.12 630 ASN A C 1
ATOM 4808 O O . ASN A 1 630 ? -14.012 -8.227 54.213 1.00 82.12 630 ASN A O 1
ATOM 4812 N N . GLY A 1 631 ? -15.441 -6.764 53.288 1.00 77.25 631 GLY A N 1
ATOM 4813 C CA . GLY A 1 631 ? -14.479 -6.176 52.350 1.00 77.25 631 GLY A CA 1
ATOM 4814 C C . GLY A 1 631 ? -14.102 -7.065 51.159 1.00 77.25 631 GLY A C 1
ATOM 4815 O O . GLY A 1 631 ? -13.154 -6.731 50.451 1.00 77.25 631 GLY A O 1
ATOM 4816 N N . THR A 1 632 ? -14.812 -8.179 50.940 1.00 85.19 632 THR A N 1
ATOM 4817 C CA . THR A 1 632 ? -14.614 -9.080 49.797 1.00 85.19 632 THR A CA 1
ATOM 4818 C C . THR A 1 632 ? -15.821 -9.057 48.862 1.00 85.19 632 THR A C 1
ATOM 4820 O O . THR A 1 632 ? -16.943 -9.333 49.286 1.00 85.19 632 THR A O 1
ATOM 4823 N N . GLU A 1 633 ? -15.579 -8.791 47.578 1.00 88.12 633 GLU A N 1
ATOM 4824 C CA . GLU A 1 633 ? -16.615 -8.778 46.541 1.00 88.12 633 GLU A CA 1
ATOM 4825 C C . GLU A 1 633 ? -17.068 -10.199 46.166 1.00 88.12 633 GLU A C 1
ATOM 4827 O O . GLU A 1 633 ? -16.259 -11.110 45.956 1.00 88.12 633 GLU A O 1
ATOM 4832 N N . SER A 1 634 ? -18.381 -10.371 46.017 1.00 90.12 634 SER A N 1
ATOM 4833 C CA . SER A 1 634 ? -19.008 -11.598 45.495 1.00 90.12 634 SER A CA 1
ATOM 4834 C C . SER A 1 634 ? -18.702 -11.871 44.016 1.00 90.12 634 SER A C 1
ATOM 4836 O O . SER A 1 634 ? -18.725 -13.027 43.589 1.00 90.12 634 SER A O 1
ATOM 4838 N N . CYS A 1 635 ? -18.335 -10.833 43.263 1.00 90.75 635 CYS A N 1
ATOM 4839 C CA . CYS A 1 635 ? -18.099 -10.855 41.820 1.00 90.75 635 CYS A CA 1
ATOM 4840 C C . CYS A 1 635 ? -16.671 -10.431 41.459 1.00 90.75 635 CYS A C 1
ATOM 4842 O O . CYS A 1 635 ? -16.000 -9.750 42.237 1.00 90.75 635 CYS A O 1
ATOM 4844 N N . PHE A 1 636 ? -16.219 -10.790 40.255 1.00 90.69 636 PHE A N 1
ATOM 4845 C CA . PHE A 1 636 ? -15.022 -10.182 39.667 1.00 90.69 636 PHE A CA 1
ATOM 4846 C C . PHE A 1 636 ? -15.344 -8.742 39.260 1.00 90.69 636 PHE A C 1
ATOM 4848 O O . PHE A 1 636 ? -16.391 -8.520 38.656 1.00 90.69 636 PHE A O 1
ATOM 4855 N N . SER A 1 637 ? -14.466 -7.776 39.555 1.00 90.12 637 SER A N 1
ATOM 4856 C CA . SER A 1 637 ? -14.656 -6.398 39.094 1.00 90.12 637 SER A CA 1
ATOM 4857 C C . SER A 1 637 ? -13.421 -5.793 38.439 1.00 90.12 637 SER A C 1
ATOM 4859 O O . SER A 1 637 ? -12.288 -5.985 38.891 1.00 90.12 637 SER A O 1
ATOM 4861 N N . VAL A 1 638 ? -13.670 -5.020 37.386 1.00 90.56 638 VAL A N 1
ATOM 4862 C CA . VAL A 1 638 ? -12.676 -4.244 36.641 1.00 90.56 638 VAL A CA 1
ATOM 4863 C C . VAL A 1 638 ? -13.250 -2.864 36.352 1.00 90.56 638 VAL A C 1
ATOM 4865 O O . VAL A 1 638 ? -14.437 -2.733 36.057 1.00 90.56 638 VAL A O 1
ATOM 4868 N N . SER A 1 639 ? -12.425 -1.830 36.483 1.00 90.62 639 SER A N 1
ATOM 4869 C CA . SER A 1 639 ? -12.903 -0.447 36.495 1.00 90.62 639 SER A CA 1
ATOM 4870 C C . SER A 1 639 ? -12.074 0.447 35.585 1.00 90.62 639 SER A C 1
ATOM 4872 O O . SER A 1 639 ? -10.856 0.278 35.515 1.00 90.62 639 SER A O 1
ATOM 4874 N N . TYR A 1 640 ? -12.726 1.411 34.934 1.00 88.00 640 TYR A N 1
ATOM 4875 C CA . TYR A 1 640 ? -12.128 2.328 33.964 1.00 88.00 640 TYR A CA 1
ATOM 4876 C C . TYR A 1 640 ? -12.605 3.768 34.231 1.00 88.00 640 TYR A C 1
ATOM 4878 O O . TYR A 1 640 ? -13.802 3.976 34.435 1.00 88.00 640 TYR A O 1
ATOM 4886 N N . PRO A 1 641 ? -11.729 4.787 34.233 1.00 85.81 641 PRO A N 1
ATOM 4887 C CA . PRO A 1 641 ? -12.170 6.164 34.037 1.00 85.81 641 PRO A CA 1
ATOM 4888 C C . PRO A 1 641 ? -12.767 6.329 32.635 1.00 85.81 641 PRO A C 1
ATOM 4890 O O . PRO A 1 641 ? -12.272 5.748 31.669 1.00 85.81 641 PRO A O 1
ATOM 4893 N N . VAL A 1 642 ? -13.820 7.134 32.538 1.00 88.38 642 VAL A N 1
ATOM 4894 C CA . VAL A 1 642 ? -14.536 7.424 31.294 1.00 88.38 642 VAL A CA 1
ATOM 4895 C C . VAL A 1 642 ? -14.822 8.911 31.198 1.00 88.38 642 VAL A C 1
ATOM 4897 O O . VAL A 1 642 ? -15.099 9.583 32.189 1.00 88.38 642 VAL A O 1
ATOM 4900 N N . MET A 1 643 ? -14.754 9.435 29.985 1.00 83.31 643 MET A N 1
ATOM 4901 C CA . MET A 1 643 ? -14.922 10.866 29.732 1.00 83.31 643 MET A CA 1
ATOM 4902 C C . MET A 1 643 ? -15.873 11.131 28.568 1.00 83.31 643 MET A C 1
ATOM 4904 O O . MET A 1 643 ? -15.946 12.248 28.083 1.00 83.31 643 MET A O 1
ATOM 4908 N N . GLY A 1 644 ? -16.579 10.104 28.106 1.00 88.06 644 GLY A N 1
ATOM 4909 C CA . GLY A 1 644 ? -17.492 10.163 26.975 1.00 88.06 644 GLY A CA 1
ATOM 4910 C C . GLY A 1 644 ? -18.160 8.809 26.734 1.00 88.06 644 GLY A C 1
ATOM 4911 O O . GLY A 1 644 ? -17.927 7.873 27.509 1.00 88.06 644 GLY A O 1
ATOM 4912 N N . PRO A 1 645 ? -18.939 8.680 25.648 1.00 88.56 645 PRO A N 1
ATOM 4913 C CA . PRO A 1 645 ? -19.602 7.438 25.260 1.00 88.56 645 PRO A CA 1
ATOM 4914 C C . PRO A 1 645 ? -18.623 6.264 25.145 1.00 88.56 645 PRO A C 1
ATOM 4916 O O . PRO A 1 645 ? -17.478 6.427 24.721 1.00 88.56 645 PRO A O 1
ATOM 4919 N N . PHE A 1 646 ? -19.066 5.065 25.519 1.00 91.25 646 PHE A N 1
ATOM 4920 C CA . PHE A 1 646 ? -18.206 3.882 25.539 1.00 91.25 646 PHE A CA 1
ATOM 4921 C C . PHE A 1 646 ? -18.982 2.583 25.307 1.00 91.25 646 PHE A C 1
ATOM 4923 O O . PHE A 1 646 ? -20.206 2.508 25.452 1.00 91.25 646 PHE A O 1
ATOM 4930 N N . ARG A 1 647 ? -18.245 1.515 24.994 1.00 90.19 647 ARG A N 1
ATOM 4931 C CA . ARG A 1 647 ? -18.737 0.135 24.952 1.00 90.19 647 ARG A CA 1
ATOM 4932 C C . ARG A 1 647 ? -17.804 -0.762 25.743 1.00 90.19 647 ARG A C 1
ATOM 4934 O O . ARG A 1 647 ? -16.588 -0.634 25.669 1.00 90.19 647 ARG A O 1
ATOM 4941 N N . ILE A 1 648 ? -18.372 -1.712 26.466 1.00 91.44 648 ILE A N 1
ATOM 4942 C CA . ILE A 1 648 ? -17.622 -2.733 27.183 1.00 91.44 648 ILE A CA 1
ATOM 4943 C C . ILE A 1 648 ? -18.200 -4.108 26.881 1.00 91.44 648 ILE A C 1
ATOM 4945 O O . ILE A 1 648 ? -19.416 -4.302 26.841 1.00 91.44 648 ILE A O 1
ATOM 4949 N N . ASN A 1 649 ? -17.306 -5.058 26.641 1.00 93.75 649 ASN A N 1
ATOM 4950 C CA . ASN A 1 649 ? -17.622 -6.460 26.436 1.00 93.75 649 ASN A CA 1
ATOM 4951 C C . ASN A 1 649 ? -16.695 -7.293 27.318 1.00 93.75 649 ASN A C 1
ATOM 4953 O O . ASN A 1 649 ? -15.481 -7.099 27.289 1.00 93.75 649 ASN A O 1
ATOM 4957 N N . VAL A 1 650 ? -17.254 -8.213 28.095 1.00 94.81 650 VAL A N 1
ATOM 4958 C CA . VAL A 1 650 ? -16.482 -9.155 28.900 1.00 94.81 650 VAL A CA 1
ATOM 4959 C C . VAL A 1 650 ? -16.899 -10.568 28.538 1.00 94.81 650 VAL A C 1
ATOM 4961 O O . VAL A 1 650 ? -18.049 -10.940 28.743 1.00 94.81 650 VAL A O 1
ATOM 4964 N N . ARG A 1 651 ? -15.961 -11.373 28.042 1.00 95.19 651 ARG A N 1
ATOM 4965 C CA . ARG A 1 651 ? -16.167 -12.809 27.812 1.00 95.19 651 ARG A CA 1
ATOM 4966 C C . ARG A 1 651 ? -15.485 -13.610 28.902 1.00 95.19 651 ARG A C 1
ATOM 4968 O O . ARG A 1 651 ? -14.333 -13.341 29.242 1.00 95.19 651 ARG A O 1
ATOM 4975 N N . VAL A 1 652 ? -16.190 -14.597 29.433 1.00 94.88 652 VAL A N 1
ATOM 4976 C CA . VAL A 1 652 ? -15.700 -15.472 30.493 1.00 94.88 652 VAL A CA 1
ATOM 4977 C C . VAL A 1 652 ? -15.503 -16.867 29.929 1.00 94.88 652 VAL A C 1
ATOM 4979 O O . VAL A 1 652 ? -16.403 -17.424 29.300 1.00 94.88 652 VAL A O 1
ATOM 4982 N N . PHE A 1 653 ? -14.334 -17.436 30.192 1.00 94.25 653 PHE A N 1
ATOM 4983 C CA . PHE A 1 653 ? -13.989 -18.805 29.843 1.00 94.25 653 PHE A CA 1
ATOM 4984 C C . PHE A 1 653 ? -13.566 -19.577 31.086 1.00 94.25 653 PHE A C 1
ATOM 4986 O O . PHE A 1 653 ? -13.034 -19.005 32.044 1.00 94.25 653 PHE A O 1
ATOM 4993 N N . ASP A 1 654 ? -13.778 -20.886 31.073 1.00 91.00 654 ASP A N 1
ATOM 4994 C CA . ASP A 1 654 ? -13.164 -21.767 32.056 1.00 91.00 654 ASP A CA 1
ATOM 4995 C C . ASP A 1 654 ? -11.651 -21.923 31.786 1.00 91.00 654 ASP A C 1
ATOM 4997 O O . ASP A 1 654 ? -11.099 -21.442 30.794 1.00 91.00 654 ASP A O 1
ATOM 5001 N N . HIS A 1 655 ? -10.949 -22.598 32.693 1.00 85.81 655 HIS A N 1
ATOM 5002 C CA . HIS A 1 655 ? -9.515 -22.867 32.557 1.00 85.81 655 HIS A CA 1
ATOM 5003 C C . HIS A 1 655 ? -9.117 -23.762 31.368 1.00 85.81 655 HIS A C 1
ATOM 5005 O O . HIS A 1 655 ? -7.927 -23.842 31.064 1.00 85.81 655 HIS A O 1
ATOM 5011 N N . LEU A 1 656 ? -10.076 -24.428 30.719 1.00 86.56 656 LEU A N 1
ATOM 5012 C CA . LEU A 1 656 ? -9.871 -25.242 29.519 1.00 86.56 656 LEU A CA 1
ATOM 5013 C C . LEU A 1 656 ? -10.168 -24.452 28.233 1.00 86.56 656 LEU A C 1
ATOM 5015 O O . LEU A 1 656 ? -9.942 -24.967 27.143 1.00 86.56 656 LEU A O 1
ATOM 5019 N N . GLY A 1 657 ? -10.626 -23.201 28.352 1.00 85.25 657 GLY A N 1
ATOM 5020 C CA . GLY A 1 657 ? -10.956 -22.334 27.225 1.00 85.25 657 GLY A CA 1
ATOM 5021 C C . GLY A 1 657 ? -12.392 -22.477 26.720 1.00 85.25 657 GLY A C 1
ATOM 5022 O O . GLY A 1 657 ? -12.713 -21.907 25.680 1.00 85.25 657 GLY A O 1
ATOM 5023 N N . HIS A 1 658 ? -13.273 -23.190 27.428 1.00 90.94 658 HIS A N 1
ATOM 5024 C CA . HIS A 1 658 ? -14.689 -23.241 27.063 1.00 90.94 658 HIS A CA 1
ATOM 5025 C C . HIS A 1 658 ? -15.401 -21.959 27.475 1.00 90.94 658 HIS A C 1
ATOM 5027 O O . HIS A 1 658 ? -15.156 -21.414 28.552 1.00 90.94 658 HIS A O 1
ATOM 5033 N N . PHE A 1 659 ? -16.312 -21.499 26.623 1.00 94.69 659 PHE A N 1
ATOM 5034 C CA . PHE A 1 659 ? -17.155 -20.344 26.898 1.00 94.69 659 PHE A CA 1
ATOM 5035 C C . PHE A 1 659 ? -18.078 -20.601 28.099 1.00 94.69 659 PHE A C 1
ATOM 5037 O O . PHE A 1 659 ? -18.691 -21.662 28.205 1.00 94.69 659 PHE A O 1
ATOM 5044 N N . VAL A 1 660 ? -18.176 -19.621 28.998 1.00 94.25 660 VAL A N 1
ATOM 5045 C CA . VAL A 1 660 ? -19.014 -19.679 30.205 1.00 94.25 660 VAL A CA 1
ATOM 5046 C C . VAL A 1 660 ? -20.154 -18.675 30.112 1.00 94.25 660 VAL A C 1
ATOM 5048 O O . VAL A 1 660 ? -21.313 -19.056 30.277 1.00 94.25 660 VAL A O 1
ATOM 5051 N N . SER A 1 661 ? -19.831 -17.402 29.882 1.00 95.12 661 SER A N 1
ATOM 5052 C CA . SER A 1 661 ? -20.803 -16.313 29.767 1.00 95.12 661 SER A CA 1
ATOM 5053 C C . SER A 1 661 ? -20.193 -15.075 29.107 1.00 95.12 661 SER A C 1
ATOM 5055 O O . SER A 1 661 ? -18.969 -14.934 29.013 1.00 95.12 661 SER A O 1
ATOM 5057 N N . GLN A 1 662 ? -21.049 -14.160 28.650 1.00 95.44 662 GLN A N 1
ATOM 5058 C CA . GLN A 1 662 ? -20.642 -12.876 28.086 1.00 95.44 662 GLN A CA 1
ATOM 5059 C C . GLN A 1 662 ? -21.502 -11.739 28.620 1.00 95.44 662 GLN A C 1
ATOM 5061 O O . GLN A 1 662 ? -22.728 -11.831 28.612 1.00 95.44 662 GLN A O 1
ATOM 5066 N N . TYR A 1 663 ? -20.839 -10.655 29.021 1.00 96.00 663 TYR A N 1
ATOM 5067 C CA . TYR A 1 663 ? -21.458 -9.374 29.331 1.00 96.00 663 TYR A CA 1
ATOM 5068 C C . TYR A 1 663 ? -21.199 -8.354 28.231 1.00 96.00 663 TYR A C 1
ATOM 5070 O O . TYR A 1 663 ? -20.076 -8.248 27.733 1.00 96.00 663 TYR A O 1
ATOM 5078 N N . GLN A 1 664 ? -22.212 -7.571 27.876 1.00 93.38 664 GLN A N 1
ATOM 5079 C CA . GLN A 1 664 ? -22.056 -6.444 26.969 1.00 93.38 664 GLN A CA 1
ATOM 5080 C C . GLN A 1 664 ? -22.907 -5.260 27.410 1.00 93.38 664 GLN A C 1
ATOM 5082 O O . GLN A 1 664 ? -24.105 -5.388 27.650 1.00 93.38 664 GLN A O 1
ATOM 5087 N N . LYS A 1 665 ? -22.293 -4.076 27.433 1.00 90.06 665 LYS A N 1
ATOM 5088 C CA . LYS A 1 665 ? -22.995 -2.814 27.651 1.00 90.06 665 LYS A CA 1
ATOM 5089 C C . LYS A 1 665 ? -22.392 -1.717 26.791 1.00 90.06 665 LYS A C 1
ATOM 5091 O O . LYS A 1 665 ? -21.177 -1.581 26.692 1.00 90.06 665 LYS A O 1
ATOM 5096 N N . SER A 1 666 ? -23.256 -0.919 26.185 1.00 91.38 666 SER A N 1
ATOM 5097 C CA . SER A 1 666 ? -22.900 0.345 25.549 1.00 91.38 666 SER A CA 1
ATOM 5098 C C . SER A 1 666 ? -23.596 1.488 26.272 1.00 91.38 666 SER A C 1
ATOM 5100 O O . SER A 1 666 ? -24.719 1.325 26.758 1.00 91.38 666 SER A O 1
ATOM 5102 N N . MET A 1 667 ? -22.926 2.631 26.323 1.00 90.06 667 MET A N 1
ATOM 5103 C CA . MET A 1 667 ? -23.462 3.884 26.826 1.00 90.06 667 MET A CA 1
ATOM 5104 C C . MET A 1 667 ? -23.246 4.940 25.745 1.00 90.06 667 MET A C 1
ATOM 5106 O O . MET A 1 667 ? -22.104 5.261 25.415 1.00 90.06 667 MET A O 1
ATOM 5110 N N . ASN A 1 668 ? -24.339 5.413 25.148 1.00 90.00 668 ASN A N 1
ATOM 5111 C CA . ASN A 1 668 ? -24.294 6.516 24.189 1.00 90.00 668 ASN A CA 1
ATOM 5112 C C . ASN A 1 668 ? -24.171 7.869 24.918 1.00 90.00 668 ASN A C 1
ATOM 5114 O O . ASN A 1 668 ? -24.141 7.910 26.148 1.00 90.00 668 ASN A O 1
ATOM 5118 N N . GLU A 1 669 ? -24.084 8.968 24.170 1.00 89.69 669 GLU A N 1
ATOM 5119 C CA . GLU A 1 669 ? -23.903 10.307 24.743 1.00 89.69 669 GLU A CA 1
ATOM 5120 C C . GLU A 1 669 ? -25.027 10.712 25.703 1.00 89.69 669 GLU A C 1
ATOM 5122 O O . GLU A 1 669 ? -24.740 11.074 26.842 1.00 89.69 669 GLU A O 1
ATOM 5127 N N . ASP A 1 670 ? -26.292 10.546 25.310 1.00 90.88 670 ASP A N 1
ATOM 5128 C CA . ASP A 1 670 ? -27.436 10.890 26.163 1.00 90.88 670 ASP A CA 1
ATOM 5129 C C . ASP A 1 670 ? -27.436 10.099 27.476 1.00 90.88 670 ASP A C 1
ATOM 5131 O O . ASP A 1 670 ? -27.669 10.645 28.557 1.00 90.88 670 ASP A O 1
ATOM 5135 N N . GLN A 1 671 ? -27.148 8.796 27.401 1.00 90.94 671 GLN A N 1
ATOM 5136 C CA . GLN A 1 671 ? -27.046 7.934 28.577 1.00 90.94 671 GLN A CA 1
ATOM 5137 C C . GLN A 1 671 ? -25.854 8.322 29.452 1.00 90.94 671 GLN A C 1
ATOM 5139 O O . GLN A 1 671 ? -25.967 8.289 30.675 1.00 90.94 671 GLN A O 1
ATOM 5144 N N . PHE A 1 672 ? -24.731 8.704 28.843 1.00 93.06 672 PHE A N 1
ATOM 5145 C CA . PHE A 1 672 ? -23.541 9.162 29.550 1.00 93.06 672 PHE A CA 1
ATOM 5146 C C . PHE A 1 672 ? -23.808 10.475 30.297 1.00 93.06 672 PHE A C 1
ATOM 5148 O O . PHE A 1 672 ? -23.525 10.572 31.491 1.00 93.06 672 PHE A O 1
ATOM 5155 N N . HIS A 1 673 ? -24.443 11.457 29.650 1.00 93.00 673 HIS A N 1
ATOM 5156 C CA . HIS A 1 673 ? -24.855 12.708 30.296 1.00 93.00 673 HIS A CA 1
ATOM 5157 C C . HIS A 1 673 ? -25.874 12.466 31.405 1.00 93.00 673 HIS A C 1
ATOM 5159 O O . HIS A 1 673 ? -25.713 12.988 32.504 1.00 93.00 673 HIS A O 1
ATOM 5165 N N . ALA A 1 674 ? -26.880 11.621 31.172 1.00 91.94 674 ALA A N 1
ATOM 5166 C CA . ALA A 1 674 ? -27.859 11.255 32.196 1.00 91.94 674 ALA A CA 1
ATOM 5167 C C . ALA A 1 674 ? -27.225 10.519 33.394 1.00 91.94 674 ALA A C 1
ATOM 5169 O O . ALA A 1 674 ? -27.715 10.619 34.527 1.00 91.94 674 ALA A O 1
ATOM 5170 N N . ALA A 1 675 ? -26.139 9.777 33.161 1.00 91.88 675 ALA A N 1
ATOM 5171 C CA . ALA A 1 675 ? -25.376 9.111 34.207 1.00 91.88 675 ALA A CA 1
ATOM 5172 C C . ALA A 1 675 ? -24.504 10.092 35.013 1.00 91.88 675 ALA A C 1
ATOM 5174 O O . ALA A 1 675 ? -24.403 9.934 36.228 1.00 91.88 675 ALA A O 1
ATOM 5175 N N . LEU A 1 676 ? -23.937 11.121 34.370 1.00 93.12 676 LEU A N 1
ATOM 5176 C CA . LEU A 1 676 ? -23.199 12.208 35.033 1.00 93.12 676 LEU A CA 1
ATOM 5177 C C . LEU A 1 676 ? -24.112 13.177 35.804 1.00 93.12 676 LEU A C 1
ATOM 5179 O O . LEU A 1 676 ? -23.741 13.680 36.862 1.00 93.12 676 LEU A O 1
ATOM 5183 N N . GLY A 1 677 ? -25.315 13.443 35.292 1.00 92.12 677 GLY A N 1
ATOM 5184 C CA . GLY A 1 677 ? -26.285 14.372 35.874 1.00 92.12 677 GLY A CA 1
ATOM 5185 C C . GLY A 1 677 ? -26.488 15.640 35.040 1.00 92.12 677 GLY A C 1
ATOM 5186 O O . GLY A 1 677 ? -26.126 15.714 33.871 1.00 92.12 677 GLY A O 1
ATOM 5187 N N . ALA A 1 678 ? -27.118 16.660 35.629 1.00 92.31 678 ALA A N 1
ATOM 5188 C CA . ALA A 1 678 ? -27.451 17.893 34.914 1.00 92.31 678 ALA A CA 1
ATOM 5189 C C . ALA A 1 678 ? -26.198 18.686 34.498 1.00 92.31 678 ALA A C 1
ATOM 5191 O O . ALA A 1 678 ? -25.203 18.706 35.226 1.00 92.31 678 ALA A O 1
ATOM 5192 N N . ALA A 1 679 ? -26.276 19.389 33.365 1.00 92.31 679 ALA A N 1
ATOM 5193 C CA . ALA A 1 679 ? -25.236 20.318 32.926 1.00 92.31 679 ALA A CA 1
ATOM 5194 C C . ALA A 1 679 ? -25.036 21.444 33.954 1.00 92.31 679 ALA A C 1
ATOM 5196 O O . ALA A 1 679 ? -26.007 22.073 34.374 1.00 92.31 679 ALA A O 1
ATOM 5197 N N . GLN A 1 680 ? -23.785 21.707 34.337 1.00 91.62 680 GLN A N 1
ATOM 5198 C CA . GLN A 1 680 ? -23.439 22.709 35.359 1.00 91.62 680 GLN A CA 1
ATOM 5199 C C . GLN A 1 680 ? -22.710 23.936 34.787 1.00 91.62 680 GLN A C 1
ATOM 5201 O O . GLN A 1 680 ? -22.617 24.969 35.448 1.00 91.62 680 GLN A O 1
ATOM 5206 N N . GLY A 1 681 ? -22.200 23.855 33.558 1.00 89.81 681 GLY A N 1
ATOM 5207 C CA . GLY A 1 681 ? -21.538 24.966 32.879 1.00 89.81 681 GLY A CA 1
ATOM 5208 C C . GLY A 1 681 ? -20.907 24.534 31.561 1.00 89.81 681 GLY A C 1
ATOM 5209 O O . GLY A 1 681 ? -21.222 23.462 31.040 1.00 89.81 681 GLY A O 1
ATOM 5210 N N . SER A 1 682 ? -20.019 25.371 31.027 1.00 91.06 682 SER A N 1
ATOM 5211 C CA . SER A 1 682 ? -19.343 25.137 29.751 1.00 91.06 682 SER A CA 1
ATOM 5212 C C . SER A 1 682 ? -17.879 25.560 29.778 1.00 91.06 682 SER A C 1
ATOM 5214 O O . SER A 1 682 ? -17.479 26.381 30.600 1.00 91.06 682 SER A O 1
ATOM 5216 N N . CYS A 1 683 ? -17.107 24.998 28.857 1.00 81.50 683 CYS A N 1
ATOM 5217 C CA . CYS A 1 683 ? -15.758 25.416 28.516 1.00 81.50 683 CYS A CA 1
ATOM 5218 C C . CYS A 1 683 ? -15.792 26.577 27.509 1.00 81.50 683 CYS A C 1
ATOM 5220 O O . CYS A 1 683 ? -16.848 26.910 26.963 1.00 81.50 683 CYS A O 1
ATOM 5222 N N . ASP A 1 684 ? -14.628 27.172 27.240 1.00 76.06 684 ASP A N 1
ATOM 5223 C CA . ASP A 1 684 ? -14.488 28.333 26.346 1.00 76.06 684 ASP A CA 1
ATOM 5224 C C . ASP A 1 684 ? -14.926 28.050 24.898 1.00 76.06 684 ASP A C 1
ATOM 5226 O O . ASP A 1 684 ? -15.345 28.961 24.188 1.00 76.06 684 ASP A O 1
ATOM 5230 N N . ASP A 1 685 ? -14.880 26.786 24.463 1.00 74.69 685 ASP A N 1
ATOM 5231 C CA . ASP A 1 685 ? -15.340 26.343 23.140 1.00 74.69 685 ASP A CA 1
ATOM 5232 C C . ASP A 1 685 ? -16.849 26.027 23.081 1.00 74.69 685 ASP A C 1
ATOM 5234 O O . ASP A 1 685 ? -17.349 25.551 22.064 1.00 74.69 685 ASP A O 1
ATOM 5238 N N . GLY A 1 686 ? -17.590 26.294 24.162 1.00 82.69 686 GLY A N 1
ATOM 5239 C CA . GLY A 1 686 ? -19.035 26.077 24.258 1.00 82.69 686 GLY A CA 1
ATOM 5240 C C . GLY A 1 686 ? -19.449 24.653 24.644 1.00 82.69 686 GLY A C 1
ATOM 5241 O O . GLY A 1 686 ? -20.634 24.424 24.908 1.00 82.69 686 GLY A O 1
ATOM 5242 N N . SER A 1 687 ? -18.509 23.705 24.740 1.00 81.31 687 SER A N 1
ATOM 5243 C CA . SER A 1 687 ? -18.792 22.348 25.222 1.00 81.31 687 SER A CA 1
ATOM 5244 C C . SER A 1 687 ? -19.255 22.371 26.684 1.00 81.31 687 SER A C 1
ATOM 5246 O O . SER A 1 687 ? -18.720 23.112 27.509 1.00 81.31 687 SER A O 1
ATOM 5248 N N . LYS A 1 688 ? -20.285 21.588 27.026 1.00 88.06 688 LYS A N 1
ATOM 5249 C CA . LYS A 1 688 ? -20.855 21.550 28.385 1.00 88.06 688 LYS A CA 1
ATOM 5250 C C . LYS A 1 688 ? -20.193 20.474 29.231 1.00 88.06 688 LYS A C 1
ATOM 5252 O O . LYS A 1 688 ? -19.902 19.393 28.727 1.00 88.06 688 LYS A O 1
ATOM 5257 N N . TYR A 1 689 ? -20.023 20.743 30.524 1.00 88.50 689 TYR A N 1
ATOM 5258 C CA . TYR A 1 689 ? -19.710 19.697 31.497 1.00 88.50 689 TYR A CA 1
ATOM 5259 C C . TYR A 1 689 ? -20.960 19.335 32.304 1.00 88.50 689 TYR A C 1
ATOM 5261 O O . TYR A 1 689 ? -21.761 20.197 32.688 1.00 88.50 689 TYR A O 1
ATOM 5269 N N . TYR A 1 690 ? -21.127 18.035 32.529 1.00 92.88 690 TYR A N 1
ATOM 5270 C CA . TYR A 1 690 ? -22.274 17.432 33.202 1.00 92.88 690 TYR A CA 1
ATOM 5271 C C . TYR A 1 690 ? -21.859 16.899 34.573 1.00 92.88 690 TYR A C 1
ATOM 5273 O O . TYR A 1 690 ? -20.725 16.448 34.755 1.00 92.88 690 TYR A O 1
ATOM 5281 N N . GLY A 1 691 ? -22.763 16.978 35.549 1.00 92.50 691 GLY A N 1
ATOM 5282 C CA . GLY A 1 691 ? -22.403 16.726 36.944 1.00 92.50 691 GLY A CA 1
ATOM 5283 C C . GLY A 1 691 ? -21.370 17.739 37.454 1.00 92.50 691 GLY A C 1
ATOM 5284 O O . GLY A 1 691 ? -21.215 18.827 36.901 1.00 92.50 691 GLY A O 1
ATOM 5285 N N . GLU A 1 692 ? -20.646 17.405 38.521 1.00 91.88 692 GLU A N 1
ATOM 5286 C CA . GLU A 1 692 ? -19.712 18.356 39.142 1.00 91.88 692 GLU A CA 1
ATOM 5287 C C . GLU A 1 692 ? -18.404 18.549 38.360 1.00 91.88 692 GLU A C 1
ATOM 5289 O O . GLU A 1 692 ? -17.804 19.621 38.452 1.00 91.88 692 GLU A O 1
ATOM 5294 N N . THR A 1 693 ? -17.962 17.539 37.599 1.00 88.62 693 THR A N 1
ATOM 5295 C CA . THR A 1 693 ? -16.640 17.537 36.943 1.00 88.62 693 THR A CA 1
ATOM 5296 C C . THR A 1 693 ? -16.653 17.196 35.455 1.00 88.62 693 THR A C 1
ATOM 5298 O O . THR A 1 693 ? -15.672 17.489 34.780 1.00 88.62 693 THR A O 1
ATOM 5301 N N . GLY A 1 694 ? -17.720 16.590 34.921 1.00 88.56 694 GLY A N 1
ATOM 5302 C CA . GLY A 1 694 ? -17.754 16.062 33.550 1.00 88.56 694 GLY A CA 1
ATOM 5303 C C . GLY A 1 694 ? -17.057 14.707 33.355 1.00 88.56 694 GLY A C 1
ATOM 5304 O O . GLY A 1 694 ? -17.136 14.146 32.264 1.00 88.56 694 GLY A O 1
ATOM 5305 N N . ALA A 1 695 ? -16.401 14.157 34.383 1.00 89.75 695 ALA A N 1
ATOM 5306 C CA . ALA A 1 695 ? -15.731 12.858 34.325 1.00 89.75 695 ALA A CA 1
ATOM 5307 C C . ALA A 1 695 ? -16.552 11.759 35.016 1.00 89.75 695 ALA A C 1
ATOM 5309 O O . ALA A 1 695 ? -17.195 11.986 36.044 1.00 89.75 695 ALA A O 1
ATOM 5310 N N . GLY A 1 696 ? -16.483 10.544 34.475 1.00 91.69 696 GLY A N 1
ATOM 5311 C CA . GLY A 1 696 ? -17.081 9.350 35.059 1.00 91.69 696 GLY A CA 1
ATOM 5312 C C . GLY A 1 696 ? -16.038 8.295 35.426 1.00 91.69 696 GLY A C 1
ATOM 5313 O O . GLY A 1 696 ? -14.922 8.264 34.905 1.00 91.69 696 GLY A O 1
ATOM 5314 N N . PHE A 1 697 ? -16.417 7.385 36.314 1.00 92.12 697 PHE A N 1
ATOM 5315 C CA . PHE A 1 697 ? -15.637 6.201 36.651 1.00 92.12 697 PHE A CA 1
ATOM 5316 C C . PHE A 1 697 ? -16.558 4.986 36.660 1.00 92.12 697 PHE A C 1
ATOM 5318 O O . PHE A 1 697 ? -17.529 4.950 37.414 1.00 92.12 697 PHE A O 1
ATOM 5325 N N . ILE A 1 698 ? -16.281 4.004 35.804 1.00 93.31 698 ILE A N 1
ATOM 5326 C CA . ILE A 1 698 ? -17.109 2.804 35.685 1.00 93.31 698 ILE A CA 1
ATOM 5327 C C . ILE A 1 698 ? -16.464 1.606 36.358 1.00 93.31 698 ILE A C 1
ATOM 5329 O O . ILE A 1 698 ? -15.247 1.458 36.314 1.00 93.31 698 ILE A O 1
ATOM 5333 N N . SER A 1 699 ? -17.277 0.709 36.910 1.00 93.19 699 SER A N 1
ATOM 5334 C CA . SER A 1 699 ? -16.850 -0.603 37.398 1.00 93.19 699 SER A CA 1
ATOM 5335 C C . SER A 1 699 ? -17.786 -1.677 36.855 1.00 93.19 699 SER A C 1
ATOM 5337 O O . SER A 1 699 ? -18.970 -1.693 37.185 1.00 93.19 699 SER A O 1
ATOM 5339 N N . VAL A 1 700 ? -17.270 -2.571 36.013 1.00 94.06 700 VAL A N 1
ATOM 5340 C CA . VAL A 1 700 ? -18.017 -3.744 35.547 1.00 94.06 700 VAL A CA 1
ATOM 5341 C C . VAL A 1 700 ? -17.827 -4.868 36.546 1.00 94.06 700 VAL A C 1
ATOM 5343 O O . VAL A 1 700 ? -16.691 -5.216 36.875 1.00 94.06 700 VAL A O 1
ATOM 5346 N N . LYS A 1 701 ? -18.933 -5.446 37.014 1.00 93.06 701 LYS A N 1
ATOM 5347 C CA . LYS A 1 701 ? -18.946 -6.562 37.957 1.00 93.06 701 LYS A CA 1
ATOM 5348 C C . LYS A 1 701 ? -19.517 -7.805 37.289 1.00 93.06 701 LYS A C 1
ATOM 5350 O O . LYS A 1 701 ? -20.710 -7.884 37.030 1.00 93.06 701 LYS A O 1
ATOM 5355 N N . MET A 1 702 ? -18.662 -8.784 37.027 1.00 93.94 702 MET A N 1
ATOM 5356 C CA . MET A 1 702 ? -19.046 -10.032 36.373 1.00 93.94 702 MET A CA 1
ATOM 5357 C C . MET A 1 702 ? -19.567 -11.050 37.375 1.00 93.94 702 MET A C 1
ATOM 5359 O O . MET A 1 702 ? -18.873 -11.398 38.339 1.00 93.94 702 MET A O 1
ATOM 5363 N N . TYR A 1 703 ? -20.767 -11.562 37.114 1.00 93.94 703 TYR A N 1
ATOM 5364 C CA . TYR A 1 703 ? -21.387 -12.573 37.953 1.00 93.94 703 TYR A CA 1
ATOM 5365 C C . TYR A 1 703 ? -20.669 -13.921 37.825 1.00 93.94 703 TYR A C 1
ATOM 5367 O O . TYR A 1 703 ? -20.266 -14.311 36.727 1.00 93.94 703 TYR A O 1
ATOM 5375 N N . PRO A 1 704 ? -20.567 -14.700 38.913 1.00 91.94 704 PRO A N 1
ATOM 5376 C CA . PRO A 1 704 ? -20.075 -16.072 38.866 1.00 91.94 704 PRO A CA 1
ATOM 5377 C C . PRO A 1 704 ? -21.173 -17.040 38.378 1.00 91.94 704 PRO A C 1
ATOM 5379 O O . PRO A 1 704 ? -21.496 -18.017 39.060 1.00 91.94 704 PRO A O 1
ATOM 5382 N N . VAL A 1 705 ? -21.768 -16.772 37.210 1.00 93.00 705 VAL A N 1
ATOM 5383 C CA . VAL A 1 705 ? -22.793 -17.621 36.574 1.00 93.00 705 VAL A CA 1
ATOM 5384 C C . VAL A 1 705 ? -22.458 -17.921 35.107 1.00 93.00 705 VAL A C 1
ATOM 5386 O O . VAL A 1 705 ? -21.744 -17.159 34.452 1.00 93.00 705 VAL A O 1
ATOM 5389 N N . SER A 1 706 ? -22.967 -19.042 34.594 1.00 93.19 706 SER A N 1
ATOM 5390 C CA . SER A 1 706 ? -22.965 -19.347 33.161 1.00 93.19 706 SER A CA 1
ATOM 5391 C C . SER A 1 706 ? -24.017 -18.522 32.416 1.00 93.19 706 SER A C 1
ATOM 5393 O O . SER A 1 706 ? -24.878 -17.895 33.035 1.00 93.19 706 SER A O 1
ATOM 5395 N N . GLN A 1 707 ? -23.987 -18.561 31.081 1.00 92.88 707 GLN A N 1
ATOM 5396 C CA . GLN A 1 707 ? -24.971 -17.878 30.238 1.00 92.88 707 GLN A CA 1
ATOM 5397 C C . GLN A 1 707 ? -26.414 -18.289 30.576 1.00 92.88 707 GLN A C 1
ATOM 5399 O O . GLN A 1 707 ? -27.313 -17.470 30.511 1.00 92.88 707 GLN A O 1
ATOM 5404 N N . ASN A 1 708 ? -26.640 -19.514 31.047 1.00 90.38 708 ASN A N 1
ATOM 5405 C CA . ASN A 1 708 ? -27.951 -20.019 31.476 1.00 90.38 708 ASN A CA 1
ATOM 5406 C C . ASN A 1 708 ? -28.331 -19.623 32.922 1.00 90.38 708 ASN A C 1
ATOM 5408 O O . ASN A 1 708 ? -29.218 -20.229 33.517 1.00 90.38 708 ASN A O 1
ATOM 5412 N N . GLY A 1 709 ? -27.607 -18.689 33.548 1.00 89.50 709 GLY A N 1
ATOM 5413 C CA . GLY A 1 709 ? -27.884 -18.182 34.898 1.00 89.50 709 GLY A CA 1
ATOM 5414 C C . GLY A 1 709 ? -27.472 -19.097 36.056 1.00 89.50 709 GLY A C 1
ATOM 5415 O O . GLY A 1 709 ? -27.641 -18.728 37.219 1.00 89.50 709 GLY A O 1
ATOM 5416 N N . ARG A 1 710 ? -26.878 -20.265 35.776 1.00 89.62 710 ARG A N 1
ATOM 5417 C CA . ARG A 1 710 ? -26.443 -21.220 36.809 1.00 89.62 710 ARG A CA 1
ATOM 5418 C C . ARG A 1 710 ? -25.105 -20.818 37.410 1.00 89.62 710 ARG A C 1
ATOM 5420 O O . ARG A 1 710 ? -24.181 -20.465 36.685 1.00 89.62 710 ARG A O 1
ATOM 5427 N N . ALA A 1 711 ? -24.966 -20.949 38.727 1.00 89.31 711 ALA A N 1
ATOM 5428 C CA . ALA A 1 711 ? -23.704 -20.675 39.411 1.00 89.31 711 ALA A CA 1
ATOM 5429 C C . ALA A 1 711 ? -22.555 -21.530 38.851 1.00 89.31 711 ALA A C 1
ATOM 5431 O O . ALA A 1 711 ? -22.690 -22.746 38.694 1.00 89.31 711 ALA A O 1
ATOM 5432 N N . VAL A 1 712 ? -21.410 -20.897 38.595 1.00 89.62 712 VAL A N 1
ATOM 5433 C CA . VAL A 1 712 ? -20.217 -21.599 38.114 1.00 89.62 712 VAL A CA 1
ATOM 5434 C C . VAL A 1 712 ? -19.578 -22.441 39.223 1.00 89.62 712 VAL A C 1
ATOM 5436 O O . VAL A 1 712 ? -19.763 -22.200 40.423 1.00 89.62 712 VAL A O 1
ATOM 5439 N N . ALA A 1 713 ? -18.816 -23.458 38.822 1.00 85.06 713 ALA A N 1
ATOM 5440 C CA . ALA A 1 713 ? -18.082 -24.309 39.748 1.00 85.06 713 ALA A CA 1
ATOM 5441 C C . ALA A 1 713 ? -16.956 -23.543 40.466 1.00 85.06 713 ALA A C 1
ATOM 5443 O O . ALA A 1 713 ? -16.530 -22.460 40.071 1.00 85.06 713 ALA A O 1
ATOM 5444 N N . THR A 1 714 ? -16.437 -24.127 41.549 1.00 86.56 714 THR A N 1
ATOM 5445 C CA . THR A 1 714 ? -15.209 -23.605 42.159 1.00 86.56 714 THR A CA 1
ATOM 5446 C C . THR A 1 714 ? -14.025 -23.892 41.237 1.00 86.56 714 THR A C 1
ATOM 5448 O O . THR A 1 714 ? -13.740 -25.056 40.965 1.00 86.56 714 THR A O 1
ATOM 5451 N N . GLY A 1 715 ? -13.319 -22.857 40.781 1.00 85.88 715 GLY A N 1
ATOM 5452 C CA . GLY A 1 715 ? -12.207 -23.009 39.842 1.00 85.88 715 GLY A CA 1
ATOM 5453 C C . GLY A 1 715 ? -11.636 -21.684 39.323 1.00 85.88 715 GLY A C 1
ATOM 5454 O O . GLY A 1 715 ? -12.129 -20.612 39.690 1.00 85.88 715 GLY A O 1
ATOM 5455 N N . PRO A 1 716 ? -10.563 -21.735 38.513 1.00 88.31 716 PRO A N 1
ATOM 5456 C CA . PRO A 1 716 ? -10.032 -20.574 37.810 1.00 88.31 716 PRO A CA 1
ATOM 5457 C C . PRO A 1 716 ? -10.828 -20.273 36.534 1.00 88.31 716 PRO A C 1
ATOM 5459 O O . PRO A 1 716 ? -11.154 -21.180 35.770 1.00 88.31 716 PRO A O 1
ATOM 5462 N N . TYR A 1 717 ? -11.067 -18.985 36.294 1.00 91.31 717 TYR A N 1
ATOM 5463 C CA . TYR A 1 717 ? -11.752 -18.456 35.118 1.00 91.31 717 TYR A CA 1
ATOM 5464 C C . TYR A 1 717 ? -10.903 -17.382 34.434 1.00 91.31 717 TYR A C 1
ATOM 5466 O O . TYR A 1 717 ? -10.109 -16.682 35.077 1.00 91.31 717 TYR A O 1
ATOM 5474 N N . ILE A 1 718 ? -11.071 -17.274 33.120 1.00 92.31 718 ILE A N 1
ATOM 5475 C CA . ILE A 1 718 ? -10.390 -16.321 32.249 1.00 92.31 718 ILE A CA 1
ATOM 5476 C C . ILE A 1 718 ? -11.415 -15.275 31.811 1.00 92.31 718 ILE A C 1
ATOM 5478 O O . ILE A 1 718 ? -12.406 -15.612 31.177 1.00 92.31 718 ILE A O 1
ATOM 5482 N N . TYR A 1 719 ? -11.163 -14.011 32.132 1.00 92.94 719 TYR A N 1
ATOM 5483 C CA . TYR A 1 719 ? -12.002 -12.875 31.765 1.00 92.94 719 TYR A CA 1
ATOM 5484 C C . TYR A 1 719 ? -11.285 -12.084 30.679 1.00 92.94 719 TYR A C 1
ATOM 5486 O O . TYR A 1 719 ? -10.241 -11.488 30.942 1.00 92.94 719 TYR A O 1
ATOM 5494 N N . GLN A 1 720 ? -11.829 -12.092 29.470 1.00 92.81 720 GLN A N 1
ATOM 5495 C CA . GLN A 1 720 ? -11.371 -11.263 28.362 1.00 92.81 720 GLN A CA 1
ATOM 5496 C C . GLN A 1 720 ? -12.229 -10.003 28.311 1.00 92.81 720 GLN A C 1
ATOM 5498 O O . GLN A 1 720 ? -13.394 -10.056 27.922 1.00 92.81 720 GLN A O 1
ATOM 5503 N N . VAL A 1 721 ? -11.658 -8.879 28.727 1.00 91.62 721 VAL A N 1
ATOM 5504 C CA . VAL A 1 721 ? -12.331 -7.581 28.806 1.00 91.62 721 VAL A CA 1
ATOM 5505 C C . VAL A 1 721 ? -11.913 -6.753 27.602 1.00 91.62 721 VAL A C 1
ATOM 5507 O O . VAL A 1 721 ? -10.733 -6.492 27.408 1.00 91.62 721 VAL A O 1
ATOM 5510 N N . THR A 1 722 ? -12.872 -6.349 26.780 1.00 87.94 722 THR A N 1
ATOM 5511 C CA . THR A 1 722 ? -12.688 -5.377 25.702 1.00 87.94 722 THR A CA 1
ATOM 5512 C C . THR A 1 722 ? -13.404 -4.093 26.087 1.00 87.94 722 THR A C 1
ATOM 5514 O O . THR A 1 722 ? -14.627 -4.099 26.231 1.00 87.94 722 THR A O 1
ATOM 5517 N N . PHE A 1 723 ? -12.663 -3.001 26.228 1.00 87.00 723 PHE A N 1
ATOM 5518 C CA . PHE A 1 723 ? -13.220 -1.676 26.480 1.00 87.00 723 PHE A CA 1
ATOM 5519 C C . PHE A 1 723 ? -12.976 -0.787 25.260 1.00 87.00 723 PHE A C 1
ATOM 5521 O O . PHE A 1 723 ? -11.877 -0.767 24.713 1.00 87.00 723 PHE A O 1
ATOM 5528 N N . ILE A 1 724 ? -14.015 -0.101 24.798 1.00 81.19 724 ILE A N 1
ATOM 5529 C CA . ILE A 1 724 ? -13.989 0.800 23.648 1.00 81.19 724 ILE A CA 1
ATOM 5530 C C . ILE A 1 724 ? -14.463 2.166 24.127 1.00 81.19 724 ILE A C 1
ATOM 5532 O O . ILE A 1 724 ? -15.612 2.305 24.540 1.00 81.19 724 ILE A O 1
ATOM 5536 N N . GLN A 1 725 ? -13.597 3.167 24.053 1.00 79.62 725 GLN A N 1
ATOM 5537 C CA . GLN A 1 725 ? -13.955 4.566 24.247 1.00 79.62 725 GLN A CA 1
ATOM 5538 C C . GLN A 1 725 ? -14.263 5.166 22.875 1.00 79.62 725 GLN A C 1
ATOM 5540 O O . GLN A 1 725 ? -13.433 5.068 21.972 1.00 79.62 725 GLN A O 1
ATOM 5545 N N . GLU A 1 726 ? -15.435 5.775 22.712 1.00 78.25 726 GLU A N 1
ATOM 5546 C CA . GLU A 1 726 ? -15.780 6.480 21.475 1.00 78.25 726 GLU A CA 1
ATOM 5547 C C . GLU A 1 726 ? -15.065 7.834 21.412 1.00 78.25 726 GLU A C 1
ATOM 5549 O O . GLU A 1 726 ? -14.743 8.423 22.450 1.00 78.25 726 GLU A O 1
ATOM 5554 N N . ALA A 1 727 ? -14.831 8.332 20.194 1.00 71.69 727 ALA A N 1
ATOM 5555 C CA . ALA A 1 727 ? -14.332 9.689 20.010 1.00 71.69 727 ALA A CA 1
ATOM 5556 C C . ALA A 1 727 ? -15.348 10.687 20.582 1.00 71.69 727 ALA A C 1
ATOM 5558 O O . ALA A 1 727 ? -16.538 10.620 20.275 1.00 71.69 727 ALA A O 1
ATOM 5559 N N . TYR A 1 728 ? -14.884 11.582 21.448 1.00 76.25 728 TYR A N 1
ATOM 5560 C CA . TYR A 1 728 ? -15.740 12.517 22.161 1.00 76.25 728 TYR A CA 1
ATOM 5561 C C . TYR A 1 728 ? -14.969 13.765 22.572 1.00 76.25 728 TYR A C 1
ATOM 5563 O O . TYR A 1 728 ? -13.778 13.691 22.863 1.00 76.25 728 TYR A O 1
ATOM 5571 N N . ARG A 1 729 ? -15.633 14.917 22.654 1.00 75.56 729 ARG A N 1
ATOM 5572 C CA . ARG A 1 729 ? -15.000 16.162 23.102 1.00 75.56 729 ARG A CA 1
ATOM 5573 C C . ARG A 1 729 ? -15.618 16.648 24.417 1.00 75.56 729 ARG A C 1
ATOM 5575 O O . ARG A 1 729 ? -16.525 17.480 24.389 1.00 75.56 729 ARG A O 1
ATOM 5582 N N . PRO A 1 730 ? -15.185 16.116 25.574 1.00 76.31 730 PRO A N 1
ATOM 5583 C CA . PRO A 1 730 ? -15.723 16.537 26.860 1.00 76.31 730 PRO A CA 1
ATOM 5584 C C . PRO A 1 730 ? -15.196 17.900 27.311 1.00 76.31 730 PRO A C 1
ATOM 5586 O O . PRO A 1 730 ? -14.025 18.233 27.126 1.00 76.31 730 PRO A O 1
ATOM 5589 N N . CYS A 1 731 ? -16.047 18.630 28.028 1.00 82.25 731 CYS A N 1
ATOM 5590 C CA . CYS A 1 731 ? -15.612 19.676 28.943 1.00 82.25 731 CYS A CA 1
ATOM 5591 C C . CYS A 1 731 ? -15.429 19.075 30.339 1.00 82.25 731 CYS A C 1
ATOM 5593 O O . CYS A 1 731 ? -16.335 18.415 30.852 1.00 82.25 731 CYS A O 1
ATOM 5595 N N . ILE A 1 732 ? -14.277 19.321 30.961 1.00 84.12 732 ILE A N 1
ATOM 5596 C CA . ILE A 1 732 ? -13.953 18.838 32.305 1.00 84.12 732 ILE A CA 1
ATOM 5597 C C . ILE A 1 732 ? -13.687 20.015 33.230 1.00 84.12 732 ILE A C 1
ATOM 5599 O O . ILE A 1 732 ? -12.975 20.952 32.873 1.00 84.12 732 ILE A O 1
ATOM 5603 N N . LYS A 1 733 ? -14.210 19.942 34.453 1.00 81.00 733 LYS A N 1
ATOM 5604 C CA . LYS A 1 733 ? -13.897 20.887 35.524 1.00 81.00 733 LYS A CA 1
ATOM 5605 C C . LYS A 1 733 ? -12.890 20.270 36.492 1.00 81.00 733 LYS A C 1
ATOM 5607 O O . LYS A 1 733 ? -13.155 19.233 37.093 1.00 81.00 733 LYS A O 1
ATOM 5612 N N . SER A 1 734 ? -11.751 20.938 36.661 1.00 76.00 734 SER A N 1
ATOM 5613 C CA . SER A 1 734 ? -10.696 20.569 37.609 1.00 76.00 734 SER A CA 1
ATOM 5614 C C . SER A 1 734 ? -10.379 21.776 38.489 1.00 76.00 734 SER A C 1
ATOM 5616 O O . SER A 1 734 ? -9.936 22.822 38.009 1.00 76.00 734 SER A O 1
ATOM 5618 N N . GLY A 1 735 ? -10.651 21.662 39.790 1.00 73.94 735 GLY A N 1
ATOM 5619 C CA . GLY A 1 735 ? -10.642 22.809 40.700 1.00 73.94 735 GLY A CA 1
ATOM 5620 C C . GLY A 1 735 ? -11.599 23.922 40.241 1.00 73.94 735 GLY A C 1
ATOM 5621 O O . GLY A 1 735 ? -12.793 23.688 40.049 1.00 73.94 735 GLY A O 1
ATOM 5622 N N . ASN A 1 736 ? -11.068 25.135 40.061 1.00 74.38 736 ASN A N 1
ATOM 5623 C CA . ASN A 1 736 ? -11.831 26.296 39.581 1.00 74.38 736 ASN A CA 1
ATOM 5624 C C . ASN A 1 736 ? -11.780 26.480 38.054 1.00 74.38 736 ASN A C 1
ATOM 5626 O O . ASN A 1 736 ? -12.433 27.388 37.545 1.00 74.38 736 ASN A O 1
ATOM 5630 N N . GLY A 1 737 ? -10.998 25.671 37.334 1.00 72.12 737 GLY A N 1
ATOM 5631 C CA . GLY A 1 737 ? -10.844 25.775 35.885 1.00 72.12 737 GLY A CA 1
ATOM 5632 C C . GLY A 1 737 ? -11.707 24.770 35.127 1.00 72.12 737 GLY A C 1
ATOM 5633 O O . GLY A 1 737 ? -11.997 23.679 35.625 1.00 72.12 737 GLY A O 1
ATOM 5634 N N . THR A 1 738 ? -12.091 25.141 33.910 1.00 78.62 738 THR A N 1
ATOM 5635 C CA . THR A 1 738 ? -12.767 24.279 32.934 1.00 78.62 738 THR A CA 1
ATOM 5636 C C . THR A 1 738 ? -11.879 24.108 31.714 1.00 78.62 738 THR A C 1
ATOM 5638 O O . THR A 1 738 ? -11.301 25.079 31.232 1.00 78.62 738 THR A O 1
ATOM 5641 N N . TYR A 1 739 ? -11.778 22.885 31.211 1.00 68.00 739 TYR A N 1
ATOM 5642 C CA . TYR A 1 739 ? -10.859 22.524 30.142 1.00 68.00 739 TYR A CA 1
ATOM 5643 C C . TYR A 1 739 ? -11.582 21.618 29.152 1.00 68.00 739 TYR A C 1
ATOM 5645 O O . TYR A 1 739 ? -12.104 20.569 29.534 1.00 68.00 739 TYR A O 1
ATOM 5653 N N . ALA A 1 740 ? -11.624 22.028 27.886 1.00 72.06 740 ALA A N 1
ATOM 5654 C CA . ALA A 1 740 ? -12.087 21.161 26.817 1.00 72.06 740 ALA A CA 1
ATOM 5655 C C . ALA A 1 740 ? -10.974 20.166 26.486 1.00 72.06 740 ALA A C 1
ATOM 5657 O O . ALA A 1 740 ? -9.815 20.549 26.313 1.00 72.06 740 ALA A O 1
ATOM 5658 N N . GLN A 1 741 ? -11.322 18.890 26.396 1.00 60.16 741 GLN A N 1
ATOM 5659 C CA . GLN A 1 741 ? -10.399 17.836 26.010 1.00 60.16 741 GLN A CA 1
ATOM 5660 C C . GLN A 1 741 ? -10.959 17.102 24.802 1.00 60.16 741 GLN A C 1
ATOM 5662 O O . GLN A 1 741 ? -12.166 16.986 24.639 1.00 60.16 741 GLN A O 1
ATOM 5667 N N . THR A 1 742 ? -10.079 16.607 23.937 1.00 65.25 742 THR A N 1
ATOM 5668 C CA . THR A 1 742 ? -10.471 15.677 22.875 1.00 65.25 742 THR A CA 1
ATOM 5669 C C . THR A 1 742 ? -10.107 14.273 23.327 1.00 65.25 742 THR A C 1
ATOM 5671 O O . THR A 1 742 ? -8.940 13.973 23.573 1.00 65.25 742 THR A O 1
ATOM 5674 N N . VAL A 1 743 ? -11.121 13.432 23.488 1.00 63.62 743 VAL A N 1
ATOM 5675 C CA . VAL A 1 743 ? -10.996 11.997 23.716 1.00 63.62 743 VAL A CA 1
ATOM 5676 C C . VAL A 1 743 ? -11.060 11.332 22.352 1.00 63.62 743 VAL A C 1
ATOM 5678 O O . VAL A 1 743 ? -12.041 11.464 21.625 1.00 63.62 743 VAL A O 1
ATOM 5681 N N . TYR A 1 744 ? -10.002 10.624 21.989 1.00 61.75 744 TYR A N 1
ATOM 5682 C CA . TYR A 1 744 ? -9.955 9.891 20.733 1.00 61.75 744 TYR A CA 1
ATOM 5683 C C . TYR A 1 744 ? -10.577 8.507 20.891 1.00 61.75 744 TYR A C 1
ATOM 5685 O O . TYR A 1 744 ? -10.567 7.926 21.981 1.00 61.75 744 TYR A O 1
ATOM 5693 N N . TYR A 1 745 ? -11.068 7.958 19.781 1.00 72.62 745 TYR A N 1
ATOM 5694 C CA . TYR A 1 745 ? -11.514 6.573 19.747 1.00 72.62 745 TYR A CA 1
ATOM 5695 C C . TYR A 1 745 ? -10.375 5.650 20.199 1.00 72.62 745 TYR A C 1
ATOM 5697 O O . TYR A 1 745 ? -9.257 5.722 19.683 1.00 72.62 745 TYR A O 1
ATOM 5705 N N . SER A 1 746 ? -10.641 4.769 21.157 1.00 59.38 746 SER A N 1
ATOM 5706 C CA . SER A 1 746 ? -9.661 3.784 21.608 1.00 59.38 746 SER A CA 1
ATOM 5707 C C . SER A 1 746 ? -10.325 2.459 21.930 1.00 59.38 746 SER A C 1
ATOM 5709 O O . SER A 1 746 ? -11.468 2.408 22.372 1.00 59.38 746 SER A O 1
ATOM 5711 N N . ARG A 1 747 ? -9.592 1.367 21.712 1.00 76.12 747 ARG A N 1
ATOM 5712 C CA . ARG A 1 747 ? -10.010 0.019 22.084 1.00 76.12 747 ARG A CA 1
ATOM 5713 C C . ARG A 1 747 ? -8.887 -0.656 22.852 1.00 76.12 747 ARG A C 1
ATOM 5715 O O . ARG A 1 747 ? -7.797 -0.836 22.319 1.00 76.12 747 ARG A O 1
ATOM 5722 N N . THR A 1 748 ? -9.167 -1.066 24.080 1.00 72.94 748 THR A N 1
ATOM 5723 C CA . THR A 1 748 ? -8.276 -1.890 24.895 1.00 72.94 748 THR A CA 1
ATOM 5724 C C . THR A 1 748 ? -8.835 -3.304 24.998 1.00 72.94 748 THR A C 1
ATOM 5726 O O . THR A 1 748 ? -10.040 -3.545 24.885 1.00 72.94 748 THR A O 1
ATOM 5729 N N . SER A 1 749 ? -7.949 -4.288 25.127 1.00 80.25 749 SER A N 1
ATOM 5730 C CA . SER A 1 749 ? -8.324 -5.688 25.322 1.00 80.25 749 SER A CA 1
ATOM 5731 C C . SER A 1 749 ? -7.377 -6.322 26.327 1.00 80.25 749 SER A C 1
ATOM 5733 O O . SER A 1 749 ? -6.166 -6.344 26.127 1.00 80.25 749 SER A O 1
ATOM 5735 N N . GLU A 1 750 ? -7.935 -6.802 27.430 1.00 82.81 750 GLU A N 1
ATOM 5736 C CA . GLU A 1 750 ? -7.201 -7.247 28.608 1.00 82.81 750 GLU A CA 1
ATOM 5737 C C . GLU A 1 750 ? -7.685 -8.633 29.019 1.00 82.81 750 GLU A C 1
ATOM 5739 O O . GLU A 1 750 ? -8.855 -8.978 28.861 1.00 82.81 750 GLU A O 1
ATOM 5744 N N . THR A 1 751 ? -6.775 -9.460 29.529 1.00 87.50 751 THR A N 1
ATOM 5745 C CA . THR A 1 751 ? -7.107 -10.808 29.995 1.00 87.50 751 THR A CA 1
ATOM 5746 C C . THR A 1 751 ? -6.752 -10.950 31.465 1.00 87.50 751 THR A C 1
ATOM 5748 O O . THR A 1 751 ? -5.590 -10.819 31.849 1.00 87.50 751 THR A O 1
ATOM 5751 N N . TYR A 1 752 ? -7.741 -11.295 32.285 1.00 87.62 752 TYR A N 1
ATOM 5752 C CA . TYR A 1 752 ? -7.560 -11.575 33.704 1.00 87.62 752 TYR A CA 1
ATOM 5753 C C . TYR A 1 752 ? -7.800 -13.045 33.993 1.00 87.62 752 TYR A C 1
ATOM 5755 O O . TYR A 1 752 ? -8.761 -13.641 33.521 1.00 87.62 752 TYR A O 1
ATOM 5763 N N . ARG A 1 753 ? -6.946 -13.631 34.829 1.00 87.50 753 ARG A N 1
ATOM 5764 C CA . ARG A 1 753 ? -7.152 -14.973 35.381 1.00 87.50 753 ARG A CA 1
ATOM 5765 C C . ARG A 1 753 ? -7.509 -14.821 36.851 1.00 87.50 753 ARG A C 1
ATOM 5767 O O . ARG A 1 753 ? -6.696 -14.301 37.622 1.00 87.50 753 ARG A O 1
ATOM 5774 N N . ARG A 1 754 ? -8.729 -15.202 37.234 1.00 86.25 754 ARG A N 1
ATOM 5775 C CA . ARG A 1 754 ? -9.234 -15.070 38.610 1.00 86.25 754 ARG A CA 1
ATOM 5776 C C . ARG A 1 754 ? -10.007 -16.309 39.029 1.00 86.25 754 ARG A C 1
ATOM 5778 O O . ARG A 1 754 ? -10.736 -16.903 38.243 1.00 86.25 754 ARG A O 1
ATOM 5785 N N . GLY A 1 755 ? -9.814 -16.709 40.282 1.00 79.75 755 GLY A N 1
ATOM 5786 C CA . GLY A 1 755 ? -10.518 -17.838 40.874 1.00 79.75 755 GLY A CA 1
ATOM 5787 C C . GLY A 1 755 ? -11.882 -17.440 41.427 1.00 79.75 755 GLY A C 1
ATOM 5788 O O . GLY A 1 755 ? -12.065 -16.326 41.927 1.00 79.75 755 GLY A O 1
ATOM 5789 N N . TYR A 1 756 ? -12.814 -18.385 41.386 1.00 85.00 756 TYR A N 1
ATOM 5790 C CA . TYR A 1 756 ? -14.039 -18.359 42.170 1.00 85.00 756 TYR A CA 1
ATOM 5791 C C . TYR A 1 756 ? -14.036 -19.553 43.123 1.00 85.00 756 TYR A C 1
ATOM 5793 O O . TYR A 1 756 ? -13.995 -20.700 42.683 1.00 85.00 756 TYR A O 1
ATOM 5801 N N . LYS A 1 757 ? -14.057 -19.302 44.435 1.00 83.62 757 LYS A N 1
ATOM 5802 C CA . LYS A 1 757 ? -14.277 -20.325 45.462 1.00 83.62 757 LYS A CA 1
ATOM 5803 C C . LYS A 1 757 ? -15.356 -19.847 46.415 1.00 83.62 757 LYS A C 1
ATOM 5805 O O . LYS A 1 757 ? -15.184 -18.835 47.089 1.00 83.62 757 LYS A O 1
ATOM 5810 N N . ARG A 1 758 ? -16.449 -20.601 46.508 1.00 76.88 758 ARG A N 1
ATOM 5811 C CA . ARG A 1 758 ? -17.560 -20.270 47.404 1.00 76.88 758 ARG A CA 1
ATOM 5812 C C . ARG A 1 758 ? -17.104 -20.340 48.864 1.00 76.88 758 ARG A C 1
ATOM 5814 O O . ARG A 1 758 ? -16.478 -21.327 49.269 1.00 76.88 758 ARG A O 1
ATOM 5821 N N . ALA A 1 759 ? -17.407 -19.313 49.655 1.00 73.00 759 ALA A N 1
ATOM 5822 C CA . ALA A 1 759 ? -17.256 -19.386 51.102 1.00 73.00 759 ALA A CA 1
ATOM 5823 C C . ALA A 1 759 ? -18.101 -20.554 51.642 1.00 73.00 759 ALA A C 1
ATOM 5825 O O . ALA A 1 759 ? -19.273 -20.696 51.299 1.00 73.00 759 ALA A O 1
ATOM 5826 N N . LYS A 1 760 ? -17.506 -21.428 52.463 1.00 64.56 760 LYS A N 1
ATOM 5827 C CA . LYS A 1 760 ? -18.291 -22.429 53.194 1.00 64.56 760 LYS A CA 1
ATOM 5828 C C . LYS A 1 760 ? -19.097 -21.673 54.246 1.00 64.56 760 LYS A C 1
ATOM 5830 O O . LYS A 1 760 ? -18.480 -21.048 55.108 1.00 64.56 760 LYS A O 1
ATOM 5835 N N . ASN A 1 761 ? -20.426 -21.736 54.174 1.00 51.72 761 ASN A N 1
ATOM 5836 C CA . ASN A 1 761 ? -21.278 -21.294 55.276 1.00 51.72 761 ASN A CA 1
ATOM 5837 C C . ASN A 1 761 ? -20.799 -22.010 56.548 1.00 51.72 761 ASN A C 1
ATOM 5839 O O . ASN A 1 761 ? -20.680 -23.239 56.555 1.00 51.72 761 ASN A O 1
ATOM 5843 N N . LYS A 1 762 ? -20.426 -21.231 57.564 1.00 38.16 762 LYS A N 1
ATOM 5844 C CA . LYS A 1 762 ? -20.295 -21.727 58.932 1.00 38.16 762 LYS A CA 1
ATOM 5845 C C . LYS A 1 762 ? -21.635 -21.585 59.619 1.00 38.16 762 LYS A C 1
ATOM 5847 O O . LYS A 1 762 ? -22.253 -20.517 59.416 1.00 38.16 762 LYS A O 1
#

Sequence (762 aa):
MRGLVADLCSDASGTWSAKMKDDQKSCSKTCKTHSWSQIVYTTPGMVKQKLVFPPDPGNCSADDPSKCALDMYEPIIEKNRPACDNGYFEQWYLDVPGTNMRTNTILTLDKDAADPAYFEIDRNWNNGGYFPLDSLDDNQLRVMNNNALVFPFMKENQFGPQSLSIFCPPYSYQWASSQTDYLGSETSALCDAWLASGGPKNPDAAIAAALSGAGKNGNMGLRHLRNYGFTMMGYAAFKYKKGKKEVFKFTGDDDMWIFVDGVLVVDLGGTHLAAAGTADMDYLSQMGHGCHAGDPLFDSCAVKLASDGSWLDESWHHLHFFYADRQSDGSNLRIRSSLSELAPSRYGQPAIGSVSAKLDSNGNQTVTMFLNTTLNPETVQNLATFGSTVPAIIVMRTETDPATGVKTTKTYGYYVTSVKEGASMGSAGVQYTFEGVLMDENGQIAENPIIVGGDKIAFNSPYDQEFVNSDEYGIQKADYAAQGVDEATWNSLIAWNKKMTFKITSSSGKSVVGYPDTPEDWPNAEFRAPTIISPFVLDSAIVRPDFTNQANILTNIAESHDGELPLDYTGDLLFTSVPSGVGKDNNPLALTSDEKKLFSQTSADGSVNGVTKAYVGGKESATSMCYSANGTESCFSVSYPVMGPFRINVRVFDHLGHFVSQYQKSMNEDQFHAALGAAQGSCDDGSKYYGETGAGFISVKMYPVSQNGRAVATGPYIYQVTFIQEAYRPCIKSGNGTYAQTVYYSRTSETYRRGYKRAKNK